Protein AF-M7YWF4-F1 (afdb_monomer)

pLDDT: mean 70.42, std 18.69, range [26.25, 94.06]

Foldseek 3Di:
DPDDPPVVVVVVVVVLVVLLVVLLVLLVQLLVLLVVVVVVVVVDDDDDDPCPDPVVVLSVVLLVVSLVSLVVCVVVPSDDCPDPSVVSSLVSLVSSLVVLLVVLVVVPDPPPPDDDQDDPPPDPPDDPLRVLVSLLSSLVSLLVSLLVQLVVLCVDDPDPCNVCSLVVSQVVLLVSLVSSLVSLLSCLPDQDLVCLLSLLSSLVSLVVSLVSSLVSHDDPSSVVSVVSSVVSSLSSLQSNLNSLVVLLVCLLVVNPDDPPPPVPPLELAADPSLVSLLVVLVSCLVSQVSQLVSQCDPDGPDPPRNGSLSSLVSSVVSNLVVLLVSLPVNDDDWQLSSLSSSLNSLVVCLVRVCVRRNDPVNSVVSVVSSVVSLVSNCCGQPVVLLVLCVPDPPNVRSVVSSVVSVVVSCVSPVPYDRPDPVSVVVSVVSNCCRRVVSVVVSCVVPVVVVVPPDDDDDDDDDDDDDDDDDPDDPDPPPAWWKWKWAQQDQFAIKIWTADPVVRDIDDIDDDGDGPPFDWDWDDFDQWIWIGTLAFQWIWIQGNVVRDIDTAHGHDPLSHHADKAWDAFDPQSKIWIWGAHSNPLRIFIKIKHFDDPVDDDVPDDDDRHPGIDIDGQPDTDPDDSNKDFFEWEQAPVSFKIKTKIDHPVDPQAIWIWIAGNVVRDIDTQEREGDQAGYYWYQAPQLCFTWHAHPVGWIKTFHRDDPPHRDHYGGDMATAPDPPDDPDPPKQDKDWEDQYDQKIWIWTWDDDPPFWIKIKIKIWGWDQDPVRHIYTDPPIDIDIDIGGHDDPRDDMDMYGD

Radius of gyration: 34.11 Å; Cα contacts (8 Å, |Δi|>4): 1116; chains: 1; bounding box: 88×75×109 Å

Sequence (799 aa):
MGAAAGKAVEDLASAADGTTTRAEDRLAVAERVILEFERRRSSCDGSDVGIWDAQATCTNQGLLAAVDEIVFLKEMHAFPMASPAGRRMDGALRAAMFLSILQLQVGCSPEAETGESISYENAEWWTAEDMIRRWILATKLVEKALVTMQTQLHAQSNGAFDRFKNDYIMAMAKRRSYILLRFADGFTSTRSPEKLMYVLEMYEVLGSAVPGLVLVLTGQHKELFSRQVEVVLAKLARALRAMIGGAVTKVRAGGSSGTQGETRGVGAGVHPLTRYAVSCIESLAPHRGALDVILASTGGILEGVNSFGDLFSELVASLEPKLEEISTLRGEEGGGLRHLFLANNTSFVLKRAGAIGGDDEWAACRRSRVEQHVAGYVEASWAPVVACLEAGKPATKALAKFNAALDKAYSGHVRCEVSDPELRAALRKAVSENVVGAYGAYLLEHPKLGRSGYRPGRQGPVNHGDRAGKRSRPVDKQQKHLYLVLDDWTRGFTIRKIDIDAMDSGPDLDLEPAPVYPVNFTALGSNIFIASNRHPGTMVYDTETGGLSIGPLLPDPLLGGTRVFAATGDTQQLYALKYRICDMQQAFEVMSTACVEDWHPTSFPNPSQDWSWATVPSPPPFPKDSLITAYAMHPDGRTLFVSCGSNHDTHHHHTYSFDTKNHKWRSHGDWALPFQNQGYFDGELDAWVGLRKDGYVCACRVPSRSRTLAAQPDWKMAKDELFLEHPGSMGATLTYMANARFCLVETEELEFDGFMLYITIFGLKYNHEGELQPTARRTTKSCRLHRNLLQFSPVAFWL

Secondary structure (DSSP, 8-state):
--SSHHHHHHHHHHHHHHHHHHHHHHHHHHHHHHHHHHHHHHTS-SS---TTSHHHHHHHHHHHHHHHHHHHHHHTT-S-TTSHHHHHHHHHHHHHHHHHHHHHHHTS-TTTTSSPPPP-TT-TT--HHHHHHHHHHHHHHHHHHHHHHHHHHHHS--GGGGGTHHHHHHHHHHHHHHHHHHHHHHTTT---GGGHHHHHHHHHHHHHHHHHHHHT--HHHHHHHHHHHHHHHHHHHHHHHHHHHHHHHHHHHT--SS-TTSTT----S--HHHHHHHHHHHHHGGGHHHHHHHHHSS--SSTT--SHHHHHHHHHHHHHHHHHHHHHHT-SS-HHHHHHHHHHHHHHHHHHHHHHH--HHHHHHHHHHHHHHHHHHHHHHHHHHHHHHHS-SSHHHHHHHHHHHHHHHHHHHTT-----HHHHHHHHHHHHHHHHHHHHHHHHH-HHHHTTS-------------------PPP------EEEEEEEETTEEEEEEE-TTT--B---EEE----SS-EEEEEETTEEEEEESS--PEEEEETTT--EEEEPPPPGGGSSSEEEEEE-TTT--EEEEEE-TTT--EEEEEEEE---S---TT----TTTSEEEEE-SS-----TTPEEEEEEE-TTSSEEEEEEE-SS-TT-EEEEEEETTTTEEEEEES---SSEEEEEEETTTTEEEEE-TTS-EEEEEPPPTT---SSPPPEEE-SS--S---TT----EEEE-STTEEEEEEEEEETTTEEEEEEEEEEEEE-TTS-EEE-S--EEEEEEE--S-TT---EEEE-

Organism: Triticum urartu (NCBI:txid4572)

Mean predicted aligned error: 21.17 Å

Nearest PDB structures (foldseek):
  2pft-assembly1_A  TM=5.325E-01  e=2.123E-08  Mus musculus
  2b7m-assembly3_C  TM=3.772E-01  e=8.420E-07  Saccharomyces cerevisiae
  2b7m-assembly2_B  TM=3.626E-01  e=3.843E-06  Saccharomyces cerevisiae
  6xns-assembly1_A  TM=3.294E-01  e=4.805E-03  synthetic construct
  6gkf-assembly4_G  TM=3.481E-01  e=4.167E-01  Homo sapiens

InterPro domains:
  IPR011044 Quinoprotein amine dehydrogenase, beta chain-like [SSF50969] (480-666)
  IPR012871 Protein of unknown function DUF1677, Oryza sativa [PF07893] (479-778)
  IPR016159 Cullin repeat-like-containing domain superfamily [SSF74788] (116-451)
  IPR046364 Exocyst complex subunit Exo70, C-terminal [PF03081] (134-446)

Solvent-accessible surface area (backbone atoms only — not comparable to full-atom values): 45649 Å² total; per-residue (Å²): 144,87,78,76,73,64,58,64,56,53,54,54,49,52,55,50,50,54,54,40,52,56,49,50,53,54,48,51,52,29,44,50,54,52,52,52,52,54,53,55,56,74,71,50,85,90,76,79,79,67,76,83,40,79,65,42,53,54,52,50,51,43,46,48,52,26,34,54,49,47,52,49,46,59,74,66,58,64,48,59,80,89,38,75,65,24,53,48,49,57,52,44,42,56,52,36,53,54,50,57,53,52,54,62,46,70,80,44,67,88,79,69,84,64,94,69,85,73,80,70,89,79,52,97,85,56,55,70,64,59,54,48,56,51,48,49,52,51,47,58,49,53,23,54,49,52,43,48,51,50,54,54,59,67,72,52,86,61,67,82,50,62,82,44,49,64,61,54,49,19,69,65,42,51,67,55,55,52,51,59,52,53,57,57,47,58,55,30,78,51,65,58,60,89,48,44,66,61,55,49,52,47,50,49,51,50,64,68,32,44,65,41,56,44,68,48,37,58,71,71,58,26,57,54,48,53,53,52,50,53,51,42,52,53,39,37,35,52,22,51,42,52,19,53,42,50,54,47,49,40,51,55,65,63,63,90,69,92,58,96,78,64,89,74,68,88,58,32,40,70,48,69,70,59,51,50,56,46,49,53,51,62,70,48,54,87,45,37,74,58,40,28,58,43,37,56,45,88,84,61,86,50,87,85,42,41,33,48,62,41,45,54,49,48,50,51,62,36,39,54,61,49,51,52,52,55,44,61,72,71,55,91,80,48,64,17,54,42,22,44,24,53,25,40,38,49,48,50,46,48,66,63,45,27,81,75,70,42,52,74,65,59,45,48,54,49,52,52,52,32,52,52,22,48,51,47,21,42,50,55,52,44,44,69,30,52,49,28,63,77,74,30,87,57,64,70,58,8,51,53,49,23,52,55,41,44,54,51,47,46,68,70,48,73,78,50,52,65,92,51,68,66,61,45,49,52,48,51,50,56,45,45,56,54,50,53,47,52,53,53,53,51,40,68,80,37,58,82,63,65,72,76,76,80,79,84,84,80,89,73,92,78,80,91,75,92,76,90,74,90,71,78,75,77,77,83,69,84,77,68,39,43,36,37,41,40,54,62,44,92,50,25,38,32,50,36,43,39,41,85,87,79,69,47,78,52,82,78,44,82,43,79,57,79,73,86,69,71,67,50,77,48,64,56,83,59,32,38,39,38,41,43,36,86,48,50,61,20,37,32,37,31,68,83,80,72,44,79,45,57,29,47,62,54,53,75,75,65,48,53,56,58,72,50,75,47,63,33,77,80,76,66,29,39,37,39,40,29,50,27,93,79,75,50,55,73,32,48,35,35,35,37,62,65,88,65,92,76,83,54,100,83,68,78,82,50,54,63,76,37,39,44,77,45,76,48,93,55,73,81,91,65,60,67,82,44,41,80,49,21,34,32,60,38,96,80,42,44,38,39,35,40,16,32,24,47,96,88,42,96,86,56,28,34,24,35,36,37,33,69,88,78,55,42,79,43,78,34,38,78,27,50,66,91,32,36,50,68,32,44,71,30,84,84,74,61,22,31,39,23,40,28,94,88,59,51,49,32,40,30,47,73,75,63,94,83,55,67,39,92,58,61,64,66,63,43,58,41,77,69,81,87,67,81,97,57,101,70,64,59,54,70,37,79,30,71,63,60,89,42,25,37,37,39,36,38,40,39,81,47,102,79,82,32,31,40,36,36,44,36,39,33,32,56,44,66,50,98,88,65,48,39,35,72,41,92,70,62,47,74,49,77,44,83,42,52,71,70,59,101,82,75,57,59,49,64,44,67,74

Structure (mmCIF, N/CA/C/O backbone):
data_AF-M7YWF4-F1
#
_entry.id   AF-M7YWF4-F1
#
loop_
_atom_site.group_PDB
_atom_site.id
_atom_site.type_symbol
_atom_site.label_atom_id
_atom_site.label_alt_id
_atom_site.label_comp_id
_atom_site.label_asym_id
_atom_site.label_entity_id
_atom_site.label_seq_id
_atom_site.pdbx_PDB_ins_code
_atom_site.Cartn_x
_atom_site.Cartn_y
_atom_site.Cartn_z
_atom_site.occupancy
_atom_site.B_iso_or_equiv
_atom_site.auth_seq_id
_atom_site.auth_comp_id
_atom_site.auth_asym_id
_atom_site.auth_atom_id
_atom_site.pdbx_PDB_model_num
ATOM 1 N N . MET A 1 1 ? -48.008 27.321 -11.479 1.00 37.19 1 MET A N 1
ATOM 2 C CA . MET A 1 1 ? -46.704 26.648 -11.271 1.00 37.19 1 MET A CA 1
ATOM 3 C C . MET A 1 1 ? -46.397 26.513 -9.775 1.00 37.19 1 MET A C 1
ATOM 5 O O . MET A 1 1 ? -45.452 27.117 -9.298 1.00 37.19 1 MET A O 1
ATOM 9 N N . GLY A 1 2 ? -47.196 25.757 -9.013 1.00 37.59 2 GLY A N 1
ATOM 10 C CA . GLY A 1 2 ? -47.102 25.753 -7.540 1.00 37.59 2 GLY A CA 1
ATOM 11 C C . GLY A 1 2 ? -47.246 24.387 -6.868 1.00 37.59 2 GLY A C 1
ATOM 12 O O . GLY A 1 2 ? -47.685 24.345 -5.732 1.00 37.59 2 GLY A O 1
ATOM 13 N N . ALA A 1 3 ? -46.926 23.280 -7.548 1.00 33.22 3 ALA A N 1
ATOM 14 C CA . ALA A 1 3 ? -47.128 21.933 -6.988 1.00 33.22 3 ALA A CA 1
ATOM 15 C C . ALA A 1 3 ? -45.915 20.985 -7.095 1.00 33.22 3 ALA A C 1
ATOM 17 O O . ALA A 1 3 ? -45.976 19.872 -6.590 1.00 33.22 3 ALA A O 1
ATOM 18 N N . ALA A 1 4 ? -44.802 21.401 -7.713 1.00 35.28 4 ALA A N 1
ATOM 19 C CA . ALA A 1 4 ? -43.659 20.509 -7.964 1.00 35.28 4 ALA A CA 1
ATOM 20 C C . ALA A 1 4 ? -42.496 20.647 -6.958 1.00 35.28 4 ALA A C 1
ATOM 22 O O . ALA A 1 4 ? -41.634 19.778 -6.915 1.00 35.28 4 ALA A O 1
ATOM 23 N N . ALA A 1 5 ? -42.466 21.701 -6.132 1.00 32.62 5 ALA A N 1
ATOM 24 C CA . ALA A 1 5 ? -41.347 21.960 -5.214 1.00 32.62 5 ALA A CA 1
ATOM 25 C C . ALA A 1 5 ? -41.505 21.327 -3.815 1.00 32.62 5 ALA A C 1
ATOM 27 O O . ALA A 1 5 ? -40.515 21.178 -3.110 1.00 32.62 5 ALA A O 1
ATOM 28 N N . GLY A 1 6 ? -42.720 20.928 -3.412 1.00 28.38 6 GLY A N 1
ATOM 29 C CA . GLY A 1 6 ? -42.959 20.317 -2.093 1.00 28.38 6 GLY A CA 1
ATOM 30 C C . GLY A 1 6 ? -42.483 18.864 -1.993 1.00 28.38 6 GLY A C 1
ATOM 31 O O . GLY A 1 6 ? -41.952 18.458 -0.966 1.00 28.38 6 GLY A O 1
ATOM 32 N N . LYS A 1 7 ? -42.584 18.103 -3.090 1.00 36.72 7 LYS A N 1
ATOM 33 C CA . LYS A 1 7 ? -42.313 16.658 -3.086 1.00 36.72 7 LYS A CA 1
ATOM 34 C C . LYS A 1 7 ? -40.819 16.320 -2.987 1.00 36.72 7 LYS A C 1
ATOM 36 O O . LYS A 1 7 ? -40.441 15.390 -2.292 1.00 36.72 7 LYS A O 1
ATOM 41 N N . ALA A 1 8 ? -39.956 17.139 -3.594 1.00 34.25 8 ALA A N 1
ATOM 42 C CA . ALA A 1 8 ? -38.506 16.934 -3.548 1.00 34.25 8 ALA A CA 1
ATOM 43 C C . ALA A 1 8 ? -37.890 17.215 -2.161 1.00 34.25 8 ALA A C 1
ATOM 45 O O . ALA A 1 8 ? -36.841 16.664 -1.840 1.00 34.25 8 ALA A O 1
ATOM 46 N N . VAL A 1 9 ? -38.528 18.052 -1.333 1.00 31.39 9 VAL A N 1
ATOM 47 C CA . VAL A 1 9 ? -38.055 18.359 0.030 1.00 31.39 9 VAL A CA 1
ATOM 48 C C . VAL A 1 9 ? -38.518 17.294 1.033 1.00 31.39 9 VAL A C 1
ATOM 50 O O . VAL A 1 9 ? -37.757 16.952 1.935 1.00 31.39 9 VAL A O 1
ATOM 53 N N . GLU A 1 10 ? -39.705 16.708 0.845 1.00 33.91 10 GLU A N 1
ATOM 54 C CA . GLU A 1 10 ? -40.170 15.556 1.638 1.00 33.91 10 GLU A CA 1
ATOM 55 C C . GLU A 1 10 ? -39.379 14.274 1.327 1.00 33.91 10 GLU A C 1
ATOM 57 O O . GLU A 1 10 ? -39.003 13.553 2.252 1.00 33.91 10 GLU A O 1
ATOM 62 N N . ASP A 1 11 ? -39.023 14.029 0.061 1.00 34.12 11 ASP A N 1
ATOM 63 C CA . ASP A 1 11 ? -38.243 12.844 -0.324 1.00 34.12 11 ASP A CA 1
ATOM 64 C C . ASP A 1 11 ? -36.791 12.904 0.209 1.00 34.12 11 ASP A C 1
ATOM 66 O O . ASP A 1 11 ? -36.268 11.895 0.690 1.00 34.12 11 ASP A O 1
ATOM 70 N N . LEU A 1 12 ? -36.160 14.090 0.232 1.00 31.77 12 LEU A N 1
ATOM 71 C CA . LEU A 1 12 ? -34.828 14.313 0.830 1.00 31.77 12 LEU A CA 1
ATOM 72 C C . LEU A 1 12 ? -34.833 14.228 2.366 1.00 31.77 12 LEU A C 1
ATOM 74 O O . LEU A 1 12 ? -33.865 13.739 2.952 1.00 31.77 12 LEU A O 1
ATOM 78 N N . ALA A 1 13 ? -35.916 14.659 3.021 1.00 31.80 13 ALA A N 1
ATOM 79 C CA . ALA A 1 13 ? -36.087 14.488 4.462 1.00 31.80 13 ALA A CA 1
ATOM 80 C C . ALA A 1 13 ? -36.293 13.009 4.834 1.00 31.80 13 ALA A C 1
ATOM 82 O O . ALA A 1 13 ? -35.702 12.549 5.806 1.00 31.80 13 ALA A O 1
ATOM 83 N N . SER A 1 14 ? -37.035 12.240 4.024 1.00 37.03 14 SER A N 1
ATOM 84 C CA . SER A 1 14 ? -37.265 10.805 4.261 1.00 37.03 14 SER A CA 1
ATOM 85 C C . SER A 1 14 ? -35.996 9.948 4.115 1.00 37.03 14 SER A C 1
ATOM 87 O O . SER A 1 14 ? -35.780 9.015 4.891 1.00 37.03 14 SER A O 1
ATOM 89 N N . ALA A 1 15 ? -35.108 10.297 3.174 1.00 36.38 15 ALA A N 1
ATOM 90 C CA . ALA A 1 15 ? -33.827 9.615 2.985 1.00 36.38 15 ALA A CA 1
ATOM 91 C C . ALA A 1 15 ? -32.843 9.900 4.137 1.00 36.38 15 ALA A C 1
ATOM 93 O O . ALA A 1 15 ? -32.131 8.995 4.577 1.00 36.38 15 ALA A O 1
ATOM 94 N N . ALA A 1 16 ? -32.842 11.132 4.663 1.00 38.97 16 ALA A N 1
ATOM 95 C CA . ALA A 1 16 ? -32.056 11.510 5.839 1.00 38.97 16 ALA A CA 1
ATOM 96 C C . ALA A 1 16 ? -32.577 10.833 7.123 1.00 38.97 16 ALA A C 1
ATOM 98 O O . ALA A 1 16 ? -31.780 10.351 7.936 1.00 38.97 16 ALA A O 1
ATOM 99 N N . ASP A 1 17 ? -33.900 10.719 7.281 1.00 44.59 17 ASP A N 1
ATOM 100 C CA . ASP A 1 17 ? -34.531 10.027 8.414 1.00 44.59 17 ASP A CA 1
ATOM 101 C C . ASP A 1 17 ? -34.181 8.529 8.424 1.00 44.59 17 ASP A C 1
ATOM 103 O O . ASP A 1 17 ? -33.854 7.974 9.475 1.00 44.59 17 ASP A O 1
ATOM 107 N N . GLY A 1 18 ? -34.122 7.891 7.246 1.00 48.62 18 GLY A N 1
ATOM 108 C CA . GLY A 1 18 ? -33.695 6.495 7.076 1.00 48.62 18 GLY A CA 1
ATOM 109 C C . GLY A 1 18 ? -32.222 6.236 7.427 1.00 48.62 18 GLY A C 1
ATOM 110 O O . GLY A 1 18 ? -31.883 5.205 8.009 1.00 48.62 18 GLY A O 1
ATOM 111 N N . THR A 1 19 ? -31.320 7.177 7.130 1.00 51.41 19 THR A N 1
ATOM 112 C CA . THR A 1 19 ? -29.908 7.074 7.547 1.00 51.41 19 THR A CA 1
ATOM 113 C C . THR A 1 19 ? -29.704 7.320 9.040 1.00 51.41 19 THR A C 1
ATOM 115 O O . THR A 1 19 ? -28.846 6.681 9.652 1.00 51.41 19 THR A O 1
ATOM 118 N N . THR A 1 20 ? -30.506 8.207 9.636 1.00 53.84 20 THR A N 1
ATOM 119 C CA . THR A 1 20 ? -30.410 8.559 11.060 1.00 53.84 20 THR A CA 1
ATOM 120 C C . THR A 1 20 ? -30.943 7.419 11.926 1.00 53.84 20 THR A C 1
ATOM 122 O O . THR A 1 20 ? -30.249 6.970 12.834 1.00 53.84 20 THR A O 1
ATOM 125 N N . THR A 1 21 ? -32.097 6.847 11.571 1.00 58.66 21 THR A N 1
ATOM 126 C CA . THR A 1 21 ? -32.658 5.646 12.223 1.00 58.66 21 THR A CA 1
ATOM 127 C C . THR A 1 21 ? -31.722 4.433 12.122 1.00 58.66 21 THR A C 1
ATOM 129 O O . THR A 1 21 ? -31.457 3.777 13.128 1.00 58.66 21 THR A O 1
ATOM 132 N N . ARG A 1 22 ? -31.092 4.198 10.960 1.00 64.12 22 ARG A N 1
ATOM 133 C CA . ARG A 1 22 ? -30.076 3.136 10.783 1.00 64.12 22 ARG A CA 1
ATOM 134 C C . ARG A 1 22 ? -28.835 3.335 11.665 1.00 64.12 22 ARG A C 1
ATOM 136 O O . ARG A 1 22 ? -28.229 2.355 12.098 1.00 64.12 22 ARG A O 1
ATOM 143 N N . ALA A 1 23 ? -28.420 4.576 11.920 1.00 64.50 23 ALA A N 1
ATOM 144 C CA . ALA A 1 23 ? -27.318 4.870 12.834 1.00 64.50 23 ALA A CA 1
ATOM 145 C C . ALA A 1 23 ? -27.729 4.674 14.305 1.00 64.50 23 ALA A C 1
ATOM 147 O O . ALA A 1 23 ? -26.925 4.177 15.098 1.00 64.50 23 ALA A O 1
ATOM 148 N N . GLU A 1 24 ? -28.962 5.034 14.677 1.00 74.81 24 GLU A N 1
ATOM 149 C CA . GLU A 1 24 ? -29.490 4.850 16.037 1.00 74.81 24 GLU A CA 1
ATOM 150 C C . GLU A 1 24 ? -29.587 3.370 16.426 1.00 74.81 24 GLU A C 1
ATOM 152 O O . GLU A 1 24 ? -29.221 3.010 17.548 1.00 74.81 24 GLU A O 1
ATOM 157 N N . ASP A 1 25 ? -29.994 2.504 15.496 1.00 71.00 25 ASP A N 1
ATOM 158 C CA . ASP A 1 25 ? -30.046 1.055 15.716 1.00 71.00 25 ASP A CA 1
ATOM 159 C C . ASP A 1 25 ? -28.650 0.464 15.947 1.00 71.00 25 ASP A C 1
ATOM 161 O O . ASP A 1 25 ? -28.438 -0.322 16.874 1.00 71.00 25 ASP A O 1
ATOM 165 N N . ARG A 1 26 ? -27.664 0.897 15.151 1.00 73.88 26 ARG A N 1
ATOM 166 C CA . ARG A 1 26 ? -26.255 0.495 15.302 1.00 73.88 26 ARG A CA 1
ATOM 167 C C . ARG A 1 26 ? -25.681 0.941 16.649 1.00 73.88 26 ARG A C 1
ATOM 169 O O . ARG A 1 26 ? -25.036 0.146 17.334 1.00 73.88 26 ARG A O 1
ATOM 176 N N . LEU A 1 27 ? -25.984 2.172 17.072 1.00 72.19 27 LEU A N 1
ATOM 177 C CA . LEU A 1 27 ? -25.622 2.676 18.398 1.00 72.19 27 LEU A CA 1
ATOM 178 C C . LEU A 1 27 ? -26.274 1.844 19.515 1.00 72.19 27 LEU A C 1
ATOM 180 O O . LEU A 1 27 ? -25.600 1.471 20.471 1.00 72.19 27 LEU A O 1
ATOM 184 N N . ALA A 1 28 ? -27.561 1.514 19.395 1.00 73.25 28 ALA A N 1
ATOM 185 C CA . ALA A 1 28 ? -28.280 0.740 20.406 1.00 73.25 28 ALA A CA 1
ATOM 186 C C . ALA A 1 28 ? -27.736 -0.692 20.562 1.00 73.25 28 ALA A C 1
ATOM 188 O O . ALA A 1 28 ? -27.705 -1.222 21.676 1.00 73.25 28 ALA A O 1
ATOM 189 N N . VAL A 1 29 ? -27.293 -1.316 19.465 1.00 68.50 29 VAL A N 1
ATOM 190 C CA . VAL A 1 29 ? -26.634 -2.631 19.492 1.00 68.50 29 VAL A CA 1
ATOM 191 C C . VAL A 1 29 ? -25.294 -2.544 20.223 1.00 68.50 29 VAL A C 1
ATOM 193 O O . VAL A 1 29 ? -25.055 -3.332 21.138 1.00 68.50 29 VAL A O 1
ATOM 196 N N . ALA A 1 30 ? -24.456 -1.560 19.890 1.00 64.38 30 ALA A N 1
ATOM 197 C CA . ALA A 1 30 ? -23.159 -1.379 20.539 1.00 64.38 30 ALA A CA 1
ATOM 198 C C . ALA A 1 30 ? -23.290 -1.044 22.041 1.00 64.38 30 ALA A C 1
ATOM 200 O O . ALA A 1 30 ? -22.587 -1.619 22.874 1.00 64.38 30 ALA A O 1
ATOM 201 N N . GLU A 1 31 ? -24.249 -0.189 22.416 1.00 70.69 31 GLU A N 1
ATOM 202 C CA . GLU A 1 31 ? -24.560 0.121 23.820 1.00 70.69 31 GLU A CA 1
ATOM 203 C C . GLU A 1 31 ? -25.004 -1.121 24.604 1.00 70.69 31 GLU A C 1
ATOM 205 O O . GLU A 1 31 ? -24.595 -1.310 25.750 1.00 70.69 31 GLU A O 1
ATOM 210 N N . ARG A 1 32 ? -25.820 -1.993 23.997 1.00 71.38 32 ARG A N 1
ATOM 211 C CA . ARG A 1 32 ? -26.288 -3.227 24.643 1.00 71.38 32 ARG A CA 1
ATOM 212 C C . ARG A 1 32 ? -25.128 -4.163 24.974 1.00 71.38 32 ARG A C 1
ATOM 214 O O . ARG A 1 32 ? -25.097 -4.698 26.078 1.00 71.38 32 ARG A O 1
ATOM 221 N N . VAL A 1 33 ? -24.178 -4.325 24.052 1.00 62.22 33 VAL A N 1
ATOM 222 C CA . VAL A 1 33 ? -22.989 -5.173 24.248 1.00 62.22 33 VAL A CA 1
ATOM 223 C C . VAL A 1 33 ? -22.135 -4.660 25.413 1.00 62.22 33 VAL A C 1
ATOM 225 O O . VAL A 1 33 ? -21.724 -5.441 26.272 1.00 62.22 33 VAL A O 1
ATOM 228 N N . ILE A 1 34 ? -21.932 -3.343 25.497 1.00 60.34 34 ILE A N 1
ATOM 229 C CA . ILE A 1 34 ? -21.183 -2.706 26.591 1.00 60.34 34 ILE A CA 1
ATOM 230 C C . ILE A 1 34 ? -21.899 -2.872 27.939 1.00 60.34 34 ILE A C 1
ATOM 232 O O . ILE A 1 34 ? -21.280 -3.268 28.927 1.00 60.34 34 ILE A O 1
ATOM 236 N N . LEU A 1 35 ? -23.209 -2.619 27.988 1.00 64.50 35 LEU A N 1
ATOM 237 C CA . LEU A 1 35 ? -24.003 -2.751 29.214 1.00 64.50 35 LEU A CA 1
ATOM 238 C C . LEU A 1 35 ? -24.081 -4.200 29.708 1.00 64.50 35 LEU A C 1
ATOM 240 O O . LEU A 1 35 ? -24.123 -4.449 30.914 1.00 64.50 35 LEU A O 1
ATOM 244 N N . GLU A 1 36 ? -24.107 -5.167 28.794 1.00 62.03 36 GLU A N 1
ATOM 245 C CA . GLU A 1 36 ? -24.109 -6.584 29.140 1.00 62.03 36 GLU A CA 1
ATOM 246 C C . GLU A 1 36 ? -22.762 -7.029 29.725 1.00 62.03 36 GLU A C 1
ATOM 248 O O . GLU A 1 36 ? -22.737 -7.784 30.700 1.00 62.03 36 GLU A O 1
ATOM 253 N N . PHE A 1 37 ? -21.653 -6.485 29.218 1.00 60.75 37 PHE A N 1
ATOM 254 C CA . PHE A 1 37 ? -20.330 -6.673 29.808 1.00 60.75 37 PHE A CA 1
ATOM 255 C C . PHE A 1 37 ? -20.239 -6.089 31.230 1.00 60.75 37 PHE A C 1
ATOM 257 O O . PHE A 1 37 ? -19.796 -6.773 32.155 1.00 60.75 37 PHE A O 1
ATOM 264 N N . GLU A 1 38 ? -20.713 -4.858 31.447 1.00 56.03 38 GLU A N 1
ATOM 265 C CA . GLU A 1 38 ? -20.712 -4.233 32.779 1.00 56.03 38 GLU A CA 1
ATOM 266 C C . GLU A 1 38 ? -21.586 -4.990 33.789 1.00 56.03 38 GLU A C 1
ATOM 268 O O . GLU A 1 38 ? -21.207 -5.133 34.953 1.00 56.03 38 GLU A O 1
ATOM 273 N N . ARG A 1 39 ? -22.729 -5.530 33.345 1.00 60.50 39 ARG A N 1
ATOM 274 C CA . ARG A 1 39 ? -23.639 -6.321 34.186 1.00 60.50 39 ARG A CA 1
ATOM 275 C C . ARG A 1 39 ? -23.045 -7.674 34.583 1.00 60.50 39 ARG A C 1
ATOM 277 O O . ARG A 1 39 ? -23.243 -8.122 35.708 1.00 60.50 39 ARG A O 1
ATOM 284 N N . ARG A 1 40 ? -22.292 -8.317 33.684 1.00 56.09 40 ARG A N 1
ATOM 285 C CA . ARG A 1 40 ? -21.544 -9.544 34.007 1.00 56.09 40 ARG A CA 1
ATOM 286 C C . ARG A 1 40 ? -20.407 -9.257 34.986 1.00 56.09 40 ARG A C 1
ATOM 288 O O . ARG A 1 40 ? -20.201 -10.028 35.911 1.00 56.09 40 ARG A O 1
ATOM 295 N N . ARG A 1 41 ? -19.735 -8.110 34.850 1.00 53.06 41 ARG A N 1
ATOM 296 C CA . ARG A 1 41 ? -18.683 -7.669 35.779 1.00 53.06 41 ARG A CA 1
ATOM 297 C C . ARG A 1 41 ? -19.206 -7.394 37.193 1.00 53.06 41 ARG A C 1
ATOM 299 O O . ARG A 1 41 ? -18.522 -7.724 38.153 1.00 53.06 41 ARG A O 1
ATOM 306 N N . SER A 1 42 ? -20.378 -6.775 37.336 1.00 47.78 42 SER A N 1
ATOM 307 C CA . SER A 1 42 ? -20.958 -6.444 38.649 1.00 47.78 42 SER A CA 1
ATOM 308 C C . SER A 1 42 ? -21.615 -7.631 39.362 1.00 47.78 42 SER A C 1
ATOM 310 O O . SER A 1 42 ? -21.851 -7.555 40.564 1.00 47.78 42 SER A O 1
ATOM 312 N N . SER A 1 43 ? -21.883 -8.724 38.643 1.00 50.28 43 SER A N 1
ATOM 313 C CA . SER A 1 43 ? -22.466 -9.958 39.182 1.00 50.28 43 SER A CA 1
ATOM 314 C C . SER A 1 43 ? -21.438 -10.919 39.799 1.00 50.28 43 SER A C 1
ATOM 316 O O . SER A 1 43 ? -21.845 -11.901 40.419 1.00 50.28 43 SER A O 1
ATOM 318 N N . CYS A 1 44 ? -20.135 -10.677 39.621 1.00 41.78 44 CYS A N 1
ATOM 319 C CA . CYS A 1 44 ? -19.075 -11.584 40.062 1.00 41.78 44 CYS A CA 1
ATOM 320 C C . CYS A 1 44 ? -18.299 -10.976 41.237 1.00 41.78 44 CYS A C 1
ATOM 322 O O . CYS A 1 44 ? -17.692 -9.912 41.108 1.00 41.78 44 CYS A O 1
ATOM 324 N N . ASP A 1 45 ? -18.300 -11.667 42.377 1.00 35.16 45 ASP A N 1
ATOM 325 C CA . ASP A 1 45 ? -17.590 -11.262 43.591 1.00 35.16 45 ASP A CA 1
ATOM 326 C C . ASP A 1 45 ? -16.082 -11.529 43.442 1.00 35.16 45 ASP A C 1
ATOM 328 O O . ASP A 1 45 ? -15.577 -12.586 43.811 1.00 35.16 45 ASP A O 1
ATOM 332 N N . GLY A 1 46 ? -15.388 -10.597 42.779 1.00 44.31 46 GLY A N 1
ATOM 333 C CA . GLY A 1 46 ? -13.960 -10.276 42.919 1.00 44.31 46 GLY A CA 1
ATOM 334 C C . GLY A 1 46 ? -12.881 -11.354 42.727 1.00 44.31 46 GLY A C 1
ATOM 335 O O . GLY A 1 46 ? -11.711 -10.985 42.720 1.00 44.31 46 GLY A O 1
ATOM 336 N N . SER A 1 47 ? -13.206 -12.638 42.574 1.00 39.72 47 SER A N 1
ATOM 337 C CA . SER A 1 47 ? -12.236 -13.719 42.807 1.00 39.72 47 SER A CA 1
ATOM 338 C C . SER A 1 47 ? -12.153 -14.802 41.739 1.00 39.72 47 SER A C 1
ATOM 340 O O . SER A 1 47 ? -11.246 -15.617 41.832 1.00 39.72 47 SER A O 1
ATOM 342 N N . ASP A 1 48 ? -12.990 -14.800 40.696 1.00 38.00 48 ASP A N 1
ATOM 343 C CA . ASP A 1 48 ? -12.826 -15.798 39.629 1.00 38.00 48 ASP A CA 1
ATOM 344 C C . ASP A 1 48 ? -13.491 -15.389 38.306 1.00 38.00 48 ASP A C 1
ATOM 346 O O . ASP A 1 48 ? -14.449 -15.994 37.828 1.00 38.00 48 ASP A O 1
ATOM 350 N N . VAL A 1 49 ? -13.007 -14.303 37.696 1.00 39.69 49 VAL A N 1
ATOM 351 C CA . VAL A 1 49 ? -13.218 -14.122 36.254 1.00 39.69 49 VAL A CA 1
ATOM 352 C C . VAL A 1 49 ? -11.976 -14.677 35.584 1.00 39.69 49 VAL A C 1
ATOM 354 O O . VAL A 1 49 ? -10.965 -13.986 35.470 1.00 39.69 49 VAL A O 1
ATOM 357 N N . GLY A 1 50 ? -12.044 -15.936 35.163 1.00 38.78 50 GLY A N 1
ATOM 358 C CA . GLY A 1 50 ? -11.103 -16.501 34.208 1.00 38.78 50 GLY A CA 1
ATOM 359 C C . GLY A 1 50 ? -11.144 -15.682 32.919 1.00 38.78 50 GLY A C 1
ATOM 360 O O . GLY A 1 50 ? -11.918 -15.959 32.013 1.00 38.78 50 GLY A O 1
ATOM 361 N N . ILE A 1 51 ? -10.299 -14.653 32.829 1.00 39.47 51 ILE A N 1
ATOM 362 C CA . ILE A 1 51 ? -10.110 -13.812 31.631 1.00 39.47 51 ILE A CA 1
ATOM 363 C C . ILE A 1 51 ? -9.496 -14.630 30.467 1.00 39.47 51 ILE A C 1
ATOM 365 O O . ILE A 1 51 ? -9.422 -14.151 29.338 1.00 39.47 51 ILE A O 1
ATOM 369 N N . TRP A 1 52 ? -9.116 -15.886 30.726 1.00 35.75 52 TRP A N 1
ATOM 370 C CA . TRP A 1 52 ? -8.451 -16.804 29.801 1.00 35.75 52 TRP A CA 1
ATOM 371 C C . TRP A 1 52 ? -9.297 -18.021 29.390 1.00 35.75 52 TRP A C 1
ATOM 373 O O . TRP A 1 52 ? -8.730 -19.022 28.959 1.00 35.75 52 TRP A O 1
ATOM 383 N N . ASP A 1 53 ? -10.630 -17.979 29.505 1.00 37.12 53 ASP A N 1
ATOM 384 C CA . ASP A 1 53 ? -11.478 -19.001 28.871 1.00 37.12 53 ASP A CA 1
ATOM 385 C C . ASP A 1 53 ? -11.808 -18.634 27.402 1.00 37.12 53 ASP A C 1
ATOM 387 O O . ASP A 1 53 ? -11.820 -17.464 27.008 1.00 37.12 53 ASP A O 1
ATOM 391 N N . ALA A 1 54 ? -12.063 -19.638 26.555 1.00 33.41 54 ALA A N 1
ATOM 392 C CA . ALA A 1 54 ? -12.374 -19.442 25.131 1.00 33.41 54 ALA A CA 1
ATOM 393 C C . ALA A 1 54 ? -13.668 -18.628 24.887 1.00 33.41 54 ALA A C 1
ATOM 395 O O . ALA A 1 54 ? -13.874 -18.058 23.810 1.00 33.41 54 ALA A O 1
ATOM 396 N N . GLN A 1 55 ? -14.536 -18.529 25.896 1.00 35.56 55 GLN A N 1
ATOM 397 C CA . GLN A 1 55 ? -15.765 -17.745 25.877 1.00 35.56 55 GLN A CA 1
ATOM 398 C C . GLN A 1 55 ? -15.464 -16.256 26.146 1.00 35.56 55 GLN A C 1
ATOM 400 O O . GLN A 1 55 ? -16.053 -15.379 25.507 1.00 35.56 55 GLN A O 1
ATOM 405 N N . ALA A 1 56 ? -14.466 -15.940 26.975 1.00 38.66 56 ALA A N 1
ATOM 406 C CA . ALA A 1 56 ? -13.935 -14.607 27.230 1.00 38.66 56 ALA A CA 1
ATOM 407 C C . ALA A 1 56 ? -13.285 -14.010 25.973 1.00 38.66 56 ALA A C 1
ATOM 409 O O . ALA A 1 56 ? -13.450 -12.819 25.714 1.00 38.66 56 ALA A O 1
ATOM 410 N N . THR A 1 57 ? -12.641 -14.820 25.125 1.00 35.22 57 THR A N 1
ATOM 411 C CA . THR A 1 57 ? -12.071 -14.376 23.837 1.00 35.22 57 THR A CA 1
ATOM 412 C C . THR A 1 57 ? -13.147 -13.871 22.867 1.00 35.22 57 THR A C 1
ATOM 414 O O . THR A 1 57 ? -13.000 -12.789 22.295 1.00 35.22 57 THR A O 1
ATOM 417 N N . CYS A 1 58 ? -14.272 -14.587 22.745 1.00 35.00 58 CYS A N 1
ATOM 418 C CA . CYS A 1 58 ? -15.419 -14.157 21.934 1.00 35.00 58 CYS A CA 1
ATOM 419 C C . CYS A 1 58 ? -16.103 -12.914 22.525 1.00 35.00 58 CYS A C 1
ATOM 421 O O . CYS A 1 58 ? -16.473 -11.989 21.800 1.00 35.00 58 CYS A O 1
ATOM 423 N N . THR A 1 59 ? -16.219 -12.856 23.856 1.00 42.72 59 THR A N 1
ATOM 424 C CA . THR A 1 59 ? -16.802 -11.698 24.550 1.00 42.72 59 THR A CA 1
ATOM 425 C C . THR A 1 59 ? -15.927 -10.448 24.380 1.00 42.72 59 THR A C 1
ATOM 427 O O . THR A 1 59 ? -16.448 -9.353 24.182 1.00 42.72 59 THR A O 1
ATOM 430 N N . ASN A 1 60 ? -14.600 -10.608 24.358 1.00 45.41 60 ASN A N 1
ATOM 431 C CA . ASN A 1 60 ? -13.638 -9.536 24.094 1.00 45.41 60 ASN A CA 1
ATOM 432 C C . ASN A 1 60 ? -13.671 -9.058 22.633 1.00 45.41 60 ASN A C 1
ATOM 434 O O . ASN A 1 60 ? -13.556 -7.857 22.399 1.00 45.41 60 ASN A O 1
ATOM 438 N N . GLN A 1 61 ? -13.872 -9.953 21.658 1.00 47.84 61 GLN A N 1
ATOM 439 C CA . GLN A 1 61 ? -14.044 -9.576 20.247 1.00 47.84 61 GLN A CA 1
ATOM 440 C C . GLN A 1 61 ? -15.350 -8.808 20.000 1.00 47.84 61 GLN A C 1
ATOM 442 O O . GLN A 1 61 ? -15.333 -7.785 19.316 1.00 47.84 61 GLN A O 1
ATOM 447 N N . GLY A 1 62 ? -16.466 -9.246 20.594 1.00 50.78 62 GLY A N 1
ATOM 448 C CA . GLY A 1 62 ? -17.743 -8.526 20.515 1.00 50.78 62 GLY A CA 1
ATOM 449 C C . GLY A 1 62 ? -17.684 -7.148 21.183 1.00 50.78 62 GLY A C 1
ATOM 450 O O . GLY A 1 62 ? -18.208 -6.172 20.649 1.00 50.78 62 GLY A O 1
ATOM 451 N N . LEU A 1 63 ? -16.976 -7.047 22.311 1.00 53.16 63 LEU A N 1
ATOM 452 C CA . LEU A 1 63 ? -16.732 -5.782 23.001 1.00 53.16 63 LEU A CA 1
ATOM 453 C C . LEU A 1 63 ? -15.877 -4.821 22.162 1.00 53.16 63 LEU A C 1
ATOM 455 O O . LEU A 1 63 ? -16.211 -3.645 22.058 1.00 53.16 63 LEU A O 1
ATOM 459 N N . LEU A 1 64 ? -14.806 -5.320 21.537 1.00 51.06 64 LEU A N 1
ATOM 460 C CA . LEU A 1 64 ? -13.942 -4.539 20.644 1.00 51.06 64 LEU A CA 1
ATOM 461 C C . LEU A 1 64 ? -14.710 -4.029 19.421 1.00 51.06 64 LEU A C 1
ATOM 463 O O . LEU A 1 64 ? -14.633 -2.847 19.107 1.00 51.06 64 LEU A O 1
ATOM 467 N N . ALA A 1 65 ? -15.529 -4.879 18.797 1.00 51.62 65 ALA A N 1
ATOM 468 C CA . ALA A 1 65 ? -16.379 -4.474 17.681 1.00 51.62 65 ALA A CA 1
ATOM 469 C C . ALA A 1 65 ? -17.410 -3.405 18.089 1.00 51.62 65 ALA A C 1
ATOM 471 O O . ALA A 1 65 ? -17.674 -2.485 17.320 1.00 51.62 65 ALA A O 1
ATOM 472 N N . ALA A 1 66 ? -17.969 -3.490 19.302 1.00 57.88 66 ALA A N 1
ATOM 473 C CA . ALA A 1 66 ? -18.879 -2.473 19.830 1.00 57.88 66 ALA A CA 1
ATOM 474 C C . ALA A 1 66 ? -18.167 -1.136 20.103 1.00 57.88 66 ALA A C 1
ATOM 476 O O . ALA A 1 66 ? -18.718 -0.073 19.815 1.00 57.88 66 ALA A O 1
ATOM 477 N N . VAL A 1 67 ? -16.937 -1.180 20.622 1.00 55.38 67 VAL A N 1
ATOM 478 C CA . VAL A 1 67 ? -16.089 0.005 20.818 1.00 55.38 67 VAL A CA 1
ATOM 479 C C . VAL A 1 67 ? -15.755 0.662 19.476 1.00 55.38 67 VAL A C 1
ATOM 481 O O . VAL A 1 67 ? -15.982 1.863 19.325 1.00 55.38 67 VAL A O 1
ATOM 484 N N . ASP A 1 68 ? -15.288 -0.114 18.496 1.00 50.50 68 ASP A N 1
ATOM 485 C CA . ASP A 1 68 ? -14.940 0.375 17.156 1.00 50.50 68 ASP A CA 1
ATOM 486 C C . ASP A 1 68 ? -16.151 0.995 16.446 1.00 50.50 68 ASP A C 1
ATOM 488 O O . ASP A 1 68 ? -16.045 2.039 15.804 1.00 50.50 68 ASP A O 1
ATOM 492 N N . GLU A 1 69 ? -17.329 0.393 16.607 1.00 61.50 69 GLU A N 1
ATOM 493 C CA . GLU A 1 69 ? -18.577 0.883 16.028 1.00 61.50 69 GLU A CA 1
ATOM 494 C C . GLU A 1 69 ? -19.018 2.230 16.628 1.00 61.50 69 GLU A C 1
ATOM 496 O O . GLU A 1 69 ? -19.433 3.135 15.902 1.00 61.50 69 GLU A O 1
ATOM 501 N N . ILE A 1 70 ? -18.893 2.407 17.946 1.00 57.94 70 ILE A N 1
ATOM 502 C CA . ILE A 1 70 ? -19.210 3.676 18.622 1.00 57.94 70 ILE A CA 1
ATOM 503 C C . ILE A 1 70 ? -18.246 4.784 18.185 1.00 57.94 70 ILE A C 1
ATOM 505 O O . ILE A 1 70 ? -18.670 5.915 17.932 1.00 57.94 70 ILE A O 1
ATOM 509 N N . VAL A 1 71 ? -16.958 4.462 18.059 1.00 53.03 71 VAL A N 1
ATOM 510 C CA . VAL A 1 71 ? -15.937 5.390 17.553 1.00 53.03 71 VAL A CA 1
ATOM 511 C C . VAL A 1 71 ? -16.256 5.800 16.118 1.00 53.03 71 VAL A C 1
ATOM 513 O O . VAL A 1 71 ? -16.320 6.994 15.822 1.00 53.03 71 VAL A O 1
ATOM 516 N N . PHE A 1 72 ? -16.568 4.829 15.261 1.00 50.72 72 PHE A N 1
ATOM 517 C CA . PHE A 1 72 ? -16.932 5.059 13.867 1.00 50.72 72 PHE A CA 1
ATOM 518 C C . PHE A 1 72 ? -18.155 5.979 13.724 1.00 50.72 72 PHE A C 1
ATOM 520 O O . PHE A 1 72 ? -18.131 6.954 12.971 1.00 50.72 72 PHE A O 1
ATOM 527 N N . LEU A 1 73 ? -19.228 5.720 14.476 1.00 57.72 73 LEU A N 1
ATOM 528 C CA . LEU A 1 73 ? -20.438 6.547 14.433 1.00 57.72 73 LEU A CA 1
ATOM 529 C C . LEU A 1 73 ? -20.187 7.982 14.939 1.00 57.72 73 LEU A C 1
ATOM 531 O O . LEU A 1 73 ? -20.837 8.924 14.472 1.00 57.72 73 LEU A O 1
ATOM 535 N N . LYS A 1 74 ? -19.231 8.174 15.859 1.00 58.50 74 LYS A N 1
ATOM 536 C CA . LYS A 1 74 ? -18.817 9.504 16.328 1.00 58.50 74 LYS A CA 1
ATOM 537 C C . LYS A 1 74 ? -17.986 10.257 15.288 1.00 58.50 74 LYS A C 1
ATOM 539 O O . LYS A 1 74 ? -18.195 11.460 15.123 1.00 58.50 74 LYS A O 1
ATOM 544 N N . GLU A 1 75 ? -17.057 9.585 14.613 1.00 53.19 75 GLU A N 1
ATOM 545 C CA . GLU A 1 75 ? -16.215 10.173 13.559 1.00 53.19 75 GLU A CA 1
ATOM 546 C C . GLU A 1 75 ? -17.036 10.615 12.346 1.00 53.19 75 GLU A C 1
ATOM 548 O O . GLU A 1 75 ? -16.799 11.685 11.795 1.00 53.19 75 GLU A O 1
ATOM 553 N N . MET A 1 76 ? -18.069 9.848 11.999 1.00 54.59 76 MET A N 1
ATOM 554 C CA . MET A 1 76 ? -18.976 10.159 10.892 1.00 54.59 76 MET A CA 1
ATOM 555 C C . MET A 1 76 ? -19.977 11.284 11.196 1.00 54.59 76 MET A C 1
ATOM 557 O O . MET A 1 76 ? -20.830 11.572 10.360 1.00 54.59 76 MET A O 1
ATOM 561 N N . HIS A 1 77 ? -19.916 11.906 12.381 1.00 59.69 77 HIS A N 1
ATOM 562 C CA . HIS A 1 77 ? -20.890 12.906 12.833 1.00 59.69 77 HIS A CA 1
ATOM 563 C C . HIS A 1 77 ? -22.350 12.443 12.653 1.00 59.69 77 HIS A C 1
ATOM 565 O O . HIS A 1 77 ? -23.218 13.234 12.291 1.00 59.69 77 HIS A O 1
ATOM 571 N N . ALA A 1 78 ? -22.627 11.161 12.929 1.00 64.25 78 ALA A N 1
ATOM 572 C CA . ALA A 1 78 ? -23.894 10.509 12.583 1.00 64.25 78 ALA A CA 1
ATOM 573 C C . ALA A 1 78 ? -25.140 11.120 13.259 1.00 64.25 78 ALA A C 1
ATOM 575 O O . ALA A 1 78 ? -26.258 10.863 12.823 1.00 64.25 78 ALA A O 1
ATOM 576 N N . PHE A 1 79 ? -24.959 11.936 14.305 1.00 73.06 79 PHE A N 1
ATOM 577 C CA . PHE A 1 79 ? -26.045 12.576 15.045 1.00 73.06 79 PHE A CA 1
ATOM 578 C C . PHE A 1 79 ? -25.772 14.066 15.292 1.00 73.06 79 PHE A C 1
ATOM 580 O O . PHE A 1 79 ? -24.661 14.426 15.699 1.00 73.06 79 PHE A O 1
ATOM 587 N N . PRO A 1 80 ? -26.786 14.945 15.169 1.00 68.38 80 PRO A N 1
ATOM 588 C CA . PRO A 1 80 ? -26.686 16.330 15.622 1.00 68.38 80 PRO A CA 1
ATOM 589 C C . PRO A 1 80 ? -26.400 16.397 17.130 1.00 68.38 80 PRO A C 1
ATOM 591 O O . PRO A 1 80 ? -27.047 15.697 17.912 1.00 68.38 80 PRO A O 1
ATOM 594 N N . MET A 1 81 ? -25.494 17.281 17.563 1.00 53.00 81 MET A N 1
ATOM 595 C CA . MET A 1 81 ? -25.035 17.383 18.967 1.00 53.00 81 MET A CA 1
ATOM 596 C C . MET A 1 81 ? -26.165 17.606 19.993 1.00 53.00 81 MET A C 1
ATOM 598 O O . MET A 1 81 ? -26.039 17.208 21.148 1.00 53.00 81 MET A O 1
ATOM 602 N N . ALA A 1 82 ? -27.280 18.221 19.588 1.00 54.56 82 ALA A N 1
ATOM 603 C CA . ALA A 1 82 ? -28.432 18.479 20.458 1.00 54.56 82 ALA A CA 1
ATOM 604 C C . ALA A 1 82 ? -29.473 17.336 20.487 1.00 54.56 82 ALA A C 1
ATOM 606 O O . ALA A 1 82 ? -30.411 17.378 21.290 1.00 54.56 82 ALA A O 1
ATOM 607 N N . SER A 1 83 ? -29.324 16.315 19.637 1.00 70.44 83 SER A N 1
ATOM 608 C CA . SER A 1 83 ? -30.279 15.205 19.534 1.00 70.44 83 SER A CA 1
ATOM 609 C C . SER A 1 83 ? -30.175 14.235 20.726 1.00 70.44 83 SER A C 1
ATOM 611 O O . SER A 1 83 ? -29.105 14.096 21.332 1.00 70.44 83 SER A O 1
ATOM 613 N N . PRO A 1 84 ? -31.267 13.535 21.092 1.00 68.06 84 PRO A N 1
ATOM 614 C CA . PRO A 1 84 ? -31.227 12.474 22.099 1.00 68.06 84 PRO A CA 1
ATOM 615 C C . PRO A 1 84 ? -30.199 11.378 21.776 1.00 68.06 84 PRO A C 1
ATOM 617 O O . PRO A 1 84 ? -29.475 10.947 22.673 1.00 68.06 84 PRO A O 1
ATOM 620 N N . ALA A 1 85 ? -30.079 10.988 20.503 1.00 65.81 85 ALA A N 1
ATOM 621 C CA . ALA A 1 85 ? -29.075 10.038 20.028 1.00 65.81 85 ALA A CA 1
ATOM 622 C C . ALA A 1 85 ? -27.643 10.581 20.127 1.00 65.81 85 ALA A C 1
ATOM 624 O O . ALA A 1 85 ? -26.747 9.851 20.534 1.00 65.81 85 ALA A O 1
ATOM 625 N N . GLY A 1 86 ? -27.425 11.876 19.881 1.00 61.03 86 GLY A N 1
ATOM 626 C CA . GLY A 1 86 ? -26.134 12.532 20.108 1.00 61.03 86 GLY A CA 1
ATOM 627 C C . GLY A 1 86 ? -25.694 12.493 21.577 1.00 61.03 86 GLY A C 1
ATOM 628 O O . GLY A 1 86 ? -24.535 12.207 21.874 1.00 61.03 86 GLY A O 1
ATOM 629 N N . ARG A 1 87 ? -26.628 12.685 22.522 1.00 66.56 87 ARG A N 1
ATOM 630 C CA . ARG A 1 87 ? -26.338 12.551 23.964 1.00 66.56 87 ARG A CA 1
ATOM 631 C C . ARG A 1 87 ? -26.050 11.108 24.381 1.00 66.56 87 ARG A C 1
ATOM 633 O O . ARG A 1 87 ? -25.175 10.887 25.220 1.00 66.56 87 ARG A O 1
ATOM 640 N N . ARG A 1 88 ? -26.772 10.143 23.804 1.00 70.31 88 ARG A N 1
ATOM 641 C CA . ARG A 1 88 ? -26.526 8.704 23.994 1.00 70.31 88 ARG A CA 1
ATOM 642 C C . ARG A 1 88 ? -25.162 8.298 23.451 1.00 70.31 88 ARG A C 1
ATOM 644 O O . ARG A 1 88 ? -24.377 7.726 24.192 1.00 70.31 88 ARG A O 1
ATOM 651 N N . MET A 1 89 ? -24.824 8.741 22.242 1.00 67.31 89 MET A N 1
ATOM 652 C CA . MET A 1 89 ? -23.514 8.554 21.621 1.00 67.31 89 MET A CA 1
ATOM 653 C C . MET A 1 89 ? -22.377 9.064 22.511 1.00 67.31 89 MET A C 1
ATOM 655 O O . MET A 1 89 ? -21.398 8.358 22.720 1.00 67.31 89 MET A O 1
ATOM 659 N N . ASP A 1 90 ? -22.509 10.253 23.103 1.00 54.94 90 ASP A N 1
ATOM 660 C CA . ASP A 1 90 ? -21.507 10.763 24.047 1.00 54.94 90 ASP A CA 1
ATOM 661 C C . ASP A 1 90 ? -21.386 9.886 25.309 1.00 54.94 90 ASP A C 1
ATOM 663 O O . ASP A 1 90 ? -20.299 9.733 25.865 1.00 54.94 90 ASP A O 1
ATOM 667 N N . GLY A 1 91 ? -22.491 9.302 25.785 1.00 58.19 91 GLY A N 1
ATOM 668 C CA . GLY A 1 91 ? -22.501 8.310 26.866 1.00 58.19 91 GLY A CA 1
ATOM 669 C C . GLY A 1 91 ? -21.812 6.998 26.479 1.00 58.19 91 GLY A C 1
ATOM 670 O O . GLY A 1 91 ? -20.931 6.535 27.203 1.00 58.19 91 GLY A O 1
ATOM 671 N N . ALA A 1 92 ? -22.165 6.448 25.319 1.00 62.09 92 ALA A N 1
ATOM 672 C CA . ALA A 1 92 ? -21.607 5.224 24.760 1.00 62.09 92 ALA A CA 1
ATOM 673 C C . ALA A 1 92 ? -20.101 5.355 24.505 1.00 62.09 92 ALA A C 1
ATOM 675 O O . ALA A 1 92 ? -19.334 4.469 24.869 1.00 62.09 92 ALA A O 1
ATOM 676 N N . LEU A 1 93 ? -19.661 6.499 23.976 1.00 53.69 93 LEU A N 1
ATOM 677 C CA . LEU A 1 93 ? -18.251 6.806 23.745 1.00 53.69 93 LEU A CA 1
ATOM 678 C C . LEU A 1 93 ? -17.462 6.821 25.059 1.00 53.69 93 LEU A C 1
ATOM 680 O O . LEU A 1 93 ? -16.395 6.220 25.148 1.00 53.69 93 LEU A O 1
ATOM 684 N N . ARG A 1 94 ? -18.009 7.434 26.117 1.00 54.59 94 ARG A N 1
ATOM 685 C CA . ARG A 1 94 ? -17.385 7.427 27.451 1.00 54.59 94 ARG A CA 1
ATOM 686 C C . ARG A 1 94 ? -17.209 6.014 28.013 1.00 54.59 94 ARG A C 1
ATOM 688 O O . ARG A 1 94 ? -16.177 5.743 28.630 1.00 54.59 94 ARG A O 1
ATOM 695 N N . ALA A 1 95 ? -18.190 5.135 27.811 1.00 57.38 95 ALA A N 1
ATOM 696 C CA . ALA A 1 95 ? -18.140 3.745 28.262 1.00 57.38 95 ALA A CA 1
ATOM 697 C C . ALA A 1 95 ? -17.176 2.898 27.412 1.00 57.38 95 ALA A C 1
ATOM 699 O O . ALA A 1 95 ? -16.333 2.187 27.956 1.00 57.38 95 ALA A O 1
ATOM 700 N N . ALA A 1 96 ? -17.214 3.055 26.087 1.00 55.91 96 ALA A N 1
ATOM 701 C CA . ALA A 1 96 ? -16.302 2.402 25.153 1.00 55.91 96 ALA A CA 1
ATOM 702 C C . ALA A 1 96 ? -14.836 2.724 25.482 1.00 55.91 96 ALA A C 1
ATOM 704 O O . ALA A 1 96 ? -14.000 1.834 25.622 1.00 55.91 96 ALA A O 1
ATOM 705 N N . MET A 1 97 ? -14.546 3.998 25.740 1.00 55.59 97 MET A N 1
ATOM 706 C CA . MET A 1 97 ? -13.216 4.446 26.142 1.00 55.59 97 MET A CA 1
ATOM 707 C C . MET A 1 97 ? -12.771 3.895 27.498 1.00 55.59 97 MET A C 1
ATOM 709 O O . MET A 1 97 ? -11.591 3.606 27.687 1.00 55.59 97 MET A O 1
ATOM 713 N N . PHE A 1 98 ? -13.691 3.741 28.455 1.00 53.22 98 PHE A N 1
ATOM 714 C CA . PHE A 1 98 ? -13.381 3.119 29.743 1.00 53.22 98 PHE A CA 1
ATOM 715 C C . PHE A 1 98 ? -12.927 1.662 29.574 1.00 53.22 98 PHE A C 1
ATOM 717 O O . PHE A 1 98 ? -11.995 1.224 30.252 1.00 53.22 98 PHE A O 1
ATOM 724 N N . LEU A 1 99 ? -13.533 0.942 28.630 1.00 55.31 99 LEU A N 1
ATOM 725 C CA . LEU A 1 99 ? -13.229 -0.453 28.327 1.00 55.31 99 LEU A CA 1
ATOM 726 C C . LEU A 1 99 ? -11.921 -0.627 27.546 1.00 55.31 99 LEU A C 1
ATOM 728 O O . LEU A 1 99 ? -11.134 -1.507 27.894 1.00 55.31 99 LEU A O 1
ATOM 732 N N . SER A 1 100 ? -11.623 0.249 26.581 1.00 52.34 100 SER A N 1
ATOM 733 C CA . SER A 1 100 ? -10.334 0.246 25.866 1.00 52.34 100 SER A CA 1
ATOM 734 C C . SER A 1 100 ? -9.144 0.412 26.818 1.00 52.34 100 SER A C 1
ATOM 736 O O . SER A 1 100 ? -8.107 -0.228 26.659 1.00 52.34 100 SER A O 1
ATOM 738 N N . ILE A 1 101 ? -9.302 1.234 27.859 1.00 48.28 101 ILE A N 1
ATOM 739 C CA . ILE A 1 101 ? -8.267 1.453 28.880 1.00 48.28 101 ILE A CA 1
ATOM 740 C C . ILE A 1 101 ? -8.132 0.243 29.814 1.00 48.28 101 ILE A C 1
ATOM 742 O O . ILE A 1 101 ? -7.022 -0.107 30.212 1.00 48.28 101 ILE A O 1
ATOM 746 N N . LEU A 1 102 ? -9.243 -0.416 30.158 1.00 46.47 102 LEU A N 1
ATOM 747 C CA . LEU A 1 102 ? -9.228 -1.649 30.950 1.00 46.47 102 LEU A CA 1
ATOM 748 C C . LEU A 1 102 ? -8.525 -2.796 30.209 1.00 46.47 102 LEU A C 1
ATOM 750 O O . LEU A 1 102 ? -7.809 -3.558 30.848 1.00 46.47 102 LEU A O 1
ATOM 754 N N . GLN A 1 103 ? -8.654 -2.890 28.884 1.00 50.28 103 GLN A N 1
ATOM 755 C CA . GLN A 1 103 ? -7.948 -3.901 28.087 1.00 50.28 103 GLN A CA 1
ATOM 756 C C . GLN A 1 103 ? -6.435 -3.646 27.995 1.00 50.28 103 GLN A C 1
ATOM 758 O O . GLN A 1 103 ? -5.659 -4.595 28.090 1.00 50.28 103 GLN A O 1
ATOM 763 N N . LEU A 1 104 ? -5.994 -2.381 27.937 1.00 40.59 104 LEU A N 1
ATOM 764 C CA . LEU A 1 104 ? -4.570 -2.028 28.088 1.00 40.59 104 LEU A CA 1
ATOM 765 C C . LEU A 1 104 ? -4.014 -2.420 29.469 1.00 40.59 104 LEU A C 1
ATOM 767 O O . LEU A 1 104 ? -2.819 -2.673 29.608 1.00 40.59 104 LEU A O 1
ATOM 771 N N . GLN A 1 105 ? -4.870 -2.495 30.494 1.00 37.97 105 GLN A N 1
ATOM 772 C CA . GLN A 1 105 ? -4.479 -2.932 31.832 1.00 37.97 105 GLN A CA 1
ATOM 773 C C . GLN A 1 105 ? -4.306 -4.457 31.935 1.00 37.97 105 GLN A C 1
ATOM 775 O O . GLN A 1 105 ? -3.481 -4.894 32.723 1.00 37.97 105 GLN A O 1
ATOM 780 N N . VAL A 1 106 ? -5.016 -5.268 31.139 1.00 40.03 106 VAL A N 1
ATOM 781 C CA . VAL A 1 106 ? -4.881 -6.743 31.159 1.00 40.03 106 VAL A CA 1
ATOM 782 C C . VAL A 1 106 ? -3.558 -7.206 30.530 1.00 40.03 106 VAL A C 1
ATOM 784 O O . VAL A 1 106 ? -2.991 -8.199 30.971 1.00 40.03 106 VAL A O 1
ATOM 787 N N . GLY A 1 107 ? -3.008 -6.450 29.573 1.00 38.25 107 GLY A N 1
ATOM 788 C CA . GLY A 1 107 ? -1.660 -6.685 29.029 1.00 38.25 107 GLY A CA 1
ATOM 789 C C . GLY A 1 107 ? -0.511 -6.232 29.945 1.00 38.25 107 GLY A C 1
ATOM 790 O O . GLY A 1 107 ? 0.653 -6.452 29.629 1.00 38.25 107 GLY A O 1
ATOM 791 N N . CYS A 1 108 ? -0.814 -5.588 31.074 1.00 35.47 108 CYS A N 1
ATOM 792 C CA . CYS A 1 108 ? 0.163 -5.154 32.067 1.00 35.47 108 CYS A CA 1
ATOM 793 C C . CYS A 1 108 ? -0.112 -5.877 33.388 1.00 35.47 108 CYS A C 1
ATOM 795 O O . CYS A 1 108 ? -1.030 -5.495 34.112 1.00 35.47 108 CYS A O 1
ATOM 797 N N . SER A 1 109 ? 0.700 -6.887 33.716 1.00 31.80 109 SER A N 1
ATOM 798 C CA . SER A 1 109 ? 0.593 -7.602 34.994 1.00 31.80 109 SER A CA 1
ATOM 799 C C . SER A 1 109 ? 0.517 -6.617 36.182 1.00 31.80 109 SER A C 1
ATOM 801 O O . SER A 1 109 ? 1.276 -5.637 36.205 1.00 31.80 109 SER A O 1
ATOM 803 N N . PRO A 1 110 ? -0.370 -6.845 37.174 1.00 33.44 110 PRO A N 1
ATOM 804 C CA . PRO A 1 110 ? -0.454 -6.028 38.385 1.00 33.44 110 PRO A CA 1
ATOM 805 C C . PRO A 1 110 ? 0.812 -6.075 39.256 1.00 33.44 110 PRO A C 1
ATOM 807 O O . PRO A 1 110 ? 0.937 -5.270 40.169 1.00 33.44 110 PRO A O 1
ATOM 810 N N . GLU A 1 111 ? 1.747 -6.989 38.983 1.00 29.89 111 GLU A N 1
ATOM 811 C CA . GLU A 1 111 ? 2.951 -7.203 39.800 1.00 29.89 111 GLU A CA 1
ATOM 812 C C . GLU A 1 111 ? 4.101 -6.225 39.484 1.00 29.89 111 GLU A C 1
ATOM 814 O O . GLU A 1 111 ? 5.082 -6.160 40.217 1.00 29.89 111 GLU A O 1
ATOM 819 N N . ALA A 1 112 ? 3.980 -5.396 38.442 1.00 35.56 112 ALA A N 1
ATOM 820 C CA . ALA A 1 112 ? 5.023 -4.451 38.025 1.00 35.56 112 ALA A CA 1
ATOM 821 C C . ALA A 1 112 ? 4.947 -3.083 38.745 1.00 35.56 112 ALA A C 1
ATOM 823 O O . ALA A 1 112 ? 5.025 -2.029 38.107 1.00 35.56 112 ALA A O 1
ATOM 824 N N . GLU A 1 113 ? 4.781 -3.078 40.072 1.00 32.47 113 GLU A N 1
ATOM 825 C CA . GLU A 1 113 ? 5.000 -1.878 40.905 1.00 32.47 113 GLU A CA 1
ATOM 826 C C . GLU A 1 113 ? 6.496 -1.626 41.189 1.00 32.47 113 GLU A C 1
ATOM 828 O O . GLU A 1 113 ? 6.872 -0.562 41.680 1.00 32.47 113 GLU A O 1
ATOM 833 N N . THR A 1 114 ? 7.380 -2.548 40.796 1.00 29.66 114 THR A N 1
ATOM 834 C CA . THR A 1 114 ? 8.835 -2.413 40.924 1.00 29.66 114 THR A CA 1
ATOM 835 C C . THR A 1 114 ? 9.509 -2.281 39.559 1.00 29.66 114 THR A C 1
ATOM 837 O O . THR A 1 114 ? 9.744 -3.280 38.900 1.00 29.66 114 THR A O 1
ATOM 840 N N . GLY A 1 115 ? 9.821 -1.045 39.152 1.00 32.12 115 GLY A N 1
ATOM 841 C CA . GLY A 1 115 ? 11.016 -0.618 38.393 1.00 32.12 115 GLY A CA 1
ATOM 842 C C . GLY A 1 115 ? 11.541 -1.348 37.139 1.00 32.12 115 GLY A C 1
ATOM 843 O O . GLY A 1 115 ? 12.513 -0.850 36.574 1.00 32.12 115 GLY A O 1
ATOM 844 N N . GLU A 1 116 ? 10.979 -2.459 36.672 1.00 28.73 116 GLU A N 1
ATOM 845 C CA . GLU A 1 116 ? 11.518 -3.235 35.548 1.00 28.73 116 GLU A CA 1
ATOM 846 C C . GLU A 1 116 ? 10.782 -2.949 34.234 1.00 28.73 116 GLU A C 1
ATOM 848 O O . GLU A 1 116 ? 9.555 -2.843 34.174 1.00 28.73 116 GLU A O 1
ATOM 853 N N . SER A 1 117 ? 11.559 -2.789 33.156 1.00 35.62 117 SER A N 1
ATOM 854 C CA . SER A 1 117 ? 11.039 -2.527 31.816 1.00 35.62 117 SER A CA 1
ATOM 855 C C . SER A 1 117 ? 10.319 -3.757 31.272 1.00 35.62 117 SER A C 1
ATOM 857 O O . SER A 1 117 ? 10.928 -4.812 31.100 1.00 35.62 117 SER A O 1
ATOM 859 N N . ILE A 1 118 ? 9.038 -3.603 30.955 1.00 38.97 118 ILE A N 1
ATOM 860 C CA . ILE A 1 118 ? 8.210 -4.650 30.354 1.00 38.97 118 ILE A CA 1
ATOM 861 C C . ILE A 1 118 ? 8.706 -4.927 28.923 1.00 38.97 118 ILE A C 1
ATOM 863 O O . ILE A 1 118 ? 8.766 -4.014 28.100 1.00 38.97 118 ILE A O 1
ATOM 867 N N . SER A 1 119 ? 9.062 -6.184 28.636 1.00 36.50 119 SER A N 1
ATOM 868 C CA . SER A 1 119 ? 9.351 -6.675 27.282 1.00 36.50 119 SER A CA 1
ATOM 869 C C . SER A 1 119 ? 8.049 -7.102 26.597 1.00 36.50 119 SER A C 1
ATOM 871 O O . SER A 1 119 ? 7.313 -7.936 27.121 1.00 36.50 119 SER A O 1
ATOM 873 N N . TYR A 1 120 ? 7.768 -6.521 25.428 1.00 43.00 120 TYR A N 1
ATOM 874 C CA . TYR A 1 120 ? 6.542 -6.735 24.643 1.00 43.00 120 TYR A CA 1
ATOM 875 C C . TYR A 1 120 ? 6.708 -7.777 23.519 1.00 43.00 120 TYR A C 1
ATOM 877 O O . TYR A 1 120 ? 5.837 -7.893 22.662 1.00 43.00 120 TYR A O 1
ATOM 885 N N . GLU A 1 121 ? 7.823 -8.512 23.483 1.00 35.97 121 GLU A N 1
ATOM 886 C CA . GLU A 1 121 ? 8.187 -9.388 22.353 1.00 35.97 121 GLU A CA 1
ATOM 887 C C . GLU A 1 121 ? 7.524 -10.780 22.390 1.00 35.97 121 GLU A C 1
ATOM 889 O O . GLU A 1 121 ? 7.545 -11.481 21.386 1.00 35.97 121 GLU A O 1
ATOM 894 N N . ASN A 1 122 ? 6.858 -11.154 23.491 1.00 33.50 122 ASN A N 1
ATOM 895 C CA . ASN A 1 122 ? 6.328 -12.512 23.709 1.00 33.50 122 ASN A CA 1
ATOM 896 C C . ASN A 1 122 ? 4.786 -12.626 23.676 1.00 33.50 122 ASN A C 1
ATOM 898 O O . ASN A 1 122 ? 4.234 -13.611 24.162 1.00 33.50 122 ASN A O 1
ATOM 902 N N . ALA A 1 123 ? 4.058 -11.633 23.155 1.00 34.62 123 ALA A N 1
ATOM 903 C CA . ALA A 1 123 ? 2.596 -11.701 23.067 1.00 34.62 123 ALA A CA 1
ATOM 904 C C . ALA A 1 123 ? 2.155 -12.422 21.776 1.00 34.62 123 ALA A C 1
ATOM 906 O O . ALA A 1 123 ? 2.044 -11.800 20.726 1.00 34.62 123 ALA A O 1
ATOM 907 N N . GLU A 1 124 ? 1.856 -13.723 21.873 1.00 37.38 124 GLU A N 1
ATOM 908 C CA . GLU A 1 124 ? 1.507 -14.658 20.776 1.00 37.38 124 GLU A CA 1
ATOM 909 C C . GLU A 1 124 ? 0.326 -14.259 19.852 1.00 37.38 124 GLU A C 1
ATOM 911 O O . GLU A 1 124 ? 0.004 -14.997 18.926 1.00 37.38 124 GLU A O 1
ATOM 916 N N . TRP A 1 125 ? -0.336 -13.113 20.060 1.00 36.81 125 TRP A N 1
ATOM 917 C CA . TRP A 1 125 ? -1.542 -12.721 19.309 1.00 36.81 125 TRP A CA 1
ATOM 918 C C . TRP A 1 125 ? -1.582 -11.248 18.856 1.00 36.81 125 TRP A C 1
ATOM 920 O O . TRP A 1 125 ? -2.520 -10.870 18.156 1.00 36.81 125 TRP A O 1
ATOM 930 N N . TRP A 1 126 ? -0.595 -10.412 19.213 1.00 44.03 126 TRP A N 1
ATOM 931 C CA . TRP A 1 126 ? -0.524 -9.005 18.780 1.00 44.03 126 TRP A CA 1
ATOM 932 C C . TRP A 1 126 ? 0.909 -8.599 18.447 1.00 44.03 126 TRP A C 1
ATOM 934 O O . TRP A 1 126 ? 1.803 -8.763 19.277 1.00 44.03 126 TRP A O 1
ATOM 944 N N . THR A 1 127 ? 1.125 -7.984 17.282 1.00 61.88 127 THR A N 1
ATOM 945 C CA . THR A 1 127 ? 2.416 -7.348 17.000 1.00 61.88 127 THR A CA 1
ATOM 946 C C . THR A 1 127 ? 2.565 -6.062 17.821 1.00 61.88 127 THR A C 1
ATOM 948 O O . THR A 1 127 ? 1.583 -5.425 18.220 1.00 61.88 127 THR A O 1
ATOM 951 N N . ALA A 1 128 ? 3.807 -5.632 18.066 1.00 63.59 128 ALA A N 1
ATOM 952 C CA . ALA A 1 128 ? 4.074 -4.335 18.694 1.00 63.59 128 ALA A CA 1
ATOM 953 C C . ALA A 1 128 ? 3.420 -3.170 17.926 1.00 63.59 128 ALA A C 1
ATOM 955 O O . ALA A 1 128 ? 2.988 -2.191 18.529 1.00 63.59 128 ALA A O 1
ATOM 956 N N . GLU A 1 129 ? 3.299 -3.308 16.609 1.00 68.88 129 GLU A N 1
ATOM 957 C CA . GLU A 1 129 ? 2.685 -2.332 15.713 1.00 68.88 129 GLU A CA 1
ATOM 958 C C . GLU A 1 129 ? 1.177 -2.218 15.955 1.00 68.88 129 GLU A C 1
ATOM 960 O O . GLU A 1 129 ? 0.656 -1.111 16.110 1.00 68.88 129 GLU A O 1
ATOM 965 N N . ASP A 1 130 ? 0.482 -3.352 16.087 1.00 63.72 130 ASP A N 1
ATOM 966 C CA . ASP A 1 130 ? -0.952 -3.384 16.394 1.00 63.72 130 ASP A CA 1
ATOM 967 C C . ASP A 1 130 ? -1.256 -2.727 17.742 1.00 63.72 130 ASP A C 1
ATOM 969 O O . ASP A 1 130 ? -2.231 -1.981 17.889 1.00 63.72 130 ASP A O 1
ATOM 973 N N . MET A 1 131 ? -0.393 -2.969 18.732 1.00 65.25 131 MET A N 1
ATOM 974 C CA . MET A 1 131 ? -0.518 -2.364 20.055 1.00 65.25 131 MET A CA 1
ATOM 975 C C . MET A 1 131 ? -0.331 -0.842 19.999 1.00 65.25 131 MET A C 1
ATOM 977 O O . MET A 1 131 ? -1.113 -0.109 20.611 1.00 65.25 131 MET A O 1
ATOM 981 N N . ILE A 1 132 ? 0.649 -0.350 19.233 1.00 71.12 132 ILE A N 1
ATOM 982 C CA . ILE A 1 132 ? 0.877 1.091 19.048 1.00 71.12 132 ILE A CA 1
ATOM 983 C C . ILE A 1 132 ? -0.311 1.747 18.330 1.00 71.12 132 ILE A C 1
ATOM 985 O O . ILE A 1 132 ? -0.814 2.766 18.805 1.00 71.12 132 ILE A O 1
ATOM 989 N N . ARG A 1 133 ? -0.824 1.150 17.244 1.00 76.31 133 ARG A N 1
ATOM 990 C CA . ARG A 1 133 ? -1.986 1.677 16.499 1.00 76.31 133 ARG A CA 1
ATOM 991 C C . ARG A 1 133 ? -3.226 1.802 17.388 1.00 76.31 133 ARG A C 1
ATOM 993 O O . ARG A 1 133 ? -3.914 2.824 17.370 1.00 76.31 133 ARG A O 1
ATOM 1000 N N . ARG A 1 134 ? -3.490 0.796 18.225 1.00 70.25 134 ARG A N 1
ATOM 1001 C CA . ARG A 1 134 ? -4.596 0.824 19.199 1.00 70.25 134 ARG A CA 1
ATOM 1002 C C . ARG A 1 134 ? -4.401 1.892 20.263 1.00 70.25 134 ARG A C 1
ATOM 1004 O O . ARG A 1 134 ? -5.348 2.601 20.598 1.00 70.25 134 ARG A O 1
ATOM 1011 N N . TRP A 1 135 ? -3.181 2.034 20.773 1.00 81.50 135 TRP A N 1
ATOM 1012 C CA . TRP A 1 135 ? -2.855 3.077 21.738 1.00 81.50 135 TRP A CA 1
ATOM 1013 C C . TRP A 1 135 ? -3.023 4.483 21.147 1.00 81.50 135 TRP A C 1
ATOM 1015 O O . TRP A 1 135 ? -3.544 5.367 21.829 1.00 81.50 135 TRP A O 1
ATOM 1025 N N . ILE A 1 136 ? -2.657 4.690 19.879 1.00 79.31 136 ILE A N 1
ATOM 1026 C CA . ILE A 1 136 ? -2.854 5.959 19.164 1.00 79.31 136 ILE A CA 1
ATOM 1027 C C . ILE A 1 136 ? -4.342 6.325 19.121 1.00 79.31 136 ILE A C 1
ATOM 1029 O O . ILE A 1 136 ? -4.717 7.436 19.507 1.00 79.31 136 ILE A O 1
ATOM 1033 N N . LEU A 1 137 ? -5.196 5.386 18.701 1.00 75.12 137 LEU A N 1
ATOM 1034 C CA . LEU A 1 137 ? -6.647 5.588 18.657 1.00 75.12 137 LEU A CA 1
ATOM 1035 C C . LEU A 1 137 ? -7.208 5.872 20.053 1.00 75.12 137 LEU A C 1
ATOM 1037 O O . LEU A 1 137 ? -7.907 6.866 20.255 1.00 75.12 137 LEU A O 1
ATOM 1041 N N . ALA A 1 138 ? -6.843 5.050 21.039 1.00 72.25 138 ALA A N 1
ATOM 1042 C CA . ALA A 1 138 ? -7.283 5.219 22.417 1.00 72.25 138 ALA A CA 1
ATOM 1043 C C . ALA A 1 138 ? -6.880 6.590 22.979 1.00 72.25 138 ALA A C 1
ATOM 1045 O O . ALA A 1 138 ? -7.699 7.255 23.604 1.00 72.25 138 ALA A O 1
ATOM 1046 N N . THR A 1 139 ? -5.656 7.052 22.722 1.00 80.69 139 THR A N 1
ATOM 1047 C CA . THR A 1 139 ? -5.154 8.337 23.229 1.00 80.69 139 THR A CA 1
ATOM 1048 C C . THR A 1 139 ? -5.919 9.519 22.638 1.00 80.69 139 THR A C 1
ATOM 1050 O O . THR A 1 139 ? -6.368 10.382 23.395 1.00 80.69 139 THR A O 1
ATOM 1053 N N . LYS A 1 140 ? -6.151 9.523 21.316 1.00 78.44 140 LYS A N 1
ATOM 1054 C CA . LYS A 1 140 ? -6.955 10.554 20.630 1.00 78.44 140 LYS A CA 1
ATOM 1055 C C . LYS A 1 140 ? -8.386 10.613 21.174 1.00 78.44 140 LYS A C 1
ATOM 1057 O O . LYS A 1 140 ? -8.931 11.690 21.402 1.00 78.44 140 LYS A O 1
ATOM 1062 N N . LEU A 1 141 ? -9.000 9.455 21.416 1.00 71.31 141 LEU A N 1
ATOM 1063 C CA . LEU A 1 141 ? -10.361 9.378 21.953 1.00 71.31 141 LEU A CA 1
ATOM 1064 C C . LEU A 1 141 ? -10.428 9.835 23.411 1.00 71.31 141 LEU A C 1
ATOM 1066 O O . LEU A 1 141 ? -11.305 10.626 23.763 1.00 71.31 141 LEU A O 1
ATOM 1070 N N . VAL A 1 142 ? -9.492 9.361 24.243 1.00 72.19 142 VAL A N 1
ATOM 1071 C CA . VAL A 1 142 ? -9.347 9.733 25.659 1.00 72.19 142 VAL A CA 1
ATOM 1072 C C . VAL A 1 142 ? -9.218 11.224 25.830 1.00 72.19 142 VAL A C 1
ATOM 1074 O O . VAL A 1 142 ? -9.997 11.799 26.588 1.00 72.19 142 VAL A O 1
ATOM 1077 N N . GLU A 1 143 ? -8.318 11.852 25.091 1.00 79.38 143 GLU A N 1
ATOM 1078 C CA . GLU A 1 143 ? -8.173 13.298 25.121 1.00 79.38 143 GLU A CA 1
ATOM 1079 C C . GLU A 1 143 ? -9.481 14.006 24.730 1.00 79.38 143 GLU A C 1
ATOM 1081 O O . GLU A 1 143 ? -10.033 14.761 25.538 1.00 79.38 143 GLU A O 1
ATOM 1086 N N . LYS A 1 144 ? -10.060 13.675 23.571 1.00 76.38 144 LYS A N 1
ATOM 1087 C CA . LYS A 1 144 ? -11.277 14.327 23.073 1.00 76.38 144 LYS A CA 1
ATOM 1088 C C . LYS A 1 144 ? -12.460 14.210 24.031 1.00 76.38 144 LYS A C 1
ATOM 1090 O O . LYS A 1 144 ? -13.177 15.195 24.245 1.00 76.38 144 LYS A O 1
ATOM 1095 N N . ALA A 1 145 ? -12.709 13.035 24.614 1.00 69.50 145 ALA A N 1
ATOM 1096 C CA . ALA A 1 145 ? -13.842 12.897 25.525 1.00 69.50 145 ALA A CA 1
ATOM 1097 C C . ALA A 1 145 ? -13.567 13.502 26.897 1.00 69.50 145 ALA A C 1
ATOM 1099 O O . ALA A 1 145 ? -14.502 14.027 27.488 1.00 69.50 145 ALA A O 1
ATOM 1100 N N . LEU A 1 146 ? -12.326 13.486 27.393 1.00 73.38 146 LEU A N 1
ATOM 1101 C CA . LEU A 1 146 ? -11.973 14.182 28.630 1.00 73.38 146 LEU A CA 1
ATOM 1102 C C . LEU A 1 146 ? -12.214 15.690 28.496 1.00 73.38 146 LEU A C 1
ATOM 1104 O O . LEU A 1 146 ? -12.898 16.270 29.342 1.00 73.38 146 LEU A O 1
ATOM 1108 N N . VAL A 1 147 ? -11.767 16.292 27.390 1.00 78.31 147 VAL A N 1
ATOM 1109 C CA . VAL A 1 147 ? -12.031 17.703 27.068 1.00 78.31 147 VAL A CA 1
ATOM 1110 C C . VAL A 1 147 ? -13.536 17.956 26.941 1.00 78.31 147 VAL A C 1
ATOM 1112 O O . VAL A 1 147 ? -14.070 18.856 27.586 1.00 78.31 147 VAL A O 1
ATOM 1115 N N . THR A 1 148 ? -14.258 17.118 26.192 1.00 74.12 148 THR A N 1
ATOM 1116 C CA . THR A 1 148 ? -15.713 17.268 26.001 1.00 74.12 148 THR A CA 1
ATOM 1117 C C . THR A 1 148 ? -16.484 17.140 27.317 1.00 74.12 148 THR A C 1
ATOM 1119 O O . THR A 1 148 ? -17.372 17.946 27.596 1.00 74.12 148 THR A O 1
ATOM 1122 N N . MET A 1 149 ? -16.146 16.151 28.150 1.00 68.44 149 MET A N 1
ATOM 1123 C CA . MET A 1 149 ? -16.733 15.959 29.478 1.00 68.44 149 MET A CA 1
ATOM 1124 C C . MET A 1 149 ? -16.500 17.176 30.357 1.00 68.44 149 MET A C 1
ATOM 1126 O O . MET A 1 149 ? -17.427 17.630 31.025 1.00 68.44 149 MET A O 1
ATOM 1130 N N . GLN A 1 150 ? -15.286 17.719 30.333 1.00 77.50 150 GLN A N 1
ATOM 1131 C CA . GLN A 1 150 ? -14.956 18.915 31.082 1.00 77.50 150 GLN A CA 1
ATOM 1132 C C . GLN A 1 150 ? -15.790 20.106 30.617 1.00 77.50 150 GLN A C 1
ATOM 1134 O O . GLN A 1 150 ? -16.428 20.742 31.454 1.00 77.50 150 GLN A O 1
ATOM 1139 N N . THR A 1 151 ? -15.872 20.367 29.312 1.00 79.00 151 THR A N 1
ATOM 1140 C CA . THR A 1 151 ? -16.686 21.463 28.768 1.00 79.00 151 THR A CA 1
ATOM 1141 C C . THR A 1 151 ? -18.169 21.299 29.113 1.00 79.00 151 THR A C 1
ATOM 1143 O O . THR A 1 151 ? -18.793 22.245 29.592 1.00 79.00 151 THR A O 1
ATOM 1146 N N . GLN A 1 152 ? -18.735 20.099 28.937 1.00 74.12 152 GLN A N 1
ATOM 1147 C CA . GLN A 1 152 ? -20.143 19.818 29.246 1.00 74.12 152 GLN A CA 1
ATOM 1148 C C . GLN A 1 152 ? -20.447 19.990 30.739 1.00 74.12 152 GLN A C 1
ATOM 1150 O O . GLN A 1 152 ? -21.450 20.608 31.096 1.00 74.12 152 GLN A O 1
ATOM 1155 N N . LEU A 1 153 ? -19.580 19.479 31.618 1.00 70.69 153 LEU A N 1
ATOM 1156 C CA . LEU A 1 153 ? -19.789 19.560 33.062 1.00 70.69 153 LEU A CA 1
ATOM 1157 C C . LEU A 1 153 ? -19.680 21.002 33.572 1.00 70.69 153 LEU A C 1
ATOM 1159 O O . LEU A 1 153 ? -20.418 21.389 34.476 1.00 70.69 153 LEU A O 1
ATOM 1163 N N . HIS A 1 154 ? -18.792 21.808 32.988 1.00 79.38 154 HIS A N 1
ATOM 1164 C CA . HIS A 1 154 ? -18.643 23.222 33.342 1.00 79.38 154 HIS A CA 1
ATOM 1165 C C . HIS A 1 154 ? -19.766 24.104 32.783 1.00 79.38 154 HIS A C 1
ATOM 1167 O O . HIS A 1 154 ? -20.064 25.134 33.380 1.00 79.38 154 HIS A O 1
ATOM 1173 N N . ALA A 1 155 ? -20.422 23.695 31.693 1.00 78.19 155 ALA A N 1
ATOM 1174 C CA . ALA A 1 155 ? -21.562 24.417 31.127 1.00 78.19 155 ALA A CA 1
ATOM 1175 C C . ALA A 1 155 ? -22.855 24.274 31.955 1.00 78.19 155 ALA A C 1
ATOM 1177 O O . ALA A 1 155 ? -23.733 25.132 31.888 1.00 78.19 155 ALA A O 1
ATOM 1178 N N . GLN A 1 156 ? -22.998 23.195 32.726 1.00 71.19 156 GLN A N 1
ATOM 1179 C CA . GLN A 1 156 ? -24.157 22.974 33.598 1.00 71.19 156 GLN A CA 1
ATOM 1180 C C . GLN A 1 156 ? -23.959 23.698 34.936 1.00 71.19 156 GLN A C 1
ATOM 1182 O O . GLN A 1 156 ? -22.839 23.737 35.423 1.00 71.19 156 GLN A O 1
ATOM 1187 N N . SER A 1 157 ? -25.003 24.224 35.583 1.00 73.56 157 SER A N 1
ATOM 1188 C CA . SER A 1 157 ? -24.920 24.643 36.996 1.00 73.56 157 SER A CA 1
ATOM 1189 C C . SER A 1 157 ? -25.600 23.593 37.864 1.00 73.56 157 SER A C 1
ATOM 1191 O O . SER A 1 157 ? -26.801 23.364 37.741 1.00 73.56 157 SER A O 1
ATOM 1193 N N . ASN A 1 158 ? -24.814 22.942 38.722 1.00 66.94 158 ASN A N 1
ATOM 1194 C CA . ASN A 1 158 ? -25.242 21.813 39.550 1.00 66.94 158 ASN A CA 1
ATOM 1195 C C . ASN A 1 158 ? -25.236 22.181 41.049 1.00 66.94 158 ASN A C 1
ATOM 1197 O O . ASN A 1 158 ? -25.166 21.310 41.920 1.00 66.94 158 ASN A O 1
ATOM 1201 N N . GLY A 1 159 ? -25.282 23.479 41.372 1.00 75.69 159 GLY A N 1
ATOM 1202 C CA . GLY A 1 159 ? -25.384 23.983 42.741 1.00 75.69 159 GLY A CA 1
ATOM 1203 C C . GLY A 1 159 ? -24.162 23.622 43.589 1.00 75.69 159 GLY A C 1
ATOM 1204 O O . GLY A 1 159 ? -23.031 23.943 43.238 1.00 75.69 159 GLY A O 1
ATOM 1205 N N . ALA A 1 160 ? -24.365 22.931 44.716 1.00 69.19 160 ALA A N 1
ATOM 1206 C CA . ALA A 1 160 ? -23.273 22.534 45.613 1.00 69.19 160 ALA A CA 1
ATOM 1207 C C . ALA A 1 160 ? -22.210 21.653 44.926 1.00 69.19 160 ALA A C 1
ATOM 1209 O O . ALA A 1 160 ? -21.040 21.690 45.310 1.00 69.19 160 ALA A O 1
ATOM 1210 N N . PHE A 1 161 ? -22.598 20.906 43.885 1.00 55.47 161 PHE A N 1
ATOM 1211 C CA . PHE A 1 161 ? -21.685 20.070 43.108 1.00 55.47 161 PHE A CA 1
ATOM 1212 C C . PHE A 1 161 ? -20.685 20.887 42.276 1.00 55.47 161 PHE A C 1
ATOM 1214 O O . PHE A 1 161 ? -19.607 20.384 41.971 1.00 55.47 161 PHE A O 1
ATOM 1221 N N . ASP A 1 162 ? -20.977 22.157 41.967 1.00 70.31 162 ASP A N 1
ATOM 1222 C CA . ASP A 1 162 ? -20.084 23.026 41.186 1.00 70.31 162 ASP A CA 1
ATOM 1223 C C . ASP A 1 162 ? -18.695 23.167 41.836 1.00 70.31 162 ASP A C 1
ATOM 1225 O O . ASP A 1 162 ? -17.695 23.286 41.132 1.00 70.31 162 ASP A O 1
ATOM 1229 N N . ARG A 1 163 ? -18.614 23.051 43.171 1.00 74.31 163 ARG A N 1
ATOM 1230 C CA . ARG A 1 163 ? -17.353 23.081 43.931 1.00 74.31 163 ARG A CA 1
ATOM 1231 C C . ARG A 1 163 ? -16.490 21.825 43.762 1.00 74.31 163 ARG A C 1
ATOM 1233 O O . ARG A 1 163 ? -15.294 21.904 44.003 1.00 74.31 163 ARG A O 1
ATOM 1240 N N . PHE A 1 164 ? -17.073 20.699 43.344 1.00 70.38 164 PHE A N 1
ATOM 1241 C CA . PHE A 1 164 ? -16.409 19.388 43.272 1.00 70.38 164 PHE A CA 1
ATOM 1242 C C . PHE A 1 164 ? -16.170 18.893 41.840 1.00 70.38 164 PHE A C 1
ATOM 1244 O O . PHE A 1 164 ? -15.571 17.838 41.644 1.00 70.38 164 PHE A O 1
ATOM 1251 N N . LYS A 1 165 ? -16.623 19.629 40.818 1.00 69.94 165 LYS A N 1
ATOM 1252 C CA . LYS A 1 165 ? -16.532 19.210 39.406 1.00 69.94 165 LYS A CA 1
ATOM 1253 C C . LYS A 1 165 ? -15.115 18.871 38.958 1.00 69.94 165 LYS A C 1
ATOM 1255 O O . LYS A 1 165 ? -14.910 17.872 38.273 1.00 69.94 165 LYS A O 1
ATOM 1260 N N . ASN A 1 166 ? -14.151 19.692 39.365 1.00 79.00 166 ASN A N 1
ATOM 1261 C CA . ASN A 1 166 ? -12.747 19.488 39.026 1.00 79.00 166 ASN A CA 1
ATOM 1262 C C . ASN A 1 166 ? -12.169 18.246 39.713 1.00 79.00 166 ASN A C 1
ATOM 1264 O O . ASN A 1 166 ? -11.484 17.462 39.063 1.00 79.00 166 ASN A O 1
ATOM 1268 N N . ASP A 1 167 ? -12.504 18.019 40.984 1.00 72.94 167 ASP A N 1
ATOM 1269 C CA . ASP A 1 167 ? -12.047 16.843 41.731 1.00 72.94 167 ASP A CA 1
ATOM 1270 C C . ASP A 1 167 ? -12.667 15.552 41.184 1.00 72.94 167 ASP A C 1
ATOM 1272 O O . ASP A 1 167 ? -11.988 14.533 41.065 1.00 72.94 167 ASP A O 1
ATOM 1276 N N . TYR A 1 168 ? -13.938 15.609 40.778 1.00 67.88 168 TYR A N 1
ATOM 1277 C CA . TYR A 1 168 ? -14.647 14.499 40.148 1.00 67.88 168 TYR A CA 1
ATOM 1278 C C . TYR A 1 168 ? -14.022 14.103 38.802 1.00 67.88 168 TYR A C 1
ATOM 1280 O O . TYR A 1 168 ? -13.701 12.932 38.587 1.00 67.88 168 TYR A O 1
ATOM 1288 N N . ILE A 1 169 ? -13.793 15.072 37.907 1.00 68.31 169 ILE A N 1
ATOM 1289 C CA . ILE A 1 169 ? -13.148 14.813 36.610 1.00 68.31 169 ILE A CA 1
ATOM 1290 C C . ILE A 1 169 ? -11.715 14.306 36.815 1.00 68.31 169 ILE A C 1
ATOM 1292 O O . ILE A 1 169 ? -11.318 13.333 36.172 1.00 68.31 169 ILE A O 1
ATOM 1296 N N . MET A 1 170 ? -10.956 14.908 37.734 1.00 77.56 170 MET A N 1
ATOM 1297 C CA . MET A 1 170 ? -9.591 14.484 38.047 1.00 77.56 170 MET A CA 1
ATOM 1298 C C . MET A 1 170 ? -9.559 13.037 38.548 1.00 77.56 170 MET A C 1
ATOM 1300 O O . MET A 1 170 ? -8.755 12.244 38.056 1.00 77.56 170 MET A O 1
ATOM 1304 N N . ALA A 1 171 ? -10.466 12.651 39.452 1.00 64.75 171 ALA A N 1
ATOM 1305 C CA . ALA A 1 171 ? -10.561 11.279 39.949 1.00 64.75 171 ALA A CA 1
ATOM 1306 C C . ALA A 1 171 ? -10.825 10.262 38.821 1.00 64.75 171 ALA A C 1
ATOM 1308 O O . ALA A 1 171 ? -10.279 9.157 38.846 1.00 64.75 171 ALA A O 1
ATOM 1309 N N . MET A 1 172 ? -11.603 10.642 37.801 1.00 63.69 172 MET A N 1
ATOM 1310 C CA . MET A 1 172 ? -11.855 9.804 36.624 1.00 63.69 172 MET A CA 1
ATOM 1311 C C . MET A 1 172 ? -10.673 9.755 35.648 1.00 63.69 172 MET A C 1
ATOM 1313 O O . MET A 1 172 ? -10.377 8.696 35.089 1.00 63.69 172 MET A O 1
ATOM 1317 N N . ALA A 1 173 ? -10.021 10.893 35.414 1.00 71.44 173 ALA A N 1
ATOM 1318 C CA . ALA A 1 173 ? -8.998 11.044 34.387 1.00 71.44 173 ALA A CA 1
ATOM 1319 C C . ALA A 1 173 ? -7.625 10.543 34.843 1.00 71.44 173 ALA A C 1
ATOM 1321 O O . ALA A 1 173 ? -6.926 9.894 34.070 1.00 71.44 173 ALA A O 1
ATOM 1322 N N . LYS A 1 174 ? -7.258 10.780 36.110 1.00 69.31 174 LYS A N 1
ATOM 1323 C CA . LYS A 1 174 ? -5.910 10.563 36.652 1.00 69.31 174 LYS A CA 1
ATOM 1324 C C . LYS A 1 174 ? -5.335 9.204 36.269 1.00 69.31 174 LYS A C 1
ATOM 1326 O O . LYS A 1 174 ? -4.357 9.142 35.533 1.00 69.31 174 LYS A O 1
ATOM 1331 N N . ARG A 1 175 ? -5.955 8.104 36.708 1.00 66.31 175 ARG A N 1
ATOM 1332 C CA . ARG A 1 175 ? -5.434 6.747 36.448 1.00 66.31 175 ARG A CA 1
ATOM 1333 C C . ARG A 1 175 ? -5.288 6.460 34.949 1.00 66.31 175 ARG A C 1
ATOM 1335 O O . ARG A 1 175 ? -4.315 5.839 34.540 1.00 66.31 175 ARG A O 1
ATOM 1342 N N . ARG A 1 176 ? -6.234 6.939 34.140 1.00 68.94 176 ARG A N 1
ATOM 1343 C CA . ARG A 1 176 ? -6.296 6.715 32.690 1.00 68.94 176 ARG A CA 1
ATOM 1344 C C . ARG A 1 176 ? -5.161 7.437 31.965 1.00 68.94 176 ARG A C 1
ATOM 1346 O O . ARG A 1 176 ? -4.467 6.817 31.166 1.00 68.94 176 ARG A O 1
ATOM 1353 N N . SER A 1 177 ? -4.913 8.698 32.316 1.00 77.00 177 SER A N 1
ATOM 1354 C CA . SER A 1 177 ? -3.804 9.489 31.774 1.00 77.00 177 SER A CA 1
ATOM 1355 C C . SER A 1 177 ? -2.445 8.844 32.080 1.00 77.00 177 SER A C 1
ATOM 1357 O O . SER A 1 177 ? -1.596 8.755 31.196 1.00 77.00 177 SER A O 1
ATOM 1359 N N . TYR A 1 178 ? -2.251 8.319 33.297 1.00 72.25 178 TYR A N 1
ATOM 1360 C CA . TYR A 1 178 ? -1.013 7.616 33.668 1.00 72.25 178 TYR A CA 1
ATOM 1361 C C . TYR A 1 178 ? -0.830 6.275 32.938 1.00 72.25 178 TYR A C 1
ATOM 1363 O O . TYR A 1 178 ? 0.300 5.931 32.600 1.00 72.25 178 TYR A O 1
ATOM 1371 N N . ILE A 1 179 ? -1.905 5.527 32.656 1.00 70.38 179 ILE A N 1
ATOM 1372 C CA . ILE A 1 179 ? -1.823 4.279 31.872 1.00 70.38 179 ILE A CA 1
ATOM 1373 C C . ILE A 1 179 ? -1.346 4.568 30.447 1.00 70.38 179 ILE A C 1
ATOM 1375 O O . ILE A 1 179 ? -0.420 3.908 29.974 1.00 70.38 179 ILE A O 1
ATOM 1379 N N . LEU A 1 180 ? -1.936 5.572 29.786 1.00 78.88 180 LEU A N 1
ATOM 1380 C CA . LEU A 1 180 ? -1.526 5.969 28.437 1.00 78.88 180 LEU A CA 1
ATOM 1381 C C . LEU A 1 180 ? -0.052 6.383 28.410 1.00 78.88 180 LEU A C 1
ATOM 1383 O O . LEU A 1 180 ? 0.695 5.937 27.543 1.00 78.88 180 LEU A O 1
ATOM 1387 N N . LEU A 1 181 ? 0.377 7.168 29.399 1.00 81.06 181 LEU A N 1
ATOM 1388 C CA . LEU A 1 181 ? 1.760 7.616 29.510 1.00 81.06 181 LEU A CA 1
ATOM 1389 C C . LEU A 1 181 ? 2.743 6.460 29.761 1.00 81.06 181 LEU A C 1
ATOM 1391 O O . LEU A 1 181 ? 3.805 6.415 29.144 1.00 81.06 181 LEU A O 1
ATOM 1395 N N . ARG A 1 182 ? 2.393 5.507 30.635 1.00 77.69 182 ARG A N 1
ATOM 1396 C CA . ARG A 1 182 ? 3.245 4.346 30.945 1.00 77.69 182 ARG A CA 1
ATOM 1397 C C . ARG A 1 182 ? 3.430 3.431 29.737 1.00 77.69 182 ARG A C 1
ATOM 1399 O O . ARG A 1 182 ? 4.522 2.911 29.537 1.00 77.69 182 ARG A O 1
ATOM 1406 N N . PHE A 1 183 ? 2.386 3.255 28.928 1.00 78.81 183 PHE A N 1
ATOM 1407 C CA . PHE A 1 183 ? 2.493 2.495 27.684 1.00 78.81 183 PHE A CA 1
ATOM 1408 C C . PHE A 1 183 ? 3.514 3.135 26.733 1.00 78.81 183 PHE A C 1
ATOM 1410 O O . PHE A 1 183 ? 4.404 2.446 26.242 1.00 78.81 183 PHE A O 1
ATOM 1417 N N . ALA A 1 184 ? 3.449 4.458 26.546 1.00 82.88 184 ALA A N 1
ATOM 1418 C CA . ALA A 1 184 ? 4.413 5.179 25.717 1.00 82.88 184 ALA A CA 1
ATOM 1419 C C . ALA A 1 184 ? 5.854 5.087 26.262 1.00 82.88 184 ALA A C 1
ATOM 1421 O O . ALA A 1 184 ? 6.795 4.914 25.487 1.00 82.88 184 ALA A O 1
ATOM 1422 N N . ASP A 1 185 ? 6.042 5.122 27.590 1.00 78.81 185 ASP A N 1
ATOM 1423 C CA . ASP A 1 185 ? 7.366 4.945 28.216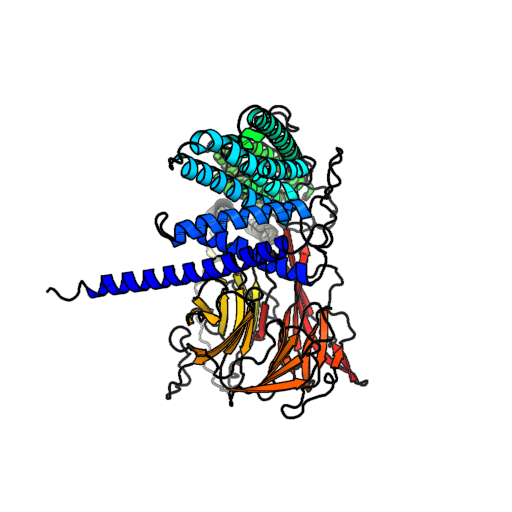 1.00 78.81 185 ASP A CA 1
ATOM 1424 C C . ASP A 1 185 ? 7.987 3.574 27.882 1.00 78.81 185 ASP A C 1
ATOM 1426 O O . ASP A 1 185 ? 9.203 3.477 27.707 1.00 78.81 185 ASP A O 1
ATOM 1430 N N . GLY A 1 186 ? 7.166 2.534 27.685 1.00 77.00 186 GLY A N 1
ATOM 1431 C CA . GLY A 1 186 ? 7.611 1.194 27.283 1.00 77.00 186 GLY A CA 1
ATOM 1432 C C . GLY A 1 186 ? 8.354 1.150 25.942 1.00 77.00 186 GLY A C 1
ATOM 1433 O O . GLY A 1 186 ? 9.244 0.322 25.754 1.00 77.00 186 GLY A O 1
ATOM 1434 N N . PHE A 1 187 ? 8.067 2.085 25.033 1.00 80.62 187 PHE A N 1
ATOM 1435 C CA . PHE A 1 187 ? 8.718 2.160 23.721 1.00 80.62 187 PHE A CA 1
ATOM 1436 C C . PHE A 1 187 ? 9.959 3.060 23.705 1.00 80.62 187 PHE A C 1
ATOM 1438 O O . PHE A 1 187 ? 10.672 3.115 22.707 1.00 80.62 187 PHE A O 1
ATOM 1445 N N . THR A 1 188 ? 10.304 3.716 24.814 1.00 82.38 188 THR A N 1
ATOM 1446 C CA . THR A 1 188 ? 11.464 4.627 24.870 1.00 82.38 188 THR A CA 1
ATOM 1447 C C . THR A 1 188 ? 12.824 3.931 24.723 1.00 82.38 188 THR A C 1
ATOM 1449 O O . THR A 1 188 ? 13.827 4.554 24.341 1.00 82.38 188 THR A O 1
ATOM 1452 N N . SER A 1 189 ? 12.871 2.628 24.992 1.00 77.50 189 SER A N 1
ATOM 1453 C CA . SER A 1 189 ? 14.076 1.802 24.868 1.00 77.50 189 SER A CA 1
ATOM 1454 C C . SER A 1 189 ? 14.263 1.210 23.472 1.00 77.50 189 SER A C 1
ATOM 1456 O O . SER A 1 189 ? 15.346 0.710 23.178 1.00 77.50 189 SER A O 1
ATOM 1458 N N . THR A 1 190 ? 13.258 1.282 22.592 1.00 80.94 190 THR A N 1
ATOM 1459 C CA . THR A 1 190 ? 13.345 0.649 21.273 1.00 80.94 190 THR A CA 1
ATOM 1460 C C . THR A 1 190 ? 14.353 1.350 20.366 1.00 80.94 190 THR A C 1
ATOM 1462 O O . THR A 1 190 ? 14.504 2.575 20.396 1.00 80.94 190 THR A O 1
ATOM 1465 N N . ARG A 1 191 ? 15.089 0.560 19.585 1.00 79.25 191 ARG A N 1
ATOM 1466 C CA . ARG A 1 191 ? 16.100 1.031 18.625 1.00 79.25 191 ARG A CA 1
ATOM 1467 C C . ARG A 1 191 ? 15.946 0.381 17.247 1.00 79.25 191 ARG A C 1
ATOM 1469 O O . ARG A 1 191 ? 16.825 0.539 16.410 1.00 79.25 191 ARG A O 1
ATOM 1476 N N . SER A 1 192 ? 14.854 -0.349 17.027 1.00 76.19 192 SER A N 1
ATOM 1477 C CA . SER A 1 192 ? 14.583 -1.048 15.770 1.00 76.19 192 SER A CA 1
ATOM 1478 C C . SER A 1 192 ? 14.131 -0.038 14.706 1.00 76.19 192 SER A C 1
ATOM 1480 O O . SER A 1 192 ? 13.148 0.671 14.935 1.00 76.19 192 SER A O 1
ATOM 1482 N N . PRO A 1 193 ? 14.834 0.074 13.563 1.00 73.31 193 PRO A N 1
ATOM 1483 C CA . PRO A 1 193 ? 14.472 1.018 12.508 1.00 73.31 193 PRO A CA 1
ATOM 1484 C C . PRO A 1 193 ? 13.111 0.701 11.874 1.00 73.31 193 PRO A C 1
ATOM 1486 O O . PRO A 1 193 ? 12.438 1.617 11.412 1.00 73.31 193 PRO A O 1
ATOM 1489 N N . GLU A 1 194 ? 12.664 -0.555 11.917 1.00 76.25 194 GLU A N 1
ATOM 1490 C CA . GLU A 1 194 ? 11.345 -0.996 11.442 1.00 76.25 194 GLU A CA 1
ATOM 1491 C C . GLU A 1 194 ? 10.209 -0.329 12.240 1.00 76.25 194 GLU A C 1
ATOM 1493 O O . GLU A 1 194 ? 9.150 -0.013 11.704 1.00 76.25 194 GLU A O 1
ATOM 1498 N N . LYS A 1 195 ? 10.456 -0.016 13.520 1.00 82.50 195 LYS A N 1
ATOM 1499 C CA . LYS A 1 195 ? 9.482 0.629 14.414 1.00 82.50 195 LYS A CA 1
ATOM 1500 C C . LYS A 1 195 ? 9.483 2.160 14.324 1.00 82.50 195 LYS A C 1
ATOM 1502 O O . LYS A 1 195 ? 8.698 2.802 15.025 1.00 82.50 195 LYS A O 1
ATOM 1507 N N . LEU A 1 196 ? 10.335 2.759 13.483 1.00 87.88 196 LEU A N 1
ATOM 1508 C CA . LEU A 1 196 ? 10.552 4.210 13.419 1.00 87.88 196 LEU A CA 1
ATOM 1509 C C . LEU A 1 196 ? 9.245 4.988 13.220 1.00 87.88 196 LEU A C 1
ATOM 1511 O O . LEU A 1 196 ? 8.958 5.901 13.993 1.00 87.88 196 LEU A O 1
ATOM 1515 N N . MET A 1 197 ? 8.447 4.601 12.223 1.00 88.38 197 MET A N 1
ATOM 1516 C CA . MET A 1 197 ? 7.212 5.312 11.873 1.00 88.38 197 MET A CA 1
ATOM 1517 C C . MET A 1 197 ? 6.162 5.225 12.983 1.00 88.38 197 MET A C 1
ATOM 1519 O O . MET A 1 197 ? 5.536 6.222 13.331 1.00 88.38 197 MET A O 1
ATOM 1523 N N . TYR A 1 198 ? 6.033 4.059 13.614 1.00 87.00 198 TYR A N 1
ATOM 1524 C CA . TYR A 1 198 ? 5.084 3.836 14.703 1.00 87.00 198 TYR A CA 1
ATOM 1525 C C . TYR A 1 198 ? 5.418 4.649 15.954 1.00 87.00 198 TYR A C 1
ATOM 1527 O O . TYR A 1 198 ? 4.541 5.247 16.577 1.00 87.00 198 TYR A O 1
ATOM 1535 N N . VAL A 1 199 ? 6.698 4.695 16.325 1.00 89.75 199 VAL A N 1
ATOM 1536 C CA . VAL A 1 199 ? 7.153 5.474 17.483 1.00 89.75 199 VAL A CA 1
ATOM 1537 C C . VAL A 1 199 ? 7.064 6.977 17.199 1.00 89.75 199 VAL A C 1
ATOM 1539 O O . VAL A 1 199 ? 6.794 7.755 18.115 1.00 89.75 199 VAL A O 1
ATOM 1542 N N . LEU A 1 200 ? 7.252 7.395 15.942 1.00 92.69 200 LEU A N 1
ATOM 1543 C CA . LEU A 1 200 ? 7.109 8.790 15.528 1.00 92.69 200 LEU A CA 1
ATOM 1544 C C . LEU A 1 200 ? 5.653 9.247 15.652 1.00 92.69 200 LEU A C 1
ATOM 1546 O O . LEU A 1 200 ? 5.386 10.273 16.275 1.00 92.69 200 LEU A O 1
ATOM 1550 N N . GLU A 1 201 ? 4.708 8.440 15.168 1.00 90.75 201 GLU A N 1
ATOM 1551 C CA . GLU A 1 201 ? 3.280 8.717 15.330 1.00 90.75 201 GLU A CA 1
ATOM 1552 C C . GLU A 1 201 ? 2.867 8.702 16.814 1.00 90.75 201 GLU A C 1
ATOM 1554 O O . GLU A 1 201 ? 2.111 9.562 17.265 1.00 90.75 201 GLU A O 1
ATOM 1559 N N . MET A 1 202 ? 3.418 7.789 17.622 1.00 91.50 202 MET A N 1
ATOM 1560 C CA . MET A 1 202 ? 3.204 7.785 19.074 1.00 91.50 202 MET A CA 1
ATOM 1561 C C . MET A 1 202 ? 3.672 9.090 19.731 1.00 91.50 202 MET A C 1
ATOM 1563 O O . MET A 1 202 ? 2.956 9.638 20.572 1.00 91.50 202 MET A O 1
ATOM 1567 N N . TYR A 1 203 ? 4.850 9.595 19.356 1.00 94.06 203 TYR A N 1
ATOM 1568 C CA . TYR A 1 203 ? 5.375 10.865 19.857 1.00 94.06 203 TYR A CA 1
ATOM 1569 C C . TYR A 1 203 ? 4.449 12.035 19.502 1.00 94.06 203 TYR A C 1
ATOM 1571 O O . TYR A 1 203 ? 4.121 12.843 20.372 1.00 94.06 203 TYR A O 1
ATOM 1579 N N . GLU A 1 204 ? 3.982 12.102 18.255 1.00 93.69 204 GLU A N 1
ATOM 1580 C CA . GLU A 1 204 ? 3.059 13.142 17.789 1.00 93.69 204 GLU A CA 1
ATOM 1581 C C . GLU A 1 204 ? 1.729 13.111 18.533 1.00 93.69 204 GLU A C 1
ATOM 1583 O O . GLU A 1 204 ? 1.247 14.137 19.019 1.00 93.69 204 GLU A O 1
ATOM 1588 N N . VAL A 1 205 ? 1.142 11.923 18.657 1.00 92.94 205 VAL A N 1
ATOM 1589 C CA . VAL A 1 205 ? -0.157 11.747 19.302 1.00 92.94 205 VAL A CA 1
ATOM 1590 C C . VAL A 1 205 ? -0.060 12.055 20.784 1.00 92.94 205 VAL A C 1
ATOM 1592 O O . VAL A 1 205 ? -0.908 12.788 21.291 1.00 92.94 205 VAL A O 1
ATOM 1595 N N . LEU A 1 206 ? 0.996 11.591 21.461 1.00 92.94 206 LEU A N 1
ATOM 1596 C CA . LEU A 1 206 ? 1.247 11.975 22.843 1.00 92.94 206 LEU A CA 1
ATOM 1597 C C . LEU A 1 206 ? 1.372 13.494 22.948 1.00 92.94 206 LEU A C 1
ATOM 1599 O O . LEU A 1 206 ? 0.604 14.098 23.685 1.00 92.94 206 LEU A O 1
ATOM 1603 N N . GLY A 1 207 ? 2.265 14.114 22.170 1.00 91.31 207 GLY A N 1
ATOM 1604 C CA . GLY A 1 207 ? 2.502 15.559 22.190 1.00 91.31 207 GLY A CA 1
ATOM 1605 C C . GLY A 1 207 ? 1.231 16.381 21.960 1.00 91.31 207 GLY A C 1
ATOM 1606 O O . GLY A 1 207 ? 0.974 17.336 22.692 1.00 91.31 207 GLY A O 1
ATOM 1607 N N . SER A 1 208 ? 0.396 15.968 21.003 1.00 91.00 208 SER A N 1
ATOM 1608 C CA . SER A 1 208 ? -0.885 16.621 20.707 1.00 91.00 208 SER A CA 1
ATOM 1609 C C . SER A 1 208 ? -1.935 16.433 21.809 1.00 91.00 208 SER A C 1
ATOM 1611 O O . SER A 1 208 ? -2.741 17.332 22.034 1.00 91.00 208 SER A O 1
ATOM 1613 N N . ALA A 1 209 ? -1.909 15.307 22.533 1.00 89.25 209 ALA A N 1
ATOM 1614 C CA . ALA A 1 209 ? -2.889 14.986 23.567 1.00 89.25 209 ALA A CA 1
ATOM 1615 C C . ALA A 1 209 ? -2.577 15.612 24.939 1.00 89.25 209 ALA A C 1
ATOM 1617 O O . ALA A 1 209 ? -3.470 15.764 25.778 1.00 89.25 209 ALA A O 1
ATOM 1618 N N . VAL A 1 210 ? -1.318 15.990 25.192 1.00 89.88 210 VAL A N 1
ATOM 1619 C CA . VAL A 1 210 ? -0.865 16.542 26.482 1.00 89.88 210 VAL A CA 1
ATOM 1620 C C . VAL A 1 210 ? -1.715 17.712 26.981 1.00 89.88 210 VAL A C 1
ATOM 1622 O O . VAL A 1 210 ? -2.114 17.657 28.146 1.00 89.88 210 VAL A O 1
ATOM 1625 N N . PRO A 1 211 ? -2.052 18.738 26.172 1.00 89.25 211 PRO A N 1
ATOM 1626 C CA . PRO A 1 211 ? -2.867 19.854 26.642 1.00 89.25 211 PRO A CA 1
ATOM 1627 C C . PRO A 1 211 ? -4.213 19.402 27.218 1.00 89.25 211 PRO A C 1
ATOM 1629 O O . PRO A 1 211 ? -4.573 19.830 28.314 1.00 89.25 211 PRO A O 1
ATOM 1632 N N . GLY A 1 212 ? -4.921 18.494 26.539 1.00 86.12 212 GLY A N 1
ATOM 1633 C CA . GLY A 1 212 ? -6.212 17.978 26.999 1.00 86.12 212 GLY A CA 1
ATOM 1634 C C . GLY A 1 212 ? -6.094 17.058 28.218 1.00 86.12 212 GLY A C 1
ATOM 1635 O O . GLY A 1 212 ? -6.884 17.172 29.156 1.00 86.12 212 GLY A O 1
ATOM 1636 N N . LEU A 1 213 ? -5.062 16.207 28.271 1.00 85.56 213 LEU A N 1
ATOM 1637 C CA . LEU A 1 213 ? -4.799 15.338 29.428 1.00 85.56 213 LEU A CA 1
ATOM 1638 C C . LEU A 1 213 ? -4.397 16.129 30.682 1.00 85.56 213 LEU A C 1
ATOM 1640 O O . LEU A 1 213 ? -4.753 15.745 31.794 1.00 85.56 213 LEU A O 1
ATOM 1644 N N . VAL A 1 214 ? -3.668 17.233 30.517 1.00 87.56 214 VAL A N 1
ATOM 1645 C CA . VAL A 1 214 ? -3.247 18.129 31.604 1.00 87.56 214 VAL A CA 1
ATOM 1646 C C . VAL A 1 214 ? -4.401 19.024 32.068 1.00 87.56 214 VAL A C 1
ATOM 1648 O O . VAL A 1 214 ? -4.472 19.357 33.252 1.00 87.56 214 VAL A O 1
ATOM 1651 N N . LEU A 1 215 ? -5.317 19.402 31.170 1.00 86.00 215 LEU A N 1
ATOM 1652 C CA . LEU A 1 215 ? -6.453 20.282 31.472 1.00 86.00 215 LEU A CA 1
ATOM 1653 C C . LEU A 1 215 ? -7.406 19.691 32.522 1.00 86.00 215 LEU A C 1
ATOM 1655 O O . LEU A 1 215 ? -7.983 20.430 33.320 1.00 86.00 215 LEU A O 1
ATOM 1659 N N . VAL A 1 216 ? -7.549 18.366 32.541 1.00 82.75 216 VAL A N 1
ATOM 1660 C CA . VAL A 1 216 ? -8.426 17.637 33.472 1.00 82.75 216 VAL A CA 1
ATOM 1661 C C . VAL A 1 216 ? -7.782 17.313 34.823 1.00 82.75 216 VAL A C 1
ATOM 1663 O O . VAL A 1 216 ? -8.455 16.797 35.716 1.00 82.75 216 VAL A O 1
ATOM 1666 N N . LEU A 1 217 ? -6.490 17.603 34.996 1.00 83.44 217 LEU A N 1
ATOM 1667 C CA . LEU A 1 217 ? -5.760 17.381 36.244 1.00 83.44 217 LEU A CA 1
ATOM 1668 C C . LEU A 1 217 ? -5.621 18.685 37.036 1.00 83.44 217 LEU A C 1
ATOM 1670 O O . LEU A 1 217 ? -5.446 19.768 36.476 1.00 83.44 217 LEU A O 1
ATOM 1674 N N . THR A 1 218 ? -5.646 18.579 38.364 1.00 83.50 218 THR A N 1
ATOM 1675 C CA . THR A 1 218 ? -5.561 19.725 39.279 1.00 83.50 218 THR A CA 1
ATOM 1676 C C . THR A 1 218 ? -4.438 19.573 40.305 1.00 83.50 218 THR A C 1
ATOM 1678 O O . THR A 1 218 ? -3.962 18.469 40.588 1.00 83.50 218 THR A O 1
ATOM 1681 N N . GLY A 1 219 ? -3.988 20.710 40.851 1.00 85.88 219 GLY A N 1
ATOM 1682 C CA . GLY A 1 219 ? -2.988 20.778 41.920 1.00 85.88 219 GLY A CA 1
ATOM 1683 C C . GLY A 1 219 ? -1.684 20.038 41.599 1.00 85.88 219 GLY A C 1
ATOM 1684 O O . GLY A 1 219 ? -1.195 20.068 40.471 1.00 85.88 219 GLY A O 1
ATOM 1685 N N . GLN A 1 220 ? -1.147 19.324 42.591 1.00 81.56 220 GLN A N 1
ATOM 1686 C CA . GLN A 1 220 ? 0.115 18.579 42.478 1.00 81.56 220 GLN A CA 1
ATOM 1687 C C . GLN A 1 220 ? 0.087 17.473 41.410 1.00 81.56 220 GLN A C 1
ATOM 1689 O O . GLN A 1 220 ? 1.120 17.149 40.829 1.00 81.56 220 GLN A O 1
ATOM 1694 N N . HIS A 1 221 ? -1.078 16.887 41.113 1.00 77.88 221 HIS A N 1
ATOM 1695 C CA . HIS A 1 221 ? -1.183 15.840 40.090 1.00 77.88 221 HIS A CA 1
ATOM 1696 C C . HIS A 1 221 ? -0.963 16.379 38.681 1.00 77.88 221 HIS A C 1
ATOM 1698 O O . HIS A 1 221 ? -0.368 15.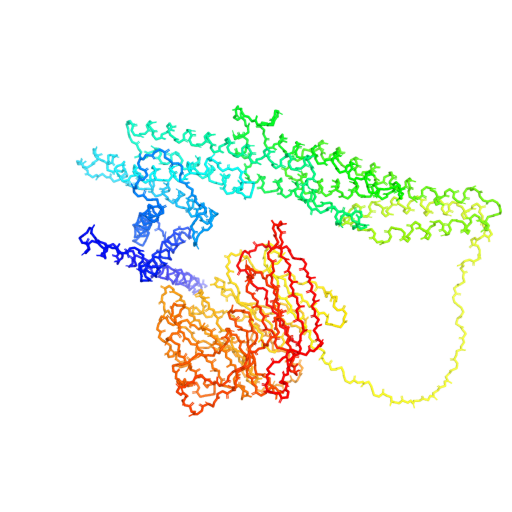687 37.860 1.00 77.88 221 HIS A O 1
ATOM 1704 N N . LYS A 1 222 ? -1.386 17.619 38.422 1.00 86.62 222 LYS A N 1
ATOM 1705 C CA . LYS A 1 222 ? -1.098 18.314 37.168 1.00 86.62 222 LYS A CA 1
ATOM 1706 C C . LYS A 1 222 ? 0.409 18.499 36.986 1.00 86.62 222 LYS A C 1
ATOM 1708 O O . LYS A 1 222 ? 0.946 18.136 35.949 1.00 86.62 222 LYS A O 1
ATOM 1713 N N . GLU A 1 223 ? 1.090 19.003 38.014 1.00 85.50 223 GLU A N 1
ATOM 1714 C CA . GLU A 1 223 ? 2.536 19.256 37.978 1.00 85.50 223 GLU A CA 1
ATOM 1715 C C . GLU A 1 223 ? 3.354 17.969 37.800 1.00 85.50 223 GLU A C 1
ATOM 1717 O O . GLU A 1 223 ? 4.258 17.923 36.966 1.00 85.50 223 GLU A O 1
ATOM 1722 N N . LEU A 1 224 ? 3.023 16.910 38.549 1.00 79.94 224 LEU A N 1
ATOM 1723 C CA . LEU A 1 224 ? 3.703 15.616 38.443 1.00 79.94 224 LEU A CA 1
ATOM 1724 C C . LEU A 1 224 ? 3.483 14.963 37.076 1.00 79.94 224 LEU A C 1
ATOM 1726 O O . LEU A 1 224 ? 4.434 14.448 36.490 1.00 79.94 224 LEU A O 1
ATOM 1730 N N . PHE A 1 225 ? 2.251 14.992 36.561 1.00 85.19 225 PHE A N 1
ATOM 1731 C CA . PHE A 1 225 ? 1.938 14.426 35.253 1.00 85.19 225 PHE A CA 1
ATOM 1732 C C . PHE A 1 225 ? 2.646 15.187 34.127 1.00 85.19 225 PHE A C 1
ATOM 1734 O O . PHE A 1 225 ? 3.292 14.551 33.300 1.00 85.19 225 PHE A O 1
ATOM 1741 N N . SER A 1 226 ? 2.623 16.527 34.137 1.00 88.19 226 SER A N 1
ATOM 1742 C CA . SER A 1 226 ? 3.343 17.342 33.148 1.00 88.19 226 SER A CA 1
ATOM 1743 C C . SER A 1 226 ? 4.843 17.038 33.128 1.00 88.19 226 SER A C 1
ATOM 1745 O O . SER A 1 226 ? 5.400 16.796 32.062 1.00 88.19 226 SER A O 1
ATOM 1747 N N . ARG A 1 227 ? 5.489 16.952 34.300 1.00 86.69 227 ARG A N 1
ATOM 1748 C CA . ARG A 1 227 ? 6.915 16.586 34.387 1.00 86.69 227 ARG A CA 1
ATOM 1749 C C . ARG A 1 227 ? 7.189 15.193 33.825 1.00 86.69 227 ARG A C 1
ATOM 1751 O O . ARG A 1 227 ? 8.182 14.990 33.134 1.00 86.69 227 ARG A O 1
ATOM 1758 N N . GLN A 1 228 ? 6.331 14.218 34.119 1.00 85.69 228 GLN A N 1
ATOM 1759 C CA . GLN A 1 228 ? 6.532 12.854 33.633 1.00 85.69 228 GLN A CA 1
ATOM 1760 C C . GLN A 1 228 ? 6.319 12.747 32.118 1.00 85.69 228 GLN A C 1
ATOM 1762 O O . GLN A 1 228 ? 7.078 12.055 31.445 1.00 85.69 228 GLN A O 1
ATOM 1767 N N . VAL A 1 229 ? 5.336 13.468 31.578 1.00 89.88 229 VAL A N 1
ATOM 1768 C CA . VAL A 1 229 ? 5.114 13.610 30.135 1.00 89.88 229 VAL A CA 1
ATOM 1769 C C . VAL A 1 229 ? 6.350 14.175 29.440 1.00 89.88 229 VAL A C 1
ATOM 1771 O O . VAL A 1 229 ? 6.799 13.598 28.453 1.00 89.88 229 VAL A O 1
ATOM 1774 N N . GLU A 1 230 ? 6.922 15.265 29.960 1.00 89.50 230 GLU A N 1
ATOM 1775 C CA . GLU A 1 230 ? 8.139 15.874 29.407 1.00 89.50 230 GLU A CA 1
ATOM 1776 C C . GLU A 1 230 ? 9.298 14.871 29.370 1.00 89.50 230 GLU A C 1
ATOM 1778 O O . GLU A 1 230 ? 9.978 14.738 28.351 1.00 89.50 230 GLU A O 1
ATOM 1783 N N . VAL A 1 231 ? 9.483 14.101 30.449 1.00 88.12 231 VAL A N 1
ATOM 1784 C CA . VAL A 1 231 ? 10.506 13.048 30.520 1.00 88.12 231 VAL A CA 1
ATOM 1785 C C . VAL A 1 231 ? 10.269 11.960 29.469 1.00 88.12 231 VAL A C 1
ATOM 1787 O O . VAL A 1 231 ? 11.212 11.569 28.780 1.00 88.12 231 VAL A O 1
ATOM 1790 N N . VAL A 1 232 ? 9.037 11.466 29.319 1.00 88.69 232 VAL A N 1
ATOM 1791 C CA . VAL A 1 232 ? 8.716 10.416 28.335 1.00 88.69 232 VAL A CA 1
ATOM 1792 C C . VAL A 1 232 ? 8.895 10.928 26.907 1.00 88.69 232 VAL A C 1
ATOM 1794 O O . VAL A 1 232 ? 9.558 10.262 26.113 1.00 88.69 232 VAL A O 1
ATOM 1797 N N . LEU A 1 233 ? 8.405 12.128 26.582 1.00 92.00 233 LEU A N 1
ATOM 1798 C CA . LEU A 1 233 ? 8.604 12.748 25.267 1.00 92.00 233 LEU A CA 1
ATOM 1799 C C . LEU A 1 233 ? 10.093 12.949 24.957 1.00 92.00 233 LEU A C 1
ATOM 1801 O O . LEU A 1 233 ? 10.533 12.630 23.854 1.00 92.00 233 LEU A O 1
ATOM 1805 N N . ALA A 1 234 ? 10.896 13.396 25.927 1.00 90.56 234 ALA A N 1
ATOM 1806 C CA . ALA A 1 234 ? 12.341 13.540 25.751 1.00 90.56 234 ALA A CA 1
ATOM 1807 C C . ALA A 1 234 ? 13.034 12.190 25.497 1.00 90.56 234 ALA A C 1
ATOM 1809 O O . ALA A 1 234 ? 13.913 12.082 24.634 1.00 90.56 234 ALA A O 1
ATOM 1810 N N . LYS A 1 235 ? 12.629 11.135 26.215 1.00 90.19 235 LYS A N 1
ATOM 1811 C CA . LYS A 1 235 ? 13.146 9.780 25.997 1.00 90.19 235 LYS A CA 1
ATOM 1812 C C . LYS A 1 235 ? 12.737 9.218 24.628 1.00 90.19 235 LYS A C 1
ATOM 1814 O O . LYS A 1 235 ? 13.587 8.623 23.966 1.00 90.19 235 LYS A O 1
ATOM 1819 N N . LEU A 1 236 ? 11.488 9.418 24.197 1.00 91.31 236 LEU A N 1
ATOM 1820 C CA . LEU A 1 236 ? 10.993 9.022 22.871 1.00 91.31 236 LEU A CA 1
ATOM 1821 C C . LEU A 1 236 ? 11.742 9.765 21.760 1.00 91.31 236 LEU A C 1
ATOM 1823 O O . LEU A 1 236 ? 12.238 9.133 20.833 1.00 91.31 236 LEU A O 1
ATOM 1827 N N . ALA A 1 237 ? 11.925 11.080 21.892 1.00 91.12 237 ALA A N 1
ATOM 1828 C CA . ALA A 1 237 ? 12.707 11.876 20.948 1.00 91.12 237 ALA A CA 1
ATOM 1829 C C . ALA A 1 237 ? 14.152 11.360 20.828 1.00 91.12 237 ALA A C 1
ATOM 1831 O O . ALA A 1 237 ? 14.689 11.241 19.729 1.00 91.12 237 ALA A O 1
ATOM 1832 N N . ARG A 1 238 ? 14.779 10.973 21.948 1.00 88.56 238 ARG A N 1
ATOM 1833 C CA . ARG A 1 238 ? 16.111 10.345 21.944 1.00 88.56 238 ARG A CA 1
ATOM 1834 C C . ARG A 1 238 ? 16.116 8.986 21.232 1.00 88.56 238 ARG A C 1
ATOM 1836 O O . ARG A 1 238 ? 17.076 8.683 20.528 1.00 88.56 238 ARG A O 1
ATOM 1843 N N . ALA A 1 239 ? 15.071 8.176 21.407 1.00 89.50 239 ALA A N 1
ATOM 1844 C CA . ALA A 1 239 ? 14.912 6.907 20.699 1.00 89.50 239 ALA A CA 1
ATOM 1845 C C . ALA A 1 239 ? 14.784 7.115 19.185 1.00 89.50 239 ALA A C 1
ATOM 1847 O O . ALA A 1 239 ? 15.508 6.486 18.415 1.00 89.50 239 ALA A O 1
ATOM 1848 N N . LEU A 1 240 ? 13.929 8.055 18.778 1.00 91.25 240 LEU A N 1
ATOM 1849 C CA . LEU A 1 240 ? 13.711 8.442 17.385 1.00 91.25 240 LEU A CA 1
ATOM 1850 C C . LEU A 1 240 ? 15.000 8.944 16.732 1.00 91.25 240 LEU A C 1
ATOM 1852 O O . LEU A 1 240 ? 15.366 8.455 15.668 1.00 91.25 240 LEU A O 1
ATOM 1856 N N . ARG A 1 241 ? 15.763 9.817 17.404 1.00 88.19 241 ARG A N 1
ATOM 1857 C CA . ARG A 1 241 ? 17.086 10.259 16.923 1.00 88.19 241 ARG A CA 1
ATOM 1858 C C . ARG A 1 241 ? 18.058 9.102 16.703 1.00 88.19 241 ARG A C 1
ATOM 1860 O O . ARG A 1 241 ? 18.799 9.115 15.726 1.00 88.19 241 ARG A O 1
ATOM 1867 N N . ALA A 1 242 ? 18.064 8.105 17.587 1.00 86.88 242 ALA A N 1
ATOM 1868 C CA . ALA A 1 242 ? 18.920 6.932 17.428 1.00 86.88 242 ALA A CA 1
ATOM 1869 C C . ALA A 1 242 ? 18.501 6.056 16.240 1.00 86.88 242 ALA A C 1
ATOM 1871 O O . ALA A 1 242 ? 19.364 5.616 15.483 1.00 86.88 242 ALA A O 1
ATOM 1872 N N . MET A 1 243 ? 17.197 5.855 16.038 1.00 88.12 243 MET A N 1
ATOM 1873 C CA . MET A 1 243 ? 16.669 5.106 14.891 1.00 88.12 243 MET A CA 1
ATOM 1874 C C . MET A 1 243 ? 16.941 5.831 13.562 1.00 88.12 243 MET A C 1
ATOM 1876 O O . MET A 1 243 ? 17.425 5.209 12.618 1.00 88.12 243 MET A O 1
ATOM 1880 N N . ILE A 1 244 ? 16.739 7.154 13.508 1.00 88.94 244 ILE A N 1
ATOM 1881 C CA . ILE A 1 244 ? 17.083 7.997 12.347 1.00 88.94 244 ILE A CA 1
ATOM 1882 C C . ILE A 1 244 ? 18.592 7.952 12.075 1.00 88.94 244 ILE A C 1
ATOM 1884 O O . ILE A 1 244 ? 19.012 7.752 10.936 1.00 88.94 244 ILE A O 1
ATOM 1888 N N . GLY A 1 245 ? 19.417 8.068 13.120 1.00 86.12 245 GLY A N 1
ATOM 1889 C CA . GLY A 1 245 ? 20.868 7.914 13.018 1.00 86.12 245 GLY A CA 1
ATOM 1890 C C . GLY A 1 245 ? 21.269 6.564 12.423 1.00 86.12 245 GLY A C 1
ATOM 1891 O O . GLY A 1 245 ? 22.112 6.521 11.532 1.00 86.12 245 GLY A O 1
ATOM 1892 N N . GLY A 1 246 ? 20.614 5.479 12.847 1.00 84.50 246 GLY A N 1
ATOM 1893 C CA . GLY A 1 246 ? 20.779 4.139 12.278 1.00 84.50 246 GLY A CA 1
ATOM 1894 C C . GLY A 1 246 ? 20.400 4.051 10.795 1.00 84.50 246 GLY A C 1
ATOM 1895 O O . GLY A 1 246 ? 21.097 3.409 10.011 1.00 84.50 246 GLY A O 1
ATOM 1896 N N . ALA A 1 247 ? 19.333 4.735 10.376 1.00 83.00 247 ALA A N 1
ATOM 1897 C CA . ALA A 1 247 ? 18.947 4.794 8.967 1.00 83.00 247 ALA A CA 1
ATOM 1898 C C . ALA A 1 247 ? 19.998 5.535 8.119 1.00 83.00 247 ALA A C 1
ATOM 1900 O O . ALA A 1 247 ? 20.397 5.035 7.066 1.00 83.00 247 ALA A O 1
ATOM 1901 N N . VAL A 1 248 ? 20.507 6.675 8.601 1.00 84.69 248 VAL A N 1
ATOM 1902 C CA . VAL A 1 248 ? 21.569 7.446 7.927 1.00 84.69 248 VAL A CA 1
ATOM 1903 C C . VAL A 1 248 ? 22.869 6.642 7.843 1.00 84.69 248 VAL A C 1
ATOM 1905 O O . VAL A 1 248 ? 23.495 6.583 6.783 1.00 84.69 248 VAL A O 1
ATOM 1908 N N . THR A 1 249 ? 23.277 5.967 8.923 1.00 84.25 249 THR A N 1
ATOM 1909 C CA . THR A 1 249 ? 24.481 5.121 8.899 1.00 84.25 249 THR A CA 1
ATOM 1910 C C . THR A 1 249 ? 24.318 3.919 7.976 1.00 84.25 249 THR A C 1
ATOM 1912 O O . THR A 1 249 ? 25.281 3.568 7.301 1.00 84.25 249 THR A O 1
ATOM 1915 N N . LYS A 1 250 ? 23.119 3.332 7.859 1.00 82.50 250 LYS A N 1
ATOM 1916 C CA . LYS A 1 250 ? 22.828 2.258 6.892 1.00 82.50 250 LYS A CA 1
ATOM 1917 C C . LYS A 1 250 ? 22.990 2.729 5.444 1.00 82.50 250 LYS A C 1
ATOM 1919 O O . LYS A 1 250 ? 23.576 2.001 4.640 1.00 82.50 250 LYS A O 1
ATOM 1924 N N . VAL A 1 251 ? 22.538 3.950 5.127 1.00 84.31 251 VAL A N 1
ATOM 1925 C CA . VAL A 1 251 ? 22.763 4.577 3.810 1.00 84.31 251 VAL A CA 1
ATOM 1926 C C . VAL A 1 251 ? 24.258 4.790 3.566 1.00 84.31 251 VAL A C 1
ATOM 1928 O O . VAL A 1 251 ? 24.773 4.372 2.530 1.00 84.31 251 VAL A O 1
ATOM 1931 N N . ARG A 1 252 ? 24.976 5.347 4.549 1.00 82.88 252 ARG A N 1
ATOM 1932 C CA . ARG A 1 252 ? 26.419 5.624 4.457 1.00 82.88 252 ARG A CA 1
ATOM 1933 C C . ARG A 1 252 ? 27.277 4.360 4.340 1.00 82.88 252 ARG A C 1
ATOM 1935 O O . ARG A 1 252 ? 28.227 4.328 3.566 1.00 82.88 252 ARG A O 1
ATOM 1942 N N . ALA A 1 253 ? 26.939 3.307 5.081 1.00 77.81 253 ALA A N 1
ATOM 1943 C CA . ALA A 1 253 ? 27.646 2.026 5.068 1.00 77.81 253 ALA A CA 1
ATOM 1944 C C . ALA A 1 253 ? 27.303 1.160 3.841 1.00 77.81 253 ALA A C 1
ATOM 1946 O O . ALA A 1 253 ? 27.954 0.142 3.606 1.00 77.81 253 ALA A O 1
ATOM 1947 N N . GLY A 1 254 ? 26.298 1.549 3.047 1.00 62.91 254 GLY A N 1
ATOM 1948 C CA . GLY A 1 254 ? 25.930 0.864 1.811 1.00 62.91 254 GLY A CA 1
ATOM 1949 C C . GLY A 1 254 ? 25.312 -0.521 2.007 1.00 62.91 254 GLY A C 1
ATOM 1950 O O . GLY A 1 254 ? 25.514 -1.375 1.152 1.00 62.91 254 GLY A O 1
ATOM 1951 N N . GLY A 1 255 ? 24.581 -0.751 3.106 1.00 54.66 255 GLY A N 1
ATOM 1952 C CA . GLY A 1 255 ? 23.879 -2.018 3.351 1.00 54.66 255 GLY A CA 1
ATOM 1953 C C . GLY A 1 255 ? 24.806 -3.239 3.352 1.00 54.66 255 GLY A C 1
ATOM 1954 O O . GLY A 1 255 ? 24.711 -4.102 2.487 1.00 54.66 255 GLY A O 1
ATOM 1955 N N . SER A 1 256 ? 25.713 -3.329 4.325 1.00 47.19 256 SER A N 1
ATOM 1956 C CA . SER A 1 256 ? 26.524 -4.535 4.540 1.00 47.19 256 SER A CA 1
ATOM 1957 C C . SER A 1 256 ? 25.708 -5.630 5.240 1.00 47.19 256 SER A C 1
ATOM 1959 O O . SER A 1 256 ? 25.891 -5.884 6.426 1.00 47.19 256 SER A O 1
ATOM 1961 N N . SER A 1 257 ? 24.812 -6.291 4.509 1.00 37.72 257 SER A N 1
ATOM 1962 C CA . SER A 1 257 ? 24.306 -7.616 4.876 1.00 37.72 257 SER A CA 1
ATOM 1963 C C . SER A 1 257 ? 24.166 -8.477 3.620 1.00 37.72 257 SER A C 1
ATOM 1965 O O . SER A 1 257 ? 23.222 -8.339 2.854 1.00 37.72 257 SER A O 1
ATOM 1967 N N . GLY A 1 258 ? 25.137 -9.365 3.411 1.00 35.00 258 GLY A N 1
ATOM 1968 C CA . GLY A 1 258 ? 24.810 -10.730 3.008 1.00 35.00 258 GLY A CA 1
ATOM 1969 C C . GLY A 1 258 ? 24.393 -11.040 1.570 1.00 35.00 258 GLY A C 1
ATOM 1970 O O . GLY A 1 258 ? 23.751 -12.059 1.396 1.00 35.00 258 GLY A O 1
ATOM 1971 N N . THR A 1 259 ? 24.790 -10.300 0.533 1.00 32.62 259 THR A N 1
ATOM 1972 C CA . THR A 1 259 ? 24.701 -10.848 -0.842 1.00 32.62 259 THR A CA 1
ATOM 1973 C C . THR A 1 259 ? 25.766 -10.252 -1.756 1.00 32.62 259 THR A C 1
ATOM 1975 O O . THR A 1 259 ? 25.501 -9.492 -2.681 1.00 32.62 259 THR A O 1
ATOM 1978 N N . GLN A 1 260 ? 27.017 -10.679 -1.560 1.00 36.91 260 GLN A N 1
ATOM 1979 C CA . GLN A 1 260 ? 28.071 -10.519 -2.576 1.00 36.91 260 GLN A CA 1
ATOM 1980 C C . GLN A 1 260 ? 27.769 -11.297 -3.885 1.00 36.91 260 GLN A C 1
ATOM 1982 O O . GLN A 1 260 ? 28.561 -11.248 -4.822 1.00 36.91 260 GLN A O 1
ATOM 1987 N N . GLY A 1 261 ? 26.629 -12.001 -3.973 1.00 34.75 261 GLY A N 1
ATOM 1988 C CA . GLY A 1 261 ? 26.207 -12.782 -5.140 1.00 34.75 261 GLY A CA 1
ATOM 1989 C C . GLY A 1 261 ? 25.256 -12.088 -6.127 1.00 34.75 261 GLY A C 1
ATOM 1990 O O . GLY A 1 261 ? 25.179 -12.533 -7.268 1.00 34.75 261 GLY A O 1
ATOM 1991 N N . GLU A 1 262 ? 24.558 -11.005 -5.756 1.00 37.25 262 GLU A N 1
ATOM 1992 C CA . GLU A 1 262 ? 23.502 -10.415 -6.615 1.00 37.25 262 GLU A CA 1
ATOM 1993 C C . GLU A 1 262 ? 23.944 -9.177 -7.417 1.00 37.25 262 GLU A C 1
ATOM 1995 O O . GLU A 1 262 ? 23.297 -8.777 -8.388 1.00 37.25 262 GLU A O 1
ATOM 2000 N N . THR A 1 263 ? 25.105 -8.596 -7.112 1.00 39.31 263 THR A N 1
ATOM 2001 C CA . THR A 1 263 ? 25.693 -7.442 -7.821 1.00 39.31 263 THR A CA 1
ATOM 2002 C C . THR A 1 263 ? 26.352 -7.811 -9.159 1.00 39.31 263 THR A C 1
ATOM 2004 O O . THR A 1 263 ? 27.370 -7.249 -9.554 1.00 39.31 263 THR A O 1
ATOM 2007 N N . ARG A 1 264 ? 25.746 -8.735 -9.911 1.00 37.91 264 ARG A N 1
ATOM 2008 C CA . ARG A 1 264 ? 26.032 -8.978 -11.337 1.00 37.91 264 ARG A CA 1
ATOM 2009 C C . ARG A 1 264 ? 24.812 -8.767 -12.243 1.00 37.91 264 ARG A C 1
ATOM 2011 O O . ARG A 1 264 ? 24.823 -9.167 -13.403 1.00 37.91 264 ARG A O 1
ATOM 2018 N N . GLY A 1 265 ? 23.778 -8.084 -11.744 1.00 40.22 265 GLY A N 1
ATOM 2019 C CA . GLY A 1 265 ? 22.696 -7.544 -12.568 1.00 40.22 265 GLY A CA 1
ATOM 2020 C C . GLY A 1 265 ? 23.177 -6.373 -13.436 1.00 40.22 265 GLY A C 1
ATOM 2021 O O . GLY A 1 265 ? 23.468 -5.290 -12.933 1.00 40.22 265 GLY A O 1
ATOM 2022 N N . VAL A 1 266 ? 23.232 -6.599 -14.749 1.00 44.78 266 VAL A N 1
ATOM 2023 C CA . VAL A 1 266 ? 23.812 -5.770 -15.833 1.00 44.78 266 VAL A CA 1
ATOM 2024 C C . VAL A 1 266 ? 23.084 -4.421 -16.091 1.00 44.78 266 VAL A C 1
ATOM 2026 O O . VAL A 1 266 ? 23.262 -3.786 -17.123 1.00 44.78 266 VAL A O 1
ATOM 2029 N N . GLY A 1 267 ? 22.252 -3.924 -15.174 1.00 55.97 267 GLY A N 1
ATOM 2030 C CA . GLY A 1 267 ? 21.433 -2.727 -15.412 1.00 55.97 267 GLY A CA 1
ATOM 2031 C C . GLY A 1 267 ? 22.083 -1.408 -14.978 1.00 55.97 267 GLY A C 1
ATOM 2032 O O . GLY A 1 267 ? 22.481 -1.266 -13.823 1.00 55.97 267 GLY A O 1
ATOM 2033 N N . ALA A 1 268 ? 22.068 -0.395 -15.854 1.00 61.38 268 ALA A N 1
ATOM 2034 C CA . ALA A 1 268 ? 22.320 1.015 -15.516 1.00 61.38 268 ALA A CA 1
ATOM 2035 C C . ALA A 1 268 ? 21.158 1.681 -14.735 1.00 61.38 268 ALA A C 1
ATOM 2037 O O . ALA A 1 268 ? 21.136 2.899 -14.592 1.00 61.38 268 ALA A O 1
ATOM 2038 N N . GLY A 1 269 ? 20.170 0.911 -14.266 1.00 77.06 269 GLY A N 1
ATOM 2039 C CA . GLY A 1 269 ? 18.949 1.406 -13.624 1.00 77.06 269 GLY A CA 1
ATOM 2040 C C . GLY A 1 269 ? 19.134 1.944 -12.197 1.00 77.06 269 GLY A C 1
ATOM 2041 O O . GLY A 1 269 ? 20.241 2.024 -11.659 1.00 77.06 269 GLY A O 1
ATOM 2042 N N . VAL A 1 270 ? 18.015 2.314 -11.565 1.00 85.25 270 VAL A N 1
ATOM 2043 C CA . VAL A 1 270 ? 17.997 2.870 -10.200 1.00 85.25 270 VAL A CA 1
ATOM 2044 C C . VAL A 1 270 ? 18.442 1.816 -9.180 1.00 85.25 270 VAL A C 1
ATOM 2046 O O . VAL A 1 270 ? 17.947 0.686 -9.170 1.00 85.25 270 VAL A O 1
ATOM 2049 N N . HIS A 1 271 ? 19.367 2.194 -8.301 1.00 85.62 271 HIS A N 1
ATOM 2050 C CA . HIS A 1 271 ? 19.953 1.324 -7.288 1.00 85.62 271 HIS A CA 1
ATOM 2051 C C . HIS A 1 271 ? 18.992 1.092 -6.103 1.00 85.62 271 HIS A C 1
ATOM 2053 O O . HIS A 1 271 ? 18.311 2.034 -5.690 1.00 85.62 271 HIS A O 1
ATOM 2059 N N . PRO A 1 272 ? 18.952 -0.107 -5.486 1.00 85.19 272 PRO A N 1
ATOM 2060 C CA . PRO A 1 272 ? 18.142 -0.358 -4.287 1.00 85.19 272 PRO A CA 1
ATOM 2061 C C . PRO A 1 272 ? 18.419 0.620 -3.137 1.00 85.19 272 PRO A C 1
ATOM 2063 O O . PRO A 1 272 ? 17.486 1.101 -2.507 1.00 85.19 272 PRO A O 1
ATOM 2066 N N . LEU A 1 273 ? 19.687 0.994 -2.926 1.00 83.94 273 LEU A N 1
ATOM 2067 C CA . LEU A 1 273 ? 20.072 2.003 -1.927 1.00 83.94 273 LEU A CA 1
ATOM 2068 C C . LEU A 1 273 ? 19.415 3.370 -2.184 1.00 83.94 273 LEU A C 1
ATOM 2070 O O . LEU A 1 273 ? 18.957 4.018 -1.248 1.00 83.94 273 LEU A O 1
ATOM 2074 N N . THR A 1 274 ? 19.330 3.782 -3.453 1.00 88.75 274 THR A N 1
ATOM 2075 C CA . THR A 1 274 ? 18.651 5.019 -3.860 1.00 88.75 274 THR A CA 1
ATOM 2076 C C . THR A 1 274 ? 17.158 4.942 -3.565 1.00 88.75 274 THR A C 1
ATOM 2078 O O . THR A 1 274 ? 16.590 5.893 -3.036 1.00 88.75 274 THR A O 1
ATOM 2081 N N . ARG A 1 275 ? 16.522 3.798 -3.857 1.00 87.94 275 ARG A N 1
ATOM 2082 C CA . ARG A 1 275 ? 15.104 3.579 -3.533 1.00 87.94 275 ARG A CA 1
ATOM 2083 C C . ARG A 1 275 ? 14.854 3.632 -2.027 1.00 87.94 275 ARG A C 1
ATOM 2085 O O . ARG A 1 275 ? 13.923 4.305 -1.605 1.00 87.94 275 ARG A O 1
ATOM 2092 N N . TYR A 1 276 ? 15.706 2.980 -1.237 1.00 84.50 276 TYR A N 1
ATOM 2093 C CA . TYR A 1 276 ? 15.615 2.987 0.222 1.00 84.50 276 TYR A CA 1
ATOM 2094 C C . TYR A 1 276 ? 15.709 4.409 0.791 1.00 84.50 276 TYR A C 1
ATOM 2096 O O . TYR A 1 276 ? 14.824 4.829 1.527 1.00 84.50 276 TYR A O 1
ATOM 2104 N N . ALA A 1 277 ? 16.728 5.181 0.398 1.00 87.75 277 ALA A N 1
ATOM 2105 C CA . ALA A 1 277 ? 16.909 6.547 0.891 1.00 87.75 277 ALA A CA 1
ATOM 2106 C C . ALA A 1 277 ? 15.722 7.462 0.538 1.00 87.75 277 ALA A C 1
ATOM 2108 O O . ALA A 1 277 ? 15.253 8.216 1.389 1.00 87.75 277 ALA A O 1
ATOM 2109 N N . VAL A 1 278 ? 15.204 7.366 -0.692 1.00 89.44 278 VAL A N 1
ATOM 2110 C CA . VAL A 1 278 ? 14.019 8.128 -1.118 1.00 89.44 278 VAL A CA 1
ATOM 2111 C C . VAL A 1 278 ? 12.769 7.694 -0.347 1.00 89.44 278 VAL A C 1
ATOM 2113 O O . VAL A 1 278 ? 12.036 8.559 0.116 1.00 89.44 278 VAL A O 1
ATOM 2116 N N . SER A 1 279 ? 12.563 6.391 -0.128 1.00 88.50 279 SER A N 1
ATOM 2117 C CA . SER A 1 279 ? 11.440 5.874 0.671 1.00 88.50 279 SER A CA 1
ATOM 2118 C C . SER A 1 279 ? 11.491 6.359 2.126 1.00 88.50 279 SER A C 1
ATOM 2120 O O . SER A 1 279 ? 10.472 6.771 2.684 1.00 88.50 279 SER A O 1
ATOM 2122 N N . CYS A 1 280 ? 12.684 6.411 2.734 1.00 85.44 280 CYS A N 1
ATOM 2123 C CA . CYS A 1 280 ? 12.860 7.001 4.062 1.00 85.44 280 CYS A CA 1
ATOM 2124 C C . CYS A 1 280 ? 12.459 8.482 4.082 1.00 85.44 280 CYS A C 1
ATOM 2126 O O . CYS A 1 280 ? 11.731 8.902 4.978 1.00 85.44 280 CYS A O 1
ATOM 2128 N N . ILE A 1 281 ? 12.908 9.269 3.099 1.00 89.75 281 ILE A N 1
ATOM 2129 C CA . ILE A 1 281 ? 12.556 10.694 2.987 1.00 89.75 281 ILE A CA 1
ATOM 2130 C C . ILE A 1 281 ? 11.039 10.867 2.840 1.00 89.75 281 ILE A C 1
ATOM 2132 O O . ILE A 1 281 ? 10.443 11.683 3.540 1.00 89.75 281 ILE A O 1
ATOM 2136 N N . GLU A 1 282 ? 10.414 10.085 1.962 1.00 89.62 282 GLU A N 1
ATOM 2137 C CA . GLU A 1 282 ? 8.974 10.131 1.699 1.00 89.62 282 GLU A CA 1
ATOM 2138 C C . GLU A 1 282 ? 8.140 9.749 2.916 1.00 89.62 282 GLU A C 1
ATOM 2140 O O . GLU A 1 282 ? 7.154 10.419 3.214 1.00 89.62 282 GLU A O 1
ATOM 2145 N N . SER A 1 283 ? 8.565 8.723 3.652 1.00 87.50 283 SER A N 1
ATOM 2146 C CA . SER A 1 283 ? 7.879 8.273 4.864 1.00 87.50 283 SER A CA 1
ATOM 2147 C C . SER A 1 283 ? 7.992 9.298 5.994 1.00 87.50 283 SER A C 1
ATOM 2149 O O . SER A 1 283 ? 7.046 9.489 6.749 1.00 87.50 283 SER A O 1
ATOM 2151 N N . LEU A 1 284 ? 9.126 9.996 6.105 1.00 90.38 284 LEU A N 1
ATOM 2152 C CA . LEU A 1 284 ? 9.368 10.990 7.156 1.00 90.38 284 LEU A CA 1
ATOM 2153 C C . LEU A 1 284 ? 8.730 12.360 6.865 1.00 90.38 284 LEU A C 1
ATOM 2155 O O . LEU A 1 284 ? 8.419 13.102 7.797 1.00 90.38 284 LEU A O 1
ATOM 2159 N N . ALA A 1 285 ? 8.501 12.704 5.597 1.00 90.31 285 ALA A N 1
ATOM 2160 C CA . ALA A 1 285 ? 8.010 14.020 5.181 1.00 90.31 285 ALA A CA 1
ATOM 2161 C C . ALA A 1 285 ? 6.672 14.480 5.807 1.00 90.31 285 ALA A C 1
ATOM 2163 O O . ALA A 1 285 ? 6.568 15.659 6.175 1.00 90.31 285 ALA A O 1
ATOM 2164 N N . PRO A 1 286 ? 5.647 13.616 5.981 1.00 91.38 286 PRO A N 1
ATOM 2165 C CA . PRO A 1 286 ? 4.398 13.997 6.645 1.00 91.38 286 PRO A CA 1
ATOM 2166 C C . PRO A 1 286 ? 4.601 14.488 8.085 1.00 91.38 286 PRO A C 1
ATOM 2168 O O . PRO A 1 286 ? 3.829 15.316 8.565 1.00 91.38 286 PRO A O 1
ATOM 2171 N N . HIS A 1 287 ? 5.680 14.047 8.733 1.00 90.75 287 HIS A N 1
ATOM 2172 C CA . HIS A 1 287 ? 5.991 14.286 10.141 1.00 90.75 287 HIS A CA 1
ATOM 2173 C C . HIS A 1 287 ? 7.004 15.424 10.358 1.00 90.75 287 HIS A C 1
ATOM 2175 O O . HIS A 1 287 ? 7.590 15.548 11.435 1.00 90.75 287 HIS A O 1
ATOM 2181 N N . ARG A 1 288 ? 7.227 16.283 9.347 1.00 90.00 288 ARG A N 1
ATOM 2182 C CA . ARG A 1 288 ? 8.244 17.357 9.373 1.00 90.00 288 ARG A CA 1
ATOM 2183 C C . ARG A 1 288 ? 8.221 18.207 10.649 1.00 90.00 288 ARG A C 1
ATOM 2185 O O . ARG A 1 288 ? 9.262 18.437 11.246 1.00 90.00 288 ARG A O 1
ATOM 2192 N N . GLY A 1 289 ? 7.032 18.602 11.114 1.00 88.81 289 GLY A N 1
ATOM 2193 C CA . GLY A 1 289 ? 6.897 19.470 12.286 1.00 88.81 289 GLY A CA 1
ATOM 2194 C C . GLY A 1 289 ? 7.332 18.786 13.582 1.00 88.81 289 GLY A C 1
ATOM 2195 O O . GLY A 1 289 ? 7.970 19.410 14.423 1.00 88.81 289 GLY A O 1
ATOM 2196 N N . ALA A 1 290 ? 7.033 17.494 13.734 1.00 90.12 290 ALA A N 1
ATOM 2197 C CA . ALA A 1 290 ? 7.493 16.720 14.879 1.00 90.12 290 ALA A CA 1
ATOM 2198 C C . ALA A 1 290 ? 8.996 16.449 14.799 1.00 90.12 290 ALA A C 1
ATOM 2200 O O . ALA A 1 290 ? 9.697 16.564 15.803 1.00 90.12 290 ALA A O 1
ATOM 2201 N N . LEU A 1 291 ? 9.497 16.138 13.602 1.00 91.12 291 LEU A N 1
ATOM 2202 C CA . LEU A 1 291 ? 10.916 15.907 13.357 1.00 91.12 291 LEU A CA 1
ATOM 2203 C C . LEU A 1 291 ? 11.757 17.151 13.644 1.00 91.12 291 LEU A C 1
ATOM 2205 O O . LEU A 1 291 ? 12.784 17.015 14.298 1.00 91.12 291 LEU A O 1
ATOM 2209 N N . ASP A 1 292 ? 11.309 18.348 13.265 1.00 90.06 292 ASP A N 1
ATOM 2210 C CA . ASP A 1 292 ? 12.012 19.598 13.583 1.00 90.06 292 ASP A CA 1
ATOM 2211 C C . ASP A 1 292 ? 12.147 19.799 15.103 1.00 90.06 292 ASP A C 1
ATOM 2213 O O . ASP A 1 292 ? 13.217 20.149 15.596 1.00 90.06 292 ASP A O 1
ATOM 2217 N N . VAL A 1 293 ? 11.103 19.488 15.881 1.00 89.62 293 VAL A N 1
ATOM 2218 C CA . VAL A 1 293 ? 11.151 19.554 17.356 1.00 89.62 293 VAL A CA 1
ATOM 2219 C C . VAL A 1 293 ? 12.074 18.476 17.942 1.00 89.62 293 VAL A C 1
ATOM 2221 O O . VAL A 1 293 ? 12.866 18.740 18.855 1.00 89.62 293 VAL A O 1
ATOM 2224 N N . ILE A 1 294 ? 11.986 17.249 17.422 1.00 90.19 294 ILE A N 1
ATOM 2225 C CA . ILE A 1 294 ? 12.799 16.113 17.868 1.00 90.19 294 ILE A CA 1
ATOM 2226 C C . ILE A 1 294 ? 14.284 16.370 17.598 1.00 90.19 294 ILE A C 1
ATOM 2228 O O . ILE A 1 294 ? 15.104 16.092 18.479 1.00 90.19 294 ILE A O 1
ATOM 2232 N N . LEU A 1 295 ? 14.624 16.870 16.408 1.00 86.00 295 LEU A N 1
ATOM 2233 C CA . LEU A 1 295 ? 15.994 17.082 15.935 1.00 86.00 295 LEU A CA 1
ATOM 2234 C C . LEU A 1 295 ? 16.630 18.339 16.540 1.00 86.00 295 LEU A C 1
ATOM 2236 O O . LEU A 1 295 ? 17.802 18.289 16.897 1.00 86.00 295 LEU A O 1
ATOM 2240 N N . ALA A 1 296 ? 15.863 19.410 16.775 1.00 83.56 296 ALA A N 1
ATOM 2241 C CA . ALA A 1 296 ? 16.365 20.625 17.428 1.00 83.56 296 ALA A CA 1
ATOM 2242 C C . ALA A 1 296 ? 16.758 20.419 18.906 1.00 83.56 296 ALA A C 1
ATOM 2244 O O . ALA A 1 296 ? 17.468 21.234 19.498 1.00 83.56 296 ALA A O 1
ATOM 2245 N N . SER A 1 297 ? 16.287 19.339 19.533 1.00 70.44 297 SER A N 1
ATOM 2246 C CA . SER A 1 297 ? 16.587 19.024 20.930 1.00 70.44 297 SER A CA 1
ATOM 2247 C C . SER A 1 297 ? 18.033 18.523 21.092 1.00 70.44 297 SER A C 1
ATOM 2249 O O . SER A 1 297 ? 18.402 17.479 20.552 1.00 70.44 297 SER A O 1
ATOM 2251 N N . THR A 1 298 ? 18.837 19.229 21.895 1.00 56.53 298 THR A N 1
ATOM 2252 C CA . THR A 1 298 ? 20.259 18.947 22.165 1.00 56.53 298 THR A CA 1
ATOM 2253 C C . THR A 1 298 ? 20.525 17.480 22.541 1.00 56.53 298 THR A C 1
ATOM 2255 O O . THR A 1 298 ? 19.872 16.910 23.417 1.00 56.53 298 THR A O 1
ATOM 2258 N N . GLY A 1 299 ? 21.518 16.863 21.882 1.00 54.88 299 GLY A N 1
ATOM 2259 C CA . GLY A 1 299 ? 21.971 15.486 22.150 1.00 54.88 299 GLY A CA 1
ATOM 2260 C C . GLY A 1 299 ? 21.688 14.465 21.037 1.00 54.88 299 GLY A C 1
ATOM 2261 O O . GLY A 1 299 ? 21.307 13.330 21.335 1.00 54.88 299 GLY A O 1
ATOM 2262 N N . GLY A 1 300 ? 21.813 14.855 19.765 1.00 53.59 300 GLY A N 1
ATOM 2263 C CA . GLY A 1 300 ? 21.743 13.947 18.614 1.00 53.59 300 GLY A CA 1
ATOM 2264 C C . GLY A 1 300 ? 23.060 13.202 18.345 1.00 53.59 300 GLY A C 1
ATOM 2265 O O . GLY A 1 300 ? 24.133 13.686 18.680 1.00 53.59 300 GLY A O 1
ATOM 2266 N N . ILE A 1 301 ? 22.964 12.019 17.726 1.00 53.56 301 ILE A N 1
ATOM 2267 C CA . ILE A 1 301 ? 24.102 11.204 17.239 1.00 53.56 301 ILE A CA 1
ATOM 2268 C C . ILE A 1 301 ? 24.679 11.768 15.921 1.00 53.56 301 ILE A C 1
ATOM 2270 O O . ILE A 1 301 ? 25.791 11.429 15.531 1.00 53.56 301 ILE A O 1
ATOM 2274 N N . LEU A 1 302 ? 23.921 12.629 15.236 1.00 56.97 302 LEU A N 1
ATOM 2275 C CA . LEU A 1 302 ? 24.296 13.291 13.989 1.00 56.97 302 LEU A CA 1
ATOM 2276 C C . LEU A 1 302 ? 24.601 14.765 14.290 1.00 56.97 302 LEU A C 1
ATOM 2278 O O . LEU A 1 302 ? 23.680 15.566 14.446 1.00 56.97 302 LEU A O 1
ATOM 2282 N N . GLU A 1 303 ? 25.881 15.116 14.427 1.00 63.81 303 GLU A N 1
ATOM 2283 C CA . GLU A 1 303 ? 26.298 16.514 14.587 1.00 63.81 303 GLU A CA 1
ATOM 2284 C C . GLU A 1 303 ? 25.846 17.341 13.370 1.00 63.81 303 GLU A C 1
ATOM 2286 O O . GLU A 1 303 ? 26.117 16.973 12.231 1.00 63.81 303 GLU A O 1
ATOM 2291 N N . GLY A 1 304 ? 25.140 18.451 13.611 1.00 67.62 304 GLY A N 1
ATOM 2292 C CA . GLY A 1 304 ? 24.703 19.386 12.564 1.00 67.62 304 GLY A CA 1
ATOM 2293 C C . GLY A 1 304 ? 23.309 19.143 11.973 1.00 67.62 304 GLY A C 1
ATOM 2294 O O . GLY A 1 304 ? 22.822 20.015 11.261 1.00 67.62 304 GLY A O 1
ATOM 2295 N N . VAL A 1 305 ? 22.632 18.033 12.297 1.00 79.75 305 VAL A N 1
ATOM 2296 C CA . VAL A 1 305 ? 21.266 17.746 11.816 1.00 79.75 305 VAL A CA 1
ATOM 2297 C C . VAL A 1 305 ? 20.230 18.223 12.837 1.00 79.75 305 VAL A C 1
ATOM 2299 O O . VAL A 1 305 ? 19.937 17.508 13.796 1.00 79.75 305 VAL A O 1
ATOM 2302 N N . ASN A 1 306 ? 19.674 19.423 12.638 1.00 83.62 306 ASN A N 1
ATOM 2303 C CA . ASN A 1 306 ? 18.749 20.057 13.590 1.00 83.62 306 ASN A CA 1
ATOM 2304 C C . ASN A 1 306 ? 17.311 20.184 13.066 1.00 83.62 306 ASN A C 1
ATOM 2306 O O . ASN A 1 306 ? 16.405 20.501 13.834 1.00 83.62 306 ASN A O 1
ATOM 2310 N N . SER A 1 307 ? 17.094 19.935 11.779 1.00 89.06 307 SER A N 1
ATOM 2311 C CA . SER A 1 307 ? 15.793 20.022 11.117 1.00 89.06 307 SER A CA 1
ATOM 2312 C C . SER A 1 307 ? 15.580 18.863 10.145 1.00 89.06 307 SER A C 1
ATOM 2314 O O . SER A 1 307 ? 16.523 18.162 9.761 1.00 89.06 307 SER A O 1
ATOM 2316 N N . PHE A 1 308 ? 14.338 18.672 9.698 1.00 89.25 308 PHE A N 1
ATOM 2317 C CA . PHE A 1 308 ? 14.032 17.756 8.603 1.00 89.25 308 PHE A CA 1
ATOM 2318 C C . PHE A 1 308 ? 14.790 18.133 7.319 1.00 89.25 308 PHE A C 1
ATOM 2320 O O . PHE A 1 308 ? 15.240 17.243 6.603 1.00 89.25 308 PHE A O 1
ATOM 2327 N N . GLY A 1 309 ? 14.987 19.430 7.052 1.00 86.81 309 GLY A N 1
ATOM 2328 C CA . GLY A 1 309 ? 15.771 19.910 5.908 1.00 86.81 309 GLY A CA 1
ATOM 2329 C C . GLY A 1 309 ? 17.246 19.496 5.976 1.00 86.81 309 GLY A C 1
ATOM 2330 O O . GLY A 1 309 ? 17.815 19.059 4.971 1.00 86.81 309 GLY A O 1
ATOM 2331 N N . ASP A 1 310 ? 17.845 19.540 7.169 1.00 86.69 310 ASP A N 1
ATOM 2332 C CA . ASP A 1 310 ? 19.213 19.055 7.385 1.00 86.69 310 ASP A CA 1
ATOM 2333 C C . ASP A 1 310 ? 19.283 17.534 7.222 1.00 86.69 310 ASP A C 1
ATOM 2335 O O . ASP A 1 310 ? 20.195 17.021 6.581 1.00 86.69 310 ASP A O 1
ATOM 2339 N N . LEU A 1 311 ? 18.295 16.801 7.750 1.00 88.69 311 LEU A N 1
ATOM 2340 C CA . LEU A 1 311 ? 18.224 15.342 7.629 1.00 88.69 311 LEU A CA 1
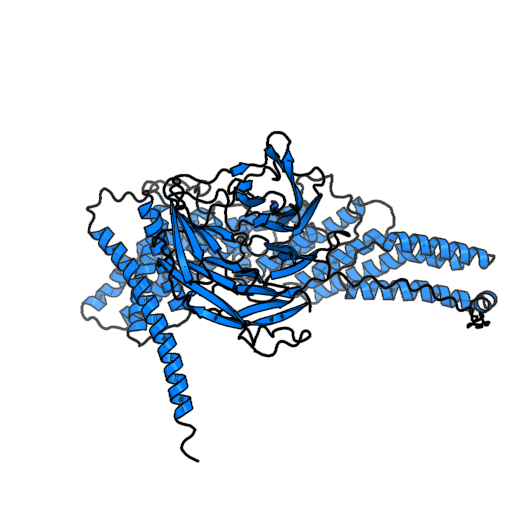ATOM 2341 C C . LEU A 1 311 ? 18.061 14.905 6.169 1.00 88.69 311 LEU A C 1
ATOM 2343 O O . LEU A 1 311 ? 18.716 13.965 5.721 1.00 88.69 311 LEU A O 1
ATOM 2347 N N . PHE A 1 312 ? 17.195 15.595 5.429 1.00 89.38 312 PHE A N 1
ATOM 2348 C CA . PHE A 1 312 ? 17.008 15.416 3.995 1.00 89.38 312 PHE A CA 1
ATOM 2349 C C . PHE A 1 312 ? 18.329 15.619 3.249 1.00 89.38 312 PHE A C 1
ATOM 2351 O O . PHE A 1 312 ? 18.749 14.756 2.474 1.00 89.38 312 PHE A O 1
ATOM 2358 N N . SER A 1 313 ? 19.014 16.728 3.532 1.00 88.00 313 SER A N 1
ATOM 2359 C CA . SER A 1 313 ? 20.303 17.053 2.924 1.00 88.00 313 SER A CA 1
ATOM 2360 C C . SER A 1 313 ? 21.362 16.007 3.262 1.00 88.00 313 SER A C 1
ATOM 2362 O O . SER A 1 313 ? 22.069 15.556 2.367 1.00 88.00 313 SER A O 1
ATOM 2364 N N . GLU A 1 314 ? 21.415 15.551 4.512 1.00 88.00 314 GLU A N 1
ATOM 2365 C CA . GLU A 1 314 ? 22.373 14.558 4.997 1.00 88.00 314 GLU A CA 1
ATOM 2366 C C . GLU A 1 314 ? 22.151 13.169 4.382 1.00 88.00 314 GLU A C 1
ATOM 2368 O O . GLU A 1 314 ? 23.110 12.497 3.994 1.00 88.00 314 GLU A O 1
ATOM 2373 N N . LEU A 1 315 ? 20.895 12.729 4.246 1.00 88.75 315 LEU A N 1
ATOM 2374 C CA . LEU A 1 315 ? 20.552 11.457 3.600 1.00 88.75 315 LEU A CA 1
ATOM 2375 C C . LEU A 1 315 ? 20.972 11.451 2.130 1.00 88.75 315 LEU A C 1
ATOM 2377 O O . LEU A 1 315 ? 21.559 10.475 1.655 1.00 88.75 315 LEU A O 1
ATOM 2381 N N . VAL A 1 316 ? 20.708 12.545 1.415 1.00 89.69 316 VAL A N 1
ATOM 2382 C CA . VAL A 1 316 ? 21.080 12.668 0.003 1.00 89.69 316 VAL A CA 1
ATOM 2383 C C . VAL A 1 316 ? 22.597 12.822 -0.151 1.00 89.69 316 VAL A C 1
ATOM 2385 O O . VAL A 1 316 ? 23.195 12.130 -0.976 1.00 89.69 316 VAL A O 1
ATOM 2388 N N . ALA A 1 317 ? 23.239 13.652 0.675 1.00 88.12 317 ALA A N 1
ATOM 2389 C CA . ALA A 1 317 ? 24.689 13.838 0.682 1.00 88.12 317 ALA A CA 1
ATOM 2390 C C . ALA A 1 317 ? 25.448 12.562 1.078 1.00 88.12 317 ALA A C 1
ATOM 2392 O O . ALA A 1 317 ? 26.561 12.347 0.609 1.00 88.12 317 ALA A O 1
ATOM 2393 N N . SER A 1 318 ? 24.848 11.683 1.887 1.00 87.75 318 SER A N 1
ATOM 2394 C CA . SER A 1 318 ? 25.411 10.365 2.213 1.00 87.75 318 SER A CA 1
ATOM 2395 C C . SER A 1 318 ? 25.231 9.345 1.083 1.00 87.75 318 SER A C 1
ATOM 2397 O O . SER A 1 318 ? 26.066 8.455 0.916 1.00 87.75 318 SER A O 1
ATOM 2399 N N . LEU A 1 319 ? 24.154 9.457 0.300 1.00 90.44 319 LEU A N 1
ATOM 2400 C CA . LEU A 1 319 ? 23.847 8.552 -0.809 1.00 90.44 319 LEU A CA 1
ATOM 2401 C C . LEU A 1 319 ? 24.748 8.799 -2.029 1.00 90.44 319 LEU A C 1
ATOM 2403 O O . LEU A 1 319 ? 25.267 7.853 -2.617 1.00 90.44 319 LEU A O 1
ATOM 2407 N N . GLU A 1 320 ? 24.925 10.059 -2.422 1.00 89.50 320 GLU A N 1
ATOM 2408 C CA . GLU A 1 320 ? 25.651 10.457 -3.636 1.00 89.50 320 GLU A CA 1
ATOM 2409 C C . GLU A 1 320 ? 27.090 9.902 -3.742 1.00 89.50 320 GLU A C 1
ATOM 2411 O O . GLU A 1 320 ? 27.378 9.237 -4.742 1.00 89.50 320 GLU A O 1
ATOM 2416 N N . PRO A 1 321 ? 27.987 10.064 -2.746 1.00 88.50 321 PRO A N 1
ATOM 2417 C CA . PRO A 1 321 ? 29.340 9.512 -2.816 1.00 88.50 321 PRO A CA 1
ATOM 2418 C C . PRO A 1 321 ? 29.333 7.979 -2.818 1.00 88.50 321 PRO A C 1
ATOM 2420 O O . PRO A 1 321 ? 30.178 7.357 -3.463 1.00 88.50 321 PRO A O 1
ATOM 2423 N N . LYS A 1 322 ? 28.351 7.344 -2.161 1.00 86.75 322 LYS A N 1
ATOM 2424 C CA . LYS A 1 322 ? 28.218 5.884 -2.175 1.00 86.75 322 LYS A CA 1
ATOM 2425 C C . LYS A 1 322 ? 27.820 5.370 -3.555 1.00 86.75 322 LYS A C 1
ATOM 2427 O O . LYS A 1 322 ? 28.325 4.339 -3.993 1.00 86.75 322 LYS A O 1
ATOM 2432 N N . LEU A 1 323 ? 26.945 6.081 -4.265 1.00 87.81 323 LEU A N 1
ATOM 2433 C CA . LEU A 1 323 ? 26.613 5.756 -5.652 1.00 87.81 323 LEU A CA 1
ATOM 2434 C C . LEU A 1 323 ? 27.814 5.941 -6.577 1.00 87.81 323 LEU A C 1
ATOM 2436 O O . LEU A 1 323 ? 28.002 5.124 -7.477 1.00 87.81 323 LEU A O 1
ATOM 2440 N N . GLU A 1 324 ? 28.647 6.956 -6.344 1.00 86.69 324 GLU A N 1
ATOM 2441 C CA . GLU A 1 324 ? 29.897 7.129 -7.085 1.00 86.69 324 GLU A CA 1
ATOM 2442 C C . GLU A 1 324 ? 30.870 5.969 -6.841 1.00 86.69 324 GLU A C 1
ATOM 2444 O O . GLU A 1 324 ? 31.386 5.412 -7.809 1.00 86.69 324 GLU A O 1
ATOM 2449 N N . GLU A 1 325 ? 31.040 5.522 -5.596 1.00 85.88 325 GLU A N 1
ATOM 2450 C CA . GLU A 1 325 ? 31.836 4.335 -5.247 1.00 85.88 325 GLU A CA 1
ATOM 2451 C C . GLU A 1 325 ? 31.274 3.050 -5.885 1.00 85.88 325 GLU A C 1
ATOM 2453 O O . GLU A 1 325 ? 32.000 2.264 -6.489 1.00 85.88 325 GLU A O 1
ATOM 2458 N N . ILE A 1 326 ? 29.955 2.843 -5.837 1.00 83.06 326 ILE A N 1
ATOM 2459 C CA . ILE A 1 326 ? 29.307 1.700 -6.502 1.00 83.06 326 ILE A CA 1
ATOM 2460 C C . ILE A 1 326 ? 29.515 1.772 -8.021 1.00 83.06 326 ILE A C 1
ATOM 2462 O O . ILE A 1 326 ? 29.676 0.741 -8.676 1.00 83.06 326 ILE A O 1
ATOM 2466 N N . SER A 1 327 ? 29.527 2.978 -8.594 1.00 82.50 327 SER A N 1
ATOM 2467 C CA . SER A 1 327 ? 29.726 3.183 -10.028 1.00 82.50 327 SER A CA 1
ATOM 2468 C C . SER A 1 327 ? 31.144 2.829 -10.490 1.00 82.50 327 SER A C 1
ATOM 2470 O O . SER A 1 327 ? 31.304 2.390 -11.626 1.00 82.50 327 SER A O 1
ATOM 2472 N N . THR A 1 328 ? 32.160 2.976 -9.629 1.00 80.06 328 THR A N 1
ATOM 2473 C CA . THR A 1 328 ? 33.551 2.603 -9.945 1.00 80.06 328 THR A CA 1
ATOM 2474 C C . THR A 1 328 ? 33.801 1.108 -9.756 1.00 80.06 328 THR A C 1
ATOM 2476 O O . THR A 1 328 ? 34.504 0.501 -10.561 1.00 80.06 328 THR A O 1
ATOM 2479 N N . LEU A 1 329 ? 33.169 0.483 -8.755 1.00 70.81 329 LEU A N 1
ATOM 2480 C CA . LEU A 1 329 ? 33.274 -0.960 -8.487 1.00 70.81 329 LEU A CA 1
ATOM 2481 C C . LEU A 1 329 ? 32.635 -1.841 -9.575 1.00 70.81 329 LEU A C 1
ATOM 2483 O O . LEU A 1 329 ? 32.967 -3.020 -9.684 1.00 70.81 329 LEU A O 1
ATOM 2487 N N . ARG A 1 330 ? 31.732 -1.287 -10.395 1.00 66.38 330 ARG A N 1
ATOM 2488 C CA . ARG A 1 330 ? 31.046 -2.005 -11.487 1.00 66.38 330 ARG A CA 1
ATOM 2489 C C . ARG A 1 330 ? 31.920 -2.288 -12.724 1.00 66.38 330 ARG A C 1
ATOM 2491 O O . ARG A 1 330 ? 31.450 -2.978 -13.623 1.00 66.38 330 ARG A O 1
ATOM 2498 N N . GLY A 1 331 ? 33.189 -1.868 -12.728 1.00 54.62 331 GLY A N 1
ATOM 2499 C CA . GLY A 1 331 ? 34.209 -2.334 -13.676 1.00 54.62 331 GLY A CA 1
ATOM 2500 C C . GLY A 1 331 ? 34.377 -1.497 -14.953 1.00 54.62 331 GLY A C 1
ATOM 2501 O O . GLY A 1 331 ? 33.488 -0.769 -15.382 1.00 54.62 331 GLY A O 1
ATOM 2502 N N . GLU A 1 332 ? 35.566 -1.627 -15.549 1.00 47.72 332 GLU A N 1
ATOM 2503 C CA . GLU A 1 332 ? 36.203 -0.787 -16.583 1.00 47.72 332 GLU A CA 1
ATOM 2504 C C . GLU A 1 332 ? 35.589 -0.856 -18.003 1.00 47.72 332 GLU A C 1
ATOM 2506 O O . GLU A 1 332 ? 36.126 -0.265 -18.945 1.00 47.72 332 GLU A O 1
ATOM 2511 N N . GLU A 1 333 ? 34.455 -1.534 -18.199 1.00 50.81 333 GLU A N 1
ATOM 2512 C CA . GLU A 1 333 ? 33.805 -1.640 -19.511 1.00 50.81 333 GLU A CA 1
ATOM 2513 C C . GLU A 1 333 ? 32.918 -0.419 -19.804 1.00 50.81 333 GLU A C 1
ATOM 2515 O O . GLU A 1 333 ? 31.698 -0.432 -19.672 1.00 50.81 333 GLU A O 1
ATOM 2520 N N . GLY A 1 334 ? 33.575 0.655 -20.252 1.00 60.41 334 GLY A N 1
ATOM 2521 C CA . GLY A 1 334 ? 32.956 1.818 -20.884 1.00 60.41 334 GLY A CA 1
ATOM 2522 C C . GLY A 1 334 ? 32.461 2.876 -19.898 1.00 60.41 334 GLY A C 1
ATOM 2523 O O . GLY A 1 334 ? 31.393 2.748 -19.304 1.00 60.41 334 GLY A O 1
ATOM 2524 N N . GLY A 1 335 ? 33.186 3.999 -19.809 1.00 71.38 335 GLY A N 1
ATOM 2525 C CA . GLY A 1 335 ? 32.828 5.146 -18.959 1.00 71.38 335 GLY A CA 1
ATOM 2526 C C . GLY A 1 335 ? 31.395 5.668 -19.149 1.00 71.38 335 GLY A C 1
ATOM 2527 O O . GLY A 1 335 ? 30.832 6.265 -18.236 1.00 71.38 335 GLY A O 1
ATOM 2528 N N . GLY A 1 336 ? 30.753 5.379 -20.283 1.00 80.00 336 GLY A N 1
ATOM 2529 C CA . GLY A 1 336 ? 29.354 5.731 -20.504 1.00 80.00 336 GLY A CA 1
ATOM 2530 C C . GLY A 1 336 ? 28.359 5.006 -19.595 1.00 80.00 336 GLY A C 1
ATOM 2531 O O . GLY A 1 336 ? 27.436 5.646 -19.099 1.00 80.00 336 GLY A O 1
ATOM 2532 N N . LEU A 1 337 ? 28.537 3.715 -19.292 1.00 82.06 337 LEU A N 1
ATOM 2533 C CA . LEU A 1 337 ? 27.599 2.999 -18.409 1.00 82.06 337 LEU A CA 1
ATOM 2534 C C . LEU A 1 337 ? 27.617 3.560 -16.982 1.00 82.06 337 LEU A C 1
ATOM 2536 O O . LEU A 1 337 ? 26.569 3.660 -16.340 1.00 82.06 337 LEU A O 1
ATOM 2540 N N . ARG A 1 338 ? 28.789 4.014 -16.522 1.00 87.00 338 ARG A N 1
ATOM 2541 C CA . ARG A 1 338 ? 28.950 4.751 -15.262 1.00 87.00 338 ARG A CA 1
ATOM 2542 C C . ARG A 1 338 ? 28.124 6.037 -15.263 1.00 87.00 338 ARG A C 1
ATOM 2544 O O . ARG A 1 338 ? 27.365 6.283 -14.328 1.00 87.00 338 ARG A O 1
ATOM 2551 N N . HIS A 1 339 ? 28.251 6.842 -16.316 1.00 88.88 339 HIS A N 1
ATOM 2552 C CA . HIS A 1 339 ? 27.497 8.084 -16.455 1.00 88.88 339 HIS A CA 1
ATOM 2553 C C . HIS A 1 339 ? 25.985 7.847 -16.540 1.00 88.88 339 HIS A C 1
ATOM 2555 O O . HIS A 1 339 ? 25.220 8.563 -15.899 1.00 88.88 339 HIS A O 1
ATOM 2561 N N . LEU A 1 340 ? 25.549 6.805 -17.250 1.00 88.75 340 LEU A N 1
ATOM 2562 C CA . LEU A 1 340 ? 24.135 6.450 -17.357 1.00 88.75 340 LEU A CA 1
ATOM 2563 C C . LEU A 1 340 ? 23.542 6.029 -16.003 1.00 88.75 340 LEU A C 1
ATOM 2565 O O . LEU A 1 340 ? 22.456 6.477 -15.637 1.00 88.75 340 LEU A O 1
ATOM 2569 N N . PHE A 1 341 ? 24.278 5.227 -15.228 1.00 88.69 341 PHE A N 1
ATOM 2570 C CA . PHE A 1 341 ? 23.889 4.837 -13.872 1.00 88.69 341 PHE A CA 1
ATOM 2571 C C . PHE A 1 341 ? 23.740 6.047 -12.940 1.00 88.69 341 PHE A C 1
ATOM 2573 O O . PHE A 1 341 ? 22.722 6.185 -12.255 1.00 88.69 341 PHE A O 1
ATOM 2580 N N . LEU A 1 342 ? 24.724 6.950 -12.930 1.00 90.69 342 LEU A N 1
ATOM 2581 C CA . LEU A 1 342 ? 24.684 8.151 -12.091 1.00 90.69 342 LEU A CA 1
ATOM 2582 C C . LEU A 1 342 ? 23.573 9.119 -12.523 1.00 90.69 342 LEU A C 1
ATOM 2584 O O . LEU A 1 342 ? 22.892 9.677 -11.662 1.00 90.69 342 LEU A O 1
ATOM 2588 N N . ALA A 1 343 ? 23.323 9.263 -13.830 1.00 91.56 343 ALA A N 1
ATOM 2589 C CA . ALA A 1 343 ? 22.218 10.065 -14.356 1.00 91.56 343 ALA A CA 1
ATOM 2590 C C . ALA A 1 343 ? 20.854 9.510 -13.918 1.00 91.56 343 ALA A C 1
ATOM 2592 O O . ALA A 1 343 ? 20.018 10.261 -13.417 1.00 91.56 343 ALA A O 1
ATOM 2593 N N . ASN A 1 344 ? 20.646 8.194 -14.036 1.00 91.88 344 ASN A N 1
ATOM 2594 C CA . ASN A 1 344 ? 19.406 7.537 -13.619 1.00 91.88 344 ASN A CA 1
ATOM 2595 C C . ASN A 1 344 ? 19.124 7.727 -12.124 1.00 91.88 344 ASN A C 1
ATOM 2597 O O . ASN A 1 344 ? 18.010 8.087 -11.743 1.00 91.88 344 ASN A O 1
ATOM 2601 N N . ASN A 1 345 ? 20.127 7.510 -11.271 1.00 91.56 345 ASN A N 1
ATOM 2602 C CA . ASN A 1 345 ? 19.953 7.640 -9.826 1.00 91.56 345 ASN A CA 1
ATOM 2603 C C . ASN A 1 345 ? 19.776 9.104 -9.394 1.00 91.56 345 ASN A C 1
ATOM 2605 O O . ASN A 1 345 ? 18.884 9.390 -8.598 1.00 91.56 345 ASN A O 1
ATOM 2609 N N . THR A 1 346 ? 20.554 10.035 -9.954 1.00 92.19 346 THR A N 1
ATOM 2610 C CA . THR A 1 346 ? 20.420 11.471 -9.649 1.00 92.19 346 THR A CA 1
ATOM 2611 C C . THR A 1 346 ? 19.068 12.016 -10.108 1.00 92.19 346 THR A C 1
ATOM 2613 O O . THR A 1 346 ? 18.425 12.747 -9.357 1.00 92.19 346 THR A O 1
ATOM 2616 N N . SER A 1 347 ? 18.588 11.622 -11.297 1.00 92.31 347 SER A N 1
ATOM 2617 C CA . SER A 1 347 ? 17.264 12.039 -11.781 1.00 92.31 347 SER A CA 1
ATOM 2618 C C . SER A 1 347 ? 16.135 11.472 -10.916 1.00 92.31 347 SER A C 1
ATOM 2620 O O . SER A 1 347 ? 15.186 12.181 -10.583 1.00 92.31 347 SER A O 1
ATOM 2622 N N . PHE A 1 348 ? 16.256 10.215 -10.476 1.00 91.94 348 PHE A N 1
ATOM 2623 C CA . PHE A 1 348 ? 15.281 9.601 -9.574 1.00 91.94 348 PHE A CA 1
ATOM 2624 C C . PHE A 1 348 ? 15.178 10.351 -8.237 1.00 91.94 348 PHE A C 1
ATOM 2626 O O . PHE A 1 348 ? 14.072 10.670 -7.797 1.00 91.94 348 PHE A O 1
ATOM 2633 N N . VAL A 1 349 ? 16.320 10.686 -7.621 1.00 91.44 349 VAL A N 1
ATOM 2634 C CA . VAL A 1 349 ? 16.364 11.494 -6.389 1.00 91.44 349 VAL A CA 1
ATOM 2635 C C . VAL A 1 349 ? 15.771 12.881 -6.632 1.00 91.44 349 VAL A C 1
ATOM 2637 O O . VAL A 1 349 ? 14.924 13.321 -5.860 1.00 91.44 349 VAL A O 1
ATOM 2640 N N . LEU A 1 350 ? 16.151 13.555 -7.720 1.00 91.50 350 LEU A N 1
ATOM 2641 C CA . LEU A 1 350 ? 15.641 14.884 -8.059 1.00 91.50 350 LEU A CA 1
ATOM 2642 C C . LEU A 1 350 ? 14.111 14.900 -8.190 1.00 91.50 350 LEU A C 1
ATOM 2644 O O . LEU A 1 350 ? 13.469 15.787 -7.634 1.00 91.50 350 LEU A O 1
ATOM 2648 N N . LYS A 1 351 ? 13.517 13.928 -8.893 1.00 89.31 351 LYS A N 1
ATOM 2649 C CA . LYS A 1 351 ? 12.066 13.902 -9.136 1.00 89.31 351 LYS A CA 1
ATOM 2650 C C . LYS A 1 351 ? 11.248 13.559 -7.901 1.00 89.31 351 LYS A C 1
ATOM 2652 O O . LYS A 1 351 ? 10.203 14.164 -7.689 1.00 89.31 351 LYS A O 1
ATOM 2657 N N . ARG A 1 352 ? 11.697 12.583 -7.110 1.00 88.38 352 ARG A N 1
ATOM 2658 C CA . ARG A 1 352 ? 10.930 12.101 -5.954 1.00 88.38 352 ARG A CA 1
ATOM 2659 C C . ARG A 1 352 ? 11.216 12.891 -4.683 1.00 88.38 352 ARG A C 1
ATOM 2661 O O . ARG A 1 352 ? 10.291 13.330 -4.016 1.00 88.38 352 ARG A O 1
ATOM 2668 N N . ALA A 1 353 ? 12.490 13.123 -4.377 1.00 84.25 353 ALA A N 1
ATOM 2669 C CA . ALA A 1 353 ? 12.901 13.818 -3.162 1.00 84.25 353 ALA A CA 1
ATOM 2670 C C . ALA A 1 353 ? 12.857 15.351 -3.328 1.00 84.25 353 ALA A C 1
ATOM 2672 O O . ALA A 1 353 ? 12.553 16.068 -2.376 1.00 84.25 353 ALA A O 1
ATOM 2673 N N . GLY A 1 354 ? 13.099 15.869 -4.538 1.00 80.81 354 GLY A N 1
ATOM 2674 C CA . GLY A 1 354 ? 13.101 17.314 -4.794 1.00 80.81 354 GLY A CA 1
ATOM 2675 C C . GLY A 1 354 ? 11.763 17.994 -4.508 1.00 80.81 354 GLY A C 1
ATOM 2676 O O . GLY A 1 354 ? 11.753 19.086 -3.959 1.00 80.81 354 GLY A O 1
ATOM 2677 N N . ALA A 1 355 ? 10.639 17.322 -4.775 1.00 77.19 355 ALA A N 1
ATOM 2678 C CA . ALA A 1 355 ? 9.302 17.849 -4.483 1.00 77.19 355 ALA A CA 1
ATOM 2679 C C . ALA A 1 355 ? 8.987 17.964 -2.976 1.00 77.19 355 ALA A C 1
ATOM 2681 O O . ALA A 1 355 ? 7.994 18.584 -2.603 1.00 77.19 355 ALA A O 1
ATOM 2682 N N . ILE A 1 356 ? 9.800 17.339 -2.120 1.00 79.25 356 ILE A N 1
ATOM 2683 C CA . ILE A 1 356 ? 9.538 17.188 -0.686 1.00 79.25 356 ILE A CA 1
ATOM 2684 C C . ILE A 1 356 ? 10.334 18.198 0.137 1.00 79.25 356 ILE A C 1
ATOM 2686 O O . ILE A 1 356 ? 9.784 18.818 1.044 1.00 79.25 356 ILE A O 1
ATOM 2690 N N . GLY A 1 357 ? 11.628 18.335 -0.154 1.00 68.44 357 GLY A N 1
ATOM 2691 C CA . GLY A 1 357 ? 12.542 19.128 0.673 1.00 68.44 357 GLY A CA 1
ATOM 2692 C C . GLY A 1 357 ? 13.671 19.820 -0.085 1.00 68.44 357 GLY A C 1
ATOM 2693 O O . GLY A 1 357 ? 14.514 20.442 0.552 1.00 68.44 357 GLY A O 1
ATOM 2694 N N . GLY A 1 358 ? 13.715 19.717 -1.417 1.00 76.50 358 GLY A N 1
ATOM 2695 C CA . GLY A 1 358 ? 14.711 20.419 -2.221 1.00 76.50 358 GLY A CA 1
ATOM 2696 C 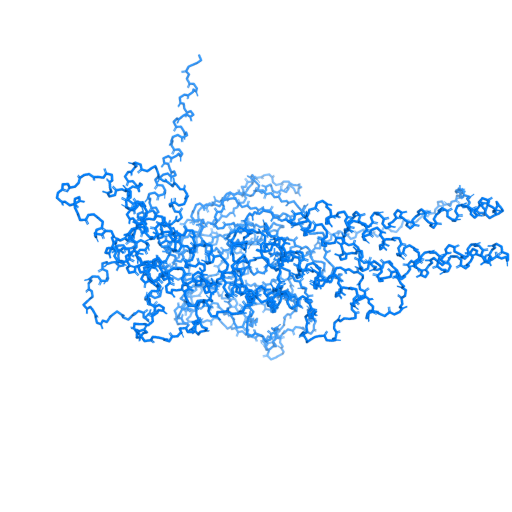C . GLY A 1 358 ? 14.268 21.850 -2.501 1.00 76.50 358 GLY A C 1
ATOM 2697 O O . GLY A 1 358 ? 13.205 22.054 -3.083 1.00 76.50 358 GLY A O 1
ATOM 2698 N N . ASP A 1 359 ? 15.083 22.835 -2.128 1.00 81.50 359 ASP A N 1
ATOM 2699 C CA . ASP A 1 359 ? 14.902 24.198 -2.624 1.00 81.50 359 ASP A CA 1
ATOM 2700 C C . ASP A 1 359 ? 15.303 24.311 -4.112 1.00 81.50 359 ASP A C 1
ATOM 2702 O O . ASP A 1 359 ? 15.806 23.366 -4.741 1.00 81.50 359 ASP A O 1
ATOM 2706 N N . ASP A 1 360 ? 15.049 25.477 -4.707 1.00 84.31 360 ASP A N 1
ATOM 2707 C CA . ASP A 1 360 ? 15.326 25.711 -6.126 1.00 84.31 360 ASP A CA 1
ATOM 2708 C C . ASP A 1 360 ? 16.818 25.561 -6.464 1.00 84.31 360 ASP A C 1
ATOM 2710 O O . ASP A 1 360 ? 17.157 25.087 -7.556 1.00 84.31 360 ASP A O 1
ATOM 2714 N N . GLU A 1 361 ? 17.707 25.914 -5.531 1.00 86.00 361 GLU A N 1
ATOM 2715 C CA . GLU A 1 361 ? 19.161 25.824 -5.685 1.00 86.00 361 GLU A CA 1
ATOM 2716 C C . GLU A 1 361 ? 19.639 24.363 -5.642 1.00 86.00 361 GLU A C 1
ATOM 2718 O O . GLU A 1 361 ? 20.367 23.906 -6.529 1.00 86.00 361 GLU A O 1
ATOM 2723 N N . TRP A 1 362 ? 19.145 23.584 -4.681 1.00 89.38 362 TRP A N 1
ATOM 2724 C CA . TRP A 1 362 ? 19.355 22.146 -4.538 1.00 89.38 362 TRP A CA 1
ATOM 2725 C C . TRP A 1 362 ? 18.890 21.393 -5.786 1.00 89.38 362 TRP A C 1
ATOM 2727 O O . TRP A 1 362 ? 19.591 20.497 -6.280 1.00 89.38 362 TRP A O 1
ATOM 2737 N N . ALA A 1 363 ? 17.727 21.771 -6.324 1.00 88.56 363 ALA A N 1
ATOM 2738 C CA . ALA A 1 363 ? 17.167 21.171 -7.526 1.00 88.56 363 ALA A CA 1
ATOM 2739 C C . ALA A 1 363 ? 17.971 21.566 -8.774 1.00 88.56 363 ALA A C 1
ATOM 2741 O O . ALA A 1 363 ? 18.236 20.720 -9.632 1.00 88.56 363 ALA A O 1
ATOM 2742 N N . ALA A 1 364 ? 18.407 22.827 -8.871 1.00 88.88 364 ALA A N 1
ATOM 2743 C CA . ALA A 1 364 ? 19.252 23.308 -9.962 1.00 88.88 364 ALA A CA 1
ATOM 2744 C C . ALA A 1 364 ? 20.617 22.607 -9.988 1.00 88.88 364 ALA A C 1
ATOM 2746 O O . ALA A 1 364 ? 21.054 22.162 -11.051 1.00 88.88 364 ALA A O 1
ATOM 2747 N N . CYS A 1 365 ? 21.252 22.428 -8.827 1.00 89.31 365 CYS A N 1
ATOM 2748 C CA . CYS A 1 365 ? 22.516 21.707 -8.696 1.00 89.31 365 CYS A CA 1
ATOM 2749 C C . CYS A 1 365 ? 22.408 20.271 -9.240 1.00 89.31 365 CYS A C 1
ATOM 2751 O O . CYS A 1 365 ? 23.242 19.827 -10.032 1.00 89.31 365 CYS A O 1
ATOM 2753 N N . ARG A 1 366 ? 21.333 19.550 -8.901 1.00 91.44 366 ARG A N 1
ATOM 2754 C CA . ARG A 1 366 ? 21.118 18.175 -9.383 1.00 91.44 366 ARG A CA 1
ATOM 2755 C C . ARG A 1 366 ? 20.706 18.097 -10.845 1.00 91.44 366 ARG A C 1
ATOM 2757 O O . ARG A 1 366 ? 21.164 17.183 -11.524 1.00 91.44 366 ARG A O 1
ATOM 2764 N N . ARG A 1 367 ? 19.933 19.061 -11.360 1.00 92.12 367 ARG A N 1
ATOM 2765 C CA . ARG A 1 367 ? 19.692 19.189 -12.810 1.00 92.12 367 ARG A CA 1
ATOM 2766 C C . ARG A 1 367 ? 21.011 19.332 -13.572 1.00 92.12 367 ARG A C 1
ATOM 2768 O O . ARG A 1 367 ? 21.254 18.563 -14.495 1.00 92.12 367 ARG A O 1
ATOM 2775 N N . SER A 1 368 ? 21.897 20.215 -13.108 1.00 93.50 368 SER A N 1
ATOM 2776 C CA . SER A 1 368 ? 23.236 20.394 -13.684 1.00 93.50 368 SER A CA 1
ATOM 2777 C C . SER A 1 368 ? 24.069 19.105 -13.632 1.00 93.50 368 SER A C 1
ATOM 2779 O O . SER A 1 368 ? 24.674 18.716 -14.629 1.00 93.50 368 SER A O 1
ATOM 2781 N N . ARG A 1 369 ? 24.043 18.358 -12.519 1.00 92.31 369 ARG A N 1
ATOM 2782 C CA . ARG A 1 369 ? 24.729 17.051 -12.428 1.00 92.31 369 ARG A CA 1
ATOM 2783 C C . ARG A 1 369 ? 24.169 16.010 -13.396 1.00 92.31 369 ARG A C 1
ATOM 2785 O O . ARG A 1 369 ? 24.940 15.269 -14.003 1.00 92.31 369 ARG A O 1
ATOM 2792 N N . VAL A 1 370 ? 22.847 15.953 -13.574 1.00 93.81 370 VAL A N 1
ATOM 2793 C CA . VAL A 1 370 ? 22.221 15.076 -14.577 1.00 93.81 370 VAL A CA 1
ATOM 2794 C C . VAL A 1 370 ? 22.704 15.450 -15.978 1.00 93.81 370 VAL A C 1
ATOM 2796 O O . VAL A 1 370 ? 23.126 14.567 -16.721 1.00 93.81 370 VAL A O 1
ATOM 2799 N N . GLU A 1 371 ? 22.720 16.737 -16.324 1.00 93.06 371 GLU A N 1
ATOM 2800 C CA . GLU A 1 371 ? 23.227 17.226 -17.614 1.00 93.06 371 GLU A CA 1
ATOM 2801 C C . GLU A 1 371 ? 24.709 16.881 -17.824 1.00 93.06 371 GLU A C 1
ATOM 2803 O O . GLU A 1 371 ? 25.080 16.385 -18.889 1.00 93.06 371 GLU A O 1
ATOM 2808 N N . GLN A 1 372 ? 25.549 17.047 -16.797 1.00 93.94 372 GLN A N 1
ATOM 2809 C CA . GLN A 1 372 ? 26.962 16.653 -16.830 1.00 93.94 372 GLN A CA 1
ATOM 2810 C C . GLN A 1 372 ? 27.133 15.152 -17.081 1.00 93.94 372 GLN A C 1
ATOM 2812 O O . GLN A 1 372 ? 27.988 14.744 -17.867 1.00 93.94 372 GLN A O 1
ATOM 2817 N N . HIS A 1 373 ? 26.319 14.308 -16.446 1.00 92.62 373 HIS A N 1
ATOM 2818 C CA . HIS A 1 373 ? 26.355 12.870 -16.691 1.00 92.62 373 HIS A CA 1
ATOM 2819 C C . HIS A 1 373 ? 25.832 12.505 -18.087 1.00 92.62 373 HIS A C 1
ATOM 2821 O O . HIS A 1 373 ? 26.409 11.634 -18.731 1.00 92.62 373 HIS A O 1
ATOM 2827 N N . VAL A 1 374 ? 24.811 13.189 -18.609 1.00 93.06 374 VAL A N 1
ATOM 2828 C CA . VAL A 1 374 ? 24.365 13.011 -20.003 1.00 93.06 374 VAL A CA 1
ATOM 2829 C C . VAL A 1 374 ? 25.488 13.367 -20.981 1.00 93.06 374 VAL A C 1
ATOM 2831 O O . VAL A 1 374 ? 25.764 12.589 -21.895 1.00 93.06 374 VAL A O 1
ATOM 2834 N N . ALA A 1 375 ? 26.179 14.489 -20.773 1.00 92.81 375 ALA A N 1
ATOM 2835 C CA . ALA A 1 375 ? 27.313 14.894 -21.602 1.00 92.81 375 ALA A CA 1
ATOM 2836 C C . ALA A 1 375 ? 28.466 13.877 -21.530 1.00 92.81 375 ALA A C 1
ATOM 2838 O O . ALA A 1 375 ? 28.932 13.406 -22.567 1.00 92.81 375 ALA A O 1
ATOM 2839 N N . GLY A 1 376 ? 28.852 13.456 -20.320 1.00 91.31 376 GLY A N 1
ATOM 2840 C CA . GLY A 1 376 ? 29.890 12.443 -20.114 1.00 91.31 376 GLY A CA 1
ATOM 2841 C C . GLY A 1 376 ? 29.537 11.083 -20.726 1.00 91.31 376 GLY A C 1
ATOM 2842 O O . GLY A 1 376 ? 30.409 10.394 -21.251 1.00 91.31 376 GLY A O 1
ATOM 2843 N N . TYR A 1 377 ? 28.254 10.703 -20.740 1.00 91.19 377 TYR A N 1
ATOM 2844 C CA . TYR A 1 377 ? 27.783 9.518 -21.461 1.00 91.19 377 TYR A CA 1
ATOM 2845 C C . TYR A 1 377 ? 27.994 9.653 -22.973 1.00 91.19 377 TYR A C 1
ATOM 2847 O O . TYR A 1 377 ? 28.535 8.744 -23.605 1.00 91.19 377 TYR A O 1
ATOM 2855 N N . VAL A 1 378 ? 27.591 10.785 -23.559 1.00 91.31 378 VAL A N 1
ATOM 2856 C CA . VAL A 1 378 ? 27.761 11.041 -24.997 1.00 91.31 378 VAL A CA 1
ATOM 2857 C C . VAL A 1 378 ? 29.239 11.016 -25.385 1.00 91.31 378 VAL A C 1
ATOM 2859 O O . VAL A 1 378 ? 29.606 10.368 -26.366 1.00 91.31 378 VAL A O 1
ATOM 2862 N N . GLU A 1 379 ? 30.092 11.651 -24.589 1.00 90.56 379 GLU A N 1
ATOM 2863 C CA . GLU A 1 379 ? 31.533 11.690 -24.815 1.00 90.56 379 GLU A CA 1
ATOM 2864 C C . GLU A 1 379 ? 32.169 10.298 -24.697 1.00 90.56 379 GLU A C 1
ATOM 2866 O O . GLU A 1 379 ? 32.792 9.818 -25.643 1.00 90.56 379 GLU A O 1
ATOM 2871 N N . ALA A 1 380 ? 31.953 9.594 -23.585 1.00 89.25 380 ALA A N 1
ATOM 2872 C CA . ALA A 1 380 ? 32.596 8.306 -23.335 1.00 89.25 380 ALA A CA 1
ATOM 2873 C C . ALA A 1 380 ? 32.114 7.186 -24.277 1.00 89.25 380 ALA A C 1
ATOM 2875 O O . ALA A 1 380 ? 32.878 6.269 -24.583 1.00 89.25 380 ALA A O 1
ATOM 2876 N N . SER A 1 381 ? 30.855 7.228 -24.727 1.00 88.25 381 SER A N 1
ATOM 2877 C CA . SER A 1 381 ? 30.257 6.155 -25.531 1.00 88.25 381 SER A CA 1
ATOM 2878 C C . SER A 1 381 ? 30.175 6.434 -27.024 1.00 88.25 381 SER A C 1
ATOM 2880 O O . SER A 1 381 ? 30.270 5.492 -27.811 1.00 88.25 381 SER A O 1
ATOM 2882 N N . TRP A 1 382 ? 29.975 7.688 -27.429 1.00 90.06 382 TRP A N 1
ATOM 2883 C CA . TRP A 1 382 ? 29.632 8.025 -28.813 1.00 90.06 382 TRP A CA 1
ATOM 2884 C C . TRP A 1 382 ? 30.702 8.867 -29.512 1.00 90.06 382 TRP A C 1
ATOM 2886 O O . TRP A 1 382 ? 30.813 8.776 -30.735 1.00 90.06 382 TRP A O 1
ATOM 2896 N N . ALA A 1 383 ? 31.562 9.593 -28.786 1.00 89.00 383 ALA A N 1
ATOM 2897 C CA . ALA A 1 383 ? 32.699 10.285 -29.406 1.00 89.00 383 ALA A CA 1
ATOM 2898 C C . ALA A 1 383 ? 33.672 9.329 -30.135 1.00 89.00 383 ALA A C 1
ATOM 2900 O O . ALA A 1 383 ? 34.055 9.643 -31.263 1.00 89.00 383 ALA A O 1
ATOM 2901 N N . PRO A 1 384 ? 34.010 8.125 -29.613 1.00 89.31 384 PRO A N 1
ATOM 2902 C CA . PRO A 1 384 ? 34.836 7.163 -30.353 1.00 89.31 384 PRO A CA 1
ATOM 2903 C C . PRO A 1 384 ? 34.184 6.656 -31.649 1.00 89.31 384 PRO A C 1
ATOM 2905 O O . PRO A 1 384 ? 34.882 6.331 -32.612 1.00 89.31 384 PRO A O 1
ATOM 2908 N N . VAL A 1 385 ? 32.846 6.590 -31.688 1.00 89.81 385 VAL A N 1
ATOM 2909 C CA . VAL A 1 385 ? 32.084 6.214 -32.889 1.00 89.81 385 VAL A CA 1
ATOM 2910 C C . VAL A 1 385 ? 32.211 7.318 -33.935 1.00 89.81 385 VAL A C 1
ATOM 2912 O O . VAL A 1 385 ? 32.585 7.040 -35.071 1.00 89.81 385 VAL A O 1
ATOM 2915 N N . VAL A 1 386 ? 31.984 8.573 -33.539 1.00 89.50 386 VAL A N 1
ATOM 2916 C CA . VAL A 1 386 ? 32.109 9.743 -34.420 1.00 89.50 386 VAL A CA 1
ATOM 2917 C C . VAL A 1 386 ? 33.540 9.904 -34.952 1.00 89.50 386 VAL A C 1
ATOM 2919 O O . VAL A 1 386 ? 33.723 10.077 -36.156 1.00 89.50 386 VAL A O 1
ATOM 2922 N N . ALA A 1 387 ? 34.561 9.719 -34.110 1.00 88.31 387 ALA A N 1
ATOM 2923 C CA . ALA A 1 387 ? 35.972 9.815 -34.500 1.00 88.31 387 ALA A CA 1
ATOM 2924 C C . ALA A 1 387 ? 36.383 8.822 -35.611 1.00 88.31 387 ALA A C 1
ATOM 2926 O O . ALA A 1 387 ? 37.349 9.055 -36.344 1.00 88.31 387 ALA A O 1
ATOM 2927 N N . CYS A 1 388 ? 35.644 7.719 -35.798 1.00 86.75 388 CYS A N 1
ATOM 2928 C CA . CYS A 1 388 ? 35.888 6.784 -36.902 1.00 86.75 388 CYS A CA 1
ATOM 2929 C C . CYS A 1 388 ? 35.681 7.424 -38.286 1.00 86.75 388 CYS A C 1
ATOM 2931 O O . CYS A 1 388 ? 36.292 6.961 -39.256 1.00 86.75 388 CYS A O 1
ATOM 2933 N N . LEU A 1 389 ? 34.848 8.468 -38.378 1.00 82.06 389 LEU A N 1
ATOM 2934 C CA . LEU A 1 389 ? 34.593 9.218 -39.610 1.00 82.06 389 LEU A CA 1
ATOM 2935 C C . LEU A 1 389 ? 35.768 10.139 -39.972 1.00 82.06 389 LEU A C 1
ATOM 2937 O O . LEU A 1 389 ? 36.077 10.293 -41.151 1.00 82.06 389 LEU A O 1
ATOM 2941 N N . GLU A 1 390 ? 36.486 10.666 -38.979 1.00 73.25 390 GLU A N 1
ATOM 2942 C CA . GLU A 1 390 ? 37.614 11.590 -39.176 1.00 73.25 390 GLU A CA 1
ATOM 2943 C C . GLU A 1 390 ? 38.930 10.865 -39.529 1.00 73.25 390 GLU A C 1
ATOM 2945 O O . GLU A 1 390 ? 39.779 11.386 -40.253 1.00 73.25 390 GLU A O 1
ATOM 2950 N N . ALA A 1 391 ? 39.108 9.627 -39.055 1.00 63.81 391 ALA A N 1
ATOM 2951 C CA . ALA A 1 391 ? 40.404 8.940 -39.050 1.00 63.81 391 ALA A CA 1
ATOM 2952 C C . ALA A 1 391 ? 40.726 8.069 -40.291 1.00 63.81 391 ALA A C 1
ATOM 2954 O O . ALA A 1 391 ? 41.778 7.422 -40.333 1.00 63.81 391 ALA A O 1
ATOM 2955 N N . GLY A 1 392 ? 39.842 7.958 -41.292 1.00 60.81 392 GLY A N 1
ATOM 2956 C CA . GLY A 1 392 ? 39.941 6.898 -42.308 1.00 60.81 392 GLY A CA 1
ATOM 2957 C C . GLY A 1 392 ? 40.007 7.357 -43.767 1.00 60.81 392 GLY A C 1
ATOM 2958 O O . GLY A 1 392 ? 38.990 7.656 -44.385 1.00 60.81 392 GLY A O 1
ATOM 2959 N N . LYS A 1 393 ? 41.191 7.260 -44.387 1.00 65.81 393 LYS A N 1
ATOM 2960 C CA . LYS A 1 393 ? 41.321 7.158 -45.854 1.00 65.81 393 LYS A CA 1
ATOM 2961 C C . LYS A 1 393 ? 41.580 5.691 -46.242 1.00 65.81 393 LYS A C 1
ATOM 2963 O O . LYS A 1 393 ? 42.452 5.067 -45.634 1.00 65.81 393 LYS A O 1
ATOM 2968 N N . PRO A 1 394 ? 40.870 5.114 -47.235 1.00 76.31 394 PRO A N 1
ATOM 2969 C CA . PRO A 1 394 ? 39.776 5.686 -48.035 1.00 76.31 394 PRO A CA 1
ATOM 2970 C C . PRO A 1 394 ? 38.437 5.770 -47.272 1.00 76.31 394 PRO A C 1
ATOM 2972 O O . PRO A 1 394 ? 38.212 5.015 -46.328 1.00 76.31 394 PRO A O 1
ATOM 2975 N N . ALA A 1 395 ? 37.527 6.636 -47.735 1.00 76.06 395 ALA A N 1
ATOM 2976 C CA . ALA A 1 395 ? 36.227 6.918 -47.105 1.00 76.06 395 ALA A CA 1
ATOM 2977 C C . ALA A 1 395 ? 35.349 5.668 -46.869 1.00 76.06 395 ALA A C 1
ATOM 2979 O O . ALA A 1 395 ? 34.649 5.551 -45.868 1.00 76.06 395 ALA A O 1
ATOM 2980 N N . THR A 1 396 ? 35.449 4.663 -47.742 1.00 76.38 396 THR A N 1
ATOM 2981 C CA . THR A 1 396 ? 34.758 3.372 -47.580 1.00 76.38 396 THR A CA 1
ATOM 2982 C C . THR A 1 396 ? 35.219 2.595 -46.342 1.00 76.38 396 THR A C 1
ATOM 2984 O O . THR A 1 396 ? 34.421 1.905 -45.713 1.00 76.38 396 THR A O 1
ATOM 2987 N N . LYS A 1 397 ? 36.494 2.728 -45.952 1.00 80.06 397 LYS A N 1
ATOM 2988 C CA . LYS A 1 397 ? 37.065 2.087 -44.759 1.00 80.06 397 LYS A CA 1
ATOM 2989 C C . LYS A 1 397 ? 36.689 2.833 -43.476 1.00 80.06 397 LYS A C 1
ATOM 2991 O O . LYS A 1 397 ? 36.487 2.181 -42.455 1.00 80.06 397 LYS A O 1
ATOM 2996 N N . ALA A 1 398 ? 36.582 4.163 -43.527 1.00 83.00 398 ALA A N 1
ATOM 2997 C CA . ALA A 1 398 ? 36.049 4.969 -42.423 1.00 83.00 398 ALA A CA 1
ATOM 2998 C C . ALA A 1 398 ? 34.595 4.589 -42.120 1.00 83.00 398 ALA A C 1
ATOM 3000 O O . ALA A 1 398 ? 34.269 4.282 -40.979 1.00 83.00 398 ALA A O 1
ATOM 3001 N N . LEU A 1 399 ? 33.759 4.489 -43.159 1.00 83.00 399 LEU A N 1
ATOM 3002 C CA . LEU A 1 399 ? 32.351 4.118 -43.025 1.00 83.00 399 LEU A CA 1
ATOM 3003 C C . LEU A 1 399 ? 32.162 2.705 -42.450 1.00 83.00 399 LEU A C 1
ATOM 3005 O O . LEU A 1 399 ? 31.329 2.497 -41.575 1.00 83.00 399 LEU A O 1
ATOM 3009 N N . ALA A 1 400 ? 32.971 1.735 -42.890 1.00 84.31 400 ALA A N 1
ATOM 3010 C CA . ALA A 1 400 ? 32.932 0.380 -42.340 1.00 84.31 400 ALA A CA 1
ATOM 3011 C C . ALA A 1 400 ? 33.332 0.337 -40.851 1.00 84.31 400 ALA A C 1
ATOM 3013 O O . ALA A 1 400 ? 32.701 -0.370 -40.067 1.00 84.31 400 ALA A O 1
ATOM 3014 N N . LYS A 1 401 ? 34.352 1.113 -40.449 1.00 85.94 401 LYS A N 1
ATOM 3015 C CA . LYS A 1 401 ? 34.749 1.252 -39.037 1.00 85.94 401 LYS A CA 1
ATOM 3016 C C . LYS A 1 401 ? 33.672 1.943 -38.204 1.00 85.94 401 LYS A C 1
ATOM 3018 O O . LYS A 1 401 ? 33.396 1.482 -37.103 1.00 85.94 401 LYS A O 1
ATOM 3023 N N . PHE A 1 402 ? 33.061 3.000 -38.738 1.00 90.06 402 PHE A N 1
ATOM 3024 C CA . PHE A 1 402 ? 31.946 3.700 -38.105 1.00 90.06 402 PHE A CA 1
ATOM 3025 C C . PHE A 1 402 ? 30.767 2.756 -37.863 1.00 90.06 402 PHE A C 1
ATOM 3027 O O . PHE A 1 402 ? 30.326 2.646 -36.728 1.00 90.06 402 PHE A O 1
ATOM 3034 N N . ASN A 1 403 ? 30.317 2.015 -38.882 1.00 87.62 403 ASN A N 1
ATOM 3035 C CA . ASN A 1 403 ? 29.204 1.071 -38.740 1.00 87.62 403 ASN A CA 1
ATOM 3036 C C . ASN A 1 403 ? 29.504 -0.005 -37.687 1.00 87.62 403 ASN A C 1
ATOM 3038 O O . ASN A 1 403 ? 28.682 -0.249 -36.815 1.00 87.62 403 ASN A O 1
ATOM 3042 N N . ALA A 1 404 ? 30.709 -0.584 -37.698 1.00 88.12 404 ALA A N 1
ATOM 3043 C CA . ALA A 1 404 ? 31.099 -1.574 -36.694 1.00 88.12 404 ALA A CA 1
ATOM 3044 C C . ALA A 1 404 ? 31.160 -0.988 -35.268 1.00 88.12 404 ALA A C 1
ATOM 3046 O O . ALA A 1 404 ? 30.760 -1.646 -34.307 1.00 88.12 404 ALA A O 1
ATOM 3047 N N . ALA A 1 405 ? 31.654 0.246 -35.113 1.00 87.50 405 ALA A N 1
ATOM 3048 C CA . ALA A 1 405 ? 31.684 0.941 -33.828 1.00 87.50 405 ALA A CA 1
ATOM 3049 C C . ALA A 1 405 ? 30.270 1.314 -33.347 1.00 87.50 405 ALA A C 1
ATOM 3051 O O . ALA A 1 405 ? 29.974 1.176 -32.160 1.00 87.50 405 ALA A O 1
ATOM 3052 N N . LEU A 1 406 ? 29.396 1.724 -34.269 1.00 89.62 406 LEU A N 1
ATOM 3053 C CA . LEU A 1 406 ? 27.995 2.037 -34.015 1.00 89.62 406 LEU A CA 1
ATOM 3054 C C . LEU A 1 406 ? 27.224 0.791 -33.569 1.00 89.62 406 LEU A C 1
ATOM 3056 O O . LEU A 1 406 ? 26.565 0.836 -32.536 1.00 89.62 406 LEU A O 1
ATOM 3060 N N . ASP A 1 407 ? 27.365 -0.328 -34.282 1.00 86.25 407 ASP A N 1
ATOM 3061 C CA . ASP A 1 407 ? 26.725 -1.602 -33.936 1.00 86.25 407 ASP A CA 1
ATOM 3062 C C . ASP A 1 407 ? 27.197 -2.114 -32.571 1.00 86.25 407 ASP A C 1
ATOM 3064 O O . ASP A 1 407 ? 26.394 -2.611 -31.775 1.00 86.25 407 ASP A O 1
ATOM 3068 N N . LYS A 1 408 ? 28.490 -1.948 -32.259 1.00 86.19 408 LYS A N 1
ATOM 3069 C CA . LYS A 1 408 ? 29.057 -2.298 -30.951 1.00 86.19 408 LYS A CA 1
ATOM 3070 C C . LYS A 1 408 ? 28.472 -1.431 -29.829 1.00 86.19 408 LYS A C 1
ATOM 3072 O O . LYS A 1 408 ? 28.049 -1.976 -28.811 1.00 86.19 408 LYS A O 1
ATOM 3077 N N . ALA A 1 409 ? 28.427 -0.110 -30.010 1.00 85.12 409 ALA A N 1
ATOM 3078 C CA . ALA A 1 409 ? 27.858 0.816 -29.027 1.00 85.12 409 ALA A CA 1
ATOM 3079 C C . ALA A 1 409 ? 26.348 0.591 -28.839 1.00 85.12 409 ALA A C 1
ATOM 3081 O O . ALA A 1 409 ? 25.856 0.548 -27.711 1.00 85.12 409 ALA A O 1
ATOM 3082 N N . TYR A 1 410 ? 25.618 0.375 -29.935 1.00 85.00 410 TYR A N 1
ATOM 3083 C CA . TYR A 1 410 ? 24.192 0.064 -29.922 1.00 85.00 410 TYR A CA 1
ATOM 3084 C C . TYR A 1 410 ? 23.907 -1.240 -29.170 1.00 85.00 410 TYR A C 1
ATOM 3086 O O . TYR A 1 410 ? 23.104 -1.251 -28.239 1.00 85.00 410 TYR A O 1
ATOM 3094 N N . SER A 1 411 ? 24.613 -2.322 -29.507 1.00 81.00 411 SER A N 1
ATOM 3095 C CA . SER A 1 411 ? 24.419 -3.634 -28.873 1.00 81.00 411 SER A CA 1
ATOM 3096 C C . SER A 1 411 ? 24.745 -3.618 -27.377 1.00 81.00 411 SER A C 1
ATOM 3098 O O . SER A 1 411 ? 24.089 -4.314 -26.604 1.00 81.00 411 SER A O 1
ATOM 3100 N N . GLY A 1 412 ? 25.720 -2.803 -26.956 1.00 75.94 412 GLY A N 1
ATOM 3101 C CA . GLY A 1 412 ? 26.067 -2.627 -25.545 1.00 75.94 412 GLY A CA 1
ATOM 3102 C C . GLY A 1 412 ? 25.012 -1.863 -24.738 1.00 75.94 412 GLY A C 1
ATOM 3103 O O . GLY A 1 412 ? 24.840 -2.130 -23.552 1.00 75.94 412 GLY A O 1
ATOM 3104 N N . HIS A 1 413 ? 24.273 -0.940 -25.363 1.00 79.25 413 HIS A N 1
ATOM 3105 C CA . HIS A 1 413 ? 23.350 -0.043 -24.654 1.00 79.25 413 HIS A CA 1
ATOM 3106 C C . HIS A 1 413 ? 21.864 -0.343 -24.874 1.00 79.25 4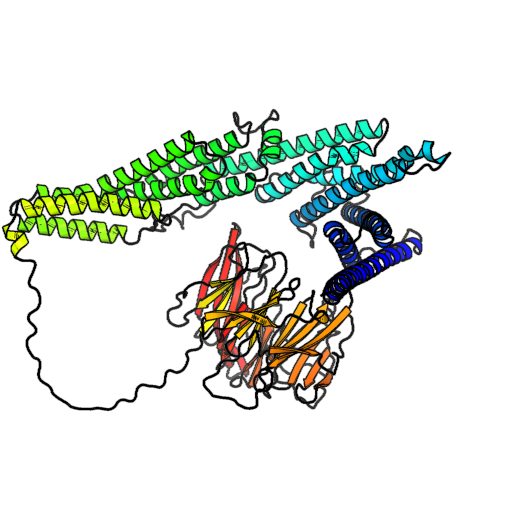13 HIS A C 1
ATOM 3108 O O . HIS A 1 413 ? 21.036 0.158 -24.119 1.00 79.25 413 HIS A O 1
ATOM 3114 N N . VAL A 1 414 ? 21.494 -1.180 -25.849 1.00 77.44 414 VAL A N 1
ATOM 3115 C CA . VAL A 1 414 ? 20.084 -1.484 -26.171 1.00 77.44 414 VAL A CA 1
ATOM 3116 C C . VAL A 1 414 ? 19.311 -2.108 -25.000 1.00 77.44 414 VAL A C 1
ATOM 3118 O O . VAL A 1 414 ? 18.101 -1.937 -24.899 1.00 77.44 414 VAL A O 1
ATOM 3121 N N . ARG A 1 415 ? 20.009 -2.801 -24.092 1.00 72.38 415 ARG A N 1
ATOM 3122 C CA . ARG A 1 415 ? 19.434 -3.424 -22.886 1.00 72.38 415 ARG A CA 1
ATOM 3123 C C . ARG A 1 415 ? 19.461 -2.516 -21.652 1.00 72.38 415 ARG A C 1
ATOM 3125 O O . ARG A 1 415 ? 19.035 -2.942 -20.583 1.00 72.38 415 ARG A O 1
ATOM 3132 N N . CYS A 1 416 ? 19.990 -1.298 -21.767 1.00 77.62 416 CYS A N 1
ATOM 3133 C CA . CYS A 1 416 ? 20.061 -0.373 -20.642 1.00 77.62 416 CYS A CA 1
ATOM 3134 C C . CYS A 1 416 ? 18.696 0.261 -20.380 1.00 77.62 416 CYS A C 1
ATOM 3136 O O . CYS A 1 416 ? 18.115 0.913 -21.248 1.00 77.62 416 CYS A O 1
ATOM 3138 N N . GLU A 1 417 ? 18.211 0.110 -19.153 1.00 79.06 417 GLU A N 1
ATOM 3139 C CA . GLU A 1 417 ? 16.967 0.726 -18.722 1.00 79.06 417 GLU A CA 1
ATOM 3140 C C . GLU A 1 417 ? 17.199 2.172 -18.257 1.00 79.06 417 GLU A C 1
ATOM 3142 O O . GLU A 1 417 ? 18.085 2.460 -17.450 1.00 79.06 417 GLU A O 1
ATOM 3147 N N . VAL A 1 418 ? 16.369 3.087 -18.754 1.00 85.06 418 VAL A N 1
ATOM 3148 C CA . VAL A 1 418 ? 16.244 4.469 -18.274 1.00 85.06 418 VAL A CA 1
ATOM 3149 C C . VAL A 1 418 ? 14.767 4.668 -17.989 1.00 85.06 418 VAL A C 1
ATOM 3151 O O . VAL A 1 418 ? 13.997 4.853 -18.931 1.00 85.06 418 VAL A O 1
ATOM 3154 N N . SER A 1 419 ? 14.347 4.559 -16.730 1.00 79.31 419 SER A N 1
ATOM 3155 C CA . SER A 1 419 ? 12.924 4.568 -16.356 1.00 79.31 419 SER A CA 1
ATOM 3156 C C . SER A 1 419 ? 12.293 5.964 -16.505 1.00 79.31 419 SER A C 1
ATOM 3158 O O . SER A 1 419 ? 11.119 6.079 -16.849 1.00 79.31 419 SER A O 1
ATOM 3160 N N . ASP A 1 420 ? 13.086 7.031 -16.366 1.00 85.06 420 ASP A N 1
ATOM 3161 C CA . ASP A 1 420 ? 12.632 8.418 -16.513 1.00 85.06 420 ASP A CA 1
ATOM 3162 C C . ASP A 1 420 ? 12.461 8.830 -17.997 1.00 85.06 420 ASP A C 1
ATOM 3164 O O . ASP A 1 420 ? 13.448 8.859 -18.742 1.00 85.06 420 ASP A O 1
ATOM 3168 N N . PRO A 1 421 ? 11.239 9.178 -18.455 1.00 87.56 421 PRO A N 1
ATOM 3169 C CA . PRO A 1 421 ? 10.987 9.556 -19.844 1.00 87.56 421 PRO A CA 1
ATOM 3170 C C . PRO A 1 421 ? 11.673 10.856 -20.281 1.00 87.56 421 PRO A C 1
ATOM 3172 O O . PRO A 1 421 ? 12.079 10.947 -21.440 1.00 87.56 421 PRO A O 1
ATOM 3175 N N . GLU A 1 422 ? 11.837 11.838 -19.393 1.00 87.94 422 GLU A N 1
ATOM 3176 C CA . GLU A 1 422 ? 12.463 13.123 -19.738 1.00 87.94 422 GLU A CA 1
ATOM 3177 C C . GLU A 1 422 ? 13.971 12.961 -19.906 1.00 87.94 422 GLU A C 1
ATOM 3179 O O . GLU A 1 422 ? 14.530 13.376 -20.922 1.00 87.94 422 GLU A O 1
ATOM 3184 N N . LEU A 1 423 ? 14.617 12.258 -18.969 1.00 90.88 423 LEU A N 1
ATOM 3185 C CA . LEU A 1 423 ? 16.026 11.888 -19.089 1.00 90.88 423 LEU A CA 1
ATOM 3186 C C . LEU A 1 423 ? 16.271 11.046 -20.348 1.00 90.88 423 LEU A C 1
ATOM 3188 O O . LEU A 1 423 ? 17.224 11.285 -21.089 1.00 90.88 423 LEU A O 1
ATOM 3192 N N . ARG A 1 424 ? 15.383 10.089 -20.643 1.00 91.75 424 ARG A N 1
ATOM 3193 C CA . ARG A 1 424 ? 15.461 9.266 -21.858 1.00 91.75 424 ARG A CA 1
ATOM 3194 C C . ARG A 1 424 ? 15.354 10.108 -23.128 1.00 91.75 424 ARG A C 1
ATOM 3196 O O . ARG A 1 424 ? 16.083 9.853 -24.087 1.00 91.75 424 ARG A O 1
ATOM 3203 N N . ALA A 1 425 ? 14.459 11.094 -23.152 1.00 90.06 425 ALA A N 1
ATOM 3204 C CA . ALA A 1 425 ? 14.327 12.021 -24.271 1.00 90.06 425 ALA A CA 1
ATOM 3205 C C . ALA A 1 425 ? 15.585 12.891 -24.432 1.00 90.06 425 ALA A C 1
ATOM 3207 O O . ALA A 1 425 ? 16.088 13.017 -25.550 1.00 90.06 425 ALA A O 1
ATOM 3208 N N . ALA A 1 426 ? 16.136 13.413 -23.332 1.00 90.12 426 ALA A N 1
ATOM 3209 C CA . ALA A 1 426 ? 17.362 14.210 -23.331 1.00 90.12 426 ALA A CA 1
ATOM 3210 C C . ALA A 1 426 ? 18.574 13.412 -23.845 1.00 90.12 426 ALA A C 1
ATOM 3212 O O . ALA A 1 426 ? 19.288 13.883 -24.728 1.00 90.12 426 ALA A O 1
ATOM 3213 N N . LEU A 1 427 ? 18.751 12.170 -23.379 1.00 91.50 427 LEU A N 1
ATOM 3214 C CA . LEU A 1 427 ? 19.794 11.253 -23.856 1.00 91.50 427 LEU A CA 1
ATOM 3215 C C . LEU A 1 427 ? 19.661 10.970 -25.359 1.00 91.50 427 LEU A C 1
ATOM 3217 O O . LEU A 1 427 ? 20.637 11.081 -26.098 1.00 91.50 427 LEU A O 1
ATOM 3221 N N . ARG A 1 428 ? 18.451 10.638 -25.835 1.00 91.56 428 ARG A N 1
ATOM 3222 C CA . ARG A 1 428 ? 18.199 10.379 -27.266 1.00 91.56 428 ARG A CA 1
ATOM 3223 C C . ARG A 1 428 ? 18.494 11.603 -28.125 1.00 91.56 428 ARG A C 1
ATOM 3225 O O . ARG A 1 428 ? 19.104 11.458 -29.181 1.00 91.56 428 ARG A O 1
ATOM 3232 N N . LYS A 1 429 ? 18.085 12.788 -27.667 1.00 91.94 429 LYS A N 1
ATOM 3233 C CA . LYS A 1 429 ? 18.367 14.054 -28.346 1.00 91.94 429 LYS A CA 1
ATOM 3234 C C . LYS A 1 429 ? 19.876 14.294 -28.442 1.00 91.94 429 LYS A C 1
ATOM 3236 O O . LYS A 1 429 ? 20.376 14.457 -29.549 1.00 91.94 429 LYS A O 1
ATOM 3241 N N . ALA A 1 430 ? 20.598 14.219 -27.323 1.00 91.56 430 ALA A N 1
ATOM 3242 C CA . ALA A 1 430 ? 22.036 14.481 -27.277 1.00 91.56 430 ALA A CA 1
ATOM 3243 C C . ALA A 1 430 ? 22.852 13.490 -28.133 1.00 91.56 430 ALA A C 1
ATOM 3245 O O . ALA A 1 430 ? 23.755 13.890 -28.867 1.00 91.56 430 ALA A O 1
ATOM 3246 N N . VAL A 1 431 ? 22.502 12.196 -28.110 1.00 91.69 431 VAL A N 1
ATOM 3247 C CA . VAL A 1 431 ? 23.135 11.184 -28.977 1.00 91.69 431 VAL A CA 1
ATOM 3248 C C . VAL A 1 431 ? 22.815 11.435 -30.451 1.00 91.69 431 VAL A C 1
ATOM 3250 O O . VAL A 1 431 ? 23.711 11.350 -31.290 1.00 91.69 431 VAL A O 1
ATOM 3253 N N . SER A 1 432 ? 21.559 11.758 -30.778 1.00 91.12 432 SER A N 1
ATOM 3254 C CA . SER A 1 432 ? 21.143 12.042 -32.154 1.00 91.12 432 SER A CA 1
ATOM 3255 C C . SER A 1 432 ? 21.873 13.256 -32.719 1.00 91.12 432 SER A C 1
ATOM 3257 O O . SER A 1 432 ? 22.402 13.182 -33.822 1.00 91.12 432 SER A O 1
ATOM 3259 N N . GLU A 1 433 ? 21.926 14.362 -31.977 1.00 90.25 433 GLU A N 1
ATOM 3260 C CA . GLU A 1 433 ? 22.618 15.583 -32.401 1.00 90.25 433 GLU A CA 1
ATOM 3261 C C . GLU A 1 433 ? 24.111 15.326 -32.651 1.00 90.25 433 GLU A C 1
ATOM 3263 O O . GLU A 1 433 ? 24.638 15.774 -33.667 1.00 90.25 433 GLU A O 1
ATOM 3268 N N . ASN A 1 434 ? 24.763 14.524 -31.801 1.00 89.75 434 ASN A N 1
ATOM 3269 C CA . ASN A 1 434 ? 26.171 14.163 -31.970 1.00 89.75 434 ASN A CA 1
ATOM 3270 C C . ASN A 1 434 ? 26.407 13.233 -33.181 1.00 89.75 434 ASN A C 1
ATOM 3272 O O . ASN A 1 434 ? 27.149 13.565 -34.106 1.00 89.75 434 ASN A O 1
ATOM 3276 N N . VAL A 1 435 ? 25.753 12.066 -33.214 1.00 90.69 435 VAL A N 1
ATOM 3277 C CA . VAL A 1 435 ? 26.028 11.020 -34.217 1.00 90.69 435 VAL A CA 1
ATOM 3278 C C . VAL A 1 435 ? 25.459 11.379 -35.589 1.00 90.69 435 VAL A C 1
ATOM 3280 O O . VAL A 1 435 ? 26.158 11.257 -36.596 1.00 90.69 435 VAL A O 1
ATOM 3283 N N . VAL A 1 436 ? 24.199 11.827 -35.655 1.00 88.94 436 VAL A N 1
ATOM 3284 C CA . VAL A 1 436 ? 23.550 12.183 -36.929 1.00 88.94 436 VAL A CA 1
ATOM 3285 C C . VAL A 1 436 ? 24.151 13.466 -37.489 1.00 88.94 436 VAL A C 1
ATOM 3287 O O . VAL A 1 436 ? 24.363 13.547 -38.698 1.00 88.94 436 VAL A O 1
ATOM 3290 N N . GLY A 1 437 ? 24.479 14.436 -36.627 1.00 86.94 437 GLY A N 1
ATOM 3291 C CA . GLY A 1 437 ? 25.169 15.662 -37.028 1.00 86.94 437 GLY A CA 1
ATOM 3292 C C . GLY A 1 437 ? 26.508 15.368 -37.705 1.00 86.94 437 GLY A C 1
ATOM 3293 O O . GLY A 1 437 ? 26.728 15.789 -38.843 1.00 86.94 437 GLY A O 1
ATOM 3294 N N . ALA A 1 438 ? 27.365 14.570 -37.061 1.00 86.00 438 ALA A N 1
ATOM 3295 C CA . ALA A 1 438 ? 28.667 14.202 -37.615 1.00 86.00 438 ALA A CA 1
ATOM 3296 C C . ALA A 1 438 ? 28.562 13.349 -38.891 1.00 86.00 438 ALA A C 1
ATOM 3298 O O . ALA A 1 438 ? 29.264 13.595 -39.873 1.00 86.00 438 ALA A O 1
ATOM 3299 N N . TYR A 1 439 ? 27.651 12.372 -38.919 1.00 86.38 439 TYR A N 1
ATOM 3300 C CA . TYR A 1 439 ? 27.424 11.548 -40.106 1.00 86.38 439 TYR A CA 1
ATOM 3301 C C . TYR A 1 439 ? 26.891 12.369 -41.293 1.00 86.38 439 TYR A C 1
ATOM 3303 O O . TYR A 1 439 ? 27.326 12.183 -42.431 1.00 86.38 439 TYR A O 1
ATOM 3311 N N . GLY A 1 440 ? 25.982 13.314 -41.037 1.00 85.31 440 GLY A N 1
ATOM 3312 C CA . GLY A 1 440 ? 25.462 14.238 -42.044 1.00 85.31 440 GLY A CA 1
ATOM 3313 C C . GLY A 1 440 ? 26.553 15.130 -42.637 1.00 85.31 440 GLY A C 1
ATOM 3314 O O . GLY A 1 440 ? 26.653 15.234 -43.860 1.00 85.31 440 GLY A O 1
ATOM 3315 N N . ALA A 1 441 ? 27.413 15.707 -41.790 1.00 84.94 441 ALA A N 1
ATOM 3316 C CA . ALA A 1 441 ? 28.570 16.488 -42.230 1.00 84.94 441 ALA A CA 1
ATOM 3317 C C . ALA A 1 441 ? 29.521 15.652 -43.109 1.00 84.94 441 ALA A C 1
ATOM 3319 O O . ALA A 1 441 ? 29.898 16.078 -44.201 1.00 84.94 441 ALA A O 1
ATOM 3320 N N . TYR A 1 442 ? 29.810 14.413 -42.705 1.00 84.25 442 TYR A N 1
ATOM 3321 C CA . TYR A 1 442 ? 30.651 13.488 -43.468 1.00 84.25 442 TYR A CA 1
ATOM 3322 C C . TYR A 1 442 ? 30.093 13.166 -44.867 1.00 84.25 442 TYR A C 1
ATOM 3324 O O . TYR A 1 442 ? 30.833 13.090 -45.852 1.00 84.25 442 TYR A O 1
ATOM 3332 N N . LEU A 1 443 ? 28.771 12.997 -44.992 1.00 82.38 443 LEU A N 1
ATOM 3333 C CA . LEU A 1 443 ? 28.126 12.756 -46.287 1.00 82.38 443 LEU A CA 1
ATOM 3334 C C . LEU A 1 443 ? 28.200 13.969 -47.226 1.00 82.38 443 LEU A C 1
ATOM 3336 O O . LEU A 1 443 ? 28.299 13.780 -48.443 1.00 82.38 443 LEU A O 1
ATOM 3340 N N . LEU A 1 444 ? 28.178 15.191 -46.684 1.00 81.38 444 LEU A N 1
ATOM 3341 C CA . LEU A 1 444 ? 28.358 16.419 -47.466 1.00 81.38 444 LEU A CA 1
ATOM 3342 C C . LEU A 1 444 ? 29.783 16.523 -48.032 1.00 81.38 444 LEU A C 1
ATOM 3344 O O . LEU A 1 444 ? 29.954 16.907 -49.189 1.00 81.38 444 LEU A O 1
ATOM 3348 N N . GLU A 1 445 ? 30.795 16.111 -47.265 1.00 79.00 445 GLU A N 1
ATOM 3349 C CA . GLU A 1 445 ? 32.200 16.083 -47.702 1.00 79.00 445 GLU A CA 1
ATOM 3350 C C . GLU A 1 445 ? 32.517 14.933 -48.677 1.00 79.00 445 GLU A C 1
ATOM 3352 O O . GLU A 1 445 ? 33.481 14.994 -49.451 1.00 79.00 445 GLU A O 1
ATOM 3357 N N . HIS A 1 446 ? 31.668 13.898 -48.723 1.00 75.88 446 HIS A N 1
ATOM 3358 C CA . HIS A 1 446 ? 31.815 12.746 -49.616 1.00 75.88 446 HIS A CA 1
ATOM 3359 C C . HIS A 1 446 ? 30.571 12.464 -50.494 1.00 75.88 446 HIS A C 1
ATOM 3361 O O . HIS A 1 446 ? 29.972 11.383 -50.415 1.00 75.88 446 HIS A O 1
ATOM 3367 N N . PRO A 1 447 ? 30.241 13.343 -51.467 1.00 63.78 447 PRO A N 1
ATOM 3368 C CA . PRO A 1 447 ? 29.004 13.264 -52.263 1.00 63.78 447 PRO A CA 1
ATOM 3369 C C . PRO A 1 447 ? 28.848 11.987 -53.105 1.00 63.78 447 PRO A C 1
ATOM 3371 O O . PRO A 1 447 ? 27.742 11.625 -53.513 1.00 63.78 447 PRO A O 1
ATOM 3374 N N . LYS A 1 448 ? 29.958 11.292 -53.396 1.00 64.94 448 LYS A N 1
ATOM 3375 C CA . LYS A 1 448 ? 29.962 10.031 -54.157 1.00 64.94 448 LYS A CA 1
ATOM 3376 C C . LYS A 1 448 ? 29.345 8.863 -53.372 1.00 64.94 448 LYS A C 1
ATOM 3378 O O . LYS A 1 448 ? 28.888 7.916 -54.002 1.00 64.94 448 LYS A O 1
ATOM 3383 N N . LEU A 1 449 ? 29.296 8.939 -52.038 1.00 59.66 449 LEU A N 1
ATOM 3384 C CA . LEU A 1 449 ? 28.661 7.936 -51.172 1.00 59.66 449 LEU A CA 1
ATOM 3385 C C . LEU A 1 449 ? 27.143 8.167 -51.043 1.00 59.66 449 LEU A C 1
ATOM 3387 O O . LEU A 1 449 ? 26.377 7.206 -51.046 1.00 59.66 449 LEU A O 1
ATOM 3391 N N . GLY A 1 450 ? 26.689 9.427 -51.045 1.00 48.59 450 GLY A N 1
ATOM 3392 C CA . GLY A 1 450 ? 25.264 9.785 -50.952 1.00 48.59 450 GLY A CA 1
ATOM 3393 C C . GLY A 1 450 ? 24.415 9.413 -52.179 1.00 48.59 450 GLY A C 1
ATOM 3394 O O . GLY A 1 450 ? 23.201 9.262 -52.067 1.00 48.59 450 GLY A O 1
ATOM 3395 N N . ARG A 1 451 ? 25.028 9.200 -53.355 1.00 47.50 451 ARG A N 1
ATOM 3396 C CA . ARG A 1 451 ? 24.311 8.816 -54.592 1.00 47.50 451 ARG A CA 1
ATOM 3397 C C . ARG A 1 451 ? 24.007 7.317 -54.727 1.00 47.50 451 ARG A C 1
ATOM 3399 O O . ARG A 1 451 ? 23.313 6.942 -55.667 1.00 47.50 451 ARG A O 1
ATOM 3406 N N . SER A 1 452 ? 24.488 6.462 -53.820 1.00 45.09 452 SER A N 1
ATOM 3407 C CA . SER A 1 452 ? 24.281 5.004 -53.905 1.00 45.09 452 SER A CA 1
ATOM 3408 C C . SER A 1 452 ? 23.108 4.472 -53.061 1.00 45.09 452 SER A C 1
ATOM 3410 O O . SER A 1 452 ? 22.842 3.273 -53.106 1.00 45.09 452 SER A O 1
ATOM 3412 N N . GLY A 1 453 ? 22.407 5.320 -52.296 1.00 43.28 453 GLY A N 1
ATOM 3413 C CA . GLY A 1 453 ? 21.473 4.877 -51.247 1.00 43.28 453 GLY A CA 1
ATOM 3414 C C . GLY A 1 453 ? 19.970 5.045 -51.502 1.00 43.28 453 GLY A C 1
ATOM 3415 O O . GLY A 1 453 ? 19.187 4.631 -50.656 1.00 43.28 453 GLY A O 1
ATOM 3416 N N . TYR A 1 454 ? 19.529 5.625 -52.624 1.00 30.14 454 TYR A N 1
ATOM 3417 C CA . TYR A 1 454 ? 18.095 5.838 -52.885 1.00 30.14 454 TYR A CA 1
ATOM 3418 C C . TYR A 1 454 ? 17.703 5.378 -54.297 1.00 30.14 454 TYR A C 1
ATOM 3420 O O . TYR A 1 454 ? 17.959 6.056 -55.291 1.00 30.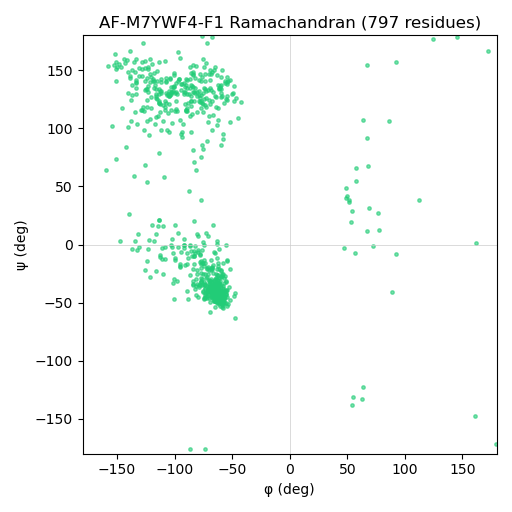14 454 TYR A O 1
ATOM 3428 N N . ARG A 1 455 ? 17.054 4.211 -54.392 1.00 29.03 455 ARG A N 1
ATOM 3429 C CA . ARG A 1 455 ? 16.228 3.810 -55.543 1.00 29.03 455 ARG A CA 1
ATOM 3430 C C . ARG A 1 455 ? 14.808 3.527 -55.034 1.00 29.03 455 ARG A C 1
ATOM 3432 O O . ARG A 1 455 ? 14.620 2.502 -54.383 1.00 29.03 455 ARG A O 1
ATOM 3439 N N . PRO A 1 456 ? 13.814 4.389 -55.317 1.00 33.56 456 PRO A N 1
ATOM 3440 C CA . PRO A 1 456 ? 12.412 4.049 -55.119 1.00 33.56 456 PRO A CA 1
ATOM 3441 C C . PRO A 1 456 ? 11.995 2.960 -56.118 1.00 33.56 456 PRO A C 1
ATOM 3443 O O . PRO A 1 456 ? 12.523 2.877 -57.230 1.00 33.56 456 PRO A O 1
ATOM 3446 N N . GLY A 1 457 ? 11.086 2.093 -55.676 1.00 31.69 457 GLY A N 1
ATOM 3447 C CA . GLY A 1 457 ? 10.791 0.793 -56.269 1.00 31.69 457 GLY A CA 1
ATOM 3448 C C . GLY A 1 457 ? 10.432 0.796 -57.757 1.00 31.69 457 GLY A C 1
ATOM 3449 O O . GLY A 1 457 ? 9.627 1.591 -58.234 1.00 31.69 457 GLY A O 1
ATOM 3450 N N . ARG A 1 458 ? 10.974 -0.194 -58.472 1.00 29.69 458 ARG A N 1
ATOM 3451 C CA . ARG A 1 458 ? 10.355 -0.744 -59.681 1.00 29.69 458 ARG A CA 1
ATOM 3452 C C . ARG A 1 458 ? 9.551 -1.971 -59.275 1.00 29.69 458 ARG A C 1
ATOM 3454 O O . ARG A 1 458 ? 10.127 -3.016 -58.986 1.00 29.69 458 ARG A O 1
ATOM 3461 N N . GLN A 1 459 ? 8.230 -1.835 -59.285 1.00 33.69 459 GLN A N 1
ATOM 3462 C CA . GLN A 1 459 ? 7.333 -2.970 -59.462 1.00 33.69 459 GLN A CA 1
ATOM 3463 C C . GLN A 1 459 ? 7.610 -3.571 -60.847 1.00 33.69 459 GLN A C 1
ATOM 3465 O O . GLN A 1 459 ? 7.476 -2.894 -61.866 1.00 33.69 459 GLN A O 1
ATOM 3470 N N . GLY A 1 460 ? 8.058 -4.824 -60.868 1.00 27.38 460 GLY A N 1
ATOM 3471 C CA . GLY A 1 460 ? 7.998 -5.705 -62.031 1.00 27.38 460 GLY A CA 1
ATOM 3472 C C . GLY A 1 460 ? 6.864 -6.714 -61.817 1.00 27.38 460 GLY A C 1
ATOM 3473 O O . GLY A 1 460 ? 6.636 -7.110 -60.672 1.00 27.38 460 GLY A O 1
ATOM 3474 N N . PRO A 1 461 ? 6.126 -7.095 -62.870 1.00 29.14 461 PRO A N 1
ATOM 3475 C CA . PRO A 1 461 ? 4.893 -7.857 -62.746 1.00 29.14 461 PRO A CA 1
ATOM 3476 C C . PRO A 1 461 ? 5.213 -9.311 -62.393 1.00 29.14 461 PRO A C 1
ATOM 3478 O O . PRO A 1 461 ? 6.083 -9.924 -63.010 1.00 29.14 461 PRO A O 1
ATOM 3481 N N . VAL A 1 462 ? 4.495 -9.876 -61.423 1.00 29.53 462 VAL A N 1
ATOM 3482 C CA . VAL A 1 462 ? 4.505 -11.321 -61.183 1.00 29.53 462 VAL A CA 1
ATOM 3483 C C . VAL A 1 462 ? 3.126 -11.859 -61.522 1.00 29.53 462 VAL A C 1
ATOM 3485 O O . VAL A 1 462 ? 2.111 -11.406 -60.999 1.00 29.53 462 VAL A O 1
ATOM 3488 N N . ASN A 1 463 ? 3.142 -12.780 -62.478 1.00 28.00 463 ASN A N 1
ATOM 3489 C CA . ASN A 1 463 ? 2.007 -13.415 -63.118 1.00 28.00 463 ASN A CA 1
ATOM 3490 C C . ASN A 1 463 ? 1.002 -14.017 -62.134 1.00 28.00 463 ASN A C 1
ATOM 3492 O O . ASN A 1 463 ? 1.366 -14.685 -61.166 1.00 28.00 463 ASN A O 1
ATOM 3496 N N . HIS A 1 464 ? -0.271 -13.866 -62.500 1.00 28.70 464 HIS A N 1
ATOM 3497 C CA . HIS A 1 464 ? -1.369 -14.700 -62.039 1.00 28.70 464 HIS A CA 1
ATOM 3498 C C . HIS A 1 464 ? -1.080 -16.180 -62.314 1.00 28.70 464 HIS A C 1
ATOM 3500 O O . HIS A 1 464 ? -0.859 -16.589 -63.454 1.00 28.70 464 HIS A O 1
ATOM 3506 N N . GLY A 1 465 ? -1.135 -16.977 -61.253 1.00 28.28 465 GLY A N 1
ATOM 3507 C CA . GLY A 1 465 ? -1.177 -18.429 -61.298 1.00 28.28 465 GLY A CA 1
ATOM 3508 C C . GLY A 1 465 ? -2.113 -18.917 -60.205 1.00 28.28 465 GLY A C 1
ATOM 3509 O O . GLY A 1 465 ? -1.675 -19.237 -59.103 1.00 28.28 465 GLY A O 1
ATOM 3510 N N . ASP A 1 466 ? -3.407 -18.930 -60.514 1.00 28.58 466 ASP A N 1
ATOM 3511 C CA . ASP A 1 466 ? -4.436 -19.587 -59.718 1.00 28.58 466 ASP A CA 1
ATOM 3512 C C . ASP A 1 466 ? -4.099 -21.067 -59.513 1.00 28.58 466 ASP A C 1
ATOM 3514 O O . ASP A 1 466 ? -3.968 -21.826 -60.475 1.00 28.58 466 ASP A O 1
ATOM 3518 N N . ARG A 1 467 ? -4.065 -21.505 -58.252 1.00 30.20 467 ARG A N 1
ATOM 3519 C CA . ARG A 1 467 ? -4.579 -22.823 -57.863 1.00 30.20 467 ARG A CA 1
ATOM 3520 C C . ARG A 1 467 ? -4.990 -22.815 -56.398 1.00 30.20 467 ARG A C 1
ATOM 3522 O O . ARG A 1 467 ? -4.180 -22.894 -55.479 1.00 30.20 467 ARG A O 1
ATOM 3529 N N . ALA A 1 468 ? -6.301 -22.721 -56.225 1.00 31.25 468 ALA A N 1
ATOM 3530 C CA . ALA A 1 468 ? -7.009 -22.907 -54.979 1.00 31.25 468 ALA A CA 1
ATOM 3531 C C . ALA A 1 468 ? -6.720 -24.289 -54.370 1.00 31.25 468 ALA A C 1
ATOM 3533 O O . ALA A 1 468 ? -7.034 -25.323 -54.955 1.00 31.25 468 ALA A O 1
ATOM 3534 N N . GLY A 1 469 ? -6.197 -24.282 -53.147 1.00 28.95 469 GLY A N 1
ATOM 3535 C CA . GLY A 1 469 ? -6.327 -25.365 -52.183 1.00 28.95 469 GLY A CA 1
ATOM 3536 C C . GLY A 1 469 ? -6.969 -24.787 -50.930 1.00 28.95 469 GLY A C 1
ATOM 3537 O O . GLY A 1 469 ? -6.281 -24.206 -50.096 1.00 28.95 469 GLY A O 1
ATOM 3538 N N . LYS A 1 470 ? -8.299 -24.896 -50.824 1.00 33.09 470 LYS A N 1
ATOM 3539 C CA . LYS A 1 470 ? -9.077 -24.548 -49.627 1.00 33.09 470 LYS A CA 1
ATOM 3540 C C . LYS A 1 470 ? -8.564 -25.366 -48.435 1.00 33.09 470 LYS A C 1
ATOM 3542 O O . LYS A 1 470 ? -9.007 -26.489 -48.222 1.00 33.09 470 LYS A O 1
ATOM 3547 N N . ARG A 1 471 ? -7.659 -24.799 -47.637 1.00 27.98 471 ARG A N 1
ATOM 3548 C CA . ARG A 1 471 ? -7.559 -25.126 -46.212 1.00 27.98 471 ARG A CA 1
ATOM 3549 C C . ARG A 1 471 ? -8.421 -24.116 -45.476 1.00 27.98 471 ARG A C 1
ATOM 3551 O O . ARG A 1 471 ? -8.079 -22.943 -45.368 1.00 27.98 471 ARG A O 1
ATOM 3558 N N . SER A 1 472 ? -9.587 -24.590 -45.059 1.00 26.25 472 SER A N 1
ATOM 3559 C CA . SER A 1 472 ? -10.434 -23.960 -44.054 1.00 26.25 472 SER A CA 1
ATOM 3560 C C . SER A 1 472 ? -9.569 -23.462 -42.898 1.00 26.25 472 SER A C 1
ATOM 3562 O O . SER A 1 472 ? -8.836 -24.248 -42.294 1.00 26.25 472 SER A O 1
ATOM 3564 N N . ARG A 1 473 ? -9.647 -22.156 -42.618 1.00 26.81 473 ARG A N 1
ATOM 3565 C CA . ARG A 1 473 ? -9.167 -21.572 -41.362 1.00 26.81 473 ARG A CA 1
ATOM 3566 C C . ARG A 1 473 ? -9.754 -22.403 -40.213 1.00 26.81 473 ARG A C 1
ATOM 3568 O O . ARG A 1 473 ? -10.962 -22.657 -40.255 1.00 26.81 473 ARG A O 1
ATOM 3575 N N . PRO A 1 474 ? -8.958 -22.869 -39.236 1.00 30.92 474 PRO A N 1
ATOM 3576 C CA . PRO A 1 474 ? -9.543 -23.392 -38.016 1.00 30.92 474 PRO A CA 1
ATOM 3577 C C . PRO A 1 474 ? -10.351 -22.251 -37.398 1.00 30.92 474 PRO A C 1
ATOM 3579 O O . PRO A 1 474 ? -9.865 -21.127 -37.321 1.00 30.92 474 PRO A O 1
ATOM 3582 N N . VAL A 1 475 ? -11.596 -22.538 -37.036 1.00 30.34 475 VAL A N 1
ATOM 3583 C CA . VAL A 1 475 ? -12.403 -21.691 -36.156 1.00 30.34 475 VAL A CA 1
ATOM 3584 C C . VAL A 1 475 ? -11.532 -21.351 -34.946 1.00 30.34 475 VAL A C 1
ATOM 3586 O O . VAL A 1 475 ? -11.011 -22.281 -34.322 1.00 30.34 475 VAL A O 1
ATOM 3589 N N . ASP A 1 476 ? -11.323 -20.061 -34.667 1.00 36.03 476 ASP A N 1
ATOM 3590 C CA . ASP A 1 476 ? -10.628 -19.603 -33.464 1.00 36.03 476 ASP A CA 1
ATOM 3591 C C . ASP A 1 476 ? -11.302 -20.264 -32.259 1.00 36.03 476 ASP A C 1
ATOM 3593 O O . ASP A 1 476 ? -12.429 -19.937 -31.887 1.00 36.03 476 ASP A O 1
ATOM 3597 N N . LYS A 1 477 ? -10.636 -21.260 -31.671 1.00 42.00 477 LYS A N 1
ATOM 3598 C CA . LYS A 1 477 ? -10.975 -21.694 -30.322 1.00 42.00 477 LYS A CA 1
ATOM 3599 C C . LYS A 1 477 ? -10.595 -20.512 -29.445 1.00 42.00 477 LYS A C 1
ATOM 3601 O O . LYS A 1 477 ? -9.403 -20.233 -29.351 1.00 42.00 477 LYS A O 1
ATOM 3606 N N . GLN A 1 478 ? -11.571 -19.827 -28.845 1.00 55.81 478 GLN A N 1
ATOM 3607 C CA . GLN A 1 478 ? -11.313 -18.890 -27.749 1.00 55.81 478 GLN A CA 1
ATOM 3608 C C . GLN A 1 478 ? -10.341 -19.574 -26.777 1.00 55.81 478 GLN A C 1
ATOM 3610 O O . GLN A 1 478 ? -10.672 -20.594 -26.164 1.00 55.81 478 GLN A O 1
ATOM 3615 N N . GLN A 1 479 ? -9.097 -19.099 -26.741 1.00 66.00 479 GLN A N 1
ATOM 3616 C CA . GLN A 1 479 ? -8.103 -19.599 -25.806 1.00 66.00 479 GLN A CA 1
ATOM 3617 C C . GLN A 1 479 ? -8.456 -19.034 -24.436 1.00 66.00 479 GLN A C 1
ATOM 3619 O O . GLN A 1 479 ? -8.598 -17.824 -24.285 1.00 66.00 479 GLN A O 1
ATOM 3624 N N . LYS A 1 480 ? -8.610 -19.924 -23.456 1.00 77.94 480 LYS A N 1
ATOM 3625 C CA . LYS A 1 480 ? -8.721 -19.531 -22.054 1.00 77.94 480 LYS A CA 1
ATOM 3626 C C . LYS A 1 480 ? -7.378 -19.019 -21.555 1.00 77.94 480 LYS A C 1
ATOM 3628 O O . LYS A 1 480 ? -6.333 -19.524 -21.977 1.00 77.94 480 LYS A O 1
ATOM 3633 N N . HIS A 1 481 ? -7.408 -18.054 -20.651 1.00 83.19 481 HIS A N 1
ATOM 3634 C CA . HIS A 1 481 ? -6.223 -17.436 -20.077 1.00 83.19 481 HIS A CA 1
ATOM 3635 C C . HIS A 1 481 ? -6.278 -17.432 -18.549 1.00 83.19 481 HIS A C 1
ATOM 3637 O O . HIS A 1 481 ? -7.340 -17.529 -17.933 1.00 83.19 481 HIS A O 1
ATOM 3643 N N . LEU A 1 482 ? -5.100 -17.343 -17.929 1.00 84.69 482 LEU A N 1
ATOM 3644 C CA . LEU A 1 482 ? -4.987 -17.215 -16.483 1.00 84.69 482 LEU A CA 1
ATOM 3645 C C . LEU A 1 482 ? -5.015 -15.727 -16.131 1.00 84.69 482 LEU A C 1
ATOM 3647 O O . LEU A 1 482 ? -4.134 -14.974 -16.542 1.00 84.69 482 LEU A O 1
ATOM 3651 N N . TYR A 1 483 ? -6.025 -15.312 -15.381 1.00 84.69 483 TYR A N 1
ATOM 3652 C CA . TYR A 1 483 ? -6.163 -13.962 -14.850 1.00 84.69 483 TYR A CA 1
ATOM 3653 C C . TYR A 1 483 ? -5.783 -13.974 -13.376 1.00 84.69 483 TYR A C 1
ATOM 3655 O O . TYR A 1 483 ? -6.271 -14.808 -12.617 1.00 84.69 483 TYR A O 1
ATOM 3663 N N . LEU A 1 484 ? -4.911 -13.062 -12.971 1.00 84.25 484 LEU A N 1
ATOM 3664 C CA . LEU A 1 484 ? -4.392 -12.959 -11.616 1.00 84.25 484 LEU A CA 1
ATOM 3665 C C . LEU A 1 484 ? -4.746 -11.594 -11.034 1.00 84.25 484 LEU A C 1
ATOM 3667 O O . LEU A 1 484 ? -4.444 -10.569 -11.638 1.00 84.25 484 LEU A O 1
ATOM 3671 N N . VAL A 1 485 ? -5.362 -11.589 -9.859 1.00 81.06 485 VAL A N 1
ATOM 3672 C CA . VAL A 1 485 ? -5.706 -10.376 -9.117 1.00 81.06 485 VAL A CA 1
ATOM 3673 C C . VAL A 1 485 ? -4.657 -10.134 -8.039 1.00 81.06 485 VAL A C 1
ATOM 3675 O O . VAL A 1 485 ? -4.424 -11.002 -7.193 1.00 81.06 485 VAL A O 1
ATOM 3678 N N . LEU A 1 486 ? -4.042 -8.954 -8.074 1.00 73.69 486 LEU A N 1
ATOM 3679 C CA . LEU A 1 486 ? -2.952 -8.535 -7.197 1.00 73.69 486 LEU A CA 1
ATOM 3680 C C . LEU A 1 486 ? -3.303 -7.246 -6.443 1.00 73.69 486 LEU A C 1
ATOM 3682 O O . LEU A 1 486 ? -4.072 -6.426 -6.931 1.00 73.69 486 LEU A O 1
ATOM 3686 N N . ASP A 1 487 ? -2.737 -7.088 -5.247 1.00 69.00 487 ASP A N 1
ATOM 3687 C CA . ASP A 1 487 ? -2.812 -5.872 -4.417 1.00 69.00 487 ASP A CA 1
ATOM 3688 C C . ASP A 1 487 ? -1.441 -5.177 -4.381 1.00 69.00 487 ASP A C 1
ATOM 3690 O O . ASP A 1 487 ? -0.768 -5.046 -3.355 1.00 69.00 487 ASP A O 1
ATOM 3694 N N . ASP A 1 488 ? -0.963 -4.843 -5.571 1.00 61.16 488 ASP A N 1
ATOM 3695 C CA . ASP A 1 488 ? 0.367 -4.311 -5.854 1.00 61.16 488 ASP A CA 1
ATOM 3696 C C . ASP A 1 488 ? 0.373 -2.790 -6.090 1.00 61.16 488 ASP A C 1
ATOM 3698 O O . ASP A 1 488 ? 1.420 -2.204 -6.373 1.00 61.16 488 ASP A O 1
ATOM 3702 N N . TRP A 1 489 ? -0.777 -2.128 -5.916 1.00 56.03 489 TRP A N 1
ATOM 3703 C CA . TRP A 1 489 ? -0.971 -0.697 -6.156 1.00 56.03 489 TRP A CA 1
ATOM 3704 C C . TRP A 1 489 ? -1.613 0.006 -4.943 1.00 56.03 489 TRP A C 1
ATOM 3706 O O . TRP A 1 489 ? -2.426 -0.556 -4.222 1.00 56.03 489 TRP A O 1
ATOM 3716 N N . THR A 1 490 ? -1.242 1.263 -4.668 1.00 50.06 490 THR A N 1
ATOM 3717 C CA . THR A 1 490 ? -1.592 1.968 -3.409 1.00 50.06 490 THR A CA 1
ATOM 3718 C C . THR A 1 490 ? -3.053 2.418 -3.311 1.00 50.06 490 THR A C 1
ATOM 3720 O O . THR A 1 490 ? -3.514 2.809 -2.240 1.00 50.06 490 THR A O 1
ATOM 3723 N N . ARG A 1 491 ? -3.790 2.401 -4.424 1.00 50.84 491 ARG A N 1
ATOM 3724 C CA . ARG A 1 491 ? -5.186 2.866 -4.538 1.00 50.84 491 ARG A CA 1
ATOM 3725 C C . ARG A 1 491 ? -6.201 1.767 -4.905 1.00 50.84 491 ARG A C 1
ATOM 3727 O O . ARG A 1 491 ? -7.341 2.128 -5.193 1.00 50.84 491 ARG A O 1
ATOM 3734 N N . GLY A 1 492 ? -5.829 0.480 -4.920 1.00 65.12 492 GLY A N 1
ATOM 3735 C CA . GLY A 1 492 ? -6.718 -0.601 -5.374 1.00 65.12 492 GLY A CA 1
ATOM 3736 C C . GLY A 1 492 ? -5.998 -1.900 -5.758 1.00 65.12 492 GLY A C 1
ATOM 3737 O O . GLY A 1 492 ? -4.966 -2.215 -5.184 1.00 65.12 492 GLY A O 1
ATOM 3738 N N . PHE A 1 493 ? -6.543 -2.636 -6.733 1.00 70.44 493 PHE A N 1
ATOM 3739 C CA . PHE A 1 493 ? -6.041 -3.947 -7.180 1.00 70.44 493 PHE A CA 1
ATOM 3740 C C . PHE A 1 493 ? -5.725 -3.932 -8.680 1.00 70.44 493 PHE A C 1
ATOM 3742 O O . PHE A 1 493 ? -6.390 -3.225 -9.438 1.00 70.44 493 PHE A O 1
ATOM 3749 N N . THR A 1 494 ? -4.795 -4.772 -9.128 1.00 74.06 494 THR A N 1
ATOM 3750 C CA . THR A 1 494 ? -4.462 -4.941 -10.550 1.00 74.06 494 THR A CA 1
ATOM 3751 C C . THR A 1 494 ? -4.900 -6.326 -11.029 1.00 74.06 494 THR A C 1
ATOM 3753 O O . THR A 1 494 ? -4.634 -7.338 -10.376 1.00 74.06 494 THR A O 1
ATOM 3756 N N . ILE A 1 495 ? -5.586 -6.396 -12.177 1.00 80.81 495 ILE A N 1
ATOM 3757 C CA . ILE A 1 495 ? -5.900 -7.669 -12.850 1.00 80.81 495 ILE A CA 1
ATOM 3758 C C . ILE A 1 495 ? -4.891 -7.878 -13.976 1.00 80.81 495 ILE A C 1
ATOM 3760 O O . ILE A 1 495 ? -4.870 -7.130 -14.952 1.00 80.81 495 ILE A O 1
ATOM 3764 N N . ARG A 1 496 ? -4.067 -8.922 -13.856 1.00 76.44 496 ARG A N 1
ATOM 3765 C CA . ARG A 1 496 ? -3.036 -9.284 -14.832 1.00 76.44 496 ARG A CA 1
ATOM 3766 C C . ARG A 1 496 ? -3.435 -10.520 -15.622 1.00 76.44 496 ARG A C 1
ATOM 3768 O O . ARG A 1 496 ? -3.744 -11.563 -15.049 1.00 76.44 496 ARG A O 1
ATOM 3775 N N . LYS A 1 497 ? -3.370 -10.429 -16.948 1.00 80.00 497 LYS A N 1
ATOM 3776 C CA . LYS A 1 497 ? -3.527 -11.574 -17.852 1.00 80.00 497 LYS A CA 1
ATOM 3777 C C . LYS A 1 497 ? -2.167 -12.236 -18.082 1.00 80.00 497 LYS A C 1
ATOM 3779 O O . LYS A 1 497 ? -1.241 -11.591 -18.572 1.00 80.00 497 LYS A O 1
ATOM 3784 N N . ILE A 1 498 ? -2.060 -13.519 -17.752 1.00 74.38 498 ILE A N 1
ATOM 3785 C CA . ILE A 1 498 ? -0.840 -14.319 -17.889 1.00 74.38 498 ILE A CA 1
ATOM 3786 C C . ILE A 1 498 ? -0.996 -15.257 -19.088 1.00 74.38 498 ILE A C 1
ATOM 3788 O O . ILE A 1 498 ? -1.912 -16.085 -19.137 1.00 74.38 498 ILE A O 1
ATOM 3792 N N . ASP A 1 499 ? -0.093 -15.133 -20.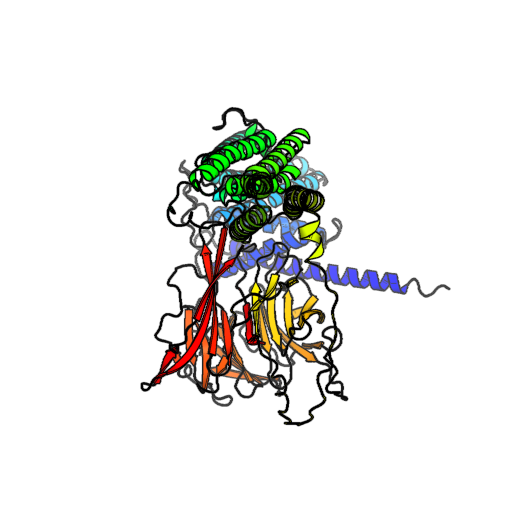059 1.00 66.81 499 ASP A N 1
ATOM 3793 C CA . ASP A 1 499 ? 0.057 -16.121 -21.127 1.00 66.81 499 ASP A CA 1
ATOM 3794 C C . ASP A 1 499 ? 0.781 -17.351 -20.560 1.00 66.81 499 ASP A C 1
ATOM 3796 O O . ASP A 1 499 ? 1.887 -17.223 -20.059 1.00 66.81 499 ASP A O 1
ATOM 3800 N N . ILE A 1 500 ? 0.183 -18.542 -20.601 1.00 61.50 500 ILE A N 1
ATOM 3801 C CA . ILE A 1 500 ? 0.793 -19.759 -20.028 1.00 61.50 500 ILE A CA 1
ATOM 3802 C C . ILE A 1 500 ? 1.892 -20.338 -20.929 1.00 61.50 500 ILE A C 1
ATOM 3804 O O . ILE A 1 500 ? 2.779 -21.033 -20.434 1.00 61.50 500 ILE A O 1
ATOM 3808 N N . ASP A 1 501 ? 1.851 -20.065 -22.236 1.00 56.97 501 ASP A N 1
ATOM 3809 C CA . ASP A 1 501 ? 2.773 -20.652 -23.211 1.00 56.97 501 ASP A CA 1
ATOM 3810 C C . ASP A 1 501 ? 4.034 -19.788 -23.376 1.00 56.97 501 ASP A C 1
ATOM 3812 O O . ASP A 1 501 ? 5.145 -20.319 -23.442 1.00 56.97 501 ASP A O 1
ATOM 3816 N N . ALA A 1 502 ? 3.882 -18.458 -23.387 1.00 53.19 502 ALA A N 1
ATOM 3817 C CA . ALA A 1 502 ? 5.006 -17.512 -23.362 1.00 53.19 502 ALA A CA 1
ATOM 3818 C C . ALA A 1 502 ? 5.468 -17.191 -21.931 1.00 53.19 502 ALA A C 1
ATOM 3820 O O . ALA A 1 502 ? 6.636 -16.872 -21.702 1.00 53.19 502 ALA A O 1
ATOM 3821 N N . MET A 1 503 ? 4.562 -17.317 -20.952 1.00 51.62 503 MET A N 1
ATOM 3822 C CA . MET A 1 503 ? 4.785 -16.912 -19.564 1.00 51.62 503 MET A CA 1
ATOM 3823 C C . MET A 1 503 ? 5.298 -15.467 -19.443 1.00 51.62 503 MET A C 1
ATOM 3825 O O . MET A 1 503 ? 6.125 -15.187 -18.567 1.00 51.62 503 MET A O 1
ATOM 3829 N N . ASP A 1 504 ? 4.786 -14.604 -20.328 1.00 43.72 504 ASP A N 1
ATOM 3830 C CA . ASP A 1 504 ? 4.953 -13.151 -20.388 1.00 43.72 504 ASP A CA 1
ATOM 3831 C C . ASP A 1 504 ? 3.637 -12.473 -19.956 1.00 43.72 504 ASP A C 1
ATOM 3833 O O . ASP A 1 504 ? 2.537 -12.968 -20.230 1.00 43.72 504 ASP A O 1
ATOM 3837 N N . SER A 1 505 ? 3.739 -11.350 -19.243 1.00 45.25 505 SER A N 1
ATOM 3838 C CA . SER A 1 505 ? 2.592 -10.567 -18.765 1.00 45.25 505 SER A CA 1
ATOM 3839 C C . SER A 1 505 ? 2.002 -9.709 -19.888 1.00 45.25 505 SER A C 1
ATOM 3841 O O . SER A 1 505 ? 2.728 -8.960 -20.546 1.00 45.25 505 SER A O 1
ATOM 3843 N N . GLY A 1 506 ? 0.683 -9.793 -20.093 1.00 43.75 506 GLY A N 1
ATOM 3844 C CA . GLY A 1 506 ? -0.059 -8.837 -20.920 1.00 43.75 506 GLY A CA 1
ATOM 3845 C C . GLY A 1 506 ? -0.110 -7.432 -20.292 1.00 43.75 506 GLY A C 1
ATOM 3846 O O . GLY A 1 506 ? 0.431 -7.233 -19.207 1.00 43.75 506 GLY A O 1
ATOM 3847 N N . PRO A 1 507 ? -0.741 -6.443 -20.953 1.00 41.22 507 PRO A N 1
ATOM 3848 C CA . PRO A 1 507 ? -0.891 -5.098 -20.397 1.00 41.22 507 PRO A CA 1
ATOM 3849 C C . PRO A 1 507 ? -1.678 -5.121 -19.076 1.00 41.22 507 PRO A C 1
ATOM 3851 O O . PRO A 1 507 ? -2.715 -5.781 -18.987 1.00 41.22 507 PRO A O 1
ATOM 3854 N N . ASP A 1 508 ? -1.177 -4.391 -18.079 1.00 47.75 508 ASP A N 1
ATOM 3855 C CA . ASP A 1 508 ? -1.783 -4.270 -16.750 1.00 47.75 508 ASP A CA 1
ATOM 3856 C C . ASP A 1 508 ? -3.041 -3.384 -16.791 1.00 47.75 508 ASP A C 1
ATOM 3858 O O . ASP A 1 508 ? -3.074 -2.361 -17.483 1.00 47.75 508 ASP A O 1
ATOM 3862 N N . LEU A 1 509 ? -4.078 -3.767 -16.037 1.00 50.06 509 LEU A N 1
ATOM 3863 C CA . LEU A 1 509 ? -5.236 -2.917 -15.756 1.00 50.06 509 LEU A CA 1
ATOM 3864 C C . LEU A 1 509 ? -5.317 -2.627 -14.258 1.00 50.06 509 LEU A C 1
ATOM 3866 O O . LEU A 1 509 ? -5.669 -3.504 -13.464 1.00 50.06 509 LEU A O 1
ATOM 3870 N N . ASP A 1 510 ? -5.039 -1.376 -13.904 1.00 50.25 510 ASP A N 1
ATOM 3871 C CA . ASP A 1 510 ? -5.208 -0.855 -12.551 1.00 50.25 510 ASP A CA 1
ATOM 3872 C C . ASP A 1 510 ? -6.692 -0.553 -12.296 1.00 50.25 510 ASP A C 1
ATOM 3874 O O . ASP A 1 510 ? -7.322 0.220 -13.026 1.00 50.25 510 ASP A O 1
ATOM 3878 N N . LEU A 1 511 ? -7.269 -1.167 -11.261 1.00 51.03 511 LEU A N 1
ATOM 3879 C CA . LEU A 1 511 ? -8.655 -0.954 -10.851 1.00 51.03 511 LEU A CA 1
ATOM 3880 C C . LEU A 1 511 ? -8.700 -0.152 -9.547 1.00 51.03 511 LEU A C 1
ATOM 3882 O O . LEU A 1 511 ? -8.244 -0.619 -8.503 1.00 51.03 511 LEU A O 1
ATOM 3886 N N . GLU A 1 512 ? -9.309 1.036 -9.575 1.00 48.81 512 GLU A N 1
ATOM 3887 C CA . GLU A 1 512 ? -9.564 1.821 -8.360 1.00 48.81 512 GLU A CA 1
ATOM 3888 C C . GLU A 1 512 ? -10.919 1.457 -7.740 1.00 48.81 512 GLU A C 1
ATOM 3890 O O . GLU A 1 512 ? -11.967 1.742 -8.323 1.00 48.81 512 GLU A O 1
ATOM 3895 N N . PRO A 1 513 ? -10.919 0.881 -6.526 1.00 46.25 513 PRO A N 1
ATOM 3896 C CA . PRO A 1 513 ? -11.551 1.595 -5.415 1.00 46.25 513 PRO A CA 1
ATOM 3897 C C . PRO A 1 513 ? -10.704 1.593 -4.125 1.00 46.25 513 PRO A C 1
ATOM 3899 O O . PRO A 1 513 ? -9.996 0.639 -3.820 1.00 46.25 513 PRO A O 1
ATOM 3902 N N . ALA A 1 514 ? -10.835 2.671 -3.341 1.00 39.34 514 ALA A N 1
ATOM 3903 C CA . ALA A 1 514 ? -10.030 2.987 -2.156 1.00 39.34 514 ALA A CA 1
ATOM 3904 C C . ALA A 1 514 ? -9.831 1.802 -1.169 1.00 39.34 514 ALA A C 1
ATOM 3906 O O . ALA A 1 514 ? -10.818 1.242 -0.671 1.00 39.34 514 ALA A O 1
ATOM 3907 N N . PRO A 1 515 ? -8.577 1.453 -0.816 1.00 44.16 515 PRO A N 1
ATOM 3908 C CA . PRO A 1 515 ? -8.254 0.261 -0.047 1.00 44.16 515 PRO A CA 1
ATOM 3909 C C . PRO A 1 515 ? -8.182 0.599 1.442 1.00 44.16 515 PRO A C 1
ATOM 3911 O O . PRO A 1 515 ? -7.155 1.014 1.967 1.00 44.16 515 PRO A O 1
ATOM 3914 N N . VAL A 1 516 ? -9.292 0.436 2.154 1.00 42.19 516 VAL A N 1
ATOM 3915 C CA . VAL A 1 516 ? -9.252 0.377 3.628 1.00 42.19 516 VAL A CA 1
ATOM 3916 C C . VAL A 1 516 ? -9.873 -0.933 4.141 1.00 42.19 516 VAL A C 1
ATOM 3918 O O . VAL A 1 516 ? -9.828 -1.209 5.335 1.00 42.19 516 VAL A O 1
ATOM 3921 N N . TYR A 1 517 ? -10.428 -1.792 3.265 1.00 53.41 517 TYR A N 1
ATOM 3922 C CA . TYR A 1 517 ? -11.253 -2.942 3.674 1.00 53.41 517 TYR A CA 1
ATOM 3923 C C . TYR A 1 517 ? -11.122 -4.170 2.752 1.00 53.41 517 TYR A C 1
ATOM 3925 O O . TYR A 1 517 ? -10.899 -3.995 1.556 1.00 53.41 517 TYR A O 1
ATOM 3933 N N . PRO A 1 518 ? -11.341 -5.401 3.268 1.00 57.56 518 PRO A N 1
ATOM 3934 C CA . PRO A 1 518 ? -11.294 -6.625 2.468 1.00 57.56 518 PRO A CA 1
ATOM 3935 C C . PRO A 1 518 ? -12.326 -6.626 1.329 1.00 57.56 518 PRO A C 1
ATOM 3937 O O . PRO A 1 518 ? -13.493 -6.252 1.516 1.00 57.56 518 PRO A O 1
ATOM 3940 N N . VAL A 1 519 ? -11.879 -7.069 0.152 1.00 70.00 519 VAL A N 1
ATOM 3941 C CA . VAL A 1 519 ? -12.651 -7.170 -1.094 1.00 70.00 519 VAL A CA 1
ATOM 3942 C C . VAL A 1 519 ? -12.712 -8.632 -1.520 1.00 70.00 519 VAL A C 1
ATOM 3944 O O . VAL A 1 519 ? -11.739 -9.364 -1.373 1.00 70.00 519 VAL A O 1
ATOM 3947 N N . ASN A 1 520 ? -13.868 -9.065 -2.022 1.00 75.62 520 ASN A N 1
ATOM 3948 C CA . ASN A 1 520 ? -14.075 -10.430 -2.497 1.00 75.62 520 ASN A CA 1
ATOM 3949 C C . ASN A 1 520 ? -14.163 -10.456 -4.024 1.00 75.62 520 ASN A C 1
ATOM 3951 O O . ASN A 1 520 ? -14.811 -9.589 -4.618 1.00 75.62 520 ASN A O 1
ATOM 3955 N N . PHE A 1 521 ? -13.571 -11.486 -4.625 1.00 81.69 521 PHE A N 1
ATOM 3956 C CA . PHE A 1 521 ? -13.553 -11.716 -6.066 1.00 81.69 521 PHE A CA 1
ATOM 3957 C C . PHE A 1 521 ? -14.246 -13.036 -6.388 1.00 81.69 521 PHE A C 1
ATOM 3959 O O . PHE A 1 521 ? -14.088 -14.023 -5.671 1.00 81.69 521 PHE A O 1
ATOM 3966 N N . THR A 1 522 ? -15.011 -13.068 -7.471 1.00 83.69 522 THR A N 1
ATOM 3967 C CA . THR A 1 522 ? -15.624 -14.298 -7.979 1.00 83.69 522 THR A CA 1
ATOM 3968 C C . THR A 1 522 ? -15.833 -14.191 -9.480 1.00 83.69 522 THR A C 1
ATOM 3970 O O . THR A 1 522 ? -15.946 -13.087 -10.005 1.00 83.69 522 THR A O 1
ATOM 3973 N N . ALA A 1 523 ? -15.870 -15.321 -10.178 1.00 84.38 523 ALA A N 1
ATOM 3974 C CA . ALA A 1 523 ? -16.038 -15.347 -11.623 1.00 84.38 523 ALA A CA 1
ATOM 3975 C C . ALA A 1 523 ? -17.314 -16.087 -12.023 1.00 84.38 523 ALA A C 1
ATOM 3977 O O . ALA A 1 523 ? -17.673 -17.105 -11.425 1.00 84.38 523 ALA A O 1
ATOM 3978 N N . LEU A 1 524 ? -17.977 -15.581 -13.059 1.00 81.62 524 LEU A N 1
ATOM 3979 C CA . LEU A 1 524 ? -19.129 -16.214 -13.688 1.00 81.62 524 LEU A CA 1
ATOM 3980 C C . LEU A 1 524 ? -19.109 -15.917 -15.191 1.00 81.62 524 LEU A C 1
ATOM 3982 O O . LEU A 1 524 ? -19.177 -14.761 -15.608 1.00 81.62 524 LEU A O 1
ATOM 3986 N N . GLY A 1 525 ? -18.991 -16.966 -16.008 1.00 79.00 525 GLY A N 1
ATOM 3987 C CA . GLY A 1 525 ? -18.742 -16.806 -17.443 1.00 79.00 525 GLY A CA 1
ATOM 3988 C C . GLY A 1 525 ? -17.396 -16.119 -17.691 1.00 79.00 525 GLY A C 1
ATOM 3989 O O . GLY A 1 525 ? -16.411 -16.482 -17.058 1.00 79.00 525 GLY A O 1
ATOM 3990 N N . SER A 1 526 ? -17.363 -15.119 -18.572 1.00 78.62 526 SER A N 1
ATOM 3991 C CA . SER A 1 526 ? -16.192 -14.263 -18.823 1.00 78.62 526 SER A CA 1
ATOM 3992 C C . SER A 1 526 ? -16.039 -13.112 -17.818 1.00 78.62 526 SER A C 1
ATOM 3994 O O . SER A 1 526 ? -15.086 -12.340 -17.914 1.00 78.62 526 SER A O 1
ATOM 3996 N N . ASN A 1 527 ? -16.951 -12.972 -16.852 1.00 83.38 527 ASN A N 1
ATOM 3997 C CA . ASN A 1 527 ? -17.000 -11.821 -15.957 1.00 83.38 527 ASN A CA 1
ATOM 3998 C C . ASN A 1 527 ? -16.363 -12.125 -14.598 1.00 83.38 527 ASN A C 1
ATOM 4000 O O . ASN A 1 527 ? -16.731 -13.094 -13.931 1.00 83.38 527 ASN A O 1
ATOM 4004 N N . ILE A 1 528 ? -15.467 -11.245 -14.152 1.00 86.31 528 ILE A N 1
ATOM 4005 C CA . ILE A 1 528 ? -14.934 -11.202 -12.789 1.00 86.31 528 ILE A CA 1
ATOM 4006 C C . ILE A 1 528 ? -15.707 -10.134 -12.011 1.00 86.31 528 ILE A C 1
ATOM 4008 O O . ILE A 1 528 ? -15.629 -8.943 -12.309 1.00 86.31 528 ILE A O 1
ATOM 4012 N N . PHE A 1 529 ? -16.450 -10.563 -10.998 1.00 83.25 529 PHE A N 1
ATOM 4013 C CA . PHE A 1 529 ? -17.197 -9.708 -10.084 1.00 83.25 529 PHE A CA 1
ATOM 4014 C C . PHE A 1 529 ? -16.344 -9.347 -8.868 1.00 83.25 529 PHE A C 1
ATOM 4016 O O . PHE A 1 529 ? -15.704 -10.205 -8.256 1.00 83.25 529 PHE A O 1
ATOM 4023 N N . ILE A 1 530 ? -16.383 -8.069 -8.499 1.00 82.25 530 ILE A N 1
ATOM 4024 C CA . ILE A 1 530 ? -15.580 -7.465 -7.437 1.00 82.25 530 ILE A CA 1
ATOM 4025 C C . ILE A 1 530 ? -16.529 -6.806 -6.439 1.00 82.25 530 ILE A C 1
ATOM 4027 O O . ILE A 1 530 ? -17.272 -5.882 -6.779 1.00 82.25 530 ILE A O 1
ATOM 4031 N N . ALA A 1 531 ? -16.505 -7.280 -5.195 1.00 75.50 531 ALA A N 1
ATOM 4032 C CA . ALA A 1 531 ? -17.466 -6.907 -4.164 1.00 75.50 531 ALA A CA 1
ATOM 4033 C C . ALA A 1 531 ? -16.764 -6.409 -2.890 1.00 75.50 531 ALA A C 1
ATOM 4035 O O . ALA A 1 531 ? -16.115 -7.183 -2.181 1.00 75.50 531 ALA A O 1
ATOM 4036 N N . SER A 1 532 ? -16.950 -5.130 -2.540 1.00 69.19 532 SER A N 1
ATOM 4037 C CA . SER A 1 532 ? -16.385 -4.522 -1.322 1.00 69.19 532 SER A CA 1
ATOM 4038 C C . SER A 1 532 ? -17.259 -4.767 -0.089 1.00 69.19 532 SER A C 1
ATOM 4040 O O . SER A 1 532 ? -18.489 -4.844 -0.172 1.00 69.19 532 SER A O 1
ATOM 4042 N N . ASN A 1 533 ? -16.635 -4.874 1.085 1.00 58.12 533 ASN A N 1
ATOM 4043 C CA . ASN A 1 533 ? -17.345 -5.008 2.356 1.00 58.12 533 ASN A CA 1
ATOM 4044 C C . ASN A 1 533 ? -17.967 -3.702 2.876 1.00 58.12 533 ASN A C 1
ATOM 4046 O O . ASN A 1 533 ? -18.840 -3.777 3.742 1.00 58.12 533 ASN A O 1
ATOM 4050 N N . ARG A 1 534 ? -17.567 -2.530 2.358 1.00 53.66 534 ARG A N 1
ATOM 4051 C CA . ARG A 1 534 ? -18.090 -1.217 2.797 1.00 53.66 534 ARG A CA 1
ATOM 4052 C C . ARG A 1 534 ? -18.683 -0.348 1.686 1.00 53.66 534 ARG A C 1
ATOM 4054 O O . ARG A 1 534 ? -19.399 0.597 2.004 1.00 53.66 534 ARG A O 1
ATOM 4061 N N . HIS A 1 535 ? -18.446 -0.678 0.417 1.00 57.78 535 HIS A N 1
ATOM 4062 C CA . HIS A 1 535 ? -19.090 -0.002 -0.710 1.00 57.78 535 HIS A CA 1
ATOM 4063 C C . HIS A 1 535 ? -20.183 -0.882 -1.331 1.00 57.78 535 HIS A C 1
ATOM 4065 O O . HIS A 1 535 ? -19.926 -2.057 -1.590 1.00 57.78 535 HIS A O 1
ATOM 4071 N N . PRO A 1 536 ? -21.388 -0.334 -1.582 1.00 57.12 536 PRO A N 1
ATOM 4072 C CA . PRO A 1 536 ? -22.489 -1.093 -2.164 1.00 57.12 536 PRO A CA 1
ATOM 4073 C C . PRO A 1 536 ? -22.316 -1.343 -3.669 1.00 57.12 536 PRO A C 1
ATOM 4075 O O . PRO A 1 536 ? -22.980 -2.218 -4.199 1.00 57.12 536 PRO A O 1
ATOM 4078 N N . GLY A 1 537 ? -21.430 -0.626 -4.368 1.00 65.25 537 GLY A N 1
ATOM 4079 C CA . GLY A 1 537 ? -21.143 -0.881 -5.784 1.00 65.25 537 GLY A CA 1
ATOM 4080 C C . GLY A 1 537 ? -20.380 -2.189 -6.000 1.00 65.25 537 GLY A C 1
ATOM 4081 O O . GLY A 1 537 ? -19.294 -2.359 -5.445 1.00 65.25 537 GLY A O 1
ATOM 4082 N N . THR A 1 538 ? -20.925 -3.081 -6.829 1.00 74.06 538 THR A N 1
ATOM 4083 C CA . THR A 1 538 ? -20.180 -4.215 -7.399 1.00 74.06 538 THR A CA 1
ATOM 4084 C C . THR A 1 538 ? -19.495 -3.734 -8.674 1.00 74.06 538 THR A C 1
ATOM 4086 O O . THR A 1 538 ? -20.131 -3.063 -9.483 1.00 74.06 538 THR A O 1
ATOM 4089 N N . MET A 1 539 ? -18.223 -4.057 -8.883 1.00 79.00 539 MET A N 1
ATOM 4090 C CA . MET A 1 539 ? -17.568 -3.844 -10.181 1.00 79.00 539 MET A CA 1
ATOM 4091 C C . MET A 1 539 ? -17.514 -5.159 -10.947 1.00 79.00 539 MET A C 1
ATOM 4093 O O . MET A 1 539 ? -17.409 -6.225 -10.341 1.00 79.00 539 MET A O 1
ATOM 4097 N N . VAL A 1 540 ? -17.602 -5.085 -12.270 1.00 80.38 540 VAL A N 1
ATOM 4098 C CA . VAL A 1 540 ? -17.579 -6.249 -13.155 1.00 80.38 540 VAL A CA 1
ATOM 4099 C C . VAL A 1 540 ? -16.548 -6.009 -14.240 1.00 80.38 540 VAL A C 1
ATOM 4101 O O . VAL A 1 540 ? -16.679 -5.072 -15.030 1.00 80.38 540 VAL A O 1
ATOM 4104 N N . TYR A 1 541 ? -15.513 -6.841 -14.246 1.00 81.56 541 TYR A N 1
ATOM 4105 C CA . TYR A 1 541 ? -14.488 -6.862 -15.277 1.00 81.56 541 TYR A CA 1
ATOM 4106 C C . TYR A 1 541 ? -14.795 -7.982 -16.269 1.00 81.56 541 TYR A C 1
ATOM 4108 O O . TYR A 1 541 ? -14.808 -9.155 -15.896 1.00 81.56 541 TYR A O 1
ATOM 4116 N N . ASP A 1 542 ? -15.050 -7.618 -17.519 1.00 81.75 542 ASP A N 1
ATOM 4117 C CA . ASP A 1 542 ? -15.295 -8.566 -18.601 1.00 81.75 542 ASP A CA 1
ATOM 4118 C C . ASP A 1 542 ? -13.968 -8.933 -19.274 1.00 81.75 542 ASP A C 1
ATOM 4120 O O . ASP A 1 542 ? -13.288 -8.095 -19.869 1.00 81.75 542 ASP A O 1
ATOM 4124 N N . THR A 1 543 ? -13.594 -10.207 -19.173 1.00 81.00 543 THR A N 1
ATOM 4125 C CA . THR A 1 543 ? -12.333 -10.727 -19.715 1.00 81.00 543 THR A CA 1
ATOM 4126 C C . THR A 1 543 ? -12.306 -10.829 -21.241 1.00 81.00 543 THR A C 1
ATOM 4128 O O . THR A 1 543 ? -11.207 -10.854 -21.805 1.00 81.00 543 THR A O 1
ATOM 4131 N N . GLU A 1 544 ? -13.464 -10.859 -21.914 1.00 77.88 544 GLU A N 1
ATOM 4132 C CA . GLU A 1 544 ? -13.551 -10.898 -23.380 1.00 77.88 544 GLU A CA 1
ATOM 4133 C C . GLU A 1 544 ? -13.352 -9.510 -23.989 1.00 77.88 544 GLU A C 1
ATOM 4135 O O . GLU A 1 544 ? -12.598 -9.353 -24.951 1.00 77.88 544 GLU A O 1
ATOM 4140 N N . THR A 1 545 ? -14.006 -8.494 -23.421 1.00 73.06 545 THR A N 1
ATOM 4141 C CA . THR A 1 545 ? -13.910 -7.109 -23.911 1.00 73.06 545 THR A CA 1
ATOM 4142 C C . THR A 1 545 ? -12.768 -6.321 -23.271 1.00 73.06 545 THR A C 1
ATOM 4144 O O . THR A 1 545 ? -12.373 -5.279 -23.796 1.00 73.06 545 THR A O 1
ATOM 4147 N N . GLY A 1 546 ? -12.228 -6.794 -22.143 1.00 71.88 546 GLY A N 1
ATOM 4148 C CA . GLY A 1 546 ? -11.277 -6.053 -21.310 1.00 71.88 546 GLY A CA 1
ATOM 4149 C C . GLY A 1 546 ? -11.899 -4.828 -20.629 1.00 71.88 546 GLY A C 1
ATOM 4150 O O . GLY A 1 546 ? -11.169 -3.973 -20.127 1.00 71.88 546 GLY A O 1
ATOM 4151 N N . GLY A 1 547 ? -13.230 -4.708 -20.653 1.00 70.75 547 GLY A N 1
ATOM 4152 C CA . GLY A 1 547 ? -13.974 -3.573 -20.123 1.00 70.75 547 GLY A CA 1
ATOM 4153 C C . GLY A 1 547 ? -14.291 -3.717 -18.636 1.00 70.75 547 GLY A C 1
ATOM 4154 O O . GLY A 1 547 ? -14.633 -4.796 -18.156 1.00 70.75 547 GLY A O 1
ATOM 4155 N N . LEU A 1 548 ? -14.232 -2.600 -17.910 1.00 78.88 548 LEU A N 1
ATOM 4156 C CA . LEU A 1 548 ? -14.720 -2.495 -16.536 1.00 78.88 548 LEU A CA 1
ATOM 4157 C C . LEU A 1 548 ? -16.076 -1.783 -16.523 1.00 78.88 548 LEU A C 1
ATOM 4159 O O . LEU A 1 548 ? -16.226 -0.707 -17.102 1.00 78.88 548 LEU A O 1
ATOM 4163 N N . SER A 1 549 ? -17.049 -2.354 -15.823 1.00 75.81 549 SER A N 1
ATOM 4164 C CA . SER A 1 549 ? -18.390 -1.788 -15.669 1.00 75.81 549 SER A CA 1
ATOM 4165 C C . SER A 1 549 ? -18.860 -1.838 -14.215 1.00 75.81 549 SER A C 1
ATOM 4167 O O . SER A 1 549 ? -18.341 -2.596 -13.393 1.00 75.81 549 SER A O 1
ATOM 4169 N N . ILE A 1 550 ? -19.840 -0.999 -13.879 1.00 73.81 550 ILE A N 1
ATOM 4170 C CA . ILE A 1 550 ? -20.508 -1.037 -12.575 1.00 73.81 550 ILE A CA 1
ATOM 4171 C C . ILE A 1 550 ? -21.643 -2.058 -12.671 1.00 73.81 550 ILE A C 1
ATOM 4173 O O . ILE A 1 550 ? -22.541 -1.908 -13.495 1.00 73.81 550 ILE A O 1
ATOM 4177 N N . GLY A 1 551 ? -21.579 -3.094 -11.841 1.00 72.88 551 GLY A N 1
ATOM 4178 C CA . GLY A 1 551 ? -22.620 -4.104 -11.685 1.00 72.88 551 GLY A CA 1
ATOM 4179 C C . GLY A 1 551 ? -23.693 -3.703 -10.665 1.00 72.88 551 GLY A C 1
ATOM 4180 O O . GLY A 1 551 ? -23.656 -2.602 -10.105 1.00 72.88 551 GLY A O 1
ATOM 4181 N N . PRO A 1 552 ? -24.649 -4.601 -10.377 1.00 73.12 552 PRO A N 1
ATOM 4182 C CA . PRO A 1 552 ? -25.740 -4.318 -9.454 1.00 73.12 552 PRO A CA 1
ATOM 4183 C C . PRO A 1 552 ? -25.231 -4.067 -8.032 1.00 73.12 552 PRO A C 1
ATOM 4185 O O . PRO A 1 552 ? -24.263 -4.685 -7.572 1.00 73.12 552 PRO A O 1
ATOM 4188 N N . LEU A 1 553 ? -25.913 -3.171 -7.317 1.00 75.81 553 LEU A N 1
ATOM 4189 C CA . LEU A 1 553 ? -25.586 -2.859 -5.928 1.00 75.81 553 LEU A CA 1
ATOM 4190 C C . LEU A 1 553 ? -25.731 -4.107 -5.049 1.00 75.81 553 LEU A C 1
ATOM 4192 O O . LEU A 1 553 ? -26.734 -4.814 -5.132 1.00 75.81 553 LEU A O 1
ATOM 4196 N N . LEU A 1 554 ? -24.744 -4.354 -4.189 1.00 76.69 554 LEU A N 1
ATOM 4197 C CA . LEU A 1 554 ? -24.807 -5.386 -3.162 1.00 76.69 554 LEU A CA 1
ATOM 4198 C C . LEU A 1 554 ? -26.002 -5.121 -2.233 1.00 76.69 554 LEU A C 1
ATOM 4200 O O . LEU A 1 554 ? -26.092 -4.028 -1.666 1.00 76.69 554 LEU A O 1
ATOM 4204 N N . PRO A 1 555 ? -26.875 -6.118 -2.018 1.00 76.31 555 PRO A N 1
ATOM 4205 C CA . PRO A 1 555 ? -27.942 -6.048 -1.035 1.00 76.31 555 PRO A CA 1
ATOM 4206 C C . PRO A 1 555 ? -27.406 -5.681 0.349 1.00 76.31 555 PRO A C 1
ATOM 4208 O O . PRO A 1 555 ? -26.373 -6.202 0.780 1.00 76.31 555 PRO A O 1
ATOM 4211 N N . ASP A 1 556 ? -28.147 -4.845 1.080 1.00 72.56 556 ASP A N 1
ATOM 4212 C CA . ASP A 1 556 ? -27.842 -4.477 2.470 1.00 72.56 556 ASP A CA 1
ATOM 4213 C C . ASP A 1 556 ? -27.511 -5.692 3.367 1.00 72.56 556 ASP A C 1
ATOM 4215 O O . ASP A 1 556 ? -26.530 -5.615 4.118 1.00 72.56 556 ASP A O 1
ATOM 4219 N N . PRO A 1 557 ? -28.230 -6.837 3.271 1.00 72.56 557 PRO A N 1
ATOM 4220 C CA . PRO A 1 557 ? -27.894 -8.040 4.025 1.00 72.56 557 PRO A CA 1
ATOM 4221 C C . PRO A 1 557 ? -26.476 -8.544 3.769 1.00 72.56 557 PRO A C 1
ATOM 4223 O O . PRO A 1 557 ? -25.848 -9.024 4.707 1.00 72.56 557 PRO A O 1
ATOM 4226 N N . LEU A 1 558 ? -25.928 -8.381 2.559 1.00 72.50 558 LEU A N 1
ATOM 4227 C CA . LEU A 1 558 ? -24.573 -8.803 2.192 1.00 72.50 558 LEU A CA 1
ATOM 4228 C C . LEU A 1 558 ? -23.480 -7.791 2.580 1.00 72.50 558 LEU A C 1
ATOM 4230 O O . LEU A 1 558 ? -22.297 -8.132 2.516 1.00 72.50 558 LEU A O 1
ATOM 4234 N N . LEU A 1 559 ? -23.803 -6.569 3.019 1.00 69.94 559 LEU A N 1
ATOM 4235 C CA . LEU A 1 559 ? -22.797 -5.566 3.409 1.00 69.94 559 LEU A CA 1
ATOM 4236 C C . LEU A 1 559 ? -22.096 -5.926 4.731 1.00 69.94 559 LEU A C 1
ATOM 4238 O O . LEU A 1 559 ? -22.751 -6.254 5.720 1.00 69.94 559 LEU A O 1
ATOM 4242 N N . GLY A 1 560 ? -20.761 -5.843 4.764 1.00 57.09 560 GLY A N 1
ATOM 4243 C CA . GLY A 1 560 ? -19.907 -6.107 5.932 1.00 57.09 560 GLY A CA 1
ATOM 4244 C C . GLY A 1 560 ? -19.934 -7.550 6.457 1.00 57.09 560 GLY A C 1
ATOM 4245 O O . GLY A 1 560 ? -20.899 -7.940 7.107 1.00 57.09 560 GLY A O 1
ATOM 4246 N N . GLY A 1 561 ? -18.864 -8.318 6.238 1.00 61.44 561 GLY A N 1
ATOM 4247 C CA . GLY A 1 561 ? -18.684 -9.709 6.692 1.00 61.44 561 GLY A CA 1
ATOM 4248 C C . GLY A 1 561 ? -17.887 -10.530 5.670 1.00 61.44 561 GLY A C 1
ATOM 4249 O O . GLY A 1 561 ? -17.529 -10.002 4.617 1.00 61.44 561 GLY A O 1
ATOM 4250 N N . THR A 1 562 ? -17.614 -11.805 5.947 1.00 57.53 562 THR A N 1
ATOM 4251 C CA . THR A 1 562 ? -17.007 -12.705 4.949 1.00 57.53 562 THR A CA 1
ATOM 4252 C C . THR A 1 562 ? -18.104 -13.277 4.058 1.00 57.53 562 THR A C 1
ATOM 4254 O O . THR A 1 562 ? -19.175 -13.660 4.542 1.00 57.53 562 THR A O 1
ATOM 4257 N N . ARG A 1 563 ? -17.854 -13.304 2.745 1.00 70.56 563 ARG A N 1
ATOM 4258 C CA . ARG A 1 563 ? -18.815 -13.755 1.736 1.00 70.56 563 ARG A CA 1
ATOM 4259 C C . ARG A 1 563 ? -18.281 -14.990 1.025 1.00 70.56 563 ARG A C 1
ATOM 4261 O O . ARG A 1 563 ? -17.117 -15.031 0.647 1.00 70.56 563 ARG A O 1
ATOM 4268 N N . VAL A 1 564 ? -19.152 -15.964 0.811 1.00 72.38 564 VAL A N 1
ATOM 4269 C CA . VAL A 1 564 ? -18.909 -17.124 -0.044 1.00 72.38 564 VAL A CA 1
ATOM 4270 C C . VAL A 1 564 ? -19.738 -16.943 -1.302 1.00 72.38 564 VAL A C 1
ATOM 4272 O O . VAL A 1 564 ? -20.958 -16.817 -1.219 1.00 72.38 564 VAL A O 1
ATOM 4275 N N . PHE A 1 565 ? -19.076 -16.935 -2.455 1.00 79.44 565 PHE A N 1
ATOM 4276 C CA . PHE A 1 565 ? -19.726 -16.862 -3.757 1.00 79.44 565 PHE A CA 1
ATOM 4277 C C . PHE A 1 565 ? -19.625 -18.215 -4.460 1.00 79.44 565 PHE A C 1
ATOM 4279 O O . PHE A 1 565 ? -18.545 -18.790 -4.553 1.00 79.44 565 PHE A O 1
ATOM 4286 N N . ALA A 1 566 ? -20.747 -18.718 -4.964 1.00 80.62 566 ALA A N 1
ATOM 4287 C CA . ALA A 1 566 ? -20.827 -19.971 -5.697 1.00 80.62 566 ALA A CA 1
ATOM 4288 C C . ALA A 1 566 ? -21.541 -19.753 -7.034 1.00 80.62 566 ALA A C 1
ATOM 4290 O O . ALA A 1 566 ? -22.724 -19.414 -7.079 1.00 80.62 566 ALA A O 1
ATOM 4291 N N . ALA A 1 567 ? -20.813 -19.959 -8.127 1.00 78.94 567 ALA A N 1
ATOM 4292 C CA . ALA A 1 567 ? -21.335 -19.872 -9.483 1.00 78.94 567 ALA A CA 1
ATOM 4293 C C . ALA A 1 567 ? -21.979 -21.199 -9.912 1.00 78.94 567 ALA A C 1
ATOM 4295 O O . ALA A 1 567 ? -21.417 -22.275 -9.697 1.00 78.94 567 ALA A O 1
ATOM 4296 N N . THR A 1 568 ? -23.146 -21.119 -10.546 1.00 73.75 568 THR A N 1
ATOM 4297 C CA . THR A 1 568 ? -23.801 -22.257 -11.212 1.00 73.75 568 THR A CA 1
ATOM 4298 C C . THR A 1 568 ? -23.363 -22.342 -12.668 1.00 73.75 568 THR A C 1
ATOM 4300 O O . THR A 1 568 ? -23.257 -21.330 -13.360 1.00 73.75 568 THR A O 1
ATOM 4303 N N . GLY A 1 569 ? -23.084 -23.559 -13.138 1.00 62.47 569 GLY A N 1
ATOM 4304 C CA . GLY A 1 569 ? -22.565 -23.771 -14.490 1.00 62.47 569 GLY A CA 1
ATOM 4305 C C . GLY A 1 569 ? -23.625 -23.651 -15.589 1.00 62.47 569 GLY A C 1
ATOM 4306 O O . GLY A 1 569 ? -23.314 -23.188 -16.682 1.00 62.47 569 GLY A O 1
ATOM 4307 N N . ASP A 1 570 ? -24.868 -24.064 -15.321 1.00 61.38 570 ASP A N 1
ATOM 4308 C CA . ASP A 1 570 ? -25.930 -24.188 -16.327 1.00 61.38 570 ASP A CA 1
ATOM 4309 C C . ASP A 1 570 ? -26.923 -23.017 -16.336 1.00 61.38 570 ASP A C 1
ATOM 4311 O O . ASP A 1 570 ? -27.464 -22.694 -17.391 1.00 61.38 570 ASP A O 1
ATOM 4315 N N . THR A 1 571 ? -27.159 -22.367 -15.194 1.00 61.72 571 THR A N 1
ATOM 4316 C CA . THR A 1 571 ? -28.170 -21.304 -15.061 1.00 61.72 571 THR A CA 1
ATOM 4317 C C . THR A 1 571 ? -27.604 -19.884 -15.031 1.00 61.72 571 THR A C 1
ATOM 4319 O O . THR A 1 571 ? -28.388 -18.943 -14.947 1.00 61.72 571 THR A O 1
ATOM 4322 N N . GLN A 1 572 ? -26.277 -19.708 -15.123 1.00 73.50 572 GLN A N 1
ATOM 4323 C CA . GLN A 1 572 ? -25.609 -18.395 -15.051 1.00 73.50 572 GLN A CA 1
ATOM 4324 C C . GLN A 1 572 ? -26.030 -17.580 -13.810 1.00 73.50 572 GLN A C 1
ATOM 4326 O O . GLN A 1 572 ? -26.214 -16.366 -13.865 1.00 73.50 572 GLN A O 1
ATOM 4331 N N . GLN A 1 573 ? -26.212 -18.258 -12.675 1.00 82.75 573 GLN A N 1
ATOM 4332 C CA . GLN A 1 573 ? -26.560 -17.639 -11.395 1.00 82.75 573 GLN A CA 1
ATOM 4333 C C . GLN A 1 573 ? -25.369 -17.657 -10.443 1.00 82.75 573 GLN A C 1
ATOM 4335 O O . GLN A 1 573 ? -24.667 -18.670 -10.327 1.00 82.75 573 GLN A O 1
ATOM 4340 N N . LEU A 1 574 ? -25.191 -16.561 -9.711 1.00 85.75 574 LEU A N 1
ATOM 4341 C CA . LEU A 1 574 ? -24.200 -16.434 -8.650 1.00 85.75 574 LEU A CA 1
ATOM 4342 C C . LEU A 1 574 ? -24.901 -16.412 -7.295 1.00 85.75 574 LEU A C 1
ATOM 4344 O O . LEU A 1 574 ? -25.637 -15.483 -6.977 1.00 85.75 574 LEU A O 1
ATOM 4348 N N . TYR A 1 575 ? -24.652 -17.421 -6.476 1.00 85.75 575 TYR A N 1
ATOM 4349 C CA . TYR A 1 575 ? -25.173 -17.509 -5.119 1.00 85.75 575 TYR A CA 1
ATOM 4350 C C . TYR A 1 575 ? -24.172 -16.902 -4.142 1.00 85.75 575 TYR A C 1
ATOM 4352 O O . TYR A 1 575 ? -22.998 -17.259 -4.166 1.00 85.75 575 TYR A O 1
ATOM 4360 N N . ALA A 1 576 ? -24.627 -16.006 -3.273 1.00 85.38 576 ALA A N 1
ATOM 4361 C CA . ALA A 1 576 ? -23.806 -15.337 -2.276 1.00 85.38 576 ALA A CA 1
ATOM 4362 C C . ALA A 1 576 ? -24.333 -15.636 -0.871 1.00 85.38 576 ALA A C 1
ATOM 4364 O O . ALA A 1 576 ? -25.450 -15.258 -0.515 1.00 85.38 576 ALA A O 1
ATOM 4365 N N . LEU A 1 577 ? -23.509 -16.295 -0.058 1.00 81.56 577 LEU A N 1
ATOM 4366 C CA . LEU A 1 577 ? -23.750 -16.468 1.368 1.00 81.56 577 LEU A CA 1
ATOM 4367 C C . LEU A 1 577 ? -22.869 -15.510 2.152 1.00 81.56 577 LEU A C 1
ATOM 4369 O O . LEU A 1 577 ? -21.670 -15.410 1.903 1.00 81.56 577 LEU A O 1
ATOM 4373 N N . LYS A 1 578 ? -23.444 -14.859 3.155 1.00 73.75 578 LYS A N 1
ATOM 4374 C CA . LYS A 1 578 ? -22.688 -14.081 4.132 1.00 73.75 578 LYS A CA 1
ATOM 4375 C C . LYS A 1 578 ? -22.821 -14.699 5.511 1.00 73.75 578 LYS A C 1
ATOM 4377 O O . LYS A 1 578 ? -23.921 -15.061 5.929 1.00 73.75 578 LYS A O 1
ATOM 4382 N N . TYR A 1 579 ? -21.711 -14.681 6.240 1.00 63.56 579 TYR A N 1
ATOM 4383 C CA . TYR A 1 579 ? -21.702 -14.837 7.688 1.00 63.56 579 TYR A CA 1
ATOM 4384 C C . TYR A 1 579 ? -20.963 -13.647 8.329 1.00 63.56 579 TYR A C 1
ATOM 4386 O O . TYR A 1 579 ? -19.900 -13.226 7.859 1.00 63.56 579 TYR A O 1
ATOM 4394 N N . ARG A 1 580 ? -21.543 -13.045 9.376 1.00 53.34 580 ARG A N 1
ATOM 4395 C CA . ARG A 1 580 ? -20.918 -11.945 10.130 1.00 53.34 580 ARG A CA 1
ATOM 4396 C C . ARG A 1 580 ? -20.594 -12.414 11.552 1.00 53.34 580 ARG A C 1
ATOM 4398 O O . ARG A 1 580 ? -21.479 -12.830 12.289 1.00 53.34 580 ARG A O 1
ATOM 4405 N N . ILE A 1 581 ? -19.310 -12.323 11.914 1.00 47.34 581 ILE A N 1
ATOM 4406 C CA . ILE A 1 581 ? -18.735 -12.851 13.168 1.00 47.34 581 ILE A CA 1
ATOM 4407 C C . ILE A 1 581 ? -19.305 -12.144 14.414 1.00 47.34 581 ILE A C 1
ATOM 4409 O O . ILE A 1 581 ? -19.428 -12.761 15.465 1.00 47.34 581 ILE A O 1
ATOM 4413 N N . CYS A 1 582 ? -19.689 -10.866 14.305 1.00 41.94 582 CYS A N 1
ATOM 4414 C CA . CYS A 1 582 ? -20.026 -10.043 15.473 1.00 41.94 582 CYS A CA 1
ATOM 4415 C C . CYS A 1 582 ? -21.524 -9.978 15.831 1.00 41.94 582 CYS A C 1
ATOM 4417 O O . CYS A 1 582 ? -21.844 -9.568 16.942 1.00 41.94 582 CYS A O 1
ATOM 4419 N N . ASP A 1 583 ? -22.445 -10.347 14.933 1.00 47.38 583 ASP A N 1
ATOM 4420 C CA . ASP A 1 583 ? -23.901 -10.271 15.183 1.00 47.38 583 ASP A CA 1
ATOM 4421 C C . ASP A 1 583 ? -24.686 -11.529 14.770 1.00 47.38 583 ASP A C 1
ATOM 4423 O O . ASP A 1 583 ? -25.914 -11.556 14.891 1.00 47.38 583 ASP A O 1
ATOM 4427 N N . MET A 1 584 ? -23.990 -12.573 14.303 1.00 50.09 584 MET A N 1
ATOM 4428 C CA . MET A 1 584 ? -24.572 -13.854 13.892 1.00 50.09 584 MET A CA 1
ATOM 4429 C C . MET A 1 584 ? -25.690 -13.725 12.843 1.00 50.09 584 MET A C 1
ATOM 4431 O O . MET A 1 584 ? -26.613 -14.546 12.798 1.00 50.09 584 MET A O 1
ATOM 4435 N N . GLN A 1 585 ? -25.645 -12.686 12.002 1.00 57.47 585 GLN A N 1
ATOM 4436 C CA . GLN A 1 585 ? -26.630 -12.483 10.945 1.00 57.47 585 GLN A CA 1
ATOM 4437 C C . GLN A 1 585 ? -26.170 -13.177 9.652 1.00 57.47 585 GLN A C 1
ATOM 4439 O O . GLN A 1 585 ? -25.150 -12.818 9.055 1.00 57.47 585 GLN A O 1
ATOM 4444 N N . GLN A 1 586 ? -26.926 -14.194 9.229 1.00 70.19 586 GLN A N 1
ATOM 4445 C CA . GLN A 1 586 ? -26.711 -14.925 7.978 1.00 70.19 586 GLN A CA 1
ATOM 4446 C C . GLN A 1 586 ? -27.583 -14.322 6.874 1.00 70.19 586 GLN A C 1
ATOM 4448 O O . GLN A 1 586 ? -28.749 -14.002 7.108 1.00 70.19 586 GLN A O 1
ATOM 4453 N N . ALA A 1 587 ? -27.028 -14.183 5.672 1.00 76.56 587 ALA A N 1
ATOM 4454 C CA . ALA A 1 587 ? -27.775 -13.759 4.491 1.00 76.56 587 ALA A CA 1
ATOM 4455 C C . ALA A 1 587 ? -27.485 -14.700 3.326 1.00 76.56 587 ALA A C 1
ATOM 4457 O O . ALA A 1 587 ? -26.362 -15.199 3.194 1.00 76.56 587 ALA A O 1
ATOM 4458 N N . PHE A 1 588 ? -28.502 -14.936 2.498 1.00 85.62 588 PHE A N 1
ATOM 4459 C CA . PHE A 1 588 ? -28.389 -15.786 1.326 1.00 85.62 588 PHE A CA 1
ATOM 4460 C C . PHE A 1 588 ? -29.113 -15.150 0.145 1.00 85.62 588 PHE A C 1
ATOM 4462 O O . PHE A 1 588 ? -30.342 -15.124 0.086 1.00 85.62 588 PHE A O 1
ATOM 4469 N N . GLU A 1 589 ? -28.327 -14.627 -0.788 1.00 86.75 589 GLU A N 1
ATOM 4470 C CA . GLU A 1 589 ? -28.819 -13.923 -1.967 1.00 86.75 589 GLU A CA 1
ATOM 4471 C C . GLU A 1 589 ? -28.364 -14.648 -3.234 1.00 86.75 589 GLU A C 1
ATOM 4473 O O . GLU A 1 589 ? -27.346 -15.345 -3.248 1.00 86.75 589 GLU A O 1
ATOM 4478 N N . VAL A 1 590 ? -29.107 -14.463 -4.317 1.00 85.81 590 VAL A N 1
ATOM 4479 C CA . VAL A 1 590 ? -28.751 -14.929 -5.653 1.00 85.81 590 VAL A CA 1
ATOM 4480 C C . VAL A 1 590 ? -28.733 -13.747 -6.609 1.00 85.81 590 VAL A C 1
ATOM 4482 O O . VAL A 1 590 ? -29.612 -12.889 -6.573 1.00 85.81 590 VAL A O 1
ATOM 4485 N N . MET A 1 591 ? -27.717 -13.698 -7.459 1.00 84.25 591 MET A N 1
ATOM 4486 C CA . MET A 1 591 ? -27.615 -12.767 -8.568 1.00 84.25 591 MET A CA 1
ATOM 4487 C C . MET A 1 591 ? -27.889 -13.524 -9.864 1.00 84.25 591 MET A C 1
ATOM 4489 O O . MET A 1 591 ? -27.293 -14.576 -10.115 1.00 84.25 591 MET A O 1
ATOM 4493 N N . SER A 1 592 ? -28.788 -12.994 -10.683 1.00 80.38 592 SER A N 1
ATOM 4494 C CA . SER A 1 592 ? -29.186 -13.599 -11.955 1.00 80.38 592 SER A CA 1
ATOM 4495 C C . SER A 1 592 ? -29.433 -12.535 -13.013 1.00 80.38 592 SER A C 1
ATOM 4497 O O . SER A 1 592 ? -29.774 -11.398 -12.676 1.00 80.38 592 SER A O 1
ATOM 4499 N N . THR A 1 593 ? -29.316 -12.919 -14.284 1.00 70.50 593 THR A N 1
ATOM 4500 C CA . THR A 1 593 ? -29.712 -12.055 -15.397 1.00 70.50 593 THR A CA 1
ATOM 4501 C C . THR A 1 593 ? -31.235 -12.051 -15.555 1.00 70.50 593 THR A C 1
ATOM 4503 O O . THR A 1 593 ? -31.870 -13.101 -15.417 1.00 70.50 593 THR A O 1
ATOM 4506 N N . ALA A 1 594 ? -31.848 -10.909 -15.864 1.00 55.72 594 ALA A N 1
ATOM 4507 C CA . ALA A 1 594 ? -33.254 -10.861 -16.250 1.00 55.72 594 ALA A CA 1
ATOM 4508 C C . ALA A 1 594 ? -33.468 -11.720 -17.510 1.00 55.72 594 ALA A C 1
ATOM 4510 O O . ALA A 1 594 ? -32.689 -11.660 -18.462 1.00 55.72 594 ALA A O 1
ATOM 4511 N N . CYS A 1 595 ? -34.505 -12.559 -17.510 1.00 46.09 595 CYS A N 1
ATOM 4512 C CA . CYS A 1 595 ? -34.880 -13.346 -18.681 1.00 46.09 595 CYS A CA 1
ATOM 4513 C C . CYS A 1 595 ? -35.391 -12.389 -19.768 1.00 46.09 595 CYS A C 1
ATOM 4515 O O . CYS A 1 595 ? -36.539 -11.955 -19.720 1.00 46.09 595 CYS A O 1
ATOM 4517 N N . VAL A 1 596 ? -34.541 -12.037 -20.733 1.00 39.94 596 VAL A N 1
ATOM 4518 C CA . VAL A 1 596 ? -34.998 -11.485 -22.010 1.00 39.94 596 VAL A CA 1
ATOM 4519 C C . VAL A 1 596 ? -35.319 -12.687 -22.892 1.00 39.94 596 VAL A C 1
ATOM 4521 O O . VAL A 1 596 ? -34.432 -13.463 -23.238 1.00 39.94 596 VAL A O 1
ATOM 4524 N N . GLU A 1 597 ? -36.601 -12.884 -23.196 1.00 39.03 597 GLU A N 1
ATOM 4525 C CA . GLU A 1 597 ? -37.105 -14.037 -23.960 1.00 39.03 597 GLU A CA 1
ATOM 4526 C C . GLU A 1 597 ? -36.593 -14.082 -25.421 1.00 39.03 597 GLU A C 1
ATOM 4528 O O . GLU A 1 597 ? -36.740 -15.107 -26.082 1.00 39.03 597 GLU A O 1
ATOM 4533 N N . ASP A 1 598 ? -35.889 -13.044 -25.891 1.00 36.22 598 ASP A N 1
ATOM 4534 C CA . ASP A 1 598 ? -35.295 -12.946 -27.230 1.00 36.22 598 ASP A CA 1
ATOM 4535 C C . ASP A 1 598 ? -33.752 -12.940 -27.181 1.00 36.22 598 ASP A C 1
ATOM 4537 O O . ASP A 1 598 ? -33.091 -11.906 -27.306 1.00 36.22 598 ASP A O 1
ATOM 4541 N N . TRP A 1 599 ? -33.142 -14.117 -27.005 1.00 37.50 599 TRP A N 1
ATOM 4542 C CA . TRP A 1 599 ? -31.689 -14.282 -27.135 1.00 37.50 599 TRP A CA 1
ATOM 4543 C C . TRP A 1 599 ? -31.252 -14.170 -28.605 1.00 37.50 599 TRP A C 1
ATOM 4545 O O . TRP A 1 599 ? -31.403 -15.107 -29.392 1.00 37.50 599 TRP A O 1
ATOM 4555 N N . HIS A 1 600 ? -30.631 -13.047 -28.972 1.00 37.84 600 HIS A N 1
ATOM 4556 C CA . HIS A 1 600 ? -29.790 -12.966 -30.167 1.00 37.84 600 HIS A CA 1
ATOM 4557 C C . HIS A 1 600 ? -28.344 -13.379 -29.812 1.00 37.84 600 HIS A C 1
ATOM 4559 O O . HIS A 1 600 ? -27.780 -12.811 -28.879 1.00 37.84 600 HIS A O 1
ATOM 4565 N N . PRO A 1 601 ? -27.695 -14.304 -30.556 1.00 35.34 601 PRO A N 1
ATOM 4566 C CA . PRO A 1 601 ? -26.345 -14.811 -30.251 1.00 35.34 601 PRO A CA 1
ATOM 4567 C C . PRO A 1 601 ? -25.202 -13.776 -30.288 1.00 35.34 601 PRO A C 1
ATOM 4569 O O . PRO A 1 601 ? -24.041 -14.144 -30.153 1.00 35.34 601 PRO A O 1
ATOM 4572 N N . THR A 1 602 ? -25.504 -12.501 -30.528 1.00 37.50 602 THR A N 1
ATOM 4573 C CA . THR A 1 602 ? -24.537 -11.402 -30.666 1.00 37.50 602 THR A CA 1
ATOM 4574 C C . THR A 1 602 ? -24.705 -10.309 -29.608 1.00 37.50 602 THR A C 1
ATOM 4576 O O . THR A 1 602 ? -24.013 -9.297 -29.677 1.00 37.50 602 THR A O 1
ATOM 4579 N N . SER A 1 603 ? -25.629 -10.478 -28.657 1.00 40.53 603 SER A N 1
ATOM 4580 C CA . SER A 1 603 ? -25.906 -9.498 -27.603 1.00 40.53 603 SER A CA 1
ATOM 4581 C C . SER A 1 603 ? -25.250 -9.950 -26.298 1.00 40.53 603 SER A C 1
ATOM 4583 O O . SER A 1 603 ? -25.733 -10.876 -25.651 1.00 40.53 603 SER A O 1
ATOM 4585 N N . PHE A 1 604 ? -24.135 -9.326 -25.919 1.00 48.16 604 PHE A N 1
ATOM 4586 C CA . PHE A 1 604 ? -23.501 -9.563 -24.620 1.00 48.16 604 PHE A CA 1
ATOM 4587 C C . PHE A 1 604 ? -24.326 -8.890 -23.508 1.00 48.16 604 PHE A C 1
ATOM 4589 O O . PHE A 1 604 ? -24.717 -7.733 -23.692 1.00 48.16 604 PHE A O 1
ATOM 4596 N N . PRO A 1 605 ? -24.606 -9.571 -22.378 1.00 52.97 605 PRO A N 1
ATOM 4597 C CA . PRO A 1 605 ? -25.364 -8.975 -21.287 1.00 52.97 605 PRO A CA 1
ATOM 4598 C C . PRO A 1 605 ? -24.595 -7.794 -20.689 1.00 52.97 605 PRO A C 1
ATOM 4600 O O . PRO A 1 605 ? -23.437 -7.936 -20.300 1.00 52.97 605 PRO A O 1
ATOM 4603 N N . ASN A 1 606 ? -25.240 -6.633 -20.595 1.00 56.44 606 ASN A N 1
ATOM 4604 C CA . ASN A 1 606 ? -24.695 -5.444 -19.958 1.00 56.44 606 ASN A CA 1
ATOM 4605 C C . ASN A 1 606 ? -24.759 -5.618 -18.427 1.00 56.44 606 ASN A C 1
ATOM 4607 O O . ASN A 1 606 ? -25.859 -5.616 -17.860 1.00 56.44 606 ASN A O 1
ATOM 4611 N N . PRO A 1 607 ? -23.613 -5.707 -17.719 1.00 55.38 607 PRO A N 1
ATOM 4612 C CA . PRO A 1 607 ? -23.582 -5.970 -16.279 1.00 55.38 607 PRO A CA 1
ATOM 4613 C C . PRO A 1 607 ? -24.346 -4.945 -15.431 1.00 55.38 607 PRO A C 1
ATOM 4615 O O . PRO A 1 607 ? -24.808 -5.272 -14.341 1.00 55.38 607 PRO A O 1
ATOM 4618 N N . SER A 1 608 ? -24.505 -3.719 -15.942 1.00 55.44 608 SER A N 1
ATOM 4619 C CA . SER A 1 608 ? -25.189 -2.620 -15.249 1.00 55.44 608 SER A CA 1
ATOM 4620 C C . SER A 1 608 ? -26.720 -2.664 -15.325 1.00 55.44 608 SER A C 1
ATOM 4622 O O . SER A 1 608 ? -27.378 -2.046 -14.489 1.00 55.44 608 SER A O 1
ATOM 4624 N N . GLN A 1 609 ? -27.296 -3.359 -16.314 1.00 55.81 609 GLN A N 1
ATOM 4625 C CA . GLN A 1 609 ? -28.744 -3.352 -16.582 1.00 55.81 609 GLN A CA 1
ATOM 4626 C C . GLN A 1 609 ? -29.383 -4.739 -16.512 1.00 55.81 609 GLN A C 1
ATOM 4628 O O . GLN A 1 609 ? -30.553 -4.840 -16.147 1.00 55.81 609 GLN A O 1
ATOM 4633 N N . ASP A 1 610 ? -28.622 -5.797 -16.801 1.00 67.44 610 ASP A N 1
ATOM 4634 C CA . ASP A 1 610 ? -29.196 -7.133 -16.960 1.00 67.44 610 ASP A CA 1
ATOM 4635 C C . ASP A 1 610 ? -29.138 -7.972 -15.683 1.00 67.44 610 ASP A C 1
ATOM 4637 O O . ASP A 1 610 ? -29.896 -8.928 -15.563 1.00 67.44 610 ASP A O 1
ATOM 4641 N N . TRP A 1 611 ? -28.278 -7.633 -14.718 1.00 76.69 611 TRP A N 1
ATOM 4642 C CA . TRP A 1 611 ? -28.073 -8.417 -13.497 1.00 76.69 611 TRP A CA 1
ATOM 4643 C C . TRP A 1 611 ? -28.809 -7.808 -12.307 1.00 76.69 611 TRP A C 1
ATOM 4645 O O . TRP A 1 611 ? -28.728 -6.609 -12.053 1.00 76.69 611 TRP A O 1
ATOM 4655 N N . SER A 1 612 ? -29.474 -8.652 -11.521 1.00 79.00 612 SER A N 1
ATOM 4656 C CA . SER A 1 612 ? -30.184 -8.229 -10.311 1.00 79.00 612 SER A CA 1
ATOM 4657 C C . SER A 1 612 ? -30.011 -9.227 -9.175 1.00 79.00 612 SER A C 1
ATOM 4659 O O . SER A 1 612 ? -29.915 -10.432 -9.418 1.00 79.00 612 SER A O 1
ATOM 4661 N N . TRP A 1 613 ? -30.006 -8.719 -7.943 1.00 85.00 613 TRP A N 1
ATOM 4662 C CA . TRP A 1 613 ? -30.011 -9.530 -6.730 1.00 85.00 613 TRP A CA 1
ATOM 4663 C C . TRP A 1 613 ? -31.434 -9.845 -6.274 1.00 85.00 613 TRP A C 1
ATOM 4665 O O . TRP A 1 613 ? -32.309 -8.979 -6.301 1.00 85.00 613 TRP A O 1
ATOM 4675 N N . ALA A 1 614 ? -31.637 -11.064 -5.789 1.00 84.56 614 ALA A N 1
ATOM 4676 C CA . ALA A 1 614 ? -32.859 -11.501 -5.138 1.00 84.56 614 ALA A CA 1
ATOM 4677 C C . ALA A 1 614 ? -32.535 -1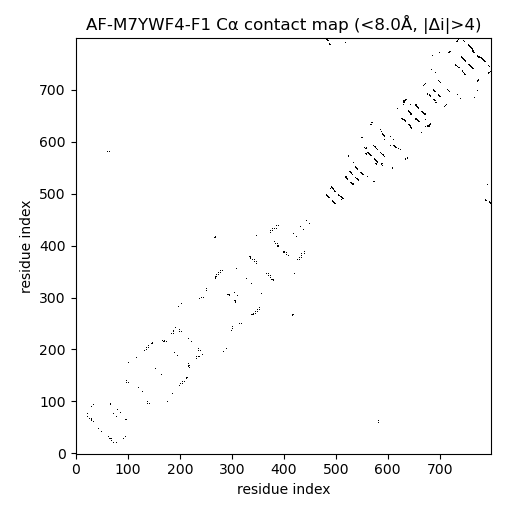2.367 -3.915 1.00 84.56 614 ALA A C 1
ATOM 4679 O O . ALA A 1 614 ? -31.592 -13.161 -3.927 1.00 84.56 614 ALA A O 1
ATOM 4680 N N . THR A 1 615 ? -33.355 -12.255 -2.875 1.00 84.44 615 THR A N 1
ATOM 4681 C CA . THR A 1 615 ? -33.213 -13.076 -1.671 1.00 84.44 615 THR A CA 1
ATOM 4682 C C . THR A 1 615 ? -33.651 -14.503 -1.939 1.00 84.44 615 THR A C 1
ATOM 4684 O O . THR A 1 615 ? -34.722 -14.752 -2.499 1.00 84.44 615 THR A O 1
ATOM 4687 N N . VAL A 1 616 ? -32.824 -15.461 -1.520 1.00 85.19 616 VAL A N 1
ATOM 4688 C CA . VAL A 1 616 ? -33.140 -16.878 -1.670 1.00 85.19 616 VAL A CA 1
ATOM 4689 C C . VAL A 1 616 ? -34.236 -17.251 -0.660 1.00 85.19 616 VAL A C 1
ATOM 4691 O O . VAL A 1 616 ? -34.046 -17.037 0.537 1.00 85.19 616 VAL A O 1
ATOM 4694 N N . PRO A 1 617 ? -35.366 -17.851 -1.088 1.00 78.62 617 PRO A N 1
ATOM 4695 C CA . PRO A 1 617 ? -36.514 -18.103 -0.207 1.00 78.62 617 PRO A CA 1
ATOM 4696 C C . PRO A 1 617 ? -36.235 -18.993 1.014 1.00 78.62 617 PRO A C 1
ATOM 4698 O O . PRO A 1 617 ? -36.981 -18.949 1.991 1.00 78.62 617 PRO A O 1
ATOM 4701 N N . SER A 1 618 ? -35.185 -19.816 0.959 1.00 81.25 618 SER A N 1
ATOM 4702 C CA . SER A 1 618 ? -34.826 -20.758 2.020 1.00 81.25 618 SER A CA 1
ATOM 4703 C C . SER A 1 618 ? -33.542 -20.322 2.727 1.00 81.25 618 SER A C 1
ATOM 4705 O O . SER A 1 618 ? -32.456 -20.494 2.157 1.00 81.25 618 SER A O 1
ATOM 4707 N N . PRO A 1 619 ? -33.631 -19.804 3.966 1.00 76.88 619 PRO A N 1
ATOM 4708 C CA . PRO A 1 619 ? -32.459 -19.359 4.707 1.00 76.88 619 PRO A CA 1
ATOM 4709 C C . PRO A 1 619 ? -31.522 -20.536 5.029 1.00 76.88 619 PRO A C 1
ATOM 4711 O O . PRO A 1 619 ? -31.987 -21.678 5.135 1.00 76.88 619 PRO A O 1
ATOM 4714 N N . PRO A 1 620 ? -30.210 -20.287 5.191 1.00 82.31 620 PRO A N 1
ATOM 4715 C CA . PRO A 1 620 ? -29.260 -21.330 5.550 1.00 82.31 620 PRO A CA 1
ATOM 4716 C C . PRO A 1 620 ? -29.601 -21.953 6.916 1.00 82.31 620 PRO A C 1
ATOM 4718 O O . PRO A 1 620 ? -29.881 -21.224 7.866 1.00 82.31 620 PRO A O 1
ATOM 4721 N N . PRO A 1 621 ? -29.575 -23.290 7.056 1.00 81.44 621 PRO A N 1
ATOM 4722 C CA . PRO A 1 621 ? -29.930 -23.983 8.297 1.00 81.44 621 PRO A CA 1
ATOM 4723 C C . PRO A 1 621 ? -28.764 -24.041 9.300 1.00 81.44 621 PRO A C 1
ATOM 4725 O O . PRO A 1 621 ? -28.729 -24.926 10.154 1.00 81.44 621 PRO A O 1
ATOM 4728 N N . PHE A 1 622 ? -27.765 -23.167 9.171 1.00 79.75 622 PHE A N 1
ATOM 4729 C CA . PHE A 1 622 ? -26.530 -23.272 9.942 1.00 79.75 622 PHE A CA 1
ATOM 4730 C C . PHE A 1 622 ? -26.732 -22.734 11.365 1.00 79.75 622 PHE A C 1
ATOM 4732 O O . PHE A 1 622 ? -27.390 -21.701 11.533 1.00 79.75 622 PHE A O 1
ATOM 4739 N N . PRO A 1 623 ? -26.136 -23.360 12.396 1.00 71.06 623 PRO A N 1
ATOM 4740 C CA . PRO A 1 623 ? -26.109 -22.776 13.732 1.00 71.06 623 PRO A CA 1
ATOM 4741 C C . PRO A 1 623 ? -25.507 -21.367 13.691 1.00 71.06 623 PRO A C 1
ATOM 4743 O O . PRO A 1 623 ? -24.589 -21.103 12.913 1.00 71.06 623 PRO A O 1
ATOM 4746 N N . LYS A 1 624 ? -26.022 -20.460 14.530 1.00 63.44 624 LYS A N 1
ATOM 4747 C CA . LYS A 1 624 ? -25.624 -19.042 14.541 1.00 63.44 624 LYS A CA 1
ATOM 4748 C C . LYS A 1 624 ? -24.109 -18.853 14.656 1.00 63.44 624 LYS A C 1
ATOM 4750 O O . LYS A 1 624 ? -23.569 -18.018 13.944 1.00 63.44 624 LYS A O 1
ATOM 4755 N N . ASP A 1 625 ? -23.449 -19.714 15.426 1.00 63.81 625 ASP A N 1
ATOM 4756 C CA . ASP A 1 625 ? -22.020 -19.623 15.742 1.00 63.81 625 ASP A CA 1
ATOM 4757 C C . ASP A 1 625 ? -21.121 -20.403 14.758 1.00 63.81 625 ASP A C 1
ATOM 4759 O O . ASP A 1 625 ? -19.917 -20.534 14.971 1.00 63.81 625 ASP A O 1
ATOM 4763 N N . SER A 1 626 ? -21.690 -20.976 13.690 1.00 70.56 626 SER A N 1
ATOM 4764 C CA . SER A 1 626 ? -20.949 -21.800 12.727 1.00 70.56 626 SER A CA 1
ATOM 4765 C C . SER A 1 626 ? -20.364 -20.973 11.582 1.00 70.56 626 SER A C 1
ATOM 4767 O O . SER A 1 626 ? -21.070 -20.232 10.900 1.00 70.56 626 SER A O 1
ATOM 4769 N N . LEU A 1 627 ? -19.071 -21.160 11.319 1.00 74.69 627 LEU A N 1
ATOM 4770 C CA . LEU A 1 627 ? -18.363 -20.572 10.183 1.00 74.69 627 LEU A CA 1
ATOM 4771 C C . LEU A 1 627 ? -18.434 -21.520 8.988 1.00 74.69 627 LEU A C 1
ATOM 4773 O O . LEU A 1 627 ? -18.313 -22.732 9.163 1.00 74.69 627 LEU A O 1
ATOM 4777 N N . ILE A 1 628 ? -18.583 -20.988 7.773 1.00 80.81 628 ILE A N 1
ATOM 4778 C CA . ILE A 1 628 ? -18.429 -21.794 6.555 1.00 80.81 628 ILE A CA 1
ATOM 4779 C C . ILE A 1 628 ? -16.940 -22.088 6.377 1.00 80.81 628 ILE A C 1
ATOM 4781 O O . ILE A 1 628 ? -16.140 -21.168 6.225 1.00 80.81 628 ILE A O 1
ATOM 4785 N N . THR A 1 629 ? -16.568 -23.364 6.398 1.00 81.00 629 THR A N 1
ATOM 4786 C CA . THR A 1 629 ? -15.168 -23.795 6.272 1.00 81.00 629 THR A CA 1
ATOM 4787 C C . THR A 1 629 ? -14.822 -24.224 4.852 1.00 81.00 629 THR A C 1
ATOM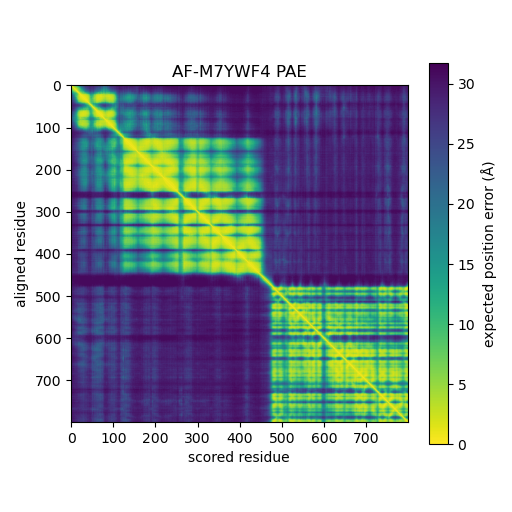 4789 O O . THR A 1 629 ? -13.681 -24.050 4.421 1.00 81.00 629 THR A O 1
ATOM 4792 N N . ALA A 1 630 ? -15.799 -24.768 4.124 1.00 86.44 630 ALA A N 1
ATOM 4793 C CA . ALA A 1 630 ? -15.619 -25.300 2.781 1.00 86.44 630 ALA A CA 1
ATOM 4794 C C . ALA A 1 630 ? -16.938 -25.345 2.006 1.00 86.44 630 ALA A C 1
ATOM 4796 O O . ALA A 1 630 ? -18.014 -25.481 2.592 1.00 86.44 630 ALA A O 1
ATOM 4797 N N . TYR A 1 631 ? -16.853 -25.286 0.683 1.00 90.44 631 TYR A N 1
ATOM 4798 C CA . TYR A 1 631 ? -17.985 -25.451 -0.218 1.00 90.44 631 TYR A CA 1
ATOM 4799 C C . TYR A 1 631 ? -17.537 -26.042 -1.557 1.00 90.44 631 TYR A C 1
ATOM 4801 O O . TYR A 1 631 ? -16.405 -25.848 -1.993 1.00 90.44 631 TYR A O 1
ATOM 4809 N N . ALA A 1 632 ? -18.421 -26.776 -2.227 1.00 91.19 632 ALA A N 1
ATOM 4810 C CA . ALA A 1 632 ? -18.145 -27.347 -3.543 1.00 91.19 632 ALA A CA 1
ATOM 4811 C C . ALA A 1 632 ? -19.432 -27.483 -4.359 1.00 91.19 632 ALA A C 1
ATOM 4813 O O . ALA A 1 632 ? -20.482 -27.860 -3.831 1.00 91.19 632 ALA A O 1
ATOM 4814 N N . MET A 1 633 ? -19.350 -27.199 -5.659 1.00 89.75 633 MET A N 1
ATOM 4815 C CA . MET A 1 633 ? -20.459 -27.452 -6.577 1.00 89.75 633 MET A CA 1
ATOM 4816 C C . MET A 1 633 ? -20.464 -28.931 -6.972 1.00 89.75 633 MET A C 1
ATOM 4818 O O . MET A 1 633 ? -19.435 -29.505 -7.339 1.00 89.75 633 MET A O 1
ATOM 4822 N N . HIS A 1 634 ? -21.627 -29.568 -6.889 1.00 90.19 634 HIS A N 1
ATOM 4823 C CA . HIS A 1 634 ? -21.809 -30.937 -7.349 1.00 90.19 634 HIS A CA 1
ATOM 4824 C C . HIS A 1 634 ? -21.711 -30.997 -8.889 1.00 90.19 634 HIS A C 1
ATOM 4826 O O . HIS A 1 634 ? -22.120 -30.049 -9.562 1.00 90.19 634 HIS A O 1
ATOM 4832 N N . PRO A 1 635 ? -21.253 -32.120 -9.478 1.00 87.06 635 PRO A N 1
ATOM 4833 C CA . PRO A 1 635 ? -21.166 -32.311 -10.935 1.00 87.06 635 PRO A CA 1
ATOM 4834 C C . PRO A 1 635 ? -22.462 -32.081 -11.723 1.00 87.06 635 PRO A C 1
ATOM 4836 O O . PRO A 1 635 ? -22.440 -32.010 -12.946 1.00 87.06 635 PRO A O 1
ATOM 4839 N N . ASP A 1 636 ? -23.606 -31.991 -11.039 1.00 85.44 636 ASP A N 1
ATOM 4840 C CA . ASP A 1 636 ? -24.897 -31.722 -11.673 1.00 85.44 636 ASP A CA 1
ATOM 4841 C C . ASP A 1 636 ? -25.105 -30.233 -11.990 1.00 85.44 636 ASP A C 1
ATOM 4843 O O . ASP A 1 636 ? -26.130 -29.887 -12.573 1.00 85.44 636 ASP A O 1
ATOM 4847 N N . GLY A 1 637 ? -24.169 -29.369 -11.577 1.00 83.00 637 GLY A N 1
ATOM 4848 C CA . GLY A 1 637 ? -24.208 -27.919 -11.765 1.00 83.00 637 GLY A CA 1
ATOM 4849 C C . GLY A 1 637 ? -25.227 -27.187 -10.889 1.00 83.00 637 GLY A C 1
ATOM 4850 O O . GLY A 1 637 ? -25.302 -25.964 -10.961 1.00 83.00 637 GLY A O 1
ATOM 4851 N N . ARG A 1 638 ? -25.994 -27.912 -10.062 1.00 83.88 638 ARG A N 1
ATOM 4852 C CA . ARG A 1 638 ? -27.202 -27.405 -9.386 1.00 83.88 638 ARG A CA 1
ATOM 4853 C C . ARG A 1 638 ? -27.198 -27.583 -7.881 1.00 83.88 638 ARG A C 1
ATOM 4855 O O . ARG A 1 638 ? -27.967 -26.906 -7.199 1.00 83.88 638 ARG A O 1
ATOM 4862 N N . THR A 1 639 ? -26.404 -28.510 -7.364 1.00 89.44 639 THR A N 1
ATOM 4863 C CA . THR A 1 639 ? -26.370 -28.807 -5.934 1.00 89.44 639 THR A CA 1
ATOM 4864 C C . THR A 1 639 ? -25.094 -28.243 -5.317 1.00 89.44 639 THR A C 1
ATOM 4866 O O . THR A 1 639 ? -24.001 -28.732 -5.589 1.00 89.44 639 THR A O 1
ATOM 4869 N N . LEU A 1 640 ? -25.223 -27.238 -4.452 1.00 90.50 640 LEU A N 1
ATOM 4870 C CA . LEU A 1 640 ? -24.101 -26.649 -3.719 1.00 90.50 640 LEU A CA 1
ATOM 4871 C C . LEU A 1 640 ? -23.925 -27.364 -2.380 1.00 90.50 640 LEU A C 1
ATOM 4873 O O . LEU A 1 640 ? -24.839 -27.338 -1.564 1.00 90.50 640 LEU A O 1
ATOM 4877 N N . PHE A 1 641 ? -22.767 -27.965 -2.123 1.00 91.75 641 PHE A N 1
ATOM 4878 C CA . PHE A 1 641 ? -22.416 -28.498 -0.806 1.00 91.75 641 PHE A CA 1
ATOM 4879 C C . PHE A 1 641 ? -21.669 -27.447 0.013 1.00 91.75 641 PHE A C 1
ATOM 4881 O O . PHE A 1 641 ? -20.811 -26.749 -0.521 1.00 91.75 641 PHE A O 1
ATOM 4888 N N . VAL A 1 642 ? -21.990 -27.349 1.303 1.00 90.31 642 VAL A N 1
ATOM 4889 C CA . VAL A 1 642 ? -21.410 -26.387 2.249 1.00 90.31 642 VAL A CA 1
ATOM 4890 C C . VAL A 1 642 ? -21.140 -27.093 3.574 1.00 90.31 642 VAL A C 1
ATOM 4892 O O . VAL A 1 642 ? -22.057 -27.665 4.164 1.00 90.31 642 VAL A O 1
ATOM 4895 N N . SER A 1 643 ? -19.901 -27.037 4.054 1.00 89.31 643 SER A N 1
ATOM 4896 C CA . SER A 1 643 ? -19.524 -27.478 5.398 1.00 89.31 643 SER A CA 1
ATOM 4897 C C . SER A 1 643 ? -19.386 -26.278 6.325 1.00 89.31 643 SER A C 1
ATOM 4899 O O . SER A 1 643 ? -18.771 -25.272 5.962 1.00 89.31 643 SER A O 1
ATOM 4901 N N . CYS A 1 644 ? -19.931 -26.393 7.533 1.00 85.88 644 CYS A N 1
ATOM 4902 C CA . CYS A 1 644 ? -19.826 -25.371 8.564 1.00 85.88 644 CYS A CA 1
ATOM 4903 C C . CYS A 1 644 ? -19.376 -25.953 9.912 1.00 85.88 644 CYS A C 1
ATOM 4905 O O . CYS A 1 644 ? -19.640 -27.118 10.205 1.00 85.88 644 CYS A O 1
ATOM 4907 N N . GLY A 1 645 ? -18.705 -25.157 10.745 1.00 76.94 645 GLY A N 1
ATOM 4908 C CA . GLY A 1 645 ? -18.373 -25.527 12.127 1.00 76.94 645 GLY A CA 1
ATOM 4909 C C . GLY A 1 645 ? -17.582 -24.451 12.872 1.00 76.94 645 GLY A C 1
ATOM 4910 O O . GLY A 1 645 ? -17.438 -23.331 12.381 1.00 76.94 645 GLY A O 1
ATOM 4911 N N . SER A 1 646 ? -17.093 -24.787 14.067 1.00 66.12 646 SER A N 1
ATOM 4912 C CA . SER A 1 646 ? -16.286 -23.887 14.904 1.00 66.12 646 SER A CA 1
ATOM 4913 C C . SER A 1 646 ? -14.808 -23.923 14.505 1.00 66.12 646 SER A C 1
ATOM 4915 O O . SER A 1 646 ? -14.287 -24.966 14.119 1.00 66.12 646 SER A O 1
ATOM 4917 N N . ASN A 1 647 ? -14.100 -22.797 14.634 1.00 51.31 647 ASN A N 1
ATOM 4918 C CA . ASN A 1 647 ? -12.644 -22.764 14.443 1.00 51.31 647 ASN A CA 1
ATOM 4919 C C . ASN A 1 647 ? -11.868 -23.463 15.573 1.00 51.31 647 ASN A C 1
ATOM 4921 O O . ASN A 1 647 ? -10.710 -23.816 15.365 1.00 51.31 647 ASN A O 1
ATOM 4925 N N . HIS A 1 648 ? -12.488 -23.651 16.742 1.00 46.09 648 HIS A N 1
ATOM 4926 C CA . HIS A 1 648 ? -11.843 -24.185 17.947 1.00 46.09 648 HIS A CA 1
ATOM 4927 C C . HIS A 1 648 ? -12.146 -25.663 18.212 1.00 46.09 648 HIS A C 1
ATOM 4929 O O . HIS A 1 648 ? -11.549 -26.238 19.116 1.00 46.09 648 HIS A O 1
ATOM 4935 N N . ASP A 1 649 ? -13.049 -26.275 17.441 1.00 51.78 649 ASP A N 1
ATOM 4936 C CA . ASP A 1 649 ? -13.499 -27.640 17.694 1.00 51.78 649 ASP A CA 1
ATOM 4937 C C . ASP A 1 649 ? -13.533 -28.466 16.407 1.00 51.78 649 ASP A C 1
ATOM 4939 O O . ASP A 1 649 ? -14.317 -28.205 15.493 1.00 51.78 649 ASP A O 1
ATOM 4943 N N . THR A 1 650 ? -12.664 -29.471 16.335 1.00 51.28 650 THR A N 1
ATOM 4944 C CA . THR A 1 650 ? -12.541 -30.382 15.190 1.00 51.28 650 THR A CA 1
ATOM 4945 C C . THR A 1 650 ? -13.641 -31.447 15.168 1.00 51.28 650 THR A C 1
ATOM 4947 O O . THR A 1 650 ? -13.779 -32.156 14.170 1.00 51.28 650 THR A O 1
ATOM 4950 N N . HIS A 1 651 ? -14.450 -31.546 16.230 1.00 50.50 651 HIS A N 1
ATOM 4951 C CA . HIS A 1 651 ? -15.484 -32.570 16.394 1.00 50.50 651 HIS A CA 1
ATOM 4952 C C . HIS A 1 651 ? -16.914 -32.075 16.111 1.00 50.50 651 HIS A C 1
ATOM 4954 O O . HIS A 1 651 ? -17.854 -32.871 16.141 1.00 50.50 651 HIS A O 1
ATOM 4960 N N . HIS A 1 652 ? -17.099 -30.790 15.789 1.00 63.59 652 HIS A N 1
ATOM 4961 C CA . HIS A 1 652 ? -18.417 -30.172 15.577 1.00 63.59 652 HIS A CA 1
ATOM 4962 C C . HIS A 1 652 ? -18.543 -29.509 14.199 1.00 63.59 652 HIS A C 1
ATOM 4964 O O . HIS A 1 652 ? -18.883 -28.330 14.071 1.00 63.59 652 HIS A O 1
ATOM 4970 N N . HIS A 1 653 ? -18.265 -30.284 13.151 1.00 77.06 653 HIS A N 1
ATOM 4971 C CA . HIS A 1 653 ? -18.512 -29.881 11.770 1.00 77.06 653 HIS A CA 1
ATOM 4972 C C . HIS A 1 653 ? -19.744 -30.573 11.197 1.00 77.06 653 HIS A C 1
ATOM 4974 O O . HIS A 1 653 ? -19.956 -31.758 11.430 1.00 77.06 653 HIS A O 1
ATOM 4980 N N . HIS A 1 654 ? -20.515 -29.846 10.392 1.00 86.81 654 HIS A N 1
ATOM 4981 C CA . HIS A 1 654 ? -21.706 -30.364 9.734 1.00 86.81 654 HIS A CA 1
ATOM 4982 C C . HIS A 1 654 ? -21.722 -29.979 8.257 1.00 86.81 654 HIS A C 1
ATOM 4984 O O . HIS A 1 654 ? -21.352 -28.859 7.900 1.00 86.81 654 HIS A O 1
ATOM 4990 N N . THR A 1 655 ? -22.184 -30.885 7.395 1.00 90.19 655 THR A N 1
ATOM 4991 C CA . THR A 1 655 ? -22.293 -30.626 5.954 1.00 90.19 655 THR A CA 1
ATOM 4992 C C . THR A 1 655 ? -23.743 -30.593 5.499 1.00 90.19 655 THR A C 1
ATOM 4994 O O . THR A 1 655 ? -24.547 -31.470 5.816 1.00 90.19 655 THR A O 1
ATOM 4997 N N . TYR A 1 656 ? -24.065 -29.582 4.699 1.00 90.44 656 TYR A N 1
ATOM 4998 C CA . TYR A 1 656 ? -25.361 -29.373 4.076 1.00 90.44 656 TYR A CA 1
ATOM 4999 C C . TYR A 1 656 ? -25.223 -29.317 2.555 1.00 90.44 656 TYR A C 1
ATOM 5001 O O . TYR A 1 656 ? -24.153 -29.032 2.025 1.00 90.44 656 TYR A O 1
ATOM 5009 N N . SER A 1 657 ? -26.321 -29.548 1.841 1.00 91.56 657 SER A N 1
ATOM 5010 C CA . SER A 1 657 ? -26.426 -29.223 0.422 1.00 91.56 657 SER A CA 1
ATOM 5011 C C . SER A 1 657 ? -27.637 -28.352 0.139 1.00 91.56 657 SER A C 1
ATOM 5013 O O . SER A 1 657 ? -28.717 -28.619 0.670 1.00 91.56 657 SER A O 1
ATOM 5015 N N . PHE A 1 658 ? -27.483 -27.388 -0.754 1.00 90.69 658 PHE A N 1
ATOM 5016 C CA . PHE A 1 658 ? -28.547 -26.553 -1.278 1.00 90.69 658 PHE A CA 1
ATOM 5017 C C . PHE A 1 658 ? -28.854 -26.919 -2.731 1.00 90.69 658 PHE A C 1
ATOM 5019 O O . PHE A 1 658 ? -27.971 -26.895 -3.587 1.00 90.69 658 PHE A O 1
ATOM 5026 N N . ASP A 1 659 ? -30.111 -27.258 -3.004 1.00 88.44 659 ASP A N 1
ATOM 5027 C CA . ASP A 1 659 ? -30.629 -27.462 -4.356 1.00 88.44 659 ASP A CA 1
ATOM 5028 C C . ASP A 1 659 ? -31.092 -26.117 -4.927 1.00 88.44 659 ASP A C 1
ATOM 5030 O O . ASP A 1 659 ? -32.093 -25.558 -4.473 1.00 88.44 659 ASP A O 1
ATOM 5034 N N . THR A 1 660 ? -30.371 -25.612 -5.929 1.00 85.25 660 THR A N 1
ATOM 5035 C CA . THR A 1 660 ? -30.649 -24.319 -6.580 1.00 85.25 660 THR A CA 1
ATOM 5036 C C . THR A 1 660 ? -31.965 -24.294 -7.358 1.00 85.25 660 THR A C 1
ATOM 5038 O O . THR A 1 660 ? -32.555 -23.230 -7.502 1.00 85.25 660 THR A O 1
ATOM 5041 N N . LYS A 1 661 ? -32.477 -25.446 -7.813 1.00 83.94 661 LYS A N 1
ATOM 5042 C CA . LYS A 1 661 ? -33.739 -25.540 -8.563 1.00 83.94 661 LYS A CA 1
ATOM 5043 C C . LYS A 1 661 ? -34.949 -25.526 -7.638 1.00 83.94 661 LYS A C 1
ATOM 5045 O O . LYS A 1 661 ? -35.965 -24.910 -7.941 1.00 83.94 661 LYS A O 1
ATOM 5050 N N . ASN A 1 662 ? -34.866 -26.275 -6.542 1.00 84.38 662 ASN A N 1
ATOM 5051 C CA . ASN A 1 662 ? -35.976 -26.417 -5.599 1.00 84.38 662 ASN A CA 1
ATOM 5052 C C . ASN A 1 662 ? -35.889 -25.434 -4.424 1.00 84.38 662 ASN A C 1
ATOM 5054 O O . ASN A 1 662 ? -36.802 -25.408 -3.599 1.00 84.38 662 ASN A O 1
ATOM 5058 N N . HIS A 1 663 ? -34.789 -24.685 -4.323 1.00 85.50 663 HIS A N 1
ATOM 5059 C CA . HIS A 1 663 ? -34.428 -23.830 -3.196 1.00 85.50 663 HIS A CA 1
ATOM 5060 C C . HIS A 1 663 ? -34.554 -24.555 -1.856 1.00 85.50 663 HIS A C 1
ATOM 5062 O O . HIS A 1 663 ? -35.190 -24.059 -0.931 1.00 85.50 663 HIS A O 1
ATOM 5068 N N . LYS A 1 664 ? -33.996 -25.765 -1.739 1.00 87.56 664 LYS A N 1
ATOM 5069 C CA . LYS A 1 664 ? -34.106 -26.583 -0.519 1.00 87.56 664 LYS A CA 1
ATOM 5070 C C . LYS A 1 664 ? -32.747 -26.977 0.026 1.00 87.56 664 LYS A C 1
ATOM 5072 O O . LYS A 1 664 ? -31.899 -27.480 -0.706 1.00 87.56 664 LYS A O 1
ATOM 5077 N N . TRP A 1 665 ? -32.598 -26.812 1.336 1.00 89.94 665 TRP A N 1
ATOM 5078 C CA . TRP A 1 665 ? -31.463 -27.318 2.092 1.00 89.94 665 TRP A CA 1
ATOM 5079 C C . TRP A 1 665 ? -31.680 -28.768 2.525 1.00 89.94 665 TRP A C 1
ATOM 5081 O O . TRP A 1 665 ? -32.798 -29.195 2.818 1.00 89.94 665 TRP A O 1
ATOM 5091 N N . ARG A 1 666 ? -30.586 -29.521 2.597 1.00 88.81 666 ARG A N 1
ATOM 5092 C CA . ARG A 1 666 ? -30.532 -30.886 3.123 1.00 88.81 666 ARG A CA 1
ATOM 5093 C C . ARG A 1 666 ? -29.297 -31.038 3.997 1.00 88.81 666 ARG A C 1
ATOM 5095 O O . ARG A 1 666 ? -28.227 -30.589 3.611 1.00 88.81 666 ARG A O 1
ATOM 5102 N N . SER A 1 667 ? -29.449 -31.695 5.139 1.00 88.94 667 SER A N 1
ATOM 5103 C CA . SER A 1 667 ? -28.343 -32.103 6.010 1.00 88.94 667 SER A CA 1
ATOM 5104 C C . SER A 1 667 ? -27.769 -33.453 5.555 1.00 88.94 667 SER A C 1
ATOM 5106 O O . SER A 1 667 ? -28.524 -34.367 5.205 1.00 88.94 667 SER A O 1
ATOM 5108 N N . HIS A 1 668 ? -26.439 -33.566 5.549 1.00 86.75 668 HIS A N 1
ATOM 5109 C CA . HIS A 1 668 ? -25.699 -34.771 5.153 1.00 86.75 668 HIS A CA 1
ATOM 5110 C C . HIS A 1 668 ? -24.951 -35.457 6.296 1.00 86.75 668 HIS A C 1
ATOM 5112 O O . HIS A 1 668 ? -24.494 -36.582 6.085 1.00 86.75 668 HIS A O 1
ATOM 5118 N N . GLY A 1 669 ? -24.877 -34.841 7.479 1.00 84.69 669 GLY A N 1
ATOM 5119 C CA . GLY A 1 669 ? -24.304 -35.429 8.694 1.00 84.69 669 GLY A CA 1
ATOM 5120 C C . GLY A 1 669 ? -23.187 -34.596 9.328 1.00 84.69 669 GLY A C 1
ATOM 5121 O O . GLY A 1 669 ? -22.776 -33.563 8.790 1.00 84.69 669 GLY A O 1
ATOM 5122 N N . ASP A 1 670 ? -22.702 -35.084 10.472 1.00 85.88 670 ASP A N 1
ATOM 5123 C CA . ASP A 1 670 ? -21.658 -34.463 11.302 1.00 85.88 670 ASP A CA 1
ATOM 5124 C C . ASP A 1 670 ? -20.251 -34.772 10.765 1.00 85.88 670 ASP A C 1
ATOM 5126 O O . ASP A 1 670 ? -19.444 -35.478 11.370 1.00 85.88 670 ASP A O 1
ATOM 5130 N N . TRP A 1 671 ? -19.978 -34.287 9.559 1.00 86.62 671 TRP A N 1
ATOM 5131 C CA . TRP A 1 671 ? -18.669 -34.348 8.919 1.00 86.62 671 TRP A CA 1
ATOM 5132 C C . TRP A 1 671 ? -18.430 -33.073 8.101 1.00 86.62 671 TRP A C 1
ATOM 5134 O O . TRP A 1 671 ? -19.376 -32.379 7.728 1.00 86.62 671 TRP A O 1
ATOM 5144 N N . ALA A 1 672 ? -17.168 -32.760 7.800 1.00 86.81 672 ALA A N 1
ATOM 5145 C CA . ALA A 1 672 ? -16.768 -31.649 6.926 1.00 86.81 672 ALA A CA 1
ATOM 5146 C C . ALA A 1 672 ? -16.116 -32.154 5.638 1.00 86.81 672 ALA A C 1
ATOM 5148 O O . ALA A 1 672 ? -15.552 -33.246 5.602 1.00 86.81 672 ALA A O 1
ATOM 5149 N N . LEU A 1 673 ? -16.135 -31.343 4.584 1.00 89.31 673 LEU A N 1
ATOM 5150 C CA . LEU A 1 673 ? -15.268 -31.545 3.427 1.00 89.31 673 LEU A CA 1
ATOM 5151 C C . LEU A 1 673 ? -13.789 -31.495 3.865 1.00 89.31 673 LEU A C 1
ATOM 5153 O O . LEU A 1 673 ? -13.443 -30.723 4.760 1.00 89.31 673 LEU A O 1
ATOM 5157 N N . PRO A 1 674 ? -12.905 -32.309 3.265 1.00 86.44 674 PRO A N 1
ATOM 5158 C CA . PRO A 1 674 ? -11.520 -32.454 3.719 1.00 86.44 674 PRO A CA 1
ATOM 5159 C C . PRO A 1 674 ? -10.594 -31.315 3.268 1.00 86.44 674 PRO A C 1
ATOM 5161 O O . PRO A 1 674 ? -9.390 -31.422 3.463 1.00 86.44 674 PRO A O 1
ATOM 5164 N N . PHE A 1 675 ? -11.136 -30.257 2.664 1.00 86.50 675 PHE A N 1
ATOM 5165 C CA . PHE A 1 675 ? -10.434 -29.078 2.155 1.00 86.50 675 PHE A CA 1
ATOM 5166 C C . PHE A 1 675 ? -11.073 -27.801 2.709 1.00 86.50 675 PHE A C 1
ATOM 5168 O O . PHE A 1 675 ? -12.105 -27.854 3.371 1.00 86.50 675 PHE A O 1
ATOM 5175 N N . GLN A 1 676 ? -10.464 -26.652 2.439 1.00 79.62 676 GLN A N 1
ATOM 5176 C CA . GLN A 1 676 ? -10.971 -25.333 2.791 1.00 79.62 676 GLN A CA 1
ATOM 5177 C C . GLN A 1 676 ? -11.447 -24.565 1.566 1.00 79.62 676 GLN A C 1
ATOM 5179 O O . GLN A 1 676 ? -10.970 -24.792 0.455 1.00 79.62 676 GLN A O 1
ATOM 5184 N N . ASN A 1 677 ? -12.327 -23.589 1.794 1.00 81.12 677 ASN A N 1
ATOM 5185 C CA . ASN A 1 677 ? -12.855 -22.717 0.748 1.00 81.12 677 ASN A CA 1
ATOM 5186 C C . ASN A 1 677 ? -13.482 -23.545 -0.388 1.00 81.12 677 ASN A C 1
ATOM 5188 O O . ASN A 1 677 ? -14.301 -24.422 -0.119 1.00 81.12 677 ASN A O 1
ATOM 5192 N N . GLN A 1 678 ? -13.144 -23.254 -1.642 1.00 86.81 678 GLN A N 1
ATOM 5193 C CA . GLN A 1 678 ? -13.762 -23.878 -2.803 1.00 86.81 678 GLN A CA 1
ATOM 5194 C C . GLN A 1 678 ? -13.094 -25.210 -3.171 1.00 86.81 678 GLN A C 1
ATOM 5196 O O . GLN A 1 678 ? -11.887 -25.270 -3.403 1.00 86.81 678 GLN A O 1
ATOM 5201 N N . GLY A 1 679 ? -13.901 -26.262 -3.299 1.00 89.44 679 GLY A N 1
ATOM 5202 C CA . GLY A 1 679 ? -13.534 -27.508 -3.970 1.00 89.44 679 GLY A CA 1
ATOM 5203 C C . GLY A 1 679 ? -14.016 -27.535 -5.420 1.00 89.44 679 GLY A C 1
ATOM 5204 O O . GLY A 1 679 ? -15.123 -27.081 -5.728 1.00 89.44 679 GLY A O 1
ATOM 5205 N N . TYR A 1 680 ? -13.206 -28.109 -6.306 1.00 90.31 680 TYR A N 1
ATOM 5206 C CA . TYR A 1 680 ? -13.481 -28.210 -7.738 1.00 90.31 680 TYR A CA 1
ATOM 5207 C C . TYR A 1 680 ? -13.692 -29.661 -8.140 1.00 90.31 680 TYR A C 1
ATOM 5209 O O . TYR A 1 680 ? -12.871 -30.518 -7.830 1.00 90.31 680 TYR A O 1
ATOM 5217 N N . PHE A 1 681 ? -14.780 -29.952 -8.844 1.00 90.06 681 PHE A N 1
ATOM 5218 C CA . PHE A 1 681 ? -14.965 -31.275 -9.426 1.00 90.06 681 PHE A CA 1
ATOM 5219 C C . PHE A 1 681 ? -14.087 -31.446 -10.662 1.00 90.06 681 PHE A C 1
ATOM 5221 O O . PHE A 1 681 ? -14.135 -30.614 -11.567 1.00 90.06 681 PHE A O 1
ATOM 5228 N N . ASP A 1 682 ? -13.346 -32.549 -10.712 1.00 89.44 682 ASP A N 1
ATOM 5229 C CA . ASP A 1 682 ? -12.645 -32.985 -11.909 1.00 89.44 682 ASP A CA 1
ATOM 5230 C C . ASP A 1 682 ? -13.199 -34.326 -12.402 1.00 89.44 682 ASP A C 1
ATOM 5232 O O . ASP A 1 682 ? -13.293 -35.294 -11.647 1.00 89.44 682 ASP A O 1
ATOM 5236 N N . GLY A 1 683 ? -13.566 -34.374 -13.685 1.00 85.50 683 GLY A N 1
ATOM 5237 C CA . GLY A 1 683 ? -14.169 -35.556 -14.298 1.00 85.50 683 GLY A CA 1
ATOM 5238 C C . GLY A 1 683 ? -13.183 -36.679 -14.629 1.00 85.50 683 GLY A C 1
ATOM 5239 O O . GLY A 1 683 ? -13.621 -37.814 -14.783 1.00 85.50 683 GLY A O 1
ATOM 5240 N N . GLU A 1 684 ? -11.878 -36.402 -14.737 1.00 86.50 684 GLU A N 1
ATOM 5241 C CA . GLU A 1 684 ? -10.866 -37.449 -14.955 1.00 86.50 684 GLU A CA 1
ATOM 5242 C C . GLU A 1 684 ? -10.547 -38.181 -13.647 1.00 86.50 684 GLU A C 1
ATOM 5244 O O . GLU A 1 684 ? -10.347 -39.396 -13.643 1.00 86.50 684 GLU A O 1
ATOM 5249 N N . LEU A 1 685 ? -10.531 -37.446 -12.533 1.00 87.56 685 LEU A N 1
ATOM 5250 C CA . LEU A 1 685 ? -10.356 -37.994 -11.188 1.00 87.56 685 LEU A CA 1
ATOM 5251 C C . LEU A 1 685 ? -11.664 -38.520 -10.574 1.00 87.56 685 LEU A C 1
ATOM 5253 O O . LEU A 1 685 ? -11.604 -39.259 -9.592 1.00 87.56 685 LEU A O 1
ATOM 5257 N N . ASP A 1 686 ? -12.820 -38.130 -11.121 1.00 88.75 686 ASP A N 1
ATOM 5258 C CA . ASP A 1 686 ? -14.162 -38.379 -10.567 1.00 88.75 686 ASP A CA 1
ATOM 5259 C C . ASP A 1 686 ? -14.267 -37.991 -9.075 1.00 88.75 686 ASP A C 1
ATOM 5261 O O . ASP A 1 686 ? -14.825 -38.697 -8.229 1.00 88.75 686 ASP A O 1
ATOM 5265 N N . ALA A 1 687 ? -13.664 -36.852 -8.728 1.00 91.19 687 ALA A N 1
ATOM 5266 C CA . ALA A 1 687 ? -13.507 -36.402 -7.351 1.00 91.19 687 ALA A CA 1
ATOM 5267 C C . ALA A 1 687 ? -13.535 -34.873 -7.246 1.00 91.19 687 ALA A C 1
ATOM 5269 O O . ALA A 1 687 ? -13.210 -34.150 -8.189 1.00 91.19 687 ALA A O 1
ATOM 5270 N N . TRP A 1 688 ? -13.899 -34.372 -6.066 1.00 92.81 688 TRP A N 1
ATOM 5271 C CA . TRP A 1 688 ? -13.641 -32.988 -5.690 1.00 92.81 688 TRP A CA 1
ATOM 5272 C C . TRP A 1 688 ? -12.198 -32.828 -5.252 1.00 92.81 688 TRP A C 1
ATOM 5274 O O . TRP A 1 688 ? -11.765 -33.476 -4.306 1.00 92.81 688 TRP A O 1
ATOM 5284 N N . VAL A 1 689 ? -11.479 -31.924 -5.894 1.00 91.56 689 VAL A N 1
ATOM 5285 C CA . VAL A 1 689 ? -10.122 -31.540 -5.535 1.00 91.56 689 VAL A CA 1
ATOM 5286 C C . VAL A 1 689 ? -10.160 -30.202 -4.812 1.00 91.56 689 VAL A C 1
ATOM 5288 O O . VAL A 1 689 ? -10.796 -29.256 -5.279 1.00 91.56 689 VAL A O 1
ATOM 5291 N N . GLY A 1 690 ? -9.482 -30.113 -3.674 1.00 88.88 690 GLY A N 1
ATOM 5292 C CA . GLY A 1 690 ? -9.427 -28.892 -2.880 1.00 88.88 690 GLY A CA 1
ATOM 5293 C C . GLY A 1 690 ? -8.143 -28.766 -2.071 1.00 88.88 690 GLY A C 1
ATOM 5294 O O . GLY A 1 690 ? -7.401 -29.734 -1.881 1.00 88.88 690 GLY A O 1
ATOM 5295 N N . LEU A 1 691 ? -7.897 -27.544 -1.605 1.00 86.00 691 LEU A N 1
ATOM 5296 C CA . LEU A 1 691 ? -6.711 -27.160 -0.846 1.00 86.00 691 LEU A CA 1
ATOM 5297 C C . LEU A 1 691 ? -6.967 -27.260 0.661 1.00 86.00 691 LEU A C 1
ATOM 5299 O O . LEU A 1 691 ? -8.029 -26.853 1.131 1.00 86.00 691 LEU A O 1
ATOM 5303 N N . ARG A 1 692 ? -6.016 -27.781 1.433 1.00 81.94 692 ARG A N 1
ATOM 5304 C CA . ARG A 1 692 ? -6.140 -27.916 2.892 1.00 81.94 692 ARG A CA 1
ATOM 5305 C C . ARG A 1 692 ? -5.469 -26.775 3.659 1.00 81.94 692 ARG A C 1
ATOM 5307 O O . ARG A 1 692 ? -4.630 -26.059 3.127 1.00 81.94 692 ARG A O 1
ATOM 5314 N N . LYS A 1 693 ? -5.806 -26.675 4.954 1.00 69.31 693 LYS A N 1
ATOM 5315 C CA . LYS A 1 693 ? -5.165 -25.772 5.936 1.00 69.31 693 LYS A CA 1
ATOM 5316 C C . LYS A 1 693 ? -3.652 -25.969 6.028 1.00 69.31 693 LYS A C 1
ATOM 5318 O O . LYS A 1 693 ? -2.919 -25.008 6.196 1.00 69.31 693 LYS A O 1
ATOM 5323 N N . ASP A 1 694 ? -3.216 -27.223 5.963 1.00 70.00 694 ASP A N 1
ATOM 5324 C CA . ASP A 1 694 ? -1.811 -27.636 6.018 1.00 70.00 694 ASP A CA 1
ATOM 5325 C C . ASP A 1 694 ? -1.106 -27.483 4.658 1.00 70.00 694 ASP A C 1
ATOM 5327 O O . ASP A 1 694 ? 0.008 -27.961 4.477 1.00 70.00 694 ASP A O 1
ATOM 5331 N N . GLY A 1 695 ? -1.770 -26.843 3.692 1.00 70.19 695 GLY A N 1
ATOM 5332 C CA . GLY A 1 695 ? -1.313 -26.677 2.325 1.00 70.19 695 GLY A CA 1
ATOM 5333 C C . GLY A 1 695 ? -1.747 -27.827 1.419 1.00 70.19 695 GLY A C 1
ATOM 5334 O O . GLY A 1 695 ? -2.184 -27.592 0.301 1.00 70.19 695 GLY A O 1
ATOM 5335 N N . TYR A 1 696 ? -1.701 -29.082 1.850 1.00 78.31 696 TYR A N 1
ATOM 5336 C CA . TYR A 1 696 ? -1.798 -30.220 0.928 1.00 78.31 696 TYR A CA 1
ATOM 5337 C C . TYR A 1 696 ? -3.056 -30.227 0.042 1.00 78.31 696 TYR A C 1
ATOM 5339 O O . TYR A 1 696 ? -4.178 -29.952 0.477 1.00 78.31 696 TYR A O 1
ATOM 5347 N N . VAL A 1 697 ? -2.881 -30.615 -1.224 1.00 84.94 697 VAL A N 1
ATOM 5348 C CA . VAL A 1 697 ? -4.013 -30.853 -2.124 1.00 84.94 697 VAL A CA 1
ATOM 5349 C C . VAL A 1 697 ? -4.604 -32.223 -1.818 1.00 84.94 697 VAL A C 1
ATOM 5351 O O . VAL A 1 697 ? -3.891 -33.227 -1.724 1.00 84.94 697 VAL A O 1
ATOM 5354 N N . CYS A 1 698 ? -5.923 -32.274 -1.675 1.00 88.31 698 CYS A N 1
ATOM 5355 C CA . CYS A 1 698 ? -6.650 -33.515 -1.458 1.00 88.31 698 CYS A CA 1
ATOM 5356 C C . CYS A 1 698 ? -7.754 -33.698 -2.495 1.00 88.31 698 CYS A C 1
ATOM 5358 O O . CYS A 1 698 ? -8.306 -32.731 -3.019 1.00 88.31 698 CYS A O 1
ATOM 5360 N N . ALA A 1 699 ? -8.070 -34.959 -2.776 1.00 90.81 699 ALA A N 1
ATOM 5361 C CA . ALA A 1 699 ? -9.192 -35.359 -3.606 1.00 90.81 699 ALA A CA 1
ATOM 5362 C C . ALA A 1 699 ? -10.187 -36.155 -2.758 1.00 90.81 699 ALA A C 1
ATOM 5364 O O . ALA A 1 699 ? -9.818 -37.132 -2.109 1.00 90.81 699 ALA A O 1
ATOM 5365 N N . CYS A 1 700 ? -11.443 -35.732 -2.762 1.00 89.94 700 CYS A N 1
ATOM 5366 C CA . CYS A 1 700 ? -12.548 -36.298 -2.007 1.00 89.94 700 CYS A CA 1
ATOM 5367 C C . CYS A 1 700 ? -13.595 -36.846 -2.967 1.00 89.94 700 CYS A C 1
ATOM 5369 O O . CYS A 1 700 ? -13.990 -36.165 -3.916 1.00 89.94 700 CYS A O 1
ATOM 5371 N N . ARG A 1 701 ? -14.083 -38.060 -2.719 1.00 88.06 701 ARG A N 1
ATOM 5372 C CA . ARG A 1 701 ? -15.157 -38.631 -3.530 1.00 88.06 701 ARG A CA 1
ATOM 5373 C C . ARG A 1 701 ? -16.427 -37.788 -3.409 1.00 88.06 701 ARG A C 1
ATOM 5375 O O . ARG A 1 701 ? -16.827 -37.416 -2.307 1.00 88.06 701 ARG A O 1
ATOM 5382 N N . VAL A 1 702 ? -17.100 -37.548 -4.535 1.00 87.94 702 VAL A N 1
ATOM 5383 C CA . VAL A 1 702 ? -18.350 -36.777 -4.557 1.00 87.94 702 VAL A CA 1
ATOM 5384 C C . VAL A 1 702 ? -19.451 -37.522 -3.770 1.00 87.94 702 VAL A C 1
ATOM 5386 O O . VAL A 1 702 ? -19.816 -38.645 -4.136 1.00 87.94 702 VAL A O 1
ATOM 5389 N N . PRO A 1 703 ? -19.999 -36.936 -2.688 1.00 83.00 703 PRO A N 1
ATOM 5390 C CA . PRO A 1 703 ? -21.080 -37.514 -1.896 1.00 83.00 703 PRO A CA 1
ATOM 5391 C C . PRO A 1 703 ? -22.386 -37.623 -2.684 1.00 83.00 703 PRO A C 1
ATOM 5393 O O . PRO A 1 703 ? -22.713 -36.788 -3.527 1.00 83.00 703 PRO A O 1
ATOM 5396 N N . SER A 1 704 ? -23.203 -38.621 -2.344 1.00 79.50 704 SER A N 1
ATOM 5397 C CA . SER A 1 704 ? -24.544 -38.747 -2.917 1.00 79.50 704 SER A CA 1
ATOM 5398 C C . SER A 1 704 ? -25.475 -37.641 -2.413 1.00 79.50 704 SER A C 1
ATOM 5400 O O . SER A 1 704 ? -25.607 -37.420 -1.215 1.00 79.50 704 SER A O 1
ATOM 5402 N N . ARG A 1 705 ? -26.239 -37.030 -3.323 1.00 77.69 705 ARG A N 1
ATOM 5403 C CA . ARG A 1 705 ? -27.255 -36.004 -3.008 1.00 77.69 705 ARG A CA 1
ATOM 5404 C C . ARG A 1 705 ? -28.411 -36.506 -2.129 1.00 77.69 705 ARG A C 1
ATOM 5406 O O . ARG A 1 705 ? -29.127 -35.701 -1.537 1.00 77.69 705 ARG A O 1
ATOM 5413 N N . SER A 1 706 ? -28.639 -37.821 -2.093 1.00 69.88 706 SER A N 1
ATOM 5414 C CA . SER A 1 706 ? -29.842 -38.431 -1.504 1.00 69.88 706 SER A CA 1
ATOM 5415 C C . SER A 1 706 ? -29.583 -39.211 -0.217 1.00 69.88 706 SER A C 1
ATOM 5417 O O . SER A 1 706 ? -30.545 -39.578 0.454 1.00 69.88 706 SER A O 1
ATOM 5419 N N . ARG A 1 707 ? -28.321 -39.488 0.128 1.00 68.12 707 ARG A N 1
ATOM 5420 C CA . ARG A 1 707 ? -27.960 -40.288 1.304 1.00 68.12 707 ARG A CA 1
ATOM 5421 C C . ARG A 1 707 ? -27.243 -39.418 2.323 1.00 68.12 707 ARG A C 1
ATOM 5423 O O . ARG A 1 707 ? -26.175 -38.900 2.027 1.00 68.12 707 ARG A O 1
ATOM 5430 N N . THR A 1 708 ? -27.789 -39.346 3.531 1.00 70.44 708 THR A N 1
ATOM 5431 C CA . THR A 1 708 ? -27.047 -38.876 4.703 1.00 70.44 708 THR A CA 1
ATOM 5432 C C . THR A 1 708 ? -25.922 -39.872 4.982 1.00 70.44 708 THR A C 1
ATOM 5434 O O . THR A 1 708 ? -26.158 -41.084 5.029 1.00 70.44 708 THR A O 1
ATOM 5437 N N . LEU A 1 709 ? -24.695 -39.376 5.103 1.00 65.69 709 LEU A N 1
ATOM 5438 C CA . LEU A 1 709 ? -23.521 -40.182 5.414 1.00 65.69 709 LEU A CA 1
ATOM 5439 C C . LEU A 1 709 ? -23.222 -40.049 6.907 1.00 65.69 709 LEU A C 1
ATOM 5441 O O . LEU A 1 709 ? -23.169 -38.945 7.438 1.00 65.69 709 LEU A O 1
ATOM 5445 N N . ALA A 1 710 ? -23.014 -41.180 7.582 1.00 60.75 710 ALA A N 1
ATOM 5446 C CA . ALA A 1 710 ? -22.615 -41.191 8.990 1.00 60.75 710 ALA A CA 1
ATOM 5447 C C . ALA A 1 710 ? -21.144 -40.779 9.195 1.00 60.75 710 ALA A C 1
ATOM 5449 O O . ALA A 1 710 ? -20.748 -40.476 10.313 1.00 60.75 710 ALA A O 1
ATOM 5450 N N . ALA A 1 711 ? -20.339 -40.792 8.129 1.00 68.75 711 ALA A N 1
ATOM 5451 C CA . ALA A 1 711 ? -18.916 -40.484 8.156 1.00 68.75 711 ALA A CA 1
ATOM 5452 C C . ALA A 1 711 ? -18.506 -39.684 6.913 1.00 68.75 711 ALA A C 1
ATOM 5454 O O . ALA A 1 711 ? -19.183 -39.728 5.882 1.00 68.75 711 ALA A O 1
ATOM 5455 N N . GLN A 1 712 ? -17.382 -38.977 7.022 1.00 80.44 712 GLN A N 1
ATOM 5456 C CA . GLN A 1 712 ? -16.777 -38.226 5.926 1.00 80.44 712 GLN A CA 1
ATOM 5457 C C . GLN A 1 712 ? -16.543 -39.137 4.699 1.00 80.44 712 GLN A C 1
ATOM 5459 O O . GLN A 1 712 ? -16.133 -40.286 4.876 1.00 80.44 712 GLN A O 1
ATOM 5464 N N . PRO A 1 713 ? -16.791 -38.658 3.464 1.00 82.38 713 PRO A N 1
ATOM 5465 C CA . PRO A 1 713 ? -16.499 -39.418 2.251 1.00 82.38 713 PRO A CA 1
ATOM 5466 C C . PRO A 1 713 ? -15.016 -39.777 2.144 1.00 82.38 713 PRO A C 1
ATOM 5468 O O . PRO A 1 713 ? -14.162 -39.009 2.585 1.00 82.38 713 PRO A O 1
ATOM 5471 N N . ASP A 1 714 ? -14.719 -40.906 1.495 1.00 83.50 714 ASP A N 1
ATOM 5472 C CA . ASP A 1 714 ? -13.342 -41.326 1.232 1.00 83.50 714 ASP A CA 1
ATOM 5473 C C . ASP A 1 714 ? -12.570 -40.217 0.507 1.00 83.50 714 ASP A C 1
ATOM 5475 O O . ASP A 1 714 ? -12.994 -39.712 -0.541 1.00 83.50 714 ASP A O 1
ATOM 5479 N N . TRP A 1 715 ? -11.412 -39.863 1.054 1.00 84.50 715 TRP A N 1
ATOM 5480 C CA . TRP A 1 715 ? -10.532 -38.849 0.494 1.00 84.50 715 TRP A CA 1
ATOM 5481 C C . TRP A 1 715 ? -9.082 -39.318 0.503 1.00 84.50 715 TRP A C 1
ATOM 5483 O O . TRP A 1 715 ? -8.692 -40.216 1.250 1.00 84.50 715 TRP A O 1
ATOM 5493 N N . LYS A 1 716 ? -8.281 -38.727 -0.382 1.00 86.25 716 LYS A N 1
ATOM 5494 C CA . LYS A 1 716 ? -6.864 -39.036 -0.563 1.00 86.25 716 LYS A CA 1
ATOM 5495 C C . LYS A 1 716 ? -6.056 -37.752 -0.629 1.00 86.25 716 LYS A C 1
ATOM 5497 O O . LYS A 1 716 ? -6.473 -36.783 -1.260 1.00 86.25 716 LYS A O 1
ATOM 5502 N N . MET A 1 717 ? -4.900 -37.765 0.019 1.00 85.06 717 MET A N 1
ATOM 5503 C CA . MET A 1 717 ? -3.947 -36.659 0.033 1.00 85.06 717 MET A CA 1
ATOM 5504 C C . MET A 1 717 ? -2.870 -36.883 -1.026 1.00 85.06 717 MET A C 1
ATOM 5506 O O . MET A 1 717 ? -2.443 -38.023 -1.225 1.00 85.06 717 MET A O 1
ATOM 5510 N N . ALA A 1 718 ? -2.432 -35.818 -1.694 1.00 81.31 718 ALA A N 1
ATOM 5511 C CA . ALA A 1 718 ? -1.246 -35.883 -2.538 1.00 81.31 718 ALA A CA 1
ATOM 5512 C C . ALA A 1 718 ? 0.011 -36.069 -1.668 1.00 81.31 718 ALA A C 1
ATOM 5514 O O . ALA A 1 718 ? 0.159 -35.378 -0.664 1.00 81.31 718 ALA A O 1
ATOM 5515 N N . LYS A 1 719 ? 0.888 -37.016 -2.036 1.00 66.31 719 LYS A N 1
ATOM 5516 C CA . LYS A 1 719 ? 2.114 -37.331 -1.272 1.00 66.31 719 LYS A CA 1
ATOM 5517 C C . LYS A 1 719 ? 3.247 -36.320 -1.451 1.00 66.31 719 LYS A C 1
ATOM 5519 O O . LYS A 1 719 ? 4.060 -36.177 -0.547 1.00 66.31 719 LYS A O 1
ATOM 5524 N N . ASP A 1 720 ? 3.315 -35.667 -2.606 1.00 63.56 720 ASP A N 1
ATOM 5525 C CA . ASP A 1 720 ? 4.397 -34.733 -2.911 1.00 63.56 720 ASP A CA 1
ATOM 5526 C C . ASP A 1 720 ? 4.098 -33.358 -2.307 1.00 63.56 720 ASP A C 1
ATOM 5528 O O . ASP A 1 720 ? 3.011 -32.804 -2.509 1.00 63.56 720 ASP A O 1
ATOM 5532 N N . GLU A 1 721 ? 5.082 -32.787 -1.612 1.00 55.41 721 GLU A N 1
ATOM 5533 C CA . GLU A 1 721 ? 5.047 -31.402 -1.152 1.00 55.41 721 GLU A CA 1
ATOM 5534 C C . GLU A 1 721 ? 5.011 -30.461 -2.363 1.00 55.41 721 GLU A C 1
ATOM 5536 O O . GLU A 1 721 ? 5.991 -30.227 -3.078 1.00 55.41 721 GLU A O 1
ATOM 5541 N N . LEU A 1 722 ? 3.822 -29.931 -2.640 1.00 56.78 722 LEU A N 1
ATOM 5542 C CA . LEU A 1 722 ? 3.657 -28.867 -3.625 1.00 56.78 722 LEU A CA 1
ATOM 5543 C C . LEU A 1 722 ? 4.096 -27.503 -3.060 1.00 56.78 722 LEU A C 1
ATOM 5545 O O . LEU A 1 722 ? 4.345 -26.603 -3.858 1.00 56.78 722 LEU A O 1
ATOM 5549 N N . PHE A 1 723 ? 4.272 -27.404 -1.736 1.00 58.72 723 PHE A N 1
ATOM 5550 C CA . PHE A 1 723 ? 4.614 -26.201 -0.972 1.00 58.72 723 PHE A CA 1
ATOM 5551 C C . PHE A 1 723 ? 6.109 -25.909 -0.925 1.00 58.72 723 PHE A C 1
ATOM 5553 O O . PHE A 1 723 ? 6.943 -26.811 -0.978 1.00 58.72 723 PHE A O 1
ATOM 5560 N N . LEU A 1 724 ? 6.432 -24.632 -0.736 1.00 50.44 724 LEU A N 1
ATOM 5561 C CA . LEU A 1 724 ? 7.689 -24.210 -0.126 1.00 50.44 724 LEU A CA 1
ATOM 5562 C C . LEU A 1 724 ? 7.532 -24.331 1.401 1.00 50.44 724 LEU A C 1
ATOM 5564 O O . LEU A 1 724 ? 6.723 -23.610 1.980 1.00 50.44 724 LEU A O 1
ATOM 5568 N N . GLU A 1 725 ? 8.277 -25.230 2.052 1.00 39.66 725 GLU A N 1
ATOM 5569 C CA . GLU A 1 725 ? 8.321 -25.383 3.519 1.00 39.66 725 GLU A CA 1
ATOM 5570 C C . GLU A 1 725 ? 8.801 -24.086 4.203 1.00 39.66 725 GLU A C 1
ATOM 5572 O O . GLU A 1 725 ? 9.985 -23.930 4.487 1.00 39.66 725 GLU A O 1
ATOM 5577 N N . HIS A 1 726 ? 7.906 -23.134 4.479 1.00 38.81 726 HIS A N 1
ATOM 5578 C CA . HIS A 1 726 ? 8.234 -21.975 5.313 1.00 38.81 726 HIS A CA 1
ATOM 5579 C C . HIS A 1 726 ? 7.100 -21.677 6.307 1.00 38.81 726 HIS A C 1
ATOM 5581 O O . HIS A 1 726 ? 5.935 -21.554 5.907 1.00 38.81 726 HIS A O 1
ATOM 5587 N N . PRO A 1 727 ? 7.408 -21.534 7.610 1.00 28.73 727 PRO A N 1
ATOM 5588 C CA . PRO A 1 727 ? 6.442 -21.114 8.615 1.00 28.73 727 PRO A CA 1
ATOM 5589 C C . PRO A 1 727 ? 6.126 -19.625 8.407 1.00 28.73 727 PRO A C 1
ATOM 5591 O O . PRO A 1 727 ? 6.810 -18.757 8.933 1.00 28.73 727 PRO A O 1
ATOM 5594 N N . GLY A 1 728 ? 5.119 -19.330 7.581 1.00 36.66 728 GLY A N 1
ATOM 5595 C CA . GLY A 1 728 ? 4.723 -17.947 7.278 1.00 36.66 728 GLY A CA 1
ATOM 5596 C C . GLY A 1 728 ? 3.867 -17.725 6.027 1.00 36.66 728 GLY A C 1
ATOM 5597 O O . GLY A 1 728 ? 3.539 -16.580 5.731 1.00 36.66 728 GLY A O 1
ATOM 5598 N N . SER A 1 729 ? 3.485 -18.768 5.276 1.00 42.00 729 SER A N 1
ATOM 5599 C CA . SER A 1 729 ? 2.681 -18.598 4.054 1.00 42.00 729 SER A CA 1
ATOM 5600 C C . SER A 1 729 ? 1.306 -17.970 4.346 1.00 42.00 729 SER A C 1
ATOM 5602 O O . SER A 1 729 ? 0.404 -18.605 4.899 1.00 42.00 729 SER A O 1
ATOM 5604 N N . MET A 1 730 ? 1.136 -16.702 3.961 1.00 49.03 730 MET A N 1
ATOM 5605 C CA . MET A 1 730 ? -0.146 -15.998 3.993 1.00 49.03 730 MET A CA 1
ATOM 5606 C C . MET A 1 730 ? -1.036 -16.443 2.822 1.00 49.03 730 MET A C 1
ATOM 5608 O O . MET A 1 730 ? -1.079 -15.799 1.783 1.00 49.03 730 MET A O 1
ATOM 5612 N N . GLY A 1 731 ? -1.784 -17.532 3.007 1.00 61.22 731 GLY A N 1
ATOM 5613 C CA . GLY A 1 731 ? -2.962 -17.878 2.198 1.00 61.22 731 GLY A CA 1
ATOM 5614 C C . GLY A 1 731 ? -2.685 -18.239 0.733 1.00 61.22 731 GLY A C 1
ATOM 5615 O O . GLY A 1 731 ? -2.738 -17.388 -0.150 1.00 61.22 731 GLY A O 1
ATOM 5616 N N . ALA A 1 732 ? -2.485 -19.530 0.463 1.00 72.25 732 ALA A N 1
ATOM 5617 C CA . ALA A 1 732 ? -2.425 -20.068 -0.894 1.00 72.25 732 ALA A CA 1
ATOM 5618 C C . ALA A 1 732 ? -3.828 -20.218 -1.520 1.00 72.25 732 ALA A C 1
ATOM 5620 O O . ALA A 1 732 ? -4.801 -20.539 -0.829 1.00 72.25 732 ALA A O 1
ATOM 5621 N N . THR A 1 733 ? -3.939 -20.026 -2.839 1.00 78.69 733 THR A N 1
ATOM 5622 C CA . THR A 1 733 ? -5.194 -20.213 -3.590 1.00 78.69 733 THR A CA 1
ATOM 5623 C C . THR A 1 733 ? -5.039 -21.249 -4.703 1.00 78.69 733 THR A C 1
ATOM 5625 O O . THR A 1 733 ? -4.019 -21.314 -5.387 1.00 78.69 733 THR A O 1
ATOM 5628 N N . LEU A 1 734 ? -6.066 -22.089 -4.883 1.00 85.75 734 LEU A N 1
ATOM 5629 C CA . LEU A 1 734 ? -6.105 -23.149 -5.894 1.00 85.75 734 LEU A CA 1
ATOM 5630 C C . LEU A 1 734 ? -7.153 -22.820 -6.964 1.00 85.75 734 LEU A C 1
ATOM 5632 O O . LEU A 1 734 ? -8.305 -22.530 -6.642 1.00 85.75 734 LEU A O 1
ATOM 5636 N N . THR A 1 735 ? -6.763 -22.913 -8.235 1.00 88.25 735 THR A N 1
ATOM 5637 C CA . THR A 1 735 ? -7.617 -22.649 -9.403 1.00 88.25 735 THR A CA 1
ATOM 5638 C C . THR A 1 735 ? -7.656 -23.865 -10.323 1.00 88.25 735 THR A C 1
ATOM 5640 O O . THR A 1 735 ? -6.612 -24.407 -10.687 1.00 88.25 735 THR A O 1
ATOM 5643 N N . TYR A 1 736 ? -8.849 -24.293 -10.735 1.00 87.69 736 TYR A N 1
ATOM 5644 C CA . TYR A 1 736 ? -9.027 -25.405 -11.674 1.00 87.69 736 TYR A CA 1
ATOM 5645 C C . TYR A 1 736 ? -8.869 -24.961 -13.137 1.00 87.69 736 TYR A C 1
ATOM 5647 O O . TYR A 1 736 ? -9.510 -24.007 -13.571 1.00 87.69 736 TYR A O 1
ATOM 5655 N N . MET A 1 737 ? -8.050 -25.679 -13.914 1.00 85.69 737 MET A N 1
ATOM 5656 C CA . MET A 1 737 ? -7.685 -25.344 -15.304 1.00 85.69 737 MET A CA 1
ATOM 5657 C C . MET A 1 737 ? -8.199 -26.350 -16.352 1.00 85.69 737 MET A C 1
ATOM 5659 O O . MET A 1 737 ? -7.731 -26.354 -17.500 1.00 85.69 737 MET A O 1
ATOM 5663 N N . ALA A 1 738 ? -9.161 -27.194 -15.964 1.00 83.44 738 ALA A N 1
ATOM 5664 C CA . ALA A 1 738 ? -9.677 -28.335 -16.725 1.00 83.44 738 ALA A CA 1
ATOM 5665 C C . ALA A 1 738 ? -8.677 -29.493 -16.933 1.00 83.44 738 ALA A C 1
ATOM 5667 O O . ALA A 1 738 ? -7.459 -29.297 -16.970 1.00 83.44 738 ALA A O 1
ATOM 5668 N N . ASN A 1 739 ? -9.219 -30.700 -17.133 1.00 83.50 739 ASN A N 1
ATOM 5669 C CA . ASN A 1 739 ? -8.483 -31.937 -17.447 1.00 83.50 739 ASN A CA 1
ATOM 5670 C C . ASN A 1 739 ? -7.429 -32.282 -16.385 1.00 83.50 739 ASN A C 1
ATOM 5672 O O . ASN A 1 739 ? -6.233 -32.339 -16.678 1.00 83.50 739 ASN A O 1
ATOM 5676 N N . ALA A 1 740 ? -7.868 -32.365 -15.127 1.00 86.56 740 ALA A N 1
ATOM 5677 C CA . ALA A 1 740 ? -7.043 -32.605 -13.949 1.00 86.56 740 ALA A CA 1
ATOM 5678 C C . ALA A 1 740 ? -5.845 -31.653 -13.775 1.00 86.56 740 ALA A C 1
ATOM 5680 O O . ALA A 1 740 ? -4.915 -31.968 -13.030 1.00 86.56 740 ALA A O 1
ATOM 5681 N N . ARG A 1 741 ? -5.847 -30.484 -14.434 1.00 88.25 741 ARG A N 1
ATOM 5682 C CA . ARG A 1 741 ? -4.832 -29.436 -14.262 1.00 88.25 741 ARG A CA 1
ATOM 5683 C C . ARG A 1 741 ? -5.303 -28.365 -13.297 1.00 88.25 741 ARG A C 1
ATOM 5685 O O . ARG A 1 741 ? -6.455 -27.933 -13.338 1.00 88.25 741 ARG A O 1
ATOM 5692 N N . PHE A 1 742 ? -4.371 -27.903 -12.479 1.00 88.44 742 PHE A N 1
ATOM 5693 C CA . PHE A 1 742 ? -4.596 -26.921 -11.436 1.00 88.44 742 PHE A CA 1
ATOM 5694 C C . PHE A 1 742 ? -3.463 -25.893 -11.427 1.00 88.44 742 PHE A C 1
ATOM 5696 O O . PHE A 1 742 ? -2.322 -26.196 -11.786 1.00 88.44 742 PHE A O 1
ATOM 5703 N N . CYS A 1 743 ? -3.798 -24.677 -11.008 1.00 87.69 743 CYS A N 1
ATOM 5704 C CA . CYS A 1 743 ? -2.858 -23.607 -10.713 1.00 87.69 743 CYS A CA 1
ATOM 5705 C C . CYS A 1 743 ? -2.914 -23.321 -9.213 1.00 87.69 743 CYS A C 1
ATOM 5707 O O . CYS A 1 743 ? -3.990 -23.044 -8.680 1.00 87.69 743 CYS A O 1
ATOM 5709 N N . LEU A 1 744 ? -1.767 -23.404 -8.551 1.00 85.56 744 LEU A N 1
ATOM 5710 C CA . LEU A 1 744 ? -1.570 -22.986 -7.171 1.00 85.56 744 LEU A CA 1
ATOM 5711 C C . LEU A 1 744 ? -0.829 -21.651 -7.177 1.00 85.56 744 LEU A C 1
ATOM 5713 O O . LEU A 1 744 ? 0.202 -21.520 -7.839 1.00 85.56 744 LEU A O 1
ATOM 5717 N N . VAL A 1 745 ? -1.366 -20.677 -6.451 1.00 82.62 745 VAL A N 1
ATOM 5718 C CA . VAL A 1 745 ? -0.746 -19.368 -6.261 1.00 82.62 745 VAL A CA 1
ATOM 5719 C C . VAL A 1 745 ? -0.404 -19.198 -4.788 1.00 82.62 745 VAL A C 1
ATOM 5721 O O . VAL A 1 745 ? -1.271 -19.341 -3.928 1.00 82.62 745 VAL A O 1
ATOM 5724 N N . GLU A 1 746 ? 0.861 -18.902 -4.507 1.00 78.25 746 GLU A N 1
ATOM 5725 C CA . GLU A 1 746 ? 1.411 -18.775 -3.157 1.00 78.25 746 GLU A CA 1
ATOM 5726 C C . GLU A 1 746 ? 2.155 -17.452 -3.021 1.00 78.25 746 GLU A C 1
ATOM 5728 O O . GLU A 1 746 ? 2.716 -16.940 -3.990 1.00 78.25 746 GLU A O 1
ATOM 5733 N N . THR A 1 747 ? 2.199 -16.914 -1.806 1.00 71.81 747 THR A N 1
ATOM 5734 C CA . THR A 1 747 ? 3.013 -15.742 -1.481 1.00 71.81 747 THR A CA 1
ATOM 5735 C C . THR A 1 747 ? 3.938 -16.040 -0.319 1.00 71.81 747 THR A C 1
ATOM 5737 O O . THR A 1 747 ? 3.505 -16.566 0.706 1.00 71.81 747 THR A O 1
ATOM 5740 N N . GLU A 1 748 ? 5.193 -15.646 -0.472 1.00 67.81 748 GLU A N 1
ATOM 5741 C CA . GLU A 1 748 ? 6.214 -15.658 0.569 1.00 67.81 748 GLU A CA 1
ATOM 5742 C C . GLU A 1 748 ? 6.585 -14.217 0.922 1.00 67.81 748 GLU A C 1
ATOM 5744 O O . GLU A 1 748 ? 6.808 -13.393 0.031 1.00 67.81 748 GLU A O 1
ATOM 5749 N N . GLU A 1 749 ? 6.626 -13.904 2.213 1.00 60.44 749 GLU A N 1
ATOM 5750 C CA . GLU A 1 749 ? 7.066 -12.603 2.714 1.00 60.44 749 GLU A CA 1
ATOM 5751 C C . GLU A 1 749 ? 8.590 -12.502 2.668 1.00 60.44 749 GLU A C 1
ATOM 5753 O O . GLU A 1 749 ? 9.287 -13.380 3.169 1.00 60.44 749 GLU A O 1
ATOM 5758 N N . LEU A 1 750 ? 9.118 -11.433 2.067 1.00 56.91 750 LEU A N 1
ATOM 5759 C CA . LEU A 1 750 ? 10.553 -11.163 2.054 1.00 56.91 750 LEU A CA 1
ATOM 5760 C C . LEU A 1 750 ? 10.884 -10.137 3.144 1.00 56.91 750 LEU A C 1
ATOM 5762 O O . LEU A 1 750 ? 10.199 -9.125 3.265 1.00 56.91 750 LEU A O 1
ATOM 5766 N N . GLU A 1 751 ? 11.992 -10.341 3.864 1.00 45.03 751 GLU A N 1
ATOM 5767 C CA . GLU A 1 751 ? 12.446 -9.517 5.007 1.00 45.03 751 GLU A CA 1
ATOM 5768 C C . GLU A 1 751 ? 12.579 -7.998 4.726 1.00 45.03 751 GLU A C 1
ATOM 5770 O O . GLU A 1 751 ? 12.700 -7.205 5.657 1.00 45.03 751 GLU A O 1
ATOM 5775 N N . PHE A 1 752 ? 12.576 -7.565 3.457 1.00 41.78 752 PHE A N 1
ATOM 5776 C CA . PHE A 1 752 ? 12.896 -6.191 3.040 1.00 41.78 752 PHE A CA 1
ATOM 5777 C C . PHE A 1 752 ? 11.929 -5.617 1.989 1.00 41.78 752 PHE A C 1
ATOM 5779 O O . PHE A 1 752 ? 12.353 -5.190 0.912 1.00 41.78 752 PHE A O 1
ATOM 5786 N N . ASP A 1 753 ? 10.641 -5.563 2.332 1.00 51.56 753 ASP A N 1
ATOM 5787 C CA . ASP A 1 753 ? 9.592 -4.820 1.612 1.00 51.56 753 ASP A CA 1
ATOM 5788 C C . ASP A 1 753 ? 9.251 -5.381 0.214 1.00 51.56 753 ASP A C 1
ATOM 5790 O O . ASP A 1 753 ? 9.528 -4.807 -0.847 1.00 51.56 753 ASP A O 1
ATOM 5794 N N . GLY A 1 754 ? 8.664 -6.577 0.218 1.00 57.31 754 GLY A N 1
ATOM 5795 C CA . GLY A 1 754 ? 8.095 -7.225 -0.957 1.00 57.31 754 GLY A CA 1
ATOM 5796 C C . GLY A 1 754 ? 7.679 -8.661 -0.663 1.00 57.31 754 GLY A C 1
ATOM 5797 O O . GLY A 1 754 ? 8.052 -9.231 0.357 1.00 57.31 754 GLY A O 1
ATOM 5798 N N . PHE A 1 755 ? 6.912 -9.252 -1.571 1.00 63.28 755 PHE A N 1
ATOM 5799 C CA . PHE A 1 755 ? 6.506 -10.652 -1.484 1.00 63.28 755 PHE A CA 1
ATOM 5800 C C . PHE A 1 755 ? 6.934 -11.362 -2.758 1.00 63.28 755 PHE A C 1
ATOM 5802 O O . PHE A 1 755 ? 6.894 -10.784 -3.850 1.00 63.28 755 PHE A O 1
ATOM 5809 N N . MET A 1 756 ? 7.361 -12.611 -2.629 1.00 68.31 756 MET A N 1
ATOM 5810 C CA . MET A 1 756 ? 7.561 -13.479 -3.776 1.00 68.31 756 MET A CA 1
ATOM 5811 C C . MET A 1 756 ? 6.259 -14.227 -4.041 1.00 68.31 756 MET A C 1
ATOM 5813 O O . MET A 1 756 ? 5.794 -15.000 -3.210 1.00 68.31 756 MET A O 1
ATOM 5817 N N . LEU A 1 757 ? 5.656 -13.973 -5.196 1.00 76.25 757 LEU A N 1
ATOM 5818 C CA . LEU A 1 757 ? 4.518 -14.724 -5.694 1.00 76.25 757 LEU A CA 1
ATOM 5819 C C . LEU A 1 757 ? 5.024 -15.955 -6.437 1.00 76.25 757 LEU A C 1
ATOM 5821 O O . LEU A 1 757 ? 5.743 -15.809 -7.423 1.00 76.25 757 LEU A O 1
ATOM 5825 N N . TYR A 1 758 ? 4.599 -17.143 -6.033 1.00 76.50 758 TYR A N 1
ATOM 5826 C CA . TYR A 1 758 ? 4.845 -18.381 -6.759 1.00 76.50 758 TYR A CA 1
ATOM 5827 C C . TYR A 1 758 ? 3.573 -18.821 -7.472 1.00 76.50 758 TYR A C 1
ATOM 5829 O O . TYR A 1 758 ? 2.510 -18.923 -6.869 1.00 76.50 758 TYR A O 1
ATOM 5837 N N . ILE A 1 759 ? 3.687 -19.086 -8.770 1.00 81.25 759 ILE A N 1
ATOM 5838 C CA . ILE A 1 759 ? 2.613 -19.632 -9.597 1.00 81.25 759 ILE A CA 1
ATOM 5839 C C . ILE A 1 759 ? 3.059 -21.017 -10.044 1.00 81.25 759 ILE A C 1
ATOM 5841 O O . ILE A 1 759 ? 3.992 -21.146 -10.841 1.00 81.25 759 ILE A O 1
ATOM 5845 N N . THR A 1 760 ? 2.400 -22.046 -9.522 1.00 82.81 760 THR A N 1
ATOM 5846 C CA . THR A 1 760 ? 2.698 -23.450 -9.801 1.00 82.81 760 THR A CA 1
ATOM 5847 C C . THR A 1 760 ? 1.548 -24.085 -10.575 1.00 82.81 760 THR A C 1
ATOM 5849 O O . THR A 1 760 ? 0.458 -24.276 -10.046 1.00 82.81 760 THR A O 1
ATOM 5852 N N . ILE A 1 761 ? 1.801 -24.467 -11.826 1.00 85.56 761 ILE A N 1
ATOM 5853 C CA . ILE A 1 761 ? 0.869 -25.235 -12.659 1.00 85.56 761 ILE A CA 1
ATOM 5854 C C . ILE A 1 761 ? 1.264 -26.709 -12.603 1.00 85.56 761 ILE A C 1
ATOM 5856 O O . ILE A 1 761 ? 2.424 -27.065 -12.834 1.00 85.56 761 ILE A O 1
ATOM 5860 N N . PHE A 1 762 ? 0.297 -27.574 -12.312 1.00 86.00 762 PHE A N 1
ATOM 5861 C CA . PHE A 1 762 ? 0.501 -29.016 -12.199 1.00 86.00 762 PHE A CA 1
ATOM 5862 C C . PHE A 1 762 ? -0.766 -29.783 -12.590 1.00 86.00 762 PHE A C 1
ATOM 5864 O O . PHE A 1 762 ? -1.883 -29.279 -12.490 1.00 86.00 762 PHE A O 1
ATOM 5871 N N . GLY A 1 763 ? -0.593 -31.016 -13.062 1.00 87.19 763 GLY A N 1
ATOM 5872 C CA . GLY A 1 763 ? -1.680 -31.985 -13.198 1.00 87.19 763 GLY A CA 1
ATOM 5873 C C . GLY A 1 763 ? -1.758 -32.903 -11.982 1.00 87.19 763 GLY A C 1
ATOM 5874 O O . GLY A 1 763 ? -0.761 -33.069 -11.281 1.00 87.19 763 GLY A O 1
ATOM 5875 N N . LEU A 1 764 ? -2.897 -33.550 -11.766 1.00 88.25 764 LEU A N 1
ATOM 5876 C CA . LEU A 1 764 ? -3.078 -34.604 -10.767 1.00 88.25 764 LEU A CA 1
ATOM 5877 C C . LEU A 1 764 ? -3.532 -35.901 -11.435 1.00 88.25 764 LEU A C 1
ATOM 5879 O O . LEU A 1 764 ? -4.254 -35.883 -12.425 1.00 88.25 764 LEU A O 1
ATOM 5883 N N . LYS A 1 765 ? -3.108 -37.040 -10.890 1.00 89.25 765 LYS A N 1
ATOM 5884 C CA . LYS A 1 765 ? -3.569 -38.365 -11.317 1.00 89.25 765 LYS A CA 1
ATOM 5885 C C . LYS A 1 765 ? -3.515 -39.356 -10.164 1.00 89.25 765 LYS A C 1
ATOM 5887 O O . LYS A 1 765 ? -2.714 -39.200 -9.244 1.00 89.25 765 LYS A O 1
ATOM 5892 N N . TYR A 1 766 ? -4.314 -40.413 -10.254 1.00 86.69 766 TYR A N 1
ATOM 5893 C CA . TYR A 1 766 ? -4.127 -41.581 -9.402 1.00 86.69 766 TYR A CA 1
ATOM 5894 C C . TYR A 1 766 ? -3.039 -42.490 -9.980 1.00 86.69 766 TYR A C 1
ATOM 5896 O O . TYR A 1 766 ? -2.997 -42.740 -11.188 1.00 86.69 766 TYR A O 1
ATOM 5904 N N . ASN A 1 767 ? -2.135 -42.969 -9.128 1.00 82.94 767 ASN A N 1
ATOM 5905 C CA . ASN A 1 767 ? -1.189 -44.013 -9.502 1.00 82.94 767 ASN A CA 1
ATOM 5906 C C . ASN A 1 767 ? -1.891 -45.394 -9.542 1.00 82.94 767 ASN A C 1
ATOM 5908 O O . ASN A 1 767 ? -3.088 -45.522 -9.281 1.00 82.94 767 ASN A O 1
ATOM 5912 N N . HIS A 1 768 ? -1.143 -46.446 -9.877 1.00 82.56 768 HIS A N 1
ATOM 5913 C CA . HIS A 1 768 ? -1.658 -47.821 -9.948 1.00 82.56 768 HIS A CA 1
ATOM 5914 C C . HIS A 1 768 ? -2.054 -48.401 -8.576 1.00 82.56 768 HIS A C 1
ATOM 5916 O O . HIS A 1 768 ? -2.853 -49.330 -8.517 1.00 82.56 768 HIS A O 1
ATOM 5922 N N . GLU A 1 769 ? -1.546 -47.828 -7.485 1.00 81.19 769 GLU A N 1
ATOM 5923 C CA . GLU A 1 769 ? -1.922 -48.135 -6.096 1.00 81.19 769 GLU A CA 1
ATOM 5924 C C . GLU A 1 769 ? -3.146 -47.311 -5.642 1.00 81.19 769 GLU A C 1
ATOM 5926 O O . GLU A 1 769 ? -3.638 -47.453 -4.523 1.00 81.19 769 GLU A O 1
ATOM 5931 N N . GLY A 1 770 ? -3.673 -46.449 -6.520 1.00 79.38 770 GLY A N 1
ATOM 5932 C CA . GLY A 1 770 ? -4.793 -45.561 -6.248 1.00 79.38 770 GLY A CA 1
ATOM 5933 C C . GLY A 1 770 ? -4.421 -44.332 -5.419 1.00 79.38 770 GLY A C 1
ATOM 5934 O O . GLY A 1 770 ? -5.321 -43.659 -4.927 1.00 79.38 770 GLY A O 1
ATOM 5935 N N . GLU A 1 771 ? -3.149 -44.019 -5.222 1.00 83.94 771 GLU A N 1
ATOM 5936 C CA . GLU A 1 771 ? -2.702 -42.830 -4.495 1.00 83.94 771 GLU A CA 1
ATOM 5937 C C . GLU A 1 771 ? -2.719 -41.593 -5.394 1.00 83.94 771 GLU A C 1
ATOM 5939 O O . GLU A 1 771 ? -2.415 -41.679 -6.584 1.00 83.94 771 GLU A O 1
ATOM 5944 N N . LEU A 1 772 ? -3.080 -40.438 -4.832 1.00 86.44 772 LEU A N 1
ATOM 5945 C CA . LEU A 1 772 ? -3.100 -39.174 -5.565 1.00 86.44 772 LEU A CA 1
ATOM 5946 C C . LEU A 1 772 ? -1.667 -38.639 -5.695 1.00 86.44 772 LEU A C 1
ATOM 5948 O O . LEU A 1 772 ? -0.977 -38.481 -4.689 1.00 86.44 772 LEU A O 1
ATOM 5952 N N . GLN A 1 773 ? -1.216 -38.352 -6.915 1.00 82.44 773 GLN A N 1
ATOM 5953 C CA . GLN A 1 773 ? 0.119 -37.807 -7.170 1.00 82.44 773 GLN A CA 1
ATOM 5954 C C . GLN A 1 773 ? 0.075 -36.709 -8.242 1.00 82.44 773 GLN A C 1
ATOM 5956 O O . GLN A 1 773 ? -0.693 -36.821 -9.210 1.00 82.44 773 GLN A O 1
ATOM 5961 N N . PRO A 1 774 ? 0.895 -35.651 -8.115 1.00 81.38 774 PRO A N 1
ATOM 5962 C CA . PRO A 1 774 ? 1.053 -34.679 -9.178 1.00 81.38 774 PRO A CA 1
ATOM 5963 C C . PRO A 1 774 ? 1.744 -35.298 -10.397 1.00 81.38 774 PRO A C 1
ATOM 5965 O O . PRO A 1 774 ? 2.558 -36.218 -10.327 1.00 81.38 774 PRO A O 1
ATOM 5968 N N . THR A 1 775 ? 1.395 -34.805 -11.578 1.00 79.38 775 THR A N 1
ATOM 5969 C CA . THR A 1 775 ? 2.046 -35.212 -12.822 1.00 79.38 775 THR A CA 1
ATOM 5970 C C . THR A 1 775 ? 3.439 -34.593 -12.914 1.00 79.38 775 THR A C 1
ATOM 5972 O O . THR A 1 775 ? 3.614 -33.432 -12.559 1.00 79.38 775 THR A O 1
ATOM 5975 N N . ALA A 1 776 ? 4.397 -35.299 -13.522 1.00 62.22 776 ALA A N 1
ATOM 5976 C CA . ALA A 1 776 ? 5.779 -34.827 -13.694 1.00 62.22 776 ALA A CA 1
ATOM 5977 C C . ALA A 1 776 ? 5.929 -33.489 -14.458 1.00 62.22 776 ALA A C 1
ATOM 5979 O O . ALA A 1 776 ? 6.981 -32.860 -14.408 1.00 62.22 776 ALA A O 1
ATOM 5980 N N . ARG A 1 777 ? 4.891 -33.037 -15.177 1.00 63.62 777 ARG A N 1
ATOM 5981 C CA . ARG A 1 777 ? 4.849 -31.722 -15.834 1.00 63.62 777 ARG A CA 1
ATOM 5982 C C . ARG A 1 777 ? 4.415 -30.648 -14.829 1.00 63.62 777 ARG A C 1
ATOM 5984 O O . ARG A 1 777 ? 3.293 -30.155 -14.908 1.00 63.62 777 ARG A O 1
ATOM 5991 N N . ARG A 1 778 ? 5.292 -30.329 -13.874 1.00 72.94 778 ARG A N 1
ATOM 5992 C CA . ARG A 1 778 ? 5.144 -29.190 -12.953 1.00 72.94 778 ARG A CA 1
ATOM 5993 C C . ARG A 1 778 ? 5.894 -27.990 -13.523 1.00 72.94 778 ARG A C 1
ATOM 5995 O O . ARG A 1 778 ? 7.044 -28.118 -13.940 1.00 72.94 778 ARG A O 1
ATOM 6002 N N . THR A 1 779 ? 5.263 -26.824 -13.531 1.00 74.62 779 THR A N 1
ATOM 6003 C CA . THR A 1 779 ? 5.912 -25.565 -13.908 1.00 74.62 779 THR A CA 1
ATOM 6004 C C . THR A 1 779 ? 5.673 -24.550 -12.810 1.00 74.62 779 THR A C 1
ATOM 6006 O O . THR A 1 779 ? 4.527 -24.207 -12.542 1.00 74.62 779 THR A O 1
ATOM 6009 N N . THR A 1 780 ? 6.749 -24.079 -12.185 1.00 76.25 780 THR A N 1
ATOM 6010 C CA . THR A 1 780 ? 6.700 -23.045 -11.149 1.00 76.25 780 THR A CA 1
ATOM 6011 C C . THR A 1 780 ? 7.450 -21.815 -11.645 1.00 76.25 780 THR A C 1
ATOM 6013 O O . THR A 1 780 ? 8.584 -21.927 -12.111 1.00 76.25 780 THR A O 1
ATOM 6016 N N . LYS A 1 781 ? 6.821 -20.642 -11.555 1.00 71.38 781 LYS A N 1
ATOM 6017 C CA . LYS A 1 781 ? 7.473 -19.341 -11.740 1.00 71.38 781 LYS A CA 1
ATOM 6018 C C . LYS A 1 781 ? 7.322 -18.515 -10.475 1.00 71.38 781 LYS A C 1
ATOM 6020 O O . LYS A 1 781 ? 6.277 -18.571 -9.835 1.00 71.38 781 LYS A O 1
ATOM 6025 N N . SER A 1 782 ? 8.348 -17.735 -10.160 1.00 70.12 782 SER A N 1
ATOM 6026 C CA . SER A 1 782 ? 8.319 -16.764 -9.077 1.00 70.12 782 SER A CA 1
ATOM 6027 C C . SER A 1 782 ? 8.358 -15.340 -9.634 1.00 70.12 782 SER A C 1
ATOM 6029 O O . SER A 1 782 ? 9.050 -15.058 -10.616 1.00 70.12 782 SER A O 1
ATOM 6031 N N . CYS A 1 783 ? 7.577 -14.441 -9.047 1.00 65.06 783 CYS A N 1
ATOM 6032 C CA . CYS A 1 783 ? 7.528 -13.030 -9.403 1.00 65.06 783 CYS A CA 1
ATOM 6033 C C . CYS A 1 783 ? 7.581 -12.193 -8.129 1.00 65.06 783 CYS A C 1
ATOM 6035 O O . CYS A 1 783 ? 6.806 -12.417 -7.204 1.00 65.06 783 CYS A O 1
ATOM 6037 N N . ARG A 1 784 ? 8.481 -11.211 -8.080 1.00 62.44 784 ARG A N 1
ATOM 6038 C CA . ARG A 1 784 ? 8.555 -10.286 -6.951 1.00 62.44 784 ARG A CA 1
ATOM 6039 C C . ARG A 1 784 ? 7.494 -9.201 -7.109 1.00 62.44 784 ARG A C 1
ATOM 6041 O O . ARG A 1 784 ? 7.444 -8.537 -8.143 1.00 62.44 784 ARG A O 1
ATOM 6048 N N . LEU A 1 785 ? 6.693 -9.002 -6.071 1.00 64.19 785 LEU A N 1
ATOM 6049 C CA . LEU A 1 785 ? 5.668 -7.966 -5.991 1.00 64.19 785 LEU A CA 1
ATOM 6050 C C . LEU A 1 785 ? 5.974 -7.003 -4.836 1.00 64.19 785 LEU A C 1
ATOM 6052 O O . LEU A 1 785 ? 6.531 -7.402 -3.812 1.00 64.19 785 LEU A O 1
ATOM 6056 N N . HIS A 1 786 ? 5.597 -5.737 -5.005 1.00 55.28 786 HIS A N 1
ATOM 6057 C CA . HIS A 1 786 ? 5.510 -4.765 -3.913 1.00 55.28 786 HIS A CA 1
ATOM 6058 C C . HIS A 1 786 ? 4.097 -4.849 -3.320 1.00 55.28 786 HIS A C 1
ATOM 6060 O O . HIS A 1 786 ? 3.142 -4.940 -4.083 1.00 55.28 786 HIS A O 1
ATOM 6066 N N . ARG A 1 787 ? 3.946 -4.874 -1.989 1.00 55.03 787 ARG A N 1
ATOM 6067 C CA . ARG A 1 787 ? 2.642 -5.025 -1.312 1.00 55.03 787 ARG A CA 1
ATOM 6068 C C . ARG A 1 787 ? 2.274 -3.738 -0.587 1.00 55.03 787 ARG A C 1
ATOM 6070 O O . ARG A 1 787 ? 3.146 -3.131 0.022 1.00 55.03 787 ARG A O 1
ATOM 6077 N N . ASN A 1 788 ? 0.987 -3.377 -0.593 1.00 48.50 788 ASN A N 1
ATOM 6078 C CA . ASN A 1 788 ? 0.469 -2.261 0.207 1.00 48.50 788 ASN A CA 1
ATOM 6079 C C . ASN A 1 788 ? -0.443 -2.686 1.378 1.00 48.50 788 ASN A C 1
ATOM 6081 O O . ASN A 1 788 ? -0.494 -1.950 2.363 1.00 48.50 788 ASN A O 1
ATOM 6085 N N . LEU A 1 789 ? -1.121 -3.851 1.353 1.00 48.03 789 LEU A N 1
ATOM 6086 C CA . LEU A 1 789 ? -1.968 -4.303 2.477 1.00 48.03 789 LEU A CA 1
ATOM 6087 C C . LEU A 1 789 ? -1.598 -5.690 3.018 1.00 48.03 789 LEU A C 1
ATOM 6089 O O . LEU A 1 789 ? -1.693 -6.688 2.311 1.00 48.03 789 LEU A O 1
ATOM 6093 N N . LEU A 1 790 ? -1.330 -5.777 4.326 1.00 45.28 790 LEU A N 1
ATOM 6094 C CA . LEU A 1 790 ? -0.974 -6.995 5.081 1.00 45.28 790 LEU A CA 1
ATOM 6095 C C . LEU A 1 790 ? -2.038 -8.126 5.100 1.00 45.28 790 LEU A C 1
ATOM 6097 O O . LEU A 1 790 ? -1.755 -9.200 5.620 1.00 45.28 790 LEU A O 1
ATOM 6101 N N . GLN A 1 791 ? -3.233 -7.945 4.516 1.00 49.44 791 GLN A N 1
ATOM 6102 C CA . GLN A 1 791 ? -4.357 -8.906 4.601 1.00 49.44 791 GLN A CA 1
ATOM 6103 C C . GLN A 1 791 ? -4.900 -9.436 3.259 1.00 49.44 791 GLN A C 1
ATOM 6105 O O . GLN A 1 791 ? -5.880 -10.180 3.260 1.00 49.44 791 GLN A O 1
ATOM 6110 N N . PHE A 1 792 ? -4.308 -9.080 2.115 1.00 58.09 792 PHE A N 1
ATOM 6111 C CA . PHE A 1 792 ? -4.758 -9.593 0.813 1.00 58.09 792 PHE A CA 1
ATOM 6112 C C . PHE A 1 792 ? -4.015 -10.877 0.406 1.00 58.09 792 PHE A C 1
ATOM 6114 O O . PHE A 1 792 ? -2.784 -10.899 0.459 1.00 58.09 792 PHE A O 1
ATOM 6121 N N . SER A 1 793 ? -4.758 -11.909 -0.020 1.00 63.03 793 SER A N 1
ATOM 6122 C CA . SER A 1 793 ? -4.232 -13.114 -0.683 1.00 63.03 793 SER A CA 1
ATOM 6123 C C . SER A 1 793 ? -4.549 -13.049 -2.184 1.00 63.03 793 SER A C 1
ATOM 6125 O O . SER A 1 793 ? -5.719 -12.856 -2.528 1.00 63.03 793 SER A O 1
ATOM 6127 N N . PRO A 1 794 ? -3.561 -13.226 -3.081 1.00 74.00 794 PRO A N 1
ATOM 6128 C CA . PRO A 1 794 ? -3.789 -13.239 -4.524 1.00 74.00 794 PRO A CA 1
ATOM 6129 C C . PRO A 1 794 ? -4.824 -14.278 -4.953 1.00 74.00 794 PRO A C 1
ATOM 6131 O O . PRO A 1 794 ? -4.818 -15.419 -4.483 1.00 74.00 794 PRO A O 1
ATOM 6134 N N . VAL A 1 795 ? -5.685 -13.895 -5.895 1.00 78.69 795 VAL A N 1
ATOM 6135 C CA . VAL A 1 795 ? -6.729 -14.770 -6.447 1.00 78.69 795 VAL A CA 1
ATOM 6136 C C . VAL A 1 795 ? -6.484 -14.960 -7.935 1.00 78.69 795 VAL A C 1
ATOM 6138 O O . VAL A 1 795 ? -6.227 -13.992 -8.650 1.00 78.69 795 VAL A O 1
ATOM 6141 N N . ALA A 1 796 ? -6.577 -16.200 -8.409 1.00 85.31 796 ALA A N 1
ATOM 6142 C CA . ALA A 1 796 ? -6.452 -16.526 -9.821 1.00 85.31 796 ALA A CA 1
ATOM 6143 C C . ALA A 1 796 ? -7.760 -17.085 -10.399 1.00 85.31 796 ALA A C 1
ATOM 6145 O O . ALA A 1 796 ? -8.543 -17.739 -9.712 1.00 85.31 796 ALA A O 1
ATOM 6146 N N . PHE A 1 797 ? -7.981 -16.823 -11.686 1.00 86.38 797 PHE A N 1
ATOM 6147 C CA . PHE A 1 797 ? -9.136 -17.279 -12.452 1.00 86.38 797 PHE A CA 1
ATOM 6148 C C . PHE A 1 797 ? -8.681 -17.842 -13.798 1.00 86.38 797 PHE A C 1
ATOM 6150 O O . PHE A 1 797 ? -7.854 -17.246 -14.484 1.00 86.38 797 PHE A O 1
ATOM 6157 N N . TRP A 1 798 ? -9.227 -18.994 -14.188 1.00 86.38 798 TRP A N 1
ATOM 6158 C CA . TRP A 1 798 ? -9.003 -19.599 -15.502 1.00 86.38 798 TRP A CA 1
ATOM 6159 C C . TRP A 1 798 ? -10.240 -19.392 -16.374 1.00 86.38 798 TRP A C 1
ATOM 6161 O O . TRP A 1 798 ? -11.216 -20.141 -16.247 1.00 86.38 798 TRP A O 1
ATOM 6171 N N . LEU A 1 799 ? -10.207 -18.355 -17.215 1.00 83.50 799 LEU A N 1
ATOM 6172 C CA . LEU A 1 799 ? -11.363 -17.868 -17.973 1.00 83.50 799 LEU A CA 1
ATOM 6173 C C . LEU A 1 799 ? -11.126 -17.935 -19.474 1.00 83.50 799 LEU A C 1
ATOM 6175 O O . LEU A 1 799 ? -10.040 -17.503 -19.926 1.00 83.50 799 LEU A O 1
#